Protein AF-0000000078979426 (afdb_homodimer)

Foldseek 3Di:
DAAEEEAEAAAFACLEVCNPQPFQYQVLVLVLLLQFAWEDAEWFFALAQQQRLLCLFQLHHCLQQVQFYQPRAGALPGATLLNLLVVLVAAEEEQEERSHAAPPVNCVVVVHDCPDPSNVCSRVSNHDYLDYANAAFDADPVGTPDPCHCVVLVVVCVVVPQDDPCSSFQAQAFAADPVGDTHGLVDLQRLLHAGNYDQCSHQLNVSLVSVVVVVVPDDDYYYYYSYGHPPDDSLHHHPPLSVPDFLVSDDDAAADPVCQVVPDPLLVLQCPDPQLQQLLDSSSLRRRVSSNSSRVNSNSVSSVVNVVVCVVVVNVLQYKYKYKYSWHFNSCHHSHTRIQDDFCRTTPMIITIRDNDPLQVVCRRYYAHANHYSSQVSCQSSVSSVHHDQCLANPHHHCVCCSSPVDRYDPDFKDKHKHQCLVPVSCVVVVNHNVQRMKMWIDGPAKIWIDGSVDHFIFMAGCVVCVSRHDTCSPPPVCVVVVVVRVVVVVVVSPDPNNSRPDGPVRVVVVPPPVQQVADDPDDPDCVVDDCNSCVVVPPDDDDDCVVVVVD/DAAEEEAEAAAFACLEVCNPQPFQYLVLVLVLLLQFAWENAEWFFALAQQQRLLCLFQLHHCLQQVQFYQPRAGALPGATLLNLLVVLVAAEAEQEERSHAAPPVNCVVVVHDCPDPSNVCSRVSNHDYLDYANADFDADPVGTPDPCHCVVLVVVCVVVPQDDPCSSFQAQAFAADPVRDTHGLVDLQRLLHAGNYDQCSHQLNVSLVSVVVVVVPDDDYYYYYSYGHPPDDSLHHHPPLSVPDFLVSDDDAAADPVCQVVPDPLLVLQCPDPQLQQLLDSSSLRRRVSSNSSRVNSNSVSSVVNVVVCVVVVNVLQYKYKYKYSWHFNSCHHSHTRIQDDFCRTTPMIITIRDNDPLQVVCRRYYAHANHYSSQVSCQVSVVSVHHDQCLANPHHHCVCCSSPVDRYDPDFKDKHKHQCLVPVSCVVVVNHNVQRMKMWIDGPAKIWIDGSVDHFIFMAGCVVCVSRHDTCRPPPVCVVVVVVRVVVVVVVSPDPNNSRPDGPVRVVVVPPPVQQVADDPPDPDCVVDDCNSCVVVPPDDDDDCVVVVVD

Secondary structure (DSSP, 8-state):
-EEEEEEEET--GGGSGGGT-SS---HHHHHHHHHSEEEEEEE-S-SSHHHHHHHHHHTS-HHHH---STTPPBPTT---HHHHHHHTT-EEEEEE-----B-HHHHHHTT--TTSHHHHHHHTTT-EEEEE------EETTEES-TTTTHHHHHHHHHTT--SS-HIIIIITEEE-TT-BEEETTSGGGGGSBPSS-GGGSHHHHHHHHHHHHHHH--S-EEEEEEEEEESSS--B-TTGGGT--GGGSPPP---HHHHHT--HHHHHHHTSHHHHHHTSHHHHHHHHHHHHHHHHHHHHHHHHHHHHHHHTTGGGGEEEEEEES----TTGGG--SS-S-SHHHHEEEEEEE--SGGGGGGTTEEEEEEEEGGGHHHHHHHHTTPPP-TTT--S--SHHHHTTS-SS-S-S-EEEEEE-TTSHHHHHTT--TTT-EEEEEE-SSEEEEEETTEEEEEEEETTT-TT-----TT-GGGHHHHHHHHHHHHHHHTS-TT--SS-HHHHHHHTTTGGGGT---S-SSGGGS-GGGTGGGSS-B---THHHH--/-EEEEEEEET--GGGSGGGT-SS---HHHHHHHHHSEEEEEEE-S-SSHHHHHHHHHHTS-HHHH---STTPPBPTT---HHHHHHHTT-EEEEEE-----B-HHHHHHTT--TTSHHHHHHHTTT-EEEEE------EETTEES-TTTTHHHHHHHHHTT--SS-HIIIIITEEE-TT-BEEETTSGGGGGSBPSS-GGGSHHHHHHHHHHHHHHH--S-EEEEEEEEEESSS--B-TTGGGT--GGGSPPP---HHHHHT--HHHHHHHTSHHHHHHTSHHHHHHHHHHHHHHHHHHHHHHHHHHHHHHHTTGGGGEEEEEEES----TTGGG--SS-S-SHHHHEEEEEEE--SGGGGGGTTEEEEEEEEGGGHHHHHHHHTTPPP-TTT--S--SHHHHTTS-SS-S-S-EEEEEE-TTSHHHHHTT--TTT-EEEEEE-SSEEEEEETTEEEEEEEETTT-TT-----TT-GGGHHHHHHHHHHHHHHHTS-TT--SS-HHHHHHHTTTGGGGT---S-SSGGGS-GGGTGGGSS-B---THHHH--

Radius of gyration: 32.59 Å; Cα contacts (8 Å, |Δi|>4): 2620; chains: 2; bounding box: 63×104×83 Å

Organism: Ruegeria pomeroyi (strain ATCC 700808 / DSM 15171 / DSS-3) (NCBI:txid246200)

Structure (mmCIF, N/CA/C/O backbone):
data_AF-0000000078979426-model_v1
#
loop_
_entity.id
_entity.type
_entity.pdbx_description
1 polymer 'Sulfatase family protein'
#
loop_
_atom_site.group_PDB
_atom_site.id
_atom_site.type_symbol
_atom_site.label_atom_id
_atom_site.label_alt_id
_atom_site.label_comp_id
_atom_site.label_asym_id
_atom_site.label_entity_id
_atom_site.label_seq_id
_atom_site.pdbx_PDB_ins_code
_atom_site.Cartn_x
_atom_site.Cartn_y
_atom_site.Cartn_z
_atom_site.occupancy
_atom_site.B_iso_or_equiv
_atom_site.auth_seq_id
_atom_site.auth_comp_id
_atom_site.auth_asym_id
_atom_site.auth_atom_id
_atom_site.pdbx_PDB_model_num
ATOM 1 N N . MET A 1 1 ? -18.562 25.25 -11.5 1 91.62 1 MET A N 1
ATOM 2 C CA . MET A 1 1 ? -18.312 25.391 -10.07 1 91.62 1 MET A CA 1
ATOM 3 C C . MET A 1 1 ? -16.812 25.359 -9.773 1 91.62 1 MET A C 1
ATOM 5 O O . MET A 1 1 ? -16.062 24.672 -10.461 1 91.62 1 MET A O 1
ATOM 9 N N . ASN A 1 2 ? -16.328 26.203 -8.859 1 98.06 2 ASN A N 1
ATOM 10 C CA . ASN A 1 2 ? -14.953 26.25 -8.375 1 98.06 2 ASN A CA 1
ATOM 11 C C . ASN A 1 2 ? -14.844 25.781 -6.926 1 98.06 2 ASN A C 1
ATOM 13 O O . ASN A 1 2 ? -15.859 25.625 -6.25 1 98.06 2 ASN A O 1
ATOM 17 N N . ILE A 1 3 ? -13.641 25.422 -6.539 1 98.81 3 ILE A N 1
ATOM 18 C CA . ILE A 1 3 ? -13.391 25 -5.164 1 98.81 3 ILE A CA 1
ATOM 19 C C . ILE A 1 3 ? -12.234 25.812 -4.582 1 98.81 3 ILE A C 1
ATOM 21 O O . ILE A 1 3 ? -11.141 25.844 -5.16 1 98.81 3 ILE A O 1
ATOM 25 N N . LEU A 1 4 ? -12.477 26.531 -3.561 1 98.88 4 LEU A N 1
ATOM 26 C CA . LEU A 1 4 ? -11.438 27.156 -2.748 1 98.88 4 LEU A CA 1
ATOM 27 C C . LEU A 1 4 ? -11.195 26.359 -1.473 1 98.88 4 LEU A C 1
ATOM 29 O O . LEU A 1 4 ? -12.008 26.391 -0.546 1 98.88 4 LEU A O 1
ATOM 33 N N . PHE A 1 5 ? -10.125 25.656 -1.458 1 98.94 5 PHE A N 1
ATOM 34 C CA . PHE A 1 5 ? -9.734 24.766 -0.363 1 98.94 5 PHE A CA 1
ATOM 35 C C . PHE A 1 5 ? -8.734 25.453 0.553 1 98.94 5 PHE A C 1
ATOM 37 O O . PHE A 1 5 ? -7.531 25.484 0.263 1 98.94 5 PHE A O 1
ATOM 44 N N . ILE A 1 6 ? -9.141 25.922 1.676 1 98.94 6 ILE A N 1
ATOM 45 C CA . ILE A 1 6 ? -8.328 26.688 2.615 1 98.94 6 ILE A CA 1
ATOM 46 C C . ILE A 1 6 ? -7.863 25.797 3.754 1 98.94 6 ILE A C 1
ATOM 48 O O . ILE A 1 6 ? -8.68 25.156 4.422 1 98.94 6 ILE A O 1
ATOM 52 N N . MET A 1 7 ? -6.598 25.719 3.941 1 98.88 7 MET A N 1
ATOM 53 C CA . MET A 1 7 ? -6.02 24.953 5.035 1 98.88 7 MET A CA 1
ATOM 54 C C . MET A 1 7 ? -5.027 25.781 5.832 1 98.88 7 MET A C 1
ATOM 56 O O . MET A 1 7 ? -4.148 26.438 5.258 1 98.88 7 MET A O 1
ATOM 60 N N . PHE A 1 8 ? -5.203 25.828 7.113 1 98.69 8 PHE A N 1
ATOM 61 C CA . PHE A 1 8 ? -4.25 26.469 8.008 1 98.69 8 PHE A CA 1
ATOM 62 C C . PHE A 1 8 ? -3.305 25.438 8.617 1 98.69 8 PHE A C 1
ATOM 64 O O . PHE A 1 8 ? -3.693 24.297 8.844 1 98.69 8 PHE A O 1
ATOM 71 N N . ASP A 1 9 ? -2.08 25.797 8.852 1 98.12 9 ASP A N 1
ATOM 72 C CA . ASP A 1 9 ? -1.119 24.953 9.539 1 98.12 9 ASP A CA 1
ATOM 73 C C . ASP A 1 9 ? -1.235 25.109 11.055 1 98.12 9 ASP A C 1
ATOM 75 O O . ASP A 1 9 ? -0.948 26.188 11.594 1 98.12 9 ASP A O 1
ATOM 79 N N . GLN A 1 10 ? -1.741 24 11.742 1 98.12 10 GLN A N 1
ATOM 80 C CA . GLN A 1 10 ? -1.716 23.938 13.195 1 98.12 10 GLN A CA 1
ATOM 81 C C . GLN A 1 10 ? -2.781 24.844 13.805 1 98.12 10 GLN A C 1
ATOM 83 O O . GLN A 1 10 ? -2.516 25.562 14.766 1 98.12 10 GLN A O 1
ATOM 88 N N . LEU A 1 11 ? -3.92 24.906 13.156 1 98.62 11 LEU A N 1
ATOM 89 C CA . LEU A 1 11 ? -5.059 25.609 13.734 1 98.62 11 LEU A CA 1
ATOM 90 C C . LEU A 1 11 ? -5.895 24.672 14.602 1 98.62 11 LEU A C 1
ATOM 92 O O . LEU A 1 11 ? -6.539 23.766 14.086 1 98.62 11 LEU A O 1
ATOM 96 N N . ARG A 1 12 ? -5.891 24.922 15.828 1 98.19 12 ARG A N 1
ATOM 97 C CA . ARG A 1 12 ? -6.707 24.125 16.75 1 98.19 12 ARG A CA 1
ATOM 98 C C . ARG A 1 12 ? -8.188 24.453 16.578 1 98.19 12 ARG A C 1
ATOM 100 O O . ARG A 1 12 ? -8.57 25.609 16.438 1 98.19 12 ARG A O 1
ATOM 107 N N . TRP A 1 13 ? -9.047 23.422 16.594 1 98.06 13 TRP A N 1
ATOM 108 C CA . TRP A 1 13 ? -10.469 23.562 16.297 1 98.06 13 TRP A CA 1
ATOM 109 C C . TRP A 1 13 ? -11.156 24.438 17.344 1 98.06 13 TRP A C 1
ATOM 111 O O . TRP A 1 13 ? -11.984 25.281 17 1 98.06 13 TRP A O 1
ATOM 121 N N . ASP A 1 14 ? -10.797 24.375 18.625 1 97.75 14 ASP A N 1
ATOM 122 C CA . ASP A 1 14 ? -11.508 25.031 19.719 1 97.75 14 ASP A CA 1
ATOM 123 C C . ASP A 1 14 ? -10.969 26.453 19.938 1 97.75 14 ASP A C 1
ATOM 125 O O . ASP A 1 14 ? -11.242 27.062 20.969 1 97.75 14 ASP A O 1
ATOM 129 N N . TYR A 1 15 ? -10.195 26.922 19 1 98.31 15 TYR A N 1
ATOM 130 C CA . TYR A 1 15 ? -9.727 28.297 19.062 1 98.31 15 TYR A CA 1
ATOM 131 C C . TYR A 1 15 ? -10.461 29.172 18.062 1 98.31 15 TYR A C 1
ATOM 133 O O . TYR A 1 15 ? -10.109 30.344 17.859 1 98.31 15 TYR A O 1
ATOM 141 N N . LEU A 1 16 ? -11.43 28.656 17.391 1 98.69 16 LEU A N 1
ATOM 142 C CA . LEU A 1 16 ? -12.398 29.422 16.625 1 98.69 16 LEU A CA 1
ATOM 143 C C . LEU A 1 16 ? -13.648 29.703 17.453 1 98.69 16 LEU A C 1
ATOM 145 O O . LEU A 1 16 ? -14.125 28.828 18.172 1 98.69 16 LEU A O 1
ATOM 149 N N . SER A 1 17 ? -14.18 30.922 17.312 1 98.38 17 SER A N 1
ATOM 150 C 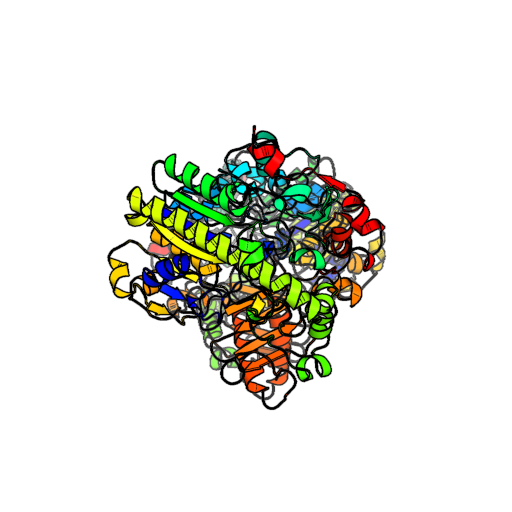CA . SER A 1 17 ? -15.328 31.281 18.141 1 98.38 17 SER A CA 1
ATOM 151 C C . SER A 1 17 ? -16.547 30.453 17.781 1 98.38 17 SER A C 1
ATOM 153 O O . SER A 1 17 ? -17.375 30.141 18.641 1 98.38 17 SER A O 1
ATOM 155 N N . CYS A 1 18 ? -16.719 30.016 16.562 1 98.19 18 CYS A N 1
ATOM 156 C CA . CYS A 1 18 ? -17.844 29.188 16.188 1 98.19 18 CYS A CA 1
ATOM 157 C C . CYS A 1 18 ? -17.734 27.797 16.781 1 98.19 18 CYS A C 1
ATOM 159 O O . CYS A 1 18 ? -18.703 27.031 16.797 1 98.19 18 CYS A O 1
ATOM 161 N N . TYR A 1 19 ? -16.594 27.406 17.328 1 98 19 TYR A N 1
ATOM 162 C CA . TYR A 1 19 ? -16.438 26.141 18.047 1 98 19 TYR A CA 1
ATOM 163 C C . TYR A 1 19 ? -16.391 26.375 19.547 1 98 19 TYR A C 1
ATOM 165 O O . TYR A 1 19 ? -16.234 25.422 20.328 1 98 19 TYR A O 1
ATOM 173 N N . GLY A 1 20 ? -16.391 27.641 19.969 1 96.25 20 GLY A N 1
ATOM 174 C CA . GLY A 1 20 ? -16.672 27.875 21.375 1 96.25 20 GLY A CA 1
ATOM 175 C C . GLY A 1 20 ? -15.523 28.516 22.109 1 96.25 20 GLY A C 1
ATOM 176 O O . GLY A 1 20 ? -15.484 28.5 23.344 1 96.25 20 GLY A O 1
ATOM 177 N N . HIS A 1 21 ? -14.531 29.109 21.422 1 97 21 HIS A N 1
ATOM 178 C CA . HIS A 1 21 ? -13.461 29.766 22.172 1 97 21 HIS A CA 1
ATOM 179 C C . HIS A 1 21 ? -14.023 30.844 23.094 1 97 21 HIS A C 1
ATOM 181 O O . HIS A 1 21 ? -14.938 31.578 22.719 1 97 21 HIS A O 1
ATOM 187 N N . LYS A 1 22 ? -13.523 31.047 24.219 1 95.5 22 LYS A N 1
ATOM 188 C CA . LYS A 1 22 ? -14.125 31.859 25.25 1 95.5 22 LYS A CA 1
ATOM 189 C C . LYS A 1 22 ? -13.914 33.344 24.969 1 95.5 22 LYS A C 1
ATOM 191 O O . LYS A 1 22 ? -14.773 34.188 25.281 1 95.5 22 LYS A O 1
ATOM 196 N N . THR A 1 23 ? -12.727 33.719 24.359 1 97.81 23 THR A N 1
ATOM 197 C CA . THR A 1 23 ? -12.406 35.125 24.281 1 97.81 23 THR A CA 1
ATOM 198 C C . THR A 1 23 ? -12.039 35.531 22.859 1 97.81 23 THR A C 1
ATOM 200 O O . THR A 1 23 ? -12.172 36.688 22.469 1 97.81 23 THR A O 1
ATOM 203 N N . LEU A 1 24 ? -11.508 34.625 22.078 1 98.25 24 LEU A N 1
ATOM 204 C CA . LEU A 1 24 ? -11.094 34.938 20.719 1 98.25 24 LEU A CA 1
ATOM 205 C C . LEU A 1 24 ? -12.297 34.938 19.781 1 98.25 24 LEU A C 1
ATOM 207 O O . LEU A 1 24 ? -12.992 33.906 19.656 1 98.25 24 LEU A O 1
ATOM 211 N N . ASN A 1 25 ? -12.555 36.062 19.188 1 98.19 25 ASN A N 1
ATOM 212 C CA . ASN A 1 25 ? -13.641 36.188 18.234 1 98.19 25 ASN A CA 1
ATOM 213 C C . ASN A 1 25 ? -13.141 36.094 16.797 1 98.19 25 ASN A C 1
ATOM 215 O O . ASN A 1 25 ? -12.258 36.844 16.391 1 98.19 25 ASN A O 1
ATOM 219 N N . THR A 1 26 ? -13.711 35.188 16.062 1 98.75 26 THR A N 1
ATOM 220 C CA . THR A 1 26 ? -13.383 35 14.656 1 98.75 26 THR A CA 1
ATOM 221 C C . THR A 1 26 ? -14.617 35.188 13.773 1 98.75 26 THR A C 1
ATOM 223 O O . THR A 1 26 ? -15.055 34.25 13.109 1 98.75 26 THR A O 1
ATOM 226 N N . PRO A 1 27 ? -15.094 36.406 13.633 1 98.75 27 PRO A N 1
ATOM 227 C CA . PRO A 1 27 ? -16.406 36.656 13.023 1 98.75 27 PRO A CA 1
ATOM 228 C C . PRO A 1 27 ? -16.453 36.281 11.547 1 98.75 27 PRO A C 1
ATOM 230 O O . PRO A 1 27 ? -17.516 35.938 11.023 1 98.75 27 PRO A O 1
ATOM 233 N N . HIS A 1 28 ? -15.414 36.406 10.836 1 98.88 28 HIS A N 1
ATOM 234 C CA . HIS A 1 28 ? -15.43 36.156 9.406 1 98.88 28 HIS A CA 1
ATOM 235 C C . HIS A 1 28 ? -15.516 34.656 9.125 1 98.88 28 HIS A C 1
ATOM 237 O O . HIS A 1 28 ? -16.266 34.219 8.25 1 98.88 28 HIS A O 1
ATOM 243 N N . ILE A 1 29 ? -14.758 33.844 9.875 1 98.88 29 ILE A N 1
ATOM 244 C CA . ILE A 1 29 ? -14.859 32.375 9.766 1 98.88 29 ILE A CA 1
ATOM 245 C C . ILE A 1 29 ? -16.219 31.922 10.273 1 98.88 29 ILE A C 1
ATOM 247 O O . ILE A 1 29 ? -16.828 31.016 9.703 1 98.88 29 ILE A O 1
ATOM 251 N N . ASP A 1 30 ? -16.719 32.625 11.312 1 98.81 30 ASP A N 1
ATOM 252 C CA . ASP A 1 30 ? -18.062 32.344 11.812 1 98.81 30 ASP A CA 1
ATOM 253 C C . ASP A 1 30 ? -19.109 32.594 10.734 1 98.81 30 ASP A C 1
ATOM 255 O O . ASP A 1 30 ? -20.094 31.844 10.641 1 98.81 30 ASP A O 1
ATOM 259 N N . ARG A 1 31 ? -18.938 33.594 10.008 1 98.62 31 ARG A N 1
ATOM 260 C CA . ARG A 1 31 ? -19.859 33.875 8.93 1 98.62 31 ARG A CA 1
ATOM 261 C C . ARG A 1 31 ? -19.859 32.781 7.887 1 98.62 31 ARG A C 1
ATOM 263 O O . ARG A 1 31 ? -20.922 32.406 7.348 1 98.62 31 ARG A O 1
ATOM 270 N N . LEU A 1 32 ? -18.703 32.281 7.559 1 98.69 32 LEU A N 1
ATOM 271 C CA . LEU A 1 32 ? -18.641 31.156 6.648 1 98.69 32 LEU A CA 1
ATOM 272 C C . LEU A 1 32 ? -19.391 29.953 7.219 1 98.69 32 LEU A C 1
ATOM 274 O O . LEU A 1 32 ? -20.109 29.266 6.496 1 98.69 32 LEU A O 1
ATOM 278 N N . ALA A 1 33 ? -19.141 29.688 8.539 1 98.75 33 ALA A N 1
ATOM 279 C CA . ALA A 1 33 ? -19.844 28.594 9.219 1 98.75 33 ALA A CA 1
ATOM 280 C C . ALA A 1 33 ? -21.359 28.781 9.125 1 98.75 33 ALA A C 1
ATOM 282 O O . ALA A 1 33 ? -22.094 27.812 8.953 1 98.75 33 ALA A O 1
ATOM 283 N N . ALA A 1 34 ? -21.797 30 9.203 1 98.31 34 ALA A N 1
ATOM 284 C CA . ALA A 1 34 ? -23.219 30.312 9.156 1 98.31 34 ALA A CA 1
ATOM 285 C C . ALA A 1 34 ? -23.781 30.109 7.746 1 98.31 34 ALA A C 1
ATOM 287 O O . ALA A 1 34 ? -24.984 29.938 7.57 1 98.31 34 ALA A O 1
ATOM 288 N N . LYS A 1 35 ? -22.922 30.109 6.762 1 97.88 35 LYS A N 1
ATOM 289 C CA . LYS A 1 35 ? -23.344 29.953 5.371 1 97.88 35 LYS A CA 1
ATOM 290 C C . LYS A 1 35 ? -23.172 28.5 4.902 1 97.88 35 LYS A C 1
ATOM 292 O O . LYS A 1 35 ? -23.656 28.141 3.83 1 97.88 35 LYS A O 1
ATOM 297 N N . GLY A 1 36 ? -22.531 27.719 5.668 1 98.38 36 GLY A N 1
ATOM 298 C CA . GLY A 1 36 ? -22.234 26.344 5.289 1 98.38 36 GLY A CA 1
ATOM 299 C C . GLY A 1 36 ? -22.547 25.344 6.379 1 98.38 36 GLY A C 1
ATOM 300 O O . GLY A 1 36 ? -23.5 25.531 7.148 1 98.38 36 GLY A O 1
ATOM 301 N N . VAL A 1 37 ? -21.906 24.172 6.32 1 98.81 37 VAL A N 1
ATOM 302 C CA . VAL A 1 37 ? -22 23.141 7.348 1 98.81 37 VAL A CA 1
ATOM 303 C C . VAL A 1 37 ? -20.703 23.125 8.164 1 98.81 37 VAL A C 1
ATOM 305 O O . VAL A 1 37 ? -19.609 23.062 7.602 1 98.81 37 VAL A O 1
ATOM 308 N N . ARG A 1 38 ? -20.812 23.297 9.477 1 98.88 38 ARG A N 1
ATOM 309 C CA . ARG A 1 38 ? -19.688 23.125 10.383 1 98.88 38 ARG A CA 1
ATOM 310 C C . ARG A 1 38 ? -19.656 21.703 10.953 1 98.88 38 ARG A C 1
ATOM 312 O O . ARG A 1 38 ? -20.594 21.281 11.609 1 98.88 38 ARG A O 1
ATOM 319 N N . PHE A 1 39 ? -18.562 20.984 10.734 1 98.81 39 PHE A N 1
ATOM 320 C CA . PHE A 1 39 ? -18.422 19.625 11.25 1 98.81 39 PHE A CA 1
ATOM 321 C C . PHE A 1 39 ? -17.734 19.625 12.609 1 98.81 39 PHE A C 1
ATOM 323 O O . PHE A 1 39 ? -16.703 20.266 12.789 1 98.81 39 PHE A O 1
ATOM 330 N N . ASP A 1 40 ? -18.297 18.906 13.508 1 97.31 40 ASP A N 1
ATOM 331 C CA . ASP A 1 40 ? -17.828 18.953 14.891 1 97.31 40 ASP A CA 1
ATOM 332 C C . ASP A 1 40 ? -16.875 17.797 15.188 1 97.31 40 ASP A C 1
ATOM 334 O O . ASP A 1 40 ? -16.188 17.812 16.219 1 97.31 40 ASP A O 1
ATOM 338 N N . ARG A 1 41 ? -16.812 16.812 14.352 1 97.44 41 ARG A N 1
ATOM 339 C CA . ARG A 1 41 ? -15.961 15.641 14.555 1 97.44 41 ARG A CA 1
ATOM 340 C C . ARG A 1 41 ? -15.164 15.312 13.297 1 97.44 41 ARG A C 1
ATOM 342 O O . ARG A 1 41 ? -15.336 14.242 12.711 1 97.44 41 ARG A O 1
ATOM 349 N N . ALA A 1 42 ? -14.266 16.234 12.938 1 98.75 42 ALA A N 1
ATOM 350 C CA . ALA A 1 42 ? -13.367 16.031 11.805 1 98.75 42 ALA A CA 1
ATOM 351 C C . ALA A 1 42 ? -11.969 15.648 12.281 1 98.75 42 ALA A C 1
ATOM 353 O O . ALA A 1 42 ? -11.391 16.312 13.141 1 98.75 42 ALA A O 1
ATOM 354 N N . TYR A 1 43 ? -11.43 14.508 11.711 1 98.88 43 TYR A N 1
ATOM 355 C CA . TYR A 1 43 ? -10.164 13.969 12.211 1 98.88 43 TYR A CA 1
ATOM 356 C C . TYR A 1 43 ? -9.133 13.867 11.094 1 98.88 43 TYR A C 1
ATOM 358 O O . TYR A 1 43 ? -9.469 13.508 9.961 1 98.88 43 TYR A O 1
ATOM 366 N N . ILE A 1 44 ? -7.902 14.148 11.461 1 98.81 44 ILE A N 1
ATOM 367 C CA . ILE A 1 44 ? -6.773 13.969 10.555 1 98.81 44 ILE A CA 1
ATOM 368 C C . ILE A 1 44 ? -6.293 12.523 10.617 1 98.81 44 ILE A C 1
ATOM 370 O O . ILE A 1 44 ? -6.766 11.734 11.438 1 98.81 44 ILE A O 1
ATOM 374 N N . GLN A 1 45 ? -5.355 12.203 9.742 1 98.81 45 GLN A N 1
ATOM 375 C CA . GLN A 1 45 ? -4.898 10.82 9.648 1 98.81 45 GLN A CA 1
ATOM 376 C C . GLN A 1 45 ? -3.5 10.656 10.234 1 98.81 45 GLN A C 1
ATOM 378 O O . GLN A 1 45 ? -3.018 9.539 10.414 1 98.81 45 GLN A O 1
ATOM 383 N N . SER A 1 46 ? -2.879 11.781 10.508 1 98.62 46 SER A N 1
ATOM 384 C CA . SER A 1 46 ? -1.582 11.773 11.18 1 98.62 46 SER A CA 1
ATOM 385 C C . SER A 1 46 ? -1.3 13.102 11.859 1 98.62 46 SER A C 1
ATOM 387 O O . SER A 1 46 ? -1.538 14.164 11.281 1 98.62 46 SER A O 1
ATOM 389 N N . PRO A 1 47 ? -0.788 13.07 13.086 1 97.81 47 PRO A N 1
ATOM 390 C CA . PRO A 1 47 ? -0.546 14.328 13.797 1 97.81 47 PRO A CA 1
ATOM 391 C C . PRO A 1 47 ? 0.834 14.914 13.516 1 97.81 47 PRO A C 1
ATOM 393 O O . PRO A 1 47 ? 1.537 15.328 14.438 1 97.81 47 PRO A O 1
ATOM 396 N N . ILE A 1 48 ? 1.219 14.93 12.297 1 96.5 48 ILE A N 1
ATOM 397 C CA . ILE A 1 48 ? 2.398 15.617 11.789 1 96.5 48 ILE A CA 1
ATOM 398 C C . ILE A 1 48 ? 2.098 16.203 10.406 1 96.5 48 ILE A C 1
ATOM 400 O O . ILE A 1 48 ? 1.302 15.641 9.648 1 96.5 48 ILE A O 1
ATOM 404 N N . CYS A 1 49 ? 2.715 17.297 10.055 1 96.5 49 CYS A N 1
ATOM 405 C CA . CYS A 1 49 ? 2.324 18.109 8.914 1 96.5 49 CYS A CA 1
ATOM 406 C C . CYS A 1 49 ? 2.34 17.297 7.629 1 96.5 49 CYS A C 1
ATOM 408 O O . CYS A 1 49 ? 1.314 17.172 6.957 1 96.5 49 CYS A O 1
ATOM 410 N N . GLY A 1 50 ? 3.533 16.766 7.285 1 96.31 50 GLY A N 1
ATOM 411 C CA . GLY A 1 50 ? 3.719 16.109 6 1 96.31 50 GLY A CA 1
ATOM 412 C C . GLY A 1 50 ? 2.754 14.969 5.77 1 96.31 50 GLY A C 1
ATOM 413 O O . GLY A 1 50 ? 2.037 14.938 4.77 1 96.31 50 GLY A O 1
ATOM 414 N N . SER A 1 51 ? 2.678 14.062 6.688 1 97.56 51 SER A N 1
ATOM 415 C CA . SER A 1 51 ? 1.842 12.867 6.562 1 97.56 51 SER A CA 1
ATOM 416 C C . SER A 1 51 ? 0.36 13.234 6.551 1 97.56 51 SER A C 1
ATOM 418 O O . SER A 1 51 ? -0.422 12.656 5.797 1 97.56 51 SER A O 1
ATOM 420 N N . SER A 1 52 ? -0.04 14.141 7.422 1 98.56 52 SER A N 1
ATOM 421 C CA . SER A 1 52 ? -1.429 14.586 7.465 1 98.56 52 SER A CA 1
ATOM 422 C C . SER A 1 52 ? -1.859 15.18 6.129 1 98.56 52 SER A C 1
ATOM 424 O O . SER A 1 52 ? -2.92 14.836 5.605 1 98.56 52 SER A O 1
ATOM 426 N N . ARG A 1 53 ? -1.077 16.047 5.594 1 98.69 53 ARG A N 1
ATOM 427 C CA . ARG A 1 53 ? -1.371 16.703 4.316 1 98.69 53 ARG A CA 1
ATOM 428 C C . ARG A 1 53 ? -1.393 15.68 3.182 1 98.69 53 ARG A C 1
ATOM 430 O O . ARG A 1 53 ? -2.252 15.742 2.299 1 98.69 53 ARG A O 1
ATOM 437 N N . MET A 1 54 ? -0.451 14.711 3.211 1 98.75 54 MET A N 1
ATOM 438 C CA . MET A 1 54 ? -0.429 13.703 2.152 1 98.75 54 MET A CA 1
ATOM 439 C C . MET A 1 54 ? -1.711 12.875 2.16 1 98.75 54 MET A C 1
ATOM 441 O O . MET A 1 54 ? -2.223 12.508 1.101 1 98.75 54 MET A O 1
ATOM 445 N N . SER A 1 55 ? -2.189 12.547 3.344 1 98.88 55 SER A N 1
ATOM 446 C CA . SER A 1 55 ? -3.473 11.852 3.414 1 98.88 55 SER A CA 1
ATOM 447 C C . SER A 1 55 ? -4.598 12.711 2.844 1 98.88 55 SER A C 1
ATOM 449 O O . SER A 1 55 ? -5.457 12.211 2.117 1 98.88 55 SER A O 1
ATOM 451 N N . THR A 1 56 ? -4.578 13.969 3.152 1 98.88 56 THR A N 1
ATOM 452 C CA . THR A 1 56 ? -5.594 14.891 2.65 1 98.88 56 THR A CA 1
ATOM 453 C C . THR A 1 56 ? -5.531 14.984 1.128 1 98.88 56 THR A C 1
ATOM 455 O O . THR A 1 56 ? -6.57 14.984 0.459 1 98.88 56 THR A O 1
ATOM 458 N N . TYR A 1 57 ? -4.348 15.031 0.567 1 98.81 57 TYR A N 1
ATOM 459 C CA . TYR A 1 57 ? -4.145 15.258 -0.86 1 98.81 57 TYR A CA 1
ATOM 460 C C . TYR A 1 57 ? -4.41 13.984 -1.657 1 98.81 57 TYR A C 1
ATOM 462 O O . TYR A 1 57 ? -4.82 14.047 -2.818 1 98.81 57 TYR A O 1
ATOM 470 N N . THR A 1 58 ? -4.176 12.836 -1.052 1 98.69 58 THR A N 1
ATOM 471 C CA . THR A 1 58 ? -4.336 11.586 -1.778 1 98.69 58 THR A CA 1
ATOM 472 C C . THR A 1 58 ? -5.715 10.977 -1.52 1 98.69 58 THR A C 1
ATOM 474 O O . THR A 1 58 ? -6.168 10.109 -2.266 1 98.69 58 THR A O 1
ATOM 477 N N . GLY A 1 59 ? -6.375 11.422 -0.44 1 98.81 59 GLY A N 1
ATOM 478 C CA . GLY A 1 59 ? -7.602 10.773 -0.016 1 98.81 59 GLY A CA 1
ATOM 479 C C . GLY A 1 59 ? -7.379 9.375 0.529 1 98.81 59 GLY A C 1
ATOM 480 O O . GLY A 1 59 ? -8.273 8.523 0.463 1 98.81 59 GLY A O 1
ATOM 481 N N . ARG A 1 60 ? -6.156 9.102 0.943 1 98.75 60 ARG A N 1
ATOM 482 C CA . ARG A 1 60 ? -5.777 7.773 1.4 1 98.75 60 ARG A CA 1
ATOM 483 C C . ARG A 1 60 ? -5.125 7.828 2.777 1 98.75 60 ARG A C 1
ATOM 485 O O . ARG A 1 60 ? -4.57 8.859 3.164 1 98.75 60 ARG A O 1
ATOM 492 N N . TYR A 1 61 ? -5.215 6.781 3.58 1 98.81 61 TYR A N 1
ATOM 493 C CA . TYR A 1 61 ? -4.574 6.695 4.887 1 98.81 61 TYR A CA 1
ATOM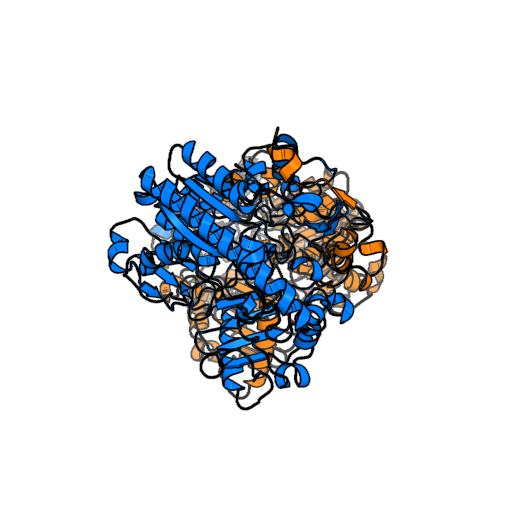 494 C C . TYR A 1 61 ? -3.061 6.617 4.75 1 98.81 61 TYR A C 1
ATOM 496 O O . TYR A 1 61 ? -2.545 6.254 3.689 1 98.81 61 TYR A O 1
ATOM 504 N N . VAL A 1 62 ? -2.348 6.941 5.82 1 98.62 62 VAL A N 1
ATOM 505 C CA . VAL A 1 62 ? -0.891 6.867 5.852 1 98.62 62 VAL A CA 1
ATOM 506 C C . VAL A 1 62 ? -0.439 5.441 5.543 1 98.62 62 VAL A C 1
ATOM 508 O O . VAL A 1 62 ? 0.512 5.234 4.785 1 98.62 62 VAL A O 1
ATOM 511 N N . HIS A 1 63 ? -1.183 4.508 6.062 1 98.31 63 HIS A N 1
ATOM 512 C CA . HIS A 1 63 ? -0.92 3.086 5.883 1 98.31 63 HIS A CA 1
ATOM 513 C C . HIS A 1 63 ? -0.96 2.699 4.41 1 98.31 63 HIS A C 1
ATOM 515 O O . HIS A 1 63 ? -0.349 1.707 4.008 1 98.31 63 HIS A O 1
ATOM 521 N N . SER A 1 64 ? -1.612 3.504 3.594 1 98.31 64 SER A N 1
ATOM 522 C CA . SER A 1 64 ? -1.788 3.225 2.172 1 98.31 64 SER A CA 1
ATOM 523 C C . SER A 1 64 ? -0.751 3.961 1.331 1 98.31 64 SER A C 1
ATOM 525 O O . SER A 1 64 ? -0.101 3.361 0.473 1 98.31 64 SER A O 1
ATOM 527 N N . HIS A 1 65 ? -0.557 5.242 1.587 1 98.19 65 HIS A N 1
ATOM 528 C CA . HIS A 1 65 ? 0.272 6.02 0.673 1 98.19 65 HIS A CA 1
ATOM 529 C C . HIS A 1 65 ? 1.735 5.996 1.103 1 98.19 65 HIS A C 1
ATOM 531 O O . HIS A 1 65 ? 2.627 6.273 0.298 1 98.19 65 HIS A O 1
ATOM 537 N N . GLY A 1 66 ? 2.07 5.844 2.365 1 97.62 66 GLY A N 1
ATOM 538 C CA . GLY A 1 66 ? 3.412 5.5 2.811 1 97.62 66 GLY A CA 1
ATOM 539 C C . GLY A 1 66 ? 4.242 6.711 3.193 1 97.62 66 GLY A C 1
ATOM 540 O O . GLY A 1 66 ? 5.332 6.574 3.746 1 97.62 66 GLY A O 1
ATOM 541 N N . ALA A 1 67 ? 3.787 7.973 2.912 1 98.19 67 ALA A N 1
ATOM 542 C CA . ALA A 1 67 ? 4.48 9.172 3.367 1 98.19 67 ALA A CA 1
ATOM 543 C C . ALA A 1 67 ? 4.18 9.461 4.836 1 98.19 67 ALA A C 1
ATOM 545 O O . ALA A 1 67 ? 3.32 10.281 5.152 1 98.19 67 ALA A O 1
ATOM 546 N N . SER A 1 68 ? 4.945 8.898 5.742 1 96.81 68 SER A N 1
ATOM 547 C CA . SER A 1 68 ? 4.504 8.695 7.117 1 96.81 68 SER A CA 1
ATOM 548 C C . SER A 1 68 ? 5.09 9.75 8.047 1 96.81 68 SER A C 1
ATOM 550 O O . SER A 1 68 ? 4.816 9.742 9.25 1 96.81 68 SER A O 1
ATOM 552 N N . TRP A 1 69 ? 5.926 10.633 7.539 1 95.12 69 TRP A N 1
ATOM 553 C CA . TRP A 1 69 ? 6.555 11.68 8.336 1 95.12 69 TRP A CA 1
ATOM 554 C C . TRP A 1 69 ? 7.008 12.844 7.461 1 95.12 69 TRP A C 1
ATOM 556 O O . TRP A 1 69 ? 6.941 12.766 6.23 1 95.12 69 TRP A O 1
ATOM 566 N N . ASN A 1 70 ? 7.359 13.93 8.117 1 93.38 70 ASN A N 1
ATOM 567 C CA . ASN A 1 70 ? 7.941 15.039 7.379 1 93.38 70 ASN A CA 1
ATOM 568 C C . ASN A 1 70 ? 9.219 14.625 6.656 1 93.38 70 ASN A C 1
ATOM 570 O O . ASN A 1 70 ? 10.109 14.016 7.254 1 93.38 70 ASN A O 1
ATOM 574 N N . GLY A 1 71 ? 9.25 14.914 5.422 1 92.19 71 GLY A N 1
ATOM 575 C CA . GLY A 1 71 ? 10.453 14.602 4.668 1 92.19 71 GLY A CA 1
ATOM 576 C C . GLY A 1 71 ? 10.406 13.234 4.016 1 92.19 71 GLY A C 1
ATOM 577 O O . GLY A 1 71 ? 11.266 12.898 3.199 1 92.19 71 GLY A O 1
ATOM 578 N N . ILE A 1 72 ? 9.477 12.398 4.383 1 96.88 72 ILE A N 1
ATOM 579 C CA . ILE A 1 72 ? 9.305 11.117 3.697 1 96.88 72 ILE A CA 1
ATOM 580 C C . ILE A 1 72 ? 8.562 11.336 2.383 1 96.88 72 ILE A C 1
ATOM 582 O O . ILE A 1 72 ? 7.426 11.82 2.379 1 96.88 72 ILE A O 1
ATOM 586 N N . PRO A 1 73 ? 9.117 10.961 1.287 1 97.94 73 PRO A N 1
ATOM 587 C CA . PRO A 1 73 ? 8.539 11.281 -0.02 1 97.94 73 PRO A CA 1
ATOM 588 C C . PRO A 1 73 ? 7.227 10.539 -0.276 1 97.94 73 PRO A C 1
ATOM 590 O O . PRO A 1 73 ? 7.039 9.422 0.206 1 97.94 73 PRO A O 1
ATOM 593 N N . LEU A 1 74 ? 6.336 11.164 -0.966 1 98.12 74 LEU A N 1
ATOM 594 C CA . LEU A 1 74 ? 5.18 10.477 -1.531 1 98.12 74 LEU A CA 1
ATOM 595 C C . LEU A 1 74 ? 5.578 9.672 -2.762 1 98.12 74 LEU A C 1
ATOM 597 O O . LEU A 1 74 ? 6.188 10.203 -3.689 1 98.12 74 LEU A O 1
ATOM 601 N N . LYS A 1 75 ? 5.238 8.422 -2.799 1 97.12 75 LYS A N 1
ATOM 602 C CA . LYS A 1 75 ? 5.633 7.516 -3.869 1 97.12 75 LYS A CA 1
ATOM 603 C C . LYS A 1 75 ? 5.191 8.047 -5.23 1 97.12 75 LYS A C 1
ATOM 605 O O . LYS A 1 75 ? 4.078 8.555 -5.375 1 97.12 75 LYS A O 1
ATOM 610 N N . VAL A 1 76 ? 6.004 7.914 -6.258 1 96.88 76 VAL A N 1
ATOM 611 C CA . VAL A 1 76 ? 5.82 8.461 -7.598 1 96.88 76 VAL A CA 1
ATOM 612 C C . VAL A 1 76 ? 4.523 7.934 -8.203 1 96.88 76 VAL A C 1
ATOM 614 O O . VAL A 1 76 ? 3.852 8.641 -8.961 1 96.88 76 VAL A O 1
ATOM 617 N N . GLY A 1 77 ? 4.047 6.824 -7.891 1 94.94 77 GLY A N 1
ATOM 618 C CA . GLY A 1 77 ? 2.875 6.223 -8.508 1 94.94 77 GLY A CA 1
ATOM 619 C C . GLY A 1 77 ? 1.583 6.566 -7.789 1 94.94 77 GLY A C 1
ATOM 620 O O . GLY A 1 77 ? 0.494 6.266 -8.281 1 94.94 77 GLY A O 1
ATOM 621 N N . GLU A 1 78 ? 1.629 7.309 -6.699 1 97.31 78 GLU A N 1
ATOM 622 C CA . GLU A 1 78 ? 0.436 7.652 -5.93 1 97.31 78 GLU A CA 1
ATOM 623 C C . GLU A 1 78 ? -0.396 8.711 -6.645 1 97.31 78 GLU A C 1
ATOM 625 O O . GLU A 1 78 ? 0.151 9.656 -7.223 1 97.31 78 GLU A O 1
ATOM 630 N N . MET A 1 79 ? -1.694 8.5 -6.707 1 97.88 79 MET A N 1
ATOM 631 C CA . MET A 1 79 ? -2.604 9.5 -7.262 1 97.88 79 MET A CA 1
ATOM 632 C C . MET A 1 79 ? -3.004 10.516 -6.199 1 97.88 79 MET A C 1
ATOM 634 O O . MET A 1 79 ? -3.062 10.195 -5.012 1 97.88 79 MET A O 1
ATOM 638 N N . THR A 1 80 ? -3.248 11.672 -6.605 1 98.44 80 THR A N 1
ATOM 639 C CA . THR A 1 80 ? -3.609 12.773 -5.715 1 98.44 80 THR A CA 1
ATOM 640 C C . THR A 1 80 ? -4.902 13.438 -6.172 1 98.44 80 THR A C 1
ATOM 642 O O . THR A 1 80 ? -5.438 13.109 -7.234 1 98.44 80 THR A O 1
ATOM 645 N N . MET A 1 81 ? -5.41 14.336 -5.324 1 98.44 81 MET A N 1
ATOM 646 C CA . MET A 1 81 ? -6.629 15.055 -5.684 1 98.44 81 MET A CA 1
ATOM 647 C C . MET A 1 81 ? -6.453 15.805 -7 1 98.44 81 MET A C 1
ATOM 649 O O . MET A 1 81 ? -7.395 15.922 -7.785 1 98.44 81 MET A O 1
ATOM 653 N N . GLY A 1 82 ? -5.188 16.234 -7.312 1 98.38 82 GLY A N 1
ATOM 654 C CA . GLY A 1 82 ? -4.934 16.875 -8.594 1 98.38 82 GLY A CA 1
ATOM 655 C C . GLY A 1 82 ? -5.191 15.961 -9.773 1 98.38 82 GLY A C 1
ATOM 656 O O . GLY A 1 82 ? -5.797 16.375 -10.766 1 98.38 82 GLY A O 1
ATOM 657 N N . ASP A 1 83 ? -4.77 14.719 -9.664 1 98.25 83 ASP A N 1
ATOM 658 C CA . ASP A 1 83 ? -5 13.734 -10.719 1 98.25 83 ASP A CA 1
ATOM 659 C C . ASP A 1 83 ? -6.492 13.477 -10.922 1 98.25 83 ASP A C 1
ATOM 661 O O . ASP A 1 83 ? -6.98 13.469 -12.047 1 98.25 83 ASP A O 1
ATOM 665 N N . HIS A 1 84 ? -7.215 13.281 -9.859 1 98.56 84 HIS A N 1
ATOM 666 C CA . HIS A 1 84 ? -8.633 12.961 -9.914 1 98.56 84 HIS A CA 1
ATOM 667 C C . HIS A 1 84 ? -9.445 14.125 -10.477 1 98.56 84 HIS A C 1
ATOM 669 O O . HIS A 1 84 ? -10.352 13.922 -11.281 1 98.56 84 HIS A O 1
ATOM 675 N N . LEU A 1 85 ? -9.133 15.336 -10.023 1 98.69 85 LEU A N 1
ATOM 676 C CA . LEU A 1 85 ? -9.883 16.516 -10.445 1 98.69 85 LEU A CA 1
ATOM 677 C C . LEU A 1 85 ? -9.625 16.828 -11.914 1 98.69 85 LEU A C 1
ATOM 679 O O . LEU A 1 85 ? -10.547 17.203 -12.641 1 98.69 85 LEU A O 1
ATOM 683 N N . ARG A 1 86 ? -8.383 16.641 -12.344 1 97.5 86 ARG A N 1
ATOM 684 C CA . ARG A 1 86 ? -8.078 16.859 -13.758 1 97.5 86 ARG A CA 1
ATOM 685 C C . ARG A 1 86 ? -8.867 15.898 -14.641 1 97.5 86 ARG A C 1
ATOM 687 O O . ARG A 1 86 ? -9.305 16.266 -15.734 1 97.5 86 ARG A O 1
ATOM 694 N N . ALA A 1 87 ? -9.023 14.68 -14.164 1 96.88 87 ALA A N 1
ATOM 695 C CA . ALA A 1 87 ? -9.828 13.703 -14.898 1 96.88 87 ALA A CA 1
ATOM 696 C C . ALA A 1 87 ? -11.281 14.156 -15 1 96.88 87 ALA A C 1
ATOM 698 O O . ALA A 1 87 ? -11.984 13.789 -15.938 1 96.88 87 ALA A O 1
ATOM 699 N N . ALA A 1 88 ? -11.703 14.992 -14.047 1 97 88 ALA A N 1
ATOM 700 C CA . ALA A 1 88 ? -13.062 15.516 -14.039 1 97 88 ALA A CA 1
ATOM 701 C C . ALA A 1 88 ? -13.133 16.875 -14.734 1 97 88 ALA A C 1
ATOM 703 O O . ALA A 1 88 ? -14.172 17.531 -14.711 1 97 88 ALA A O 1
ATOM 704 N N . GLY A 1 89 ? -12.047 17.359 -15.32 1 96.81 89 GLY A N 1
ATOM 705 C CA . GLY A 1 89 ? -12.047 18.578 -16.109 1 96.81 89 GLY A CA 1
ATOM 706 C C . GLY A 1 89 ? -11.781 19.828 -15.273 1 96.81 89 GLY A C 1
ATOM 707 O O . GLY A 1 89 ? -12.062 20.938 -15.703 1 96.81 89 GLY A O 1
ATOM 708 N N . MET A 1 90 ? -11.266 19.641 -14.07 1 98.12 90 MET A N 1
ATOM 709 C CA . MET A 1 90 ? -10.992 20.781 -13.18 1 98.12 90 MET A CA 1
ATOM 710 C C . MET A 1 90 ? -9.5 20.891 -12.883 1 98.12 90 MET A C 1
ATOM 712 O O . MET A 1 90 ? -8.867 19.906 -12.484 1 98.12 90 MET A O 1
ATOM 716 N N . GLY A 1 91 ? -8.945 22.094 -13.086 1 97.56 91 GLY A N 1
ATOM 717 C CA . GLY A 1 91 ? -7.566 22.328 -12.68 1 97.56 91 GLY A CA 1
ATOM 718 C C . GLY A 1 91 ? -7.383 22.328 -11.172 1 97.56 91 GLY A C 1
ATOM 719 O O . GLY A 1 91 ? -8.289 22.734 -10.438 1 97.56 91 GLY A O 1
ATOM 720 N N . CYS A 1 92 ? -6.293 21.875 -10.68 1 98.44 92 CYS A N 1
ATOM 721 C CA . CYS A 1 92 ? -5.949 21.844 -9.258 1 98.44 92 CYS A CA 1
ATOM 722 C C . CYS A 1 92 ? -4.652 22.609 -9 1 98.44 92 CYS A C 1
ATOM 724 O O . CYS A 1 92 ? -3.588 22.203 -9.469 1 98.44 92 CYS A O 1
ATOM 726 N N . TRP A 1 93 ? -4.77 23.656 -8.266 1 98.5 93 TRP A N 1
ATOM 727 C CA . TRP A 1 93 ? -3.688 24.641 -8.164 1 98.5 93 TRP A CA 1
ATOM 728 C C . TRP A 1 93 ? -3.273 24.844 -6.715 1 98.5 93 TRP A C 1
ATOM 730 O O . TRP A 1 93 ? -4.09 24.703 -5.805 1 98.5 93 TRP A O 1
ATOM 740 N N . LEU A 1 94 ? -1.968 25.188 -6.551 1 98.5 94 LEU A N 1
ATOM 741 C CA . LEU A 1 94 ? -1.429 25.438 -5.215 1 98.5 94 LEU A CA 1
ATOM 742 C C . LEU A 1 94 ? -1.086 26.906 -5.035 1 98.5 94 LEU A C 1
ATOM 744 O O . LEU A 1 94 ? -0.444 27.516 -5.898 1 98.5 94 LEU A O 1
ATOM 748 N N . VAL A 1 95 ? -1.55 27.453 -3.973 1 98.44 95 VAL A N 1
ATOM 749 C CA . VAL A 1 95 ? -1.047 28.703 -3.404 1 98.44 95 VAL A CA 1
ATOM 750 C C . VAL A 1 95 ? -0.676 28.5 -1.938 1 98.44 95 VAL A C 1
ATOM 752 O O . VAL A 1 95 ? -1.549 28.469 -1.067 1 98.44 95 VAL A O 1
ATOM 755 N N . GLY A 1 96 ? 0.648 28.297 -1.722 1 97.88 96 GLY A N 1
ATOM 756 C CA . GLY A 1 96 ? 1.056 28.156 -0.332 1 97.88 96 GLY A CA 1
ATOM 757 C C . GLY A 1 96 ? 1.759 26.844 -0.042 1 97.88 96 GLY A C 1
ATOM 758 O O . GLY A 1 96 ? 2.566 26.375 -0.847 1 97.88 96 GLY A O 1
ATOM 759 N N . LYS A 1 97 ? 1.489 26.234 1.159 1 97.06 97 LYS A N 1
ATOM 760 C CA . LYS A 1 97 ? 2.277 25.172 1.757 1 97.06 97 LYS A CA 1
ATOM 761 C C . LYS A 1 97 ? 1.719 23.797 1.38 1 97.06 97 LYS A C 1
ATOM 763 O O . LYS A 1 97 ? 0.501 23.609 1.35 1 97.06 97 LYS A O 1
ATOM 768 N N . THR A 1 98 ? 2.643 22.844 1.085 1 95.94 98 THR A N 1
ATOM 769 C CA . THR A 1 98 ? 2.195 21.469 0.944 1 95.94 98 THR A CA 1
ATOM 770 C C . THR A 1 98 ? 3.002 20.547 1.851 1 95.94 98 THR A C 1
ATOM 772 O O . THR A 1 98 ? 2.562 19.438 2.17 1 95.94 98 THR A O 1
ATOM 775 N N . HIS A 1 99 ? 4.273 20.906 2.102 1 93.75 99 HIS A N 1
ATOM 776 C CA . HIS A 1 99 ? 5.215 20.078 2.84 1 93.75 99 HIS A CA 1
ATOM 777 C C . HIS A 1 99 ? 5.488 18.766 2.105 1 93.75 99 HIS A C 1
ATOM 779 O O . HIS A 1 99 ? 5.938 17.797 2.713 1 93.75 99 HIS A O 1
ATOM 785 N N . MET A 1 100 ? 5.207 18.703 0.853 1 93.94 100 MET A N 1
ATOM 786 C CA . MET A 1 100 ? 5.406 17.5 0.05 1 93.94 100 MET A CA 1
ATOM 787 C C . MET A 1 100 ? 6.883 17.312 -0.29 1 93.94 100 MET A C 1
ATOM 789 O O . MET A 1 100 ? 7.582 18.281 -0.593 1 93.94 100 MET A O 1
ATOM 793 N N . ARG A 1 101 ? 7.344 16.109 -0.174 1 95 101 ARG A N 1
ATOM 794 C CA . ARG A 1 101 ? 8.641 15.703 -0.703 1 95 101 ARG A CA 1
ATOM 795 C C . ARG A 1 101 ? 8.477 14.727 -1.862 1 95 101 ARG A C 1
ATOM 797 O O . ARG A 1 101 ? 7.766 13.727 -1.742 1 95 101 ARG A O 1
ATOM 804 N N . ALA A 1 102 ? 9.164 15.086 -2.957 1 96.06 102 ALA A N 1
ATOM 805 C CA . ALA A 1 102 ? 9.047 14.266 -4.16 1 96.06 102 ALA A CA 1
ATOM 806 C C . ALA A 1 102 ? 9.867 12.984 -4.031 1 96.06 102 ALA A C 1
ATOM 808 O O . ALA A 1 102 ? 10.945 12.984 -3.434 1 96.06 102 ALA A O 1
ATOM 809 N N . ASP A 1 103 ? 9.352 11.883 -4.582 1 97.5 103 ASP A N 1
ATOM 810 C CA . ASP A 1 103 ? 10.086 10.633 -4.738 1 97.5 103 ASP A CA 1
ATOM 811 C C . ASP A 1 103 ? 11.055 10.711 -5.914 1 97.5 103 ASP A C 1
ATOM 813 O O . ASP A 1 103 ? 10.82 10.102 -6.961 1 97.5 103 ASP A O 1
ATOM 817 N N . GLU A 1 104 ? 12.156 11.391 -5.676 1 97.12 104 GLU A N 1
ATOM 818 C CA . GLU A 1 104 ? 13.109 11.664 -6.746 1 97.12 104 GLU A CA 1
ATOM 819 C C . GLU A 1 104 ? 13.664 10.367 -7.332 1 97.12 104 GLU A C 1
ATOM 821 O O . GLU A 1 104 ? 13.836 10.258 -8.547 1 97.12 104 GLU A O 1
ATOM 826 N N . GLU A 1 105 ? 13.969 9.461 -6.457 1 96.44 105 GLU A N 1
ATOM 827 C CA . GLU A 1 105 ? 14.508 8.18 -6.918 1 96.44 105 GLU A CA 1
ATOM 828 C C . GLU A 1 105 ? 13.492 7.438 -7.785 1 96.44 105 GLU A C 1
ATOM 830 O O . GLU A 1 105 ? 13.852 6.875 -8.82 1 96.44 105 GLU A O 1
ATOM 835 N N . GLY A 1 106 ? 12.227 7.402 -7.309 1 97.06 106 GLY A N 1
ATOM 836 C CA . GLY A 1 106 ? 11.18 6.766 -8.094 1 97.06 106 GLY A CA 1
ATOM 837 C C . GLY A 1 106 ? 10.945 7.438 -9.43 1 97.06 106 GLY A C 1
ATOM 838 O O . GLY A 1 106 ? 10.75 6.762 -10.445 1 97.06 106 GLY A O 1
ATOM 839 N N . MET A 1 107 ? 10.984 8.75 -9.461 1 97.75 107 MET A N 1
ATOM 840 C CA . MET A 1 107 ? 10.82 9.5 -10.711 1 97.75 107 MET A CA 1
ATOM 841 C C . MET A 1 107 ? 11.945 9.188 -11.688 1 97.75 107 MET A C 1
ATOM 843 O O . MET A 1 107 ? 11.703 8.945 -12.867 1 97.75 107 MET A O 1
ATOM 847 N N . ALA A 1 108 ? 13.133 9.148 -11.133 1 96.94 108 ALA A N 1
ATOM 848 C CA . ALA A 1 108 ? 14.281 8.828 -11.977 1 96.94 108 ALA A CA 1
ATOM 849 C C . ALA A 1 108 ? 14.164 7.418 -12.547 1 96.94 108 ALA A C 1
ATOM 851 O O . ALA A 1 108 ? 14.445 7.191 -13.727 1 96.94 108 ALA A O 1
ATOM 852 N N . ARG A 1 109 ? 13.781 6.512 -11.766 1 96.25 109 ARG A N 1
ATOM 853 C CA . ARG A 1 109 ? 13.641 5.117 -12.172 1 96.25 109 ARG A CA 1
ATOM 854 C C . ARG A 1 109 ? 12.641 4.977 -13.312 1 96.25 109 ARG A C 1
ATOM 856 O O . ARG A 1 109 ? 12.836 4.168 -14.219 1 96.25 109 ARG A O 1
ATOM 863 N N . LEU A 1 110 ? 11.586 5.777 -13.258 1 97.19 110 LEU A N 1
ATOM 864 C CA . LEU A 1 110 ? 10.516 5.672 -14.25 1 97.19 110 LEU A CA 1
ATOM 865 C C . LEU A 1 110 ? 10.75 6.652 -15.398 1 97.19 110 LEU A C 1
ATOM 867 O O . LEU A 1 110 ? 9.898 6.789 -16.281 1 97.19 110 LEU A O 1
ATOM 871 N N . GLY A 1 111 ? 11.781 7.414 -15.328 1 96 111 GLY A N 1
ATOM 872 C CA . GLY A 1 111 ? 12.156 8.297 -16.422 1 96 111 GLY A CA 1
ATOM 873 C C . GLY A 1 111 ? 11.367 9.586 -16.453 1 96 111 GLY A C 1
ATOM 874 O O . GLY A 1 111 ? 11.18 10.195 -17.5 1 96 111 GLY A O 1
ATOM 875 N N . LEU A 1 112 ? 10.875 10.016 -15.305 1 96.62 112 LEU A N 1
ATOM 876 C CA . LEU A 1 112 ? 10.117 11.258 -15.219 1 96.62 112 LEU A CA 1
ATOM 877 C C . LEU A 1 112 ? 11.055 12.445 -14.984 1 96.62 112 LEU A C 1
ATOM 879 O O . LEU A 1 112 ? 11.656 12.562 -13.914 1 96.62 112 LEU A O 1
ATOM 883 N N . GLU A 1 113 ? 11.078 13.289 -15.938 1 94.44 113 GLU A N 1
ATOM 884 C CA . GLU A 1 113 ? 11.867 14.5 -15.773 1 94.44 113 GLU A CA 1
ATOM 885 C C . GLU A 1 113 ? 11.125 15.531 -14.93 1 94.44 113 GLU A C 1
ATOM 887 O O . GLU A 1 113 ? 9.992 15.906 -15.242 1 94.44 113 GLU A O 1
ATOM 892 N N . PRO A 1 114 ? 11.781 16.047 -13.945 1 90.88 114 PRO A N 1
ATOM 893 C CA . PRO A 1 114 ? 11.094 16.953 -13.031 1 90.88 114 PRO A CA 1
ATOM 894 C C . PRO A 1 114 ? 10.617 18.234 -13.719 1 90.88 114 PRO A C 1
ATOM 896 O O . PRO A 1 114 ? 9.672 18.875 -13.258 1 90.88 114 PRO A O 1
ATOM 899 N N . ASP A 1 115 ? 11.219 18.578 -14.906 1 92.62 115 ASP A N 1
ATOM 900 C CA . ASP A 1 115 ? 10.867 19.812 -15.594 1 92.62 115 ASP A CA 1
ATOM 901 C C . ASP A 1 115 ? 9.773 19.578 -16.641 1 92.62 115 ASP A C 1
ATOM 903 O O . ASP A 1 115 ? 9.25 20.531 -17.219 1 92.62 115 ASP A O 1
ATOM 907 N N . SER A 1 116 ? 9.43 18.312 -16.859 1 95.44 116 SER A N 1
ATOM 908 C CA . SER A 1 116 ? 8.297 18.016 -17.734 1 95.44 116 SER A CA 1
ATOM 909 C C . SER A 1 116 ? 6.973 18.344 -17.047 1 95.44 116 SER A C 1
ATOM 911 O O . SER A 1 116 ? 6.93 18.516 -15.82 1 95.44 116 SER A O 1
ATOM 913 N N . LEU A 1 117 ? 5.941 18.516 -17.844 1 96.19 117 LEU A N 1
ATOM 914 C CA . LEU A 1 117 ? 4.629 18.812 -17.297 1 96.19 117 LEU A CA 1
ATOM 915 C C . LEU A 1 117 ? 4.211 17.75 -16.281 1 96.19 117 LEU A C 1
ATOM 917 O O . LEU A 1 117 ? 3.775 18.078 -15.172 1 96.19 117 LEU A O 1
ATOM 921 N N . ILE A 1 118 ? 4.34 16.469 -16.656 1 96.44 118 ILE A N 1
ATOM 922 C CA . ILE A 1 118 ? 3.951 15.367 -15.789 1 96.44 118 ILE A CA 1
ATOM 923 C C . ILE A 1 118 ? 4.887 15.305 -14.586 1 96.44 118 ILE A C 1
ATOM 925 O O . ILE A 1 118 ? 4.438 15.18 -13.445 1 96.44 118 ILE A O 1
ATOM 929 N N . GLY A 1 119 ? 6.207 15.391 -14.836 1 97.19 119 GLY A N 1
ATOM 930 C CA . GLY A 1 119 ? 7.184 15.352 -13.758 1 97.19 119 GLY A CA 1
ATOM 931 C C . GLY A 1 119 ? 6.992 16.453 -12.734 1 97.19 119 GLY A C 1
ATOM 932 O O . GLY A 1 119 ? 7.148 16.234 -11.531 1 97.19 119 GLY A O 1
ATOM 933 N N . ALA A 1 120 ? 6.637 17.641 -13.211 1 97.31 120 ALA A N 1
ATOM 934 C CA . ALA A 1 120 ? 6.41 18.781 -12.328 1 97.31 120 ALA A CA 1
ATOM 935 C C . ALA A 1 120 ? 5.215 18.531 -11.406 1 97.31 120 ALA A C 1
ATOM 937 O O . ALA A 1 120 ? 5.277 18.812 -10.211 1 97.31 120 ALA A O 1
ATOM 938 N N . ARG A 1 121 ? 4.195 18 -11.953 1 97.75 121 ARG A N 1
ATOM 939 C CA . ARG A 1 121 ? 2.994 17.719 -11.172 1 97.75 121 ARG A CA 1
ATOM 940 C C . ARG A 1 121 ? 3.244 16.609 -10.156 1 97.75 121 ARG A C 1
ATOM 942 O O . ARG A 1 121 ? 2.803 16.703 -9.008 1 97.75 121 ARG A O 1
ATOM 949 N N . VAL A 1 122 ? 4.016 15.578 -10.609 1 97.38 122 VAL A N 1
ATOM 950 C CA . VAL A 1 122 ? 4.344 14.484 -9.703 1 97.38 122 VAL A CA 1
ATOM 951 C C . VAL A 1 122 ? 5.195 15.008 -8.547 1 97.38 122 VAL A C 1
ATOM 953 O O . VAL A 1 122 ? 4.992 14.617 -7.395 1 97.38 122 VAL A O 1
ATOM 956 N N . ALA A 1 123 ? 6.047 15.93 -8.844 1 96.88 123 ALA A N 1
ATOM 957 C CA . ALA A 1 123 ? 6.973 16.469 -7.852 1 96.88 123 ALA A CA 1
ATOM 958 C C . ALA A 1 123 ? 6.262 17.453 -6.918 1 96.88 123 ALA A C 1
ATOM 960 O O . ALA A 1 123 ? 6.789 17.797 -5.859 1 96.88 123 ALA A O 1
ATOM 961 N N . GLU A 1 124 ? 5.074 17.906 -7.297 1 96.62 124 GLU A N 1
ATOM 962 C CA . GLU A 1 124 ? 4.328 18.891 -6.516 1 96.62 124 GLU A CA 1
ATOM 963 C C . GLU A 1 124 ? 2.992 18.312 -6.047 1 96.62 124 GLU A C 1
ATOM 965 O O . GLU A 1 124 ? 2 19.047 -5.957 1 96.62 124 GLU A O 1
ATOM 970 N N . CYS A 1 125 ? 2.963 17.031 -5.797 1 96.75 125 CYS A N 1
ATOM 971 C CA . CYS A 1 125 ? 1.819 16.344 -5.203 1 96.75 125 CYS A CA 1
ATOM 972 C C . CYS A 1 125 ? 0.58 16.5 -6.078 1 96.75 125 CYS A C 1
ATOM 974 O O . CYS A 1 125 ? -0.533 16.641 -5.566 1 96.75 125 CYS A O 1
ATOM 976 N N . GLY A 1 126 ? 0.765 16.578 -7.379 1 97.56 126 GLY A N 1
ATOM 977 C CA . GLY A 1 126 ? -0.333 16.625 -8.328 1 97.56 126 GLY A CA 1
ATOM 978 C C . GLY A 1 126 ? -0.857 18.031 -8.578 1 97.56 126 GLY A C 1
ATOM 979 O O . GLY A 1 126 ? -1.759 18.219 -9.398 1 97.56 126 GLY A O 1
ATOM 980 N N . PHE A 1 127 ? -0.261 19.047 -7.961 1 98.19 127 PHE A N 1
ATOM 981 C CA . PHE A 1 127 ? -0.723 20.422 -8.117 1 98.19 127 PHE A CA 1
ATOM 982 C C . PHE A 1 127 ? -0.001 21.109 -9.273 1 98.19 127 PHE A C 1
ATOM 984 O O . PHE A 1 127 ? 1.184 20.859 -9.508 1 98.19 127 PHE A O 1
ATOM 991 N N . ASP A 1 128 ? -0.691 21.922 -10.039 1 97.56 128 ASP A N 1
ATOM 992 C CA . ASP A 1 128 ? -0.039 23.031 -10.734 1 97.56 128 ASP A CA 1
ATOM 993 C C . ASP A 1 128 ? 0.288 24.172 -9.773 1 97.56 128 ASP A C 1
ATOM 995 O O . ASP A 1 128 ? -0.521 24.516 -8.914 1 97.56 128 ASP A O 1
ATOM 999 N N . VAL A 1 129 ? 1.438 24.766 -9.891 1 97.12 129 VAL A N 1
ATOM 1000 C CA . VAL A 1 129 ? 1.901 25.672 -8.844 1 97.12 129 VAL A CA 1
ATOM 1001 C C . VAL A 1 129 ? 1.779 27.109 -9.312 1 97.12 129 VAL A C 1
ATOM 1003 O O . VAL A 1 129 ? 2.389 27.5 -10.312 1 97.12 129 VAL A O 1
ATOM 1006 N N . PHE A 1 130 ? 0.947 27.844 -8.648 1 97.5 130 PHE A N 1
ATOM 1007 C CA . PHE A 1 130 ? 0.988 29.281 -8.789 1 97.5 130 PHE A CA 1
ATOM 1008 C C . PHE A 1 130 ? 2.014 29.891 -7.84 1 97.5 130 PHE A C 1
ATOM 1010 O O . PHE A 1 130 ? 2.801 30.75 -8.234 1 97.5 130 PHE A O 1
ATOM 1017 N N . GLU A 1 131 ? 1.997 29.297 -6.621 1 95.94 131 GLU A N 1
ATOM 1018 C CA . GLU A 1 131 ? 2.969 29.688 -5.605 1 95.94 131 GLU A CA 1
ATOM 1019 C C . GLU A 1 131 ? 3.191 28.562 -4.594 1 95.94 131 GLU A C 1
ATOM 1021 O O . GLU A 1 131 ? 2.256 28.141 -3.916 1 95.94 131 GLU A O 1
ATOM 1026 N N . ARG A 1 132 ? 4.387 28.156 -4.574 1 94.75 132 ARG A N 1
ATOM 1027 C CA . ARG A 1 132 ? 4.801 27.203 -3.539 1 94.75 132 ARG A CA 1
ATOM 1028 C C . ARG A 1 132 ? 5.57 27.922 -2.432 1 94.75 132 ARG A C 1
ATOM 1030 O O . ARG A 1 132 ? 6.578 28.578 -2.691 1 94.75 132 ARG A O 1
ATOM 1037 N N . ASP A 1 133 ? 5.094 27.797 -1.188 1 93.75 133 ASP A N 1
ATOM 1038 C CA . ASP A 1 133 ? 5.758 28.406 -0.035 1 93.75 133 ASP A CA 1
ATOM 1039 C C . ASP A 1 133 ? 5.531 27.562 1.225 1 93.75 133 ASP A C 1
ATOM 1041 O O . ASP A 1 133 ? 4.465 27.641 1.842 1 93.75 133 ASP A O 1
ATOM 1045 N N . ASP A 1 134 ? 6.535 26.859 1.63 1 90.62 134 ASP A N 1
ATOM 1046 C CA . ASP A 1 134 ? 6.41 26.094 2.863 1 90.62 134 ASP A CA 1
ATOM 1047 C C . ASP A 1 134 ? 6.895 26.891 4.066 1 90.62 134 ASP A C 1
ATOM 1049 O O . ASP A 1 134 ? 6.988 26.375 5.176 1 90.62 134 ASP A O 1
ATOM 1053 N N . GLY A 1 135 ? 7.164 28.062 3.711 1 86.69 135 GLY A N 1
ATOM 1054 C CA . GLY A 1 135 ? 7.711 28.906 4.77 1 86.69 135 GLY A CA 1
ATOM 1055 C C . GLY A 1 135 ? 9 28.359 5.355 1 86.69 135 GLY A C 1
ATOM 1056 O O . GLY A 1 135 ? 9.711 27.594 4.703 1 86.69 135 GLY A O 1
ATOM 1057 N N . MET A 1 136 ? 9.438 28.812 6.391 1 85.06 136 MET A N 1
ATOM 1058 C CA . MET A 1 136 ? 10.477 28.312 7.277 1 85.06 136 MET A CA 1
ATOM 1059 C C . MET A 1 136 ? 11.836 28.344 6.582 1 85.06 136 MET A C 1
ATOM 1061 O O . MET A 1 136 ? 12.18 27.422 5.84 1 85.06 136 MET A O 1
ATOM 1065 N N . LEU A 1 137 ? 12.633 29.141 6.895 1 92.5 137 LEU A N 1
ATOM 1066 C CA . LEU A 1 137 ? 14.016 29.172 6.445 1 92.5 137 LEU A CA 1
ATOM 1067 C C . LEU A 1 137 ? 14.969 29.188 7.633 1 92.5 137 LEU A C 1
ATOM 1069 O O . LEU A 1 137 ? 15.828 30.078 7.727 1 92.5 137 LEU A O 1
ATOM 1073 N N . PRO A 1 138 ? 14.734 28.188 8.445 1 92.69 138 PRO A N 1
ATOM 1074 C CA . PRO A 1 138 ? 15.695 28.094 9.547 1 92.69 138 PRO A CA 1
ATOM 1075 C C . PRO A 1 138 ? 17.094 27.719 9.07 1 92.69 138 PRO A C 1
ATOM 1077 O O . PRO A 1 138 ? 17.234 27 8.078 1 92.69 138 PRO A O 1
ATOM 1080 N N . GLU A 1 139 ? 18.047 28.219 9.805 1 93.69 139 GLU A N 1
ATOM 1081 C CA . GLU A 1 139 ? 19.438 27.938 9.492 1 93.69 139 GLU A CA 1
ATOM 1082 C C . GLU A 1 139 ? 20.219 27.547 10.742 1 93.69 139 GLU A C 1
ATOM 1084 O O . GLU A 1 139 ? 20.094 28.203 11.781 1 93.69 139 GLU A O 1
ATOM 1089 N N . GLY A 1 140 ? 20.891 26.391 10.68 1 92.5 140 GLY A N 1
ATOM 1090 C CA . GLY A 1 140 ? 21.781 25.953 11.742 1 92.5 140 GLY A CA 1
ATOM 1091 C C . GLY A 1 140 ? 23.203 25.734 11.281 1 92.5 140 GLY A C 1
ATOM 1092 O O . GLY A 1 140 ? 23.594 26.219 10.211 1 92.5 140 GLY A O 1
ATOM 1093 N N . PRO A 1 141 ? 24.016 25.125 12.164 1 91.88 141 PRO A N 1
ATOM 1094 C CA . PRO A 1 141 ? 25.438 24.922 11.82 1 91.88 141 PRO A CA 1
ATOM 1095 C C . PRO A 1 141 ? 25.609 24.062 10.57 1 91.88 141 PRO A C 1
ATOM 1097 O O . PRO A 1 141 ? 26.625 24.188 9.875 1 91.88 141 PRO A O 1
ATOM 1100 N N . ASP A 1 142 ? 24.578 23.25 10.25 1 92.5 142 ASP A N 1
ATOM 1101 C CA . ASP A 1 142 ? 24.672 22.375 9.086 1 92.5 142 ASP A CA 1
ATOM 1102 C C . ASP A 1 142 ? 23.969 22.984 7.879 1 92.5 142 ASP A C 1
ATOM 1104 O O . ASP A 1 142 ? 23.734 22.297 6.883 1 92.5 142 ASP A O 1
ATOM 1108 N N . GLY A 1 143 ? 23.594 24.188 8.016 1 92.38 143 GLY A N 1
ATOM 1109 C CA . GLY A 1 143 ? 22.969 24.875 6.895 1 92.38 143 GLY A CA 1
ATOM 1110 C C . GLY A 1 143 ? 21.469 25 7.047 1 92.38 143 GLY A C 1
ATOM 1111 O O . GLY A 1 143 ? 20.938 24.938 8.164 1 92.38 143 GLY A O 1
ATOM 1112 N N . TYR A 1 144 ? 20.828 25.312 5.906 1 92.69 144 TYR A N 1
ATOM 1113 C CA . TYR A 1 144 ? 19.375 25.547 5.906 1 92.69 144 TYR A CA 1
ATOM 1114 C C . TYR A 1 144 ? 18.625 24.234 5.988 1 92.69 144 TYR A C 1
ATOM 1116 O O . TYR A 1 144 ? 19.031 23.234 5.395 1 92.69 144 TYR A O 1
ATOM 1124 N N . TYR A 1 145 ? 17.562 24.266 6.734 1 89.62 145 TYR A N 1
ATOM 1125 C CA . TYR A 1 145 ? 16.641 23.141 6.746 1 89.62 145 TYR A CA 1
ATOM 1126 C C . TYR A 1 145 ? 16.094 22.859 5.352 1 89.62 145 TYR A C 1
ATOM 1128 O O . TYR A 1 145 ? 16.062 21.719 4.898 1 89.62 145 TYR A O 1
ATOM 1136 N N . ASP A 1 146 ? 15.688 23.828 4.688 1 88.62 146 ASP A N 1
ATOM 1137 C CA . ASP A 1 146 ? 15.258 23.844 3.291 1 88.62 146 ASP A CA 1
ATOM 1138 C C . ASP A 1 146 ? 15.773 25.078 2.564 1 88.62 146 ASP A C 1
ATOM 1140 O O . ASP A 1 146 ? 15.25 26.188 2.758 1 88.62 146 ASP A O 1
ATOM 1144 N N . PRO A 1 147 ? 16.656 24.844 1.707 1 87.31 147 PRO A N 1
ATOM 1145 C CA . PRO A 1 147 ? 17.266 26 1.038 1 87.31 147 PRO A CA 1
ATOM 1146 C C . PRO A 1 147 ? 16.266 26.766 0.185 1 87.31 147 PRO A C 1
ATOM 1148 O O . PRO A 1 147 ? 16.5 27.938 -0.15 1 87.31 147 PRO A O 1
ATOM 1151 N N . ASP A 1 148 ? 15.164 26.094 -0.143 1 86.19 148 ASP A N 1
ATOM 1152 C CA . ASP A 1 148 ? 14.164 26.766 -0.974 1 86.19 148 ASP A CA 1
ATOM 1153 C C . ASP A 1 148 ? 12.992 27.25 -0.132 1 86.19 148 ASP A C 1
ATOM 1155 O O . ASP A 1 148 ? 12 27.75 -0.671 1 86.19 148 ASP A O 1
ATOM 1159 N N . GLY A 1 149 ? 13.234 27.188 1.151 1 89.88 149 GLY A N 1
ATOM 1160 C CA . GLY A 1 149 ? 12.188 27.672 2.037 1 89.88 149 GLY A CA 1
ATOM 1161 C C . GLY A 1 149 ? 11.969 29.172 1.944 1 89.88 149 GLY A C 1
ATOM 1162 O O . GLY A 1 149 ? 12.93 29.938 1.912 1 89.88 149 GLY A O 1
ATOM 1163 N N . ALA A 1 150 ? 10.734 29.672 1.815 1 94.5 150 ALA A N 1
ATOM 1164 C CA . ALA A 1 150 ? 10.297 31.062 1.784 1 94.5 150 ALA A CA 1
ATOM 1165 C C . ALA A 1 150 ? 10.984 31.828 0.655 1 94.5 150 ALA A C 1
ATOM 1167 O O . ALA A 1 150 ? 11.188 33.031 0.751 1 94.5 150 ALA A O 1
ATOM 1168 N N . LYS A 1 151 ? 11.375 31.125 -0.38 1 93.69 151 LYS A N 1
ATOM 1169 C CA . LYS A 1 151 ? 12.156 31.719 -1.46 1 93.69 151 LYS A CA 1
ATOM 1170 C C . LYS A 1 151 ? 11.398 32.875 -2.109 1 93.69 151 LYS A C 1
ATOM 1172 O O . LYS A 1 151 ? 11.906 34 -2.176 1 93.69 151 LYS A O 1
ATOM 1177 N N . GLU A 1 152 ? 10.211 32.625 -2.57 1 95.19 152 GLU A N 1
ATOM 1178 C CA . GLU A 1 152 ? 9.422 33.656 -3.252 1 95.19 152 GLU A CA 1
ATOM 1179 C C . GLU A 1 152 ? 8.984 34.75 -2.283 1 95.19 152 GLU A C 1
ATOM 1181 O O . GLU A 1 152 ? 8.938 35.938 -2.648 1 95.19 152 GLU A O 1
ATOM 1186 N N . TYR A 1 153 ? 8.68 34.438 -1.074 1 97.19 153 TYR A N 1
ATOM 1187 C CA . TYR A 1 153 ? 8.289 35.406 -0.06 1 97.19 153 TYR A CA 1
ATOM 1188 C C . TYR A 1 153 ? 9.445 36.344 0.259 1 97.19 153 TYR A C 1
ATOM 1190 O O . TYR A 1 153 ? 9.242 37.562 0.408 1 97.19 153 TYR A O 1
ATOM 1198 N N . ASN A 1 154 ? 10.641 35.812 0.35 1 96.62 154 ASN A N 1
ATOM 1199 C CA . ASN A 1 154 ? 11.812 36.656 0.614 1 96.62 154 ASN A CA 1
ATOM 1200 C C . ASN A 1 154 ? 12.109 37.594 -0.554 1 96.62 154 ASN A C 1
ATOM 1202 O O . ASN A 1 154 ? 12.578 38.719 -0.352 1 96.62 154 ASN A O 1
ATOM 1206 N N . LYS A 1 155 ? 11.883 37.062 -1.76 1 96.19 155 LYS A N 1
ATOM 1207 C CA . LYS A 1 155 ? 12 37.969 -2.912 1 96.19 155 LYS A CA 1
ATOM 1208 C C . LYS A 1 155 ? 11.031 39.125 -2.799 1 96.19 155 LYS A C 1
ATOM 1210 O O . LYS A 1 155 ? 11.398 40.281 -3.076 1 96.19 155 LYS A O 1
ATOM 1215 N N . PHE A 1 156 ? 9.828 38.906 -2.432 1 96.94 156 PHE A N 1
ATOM 1216 C CA . PHE A 1 156 ? 8.797 39.938 -2.227 1 96.94 156 PHE A CA 1
ATOM 1217 C C . PHE A 1 156 ? 9.234 40.938 -1.162 1 96.94 156 PHE A C 1
ATOM 1219 O O . PHE A 1 156 ? 9.148 42.125 -1.369 1 96.94 156 PHE A O 1
ATOM 1226 N N . LEU A 1 157 ? 9.719 40.438 0.004 1 96.62 157 LEU A N 1
ATOM 1227 C CA . LEU A 1 157 ? 10.141 41.281 1.105 1 96.62 157 LEU A CA 1
ATOM 1228 C C . LEU A 1 157 ? 11.297 42.188 0.686 1 96.62 157 LEU A C 1
ATOM 1230 O O . LEU A 1 157 ? 11.32 43.375 1.01 1 96.62 157 LEU A O 1
ATOM 1234 N N . ARG A 1 158 ? 12.227 41.625 -0.023 1 95.56 158 ARG A N 1
ATOM 1235 C CA . ARG A 1 158 ? 13.375 42.406 -0.484 1 95.56 158 ARG A CA 1
ATOM 1236 C C . ARG A 1 158 ? 12.93 43.5 -1.435 1 95.56 158 ARG A C 1
ATOM 1238 O O . ARG A 1 158 ? 13.477 44.625 -1.4 1 95.56 158 ARG A O 1
ATOM 1245 N N . ALA A 1 159 ? 12 43.156 -2.25 1 95.81 159 ALA A N 1
ATOM 1246 C CA . ALA A 1 159 ? 11.469 44.125 -3.186 1 95.81 159 ALA A CA 1
ATOM 1247 C C . ALA A 1 159 ? 10.797 45.281 -2.445 1 95.81 159 ALA A C 1
ATOM 1249 O O . ALA A 1 159 ? 10.734 46.406 -2.951 1 95.81 159 ALA A O 1
ATOM 1250 N N . LYS A 1 160 ? 10.281 45.062 -1.271 1 94.75 160 LYS A N 1
ATOM 1251 C CA . LYS A 1 160 ? 9.609 46.062 -0.464 1 94.75 160 LYS A CA 1
ATOM 1252 C C . LYS A 1 160 ? 10.602 46.812 0.423 1 94.75 160 LYS A C 1
ATOM 1254 O O . LYS A 1 160 ? 10.219 47.719 1.177 1 94.75 160 LYS A O 1
ATOM 1259 N N . GLY A 1 161 ? 11.914 46.375 0.456 1 93.44 161 GLY A N 1
ATOM 1260 C CA . GLY A 1 161 ? 12.961 47.125 1.142 1 93.44 161 GLY A CA 1
ATOM 1261 C C . GLY A 1 161 ? 13.422 46.469 2.426 1 93.44 161 GLY A C 1
ATOM 1262 O O . GLY A 1 161 ? 14.32 46.969 3.1 1 93.44 161 GLY A O 1
ATOM 1263 N N . TYR A 1 162 ? 12.797 45.312 2.75 1 95.56 162 TYR A N 1
ATOM 1264 C CA . TYR A 1 162 ? 13.25 44.594 3.936 1 95.56 162 TYR A CA 1
ATOM 1265 C C . TYR A 1 162 ? 14.641 44 3.721 1 95.56 162 TYR A C 1
ATOM 1267 O O . TYR A 1 162 ? 14.781 42.906 3.182 1 95.56 162 TYR A O 1
ATOM 1275 N N . GLU A 1 163 ? 15.68 44.656 4.238 1 91.5 163 GLU A N 1
ATOM 1276 C CA . GLU A 1 163 ? 17.062 44.312 3.908 1 91.5 163 GLU A CA 1
ATOM 1277 C C . GLU A 1 163 ? 17.688 43.469 5.008 1 91.5 163 GLU A C 1
ATOM 1279 O O . GLU A 1 163 ? 17.938 43.938 6.113 1 91.5 163 GLU A O 1
ATOM 1284 N N . SER A 1 164 ? 17.984 42.25 4.695 1 93.38 164 SER A N 1
ATOM 1285 C CA . SER A 1 164 ? 18.766 41.312 5.492 1 93.38 164 SER A CA 1
ATOM 1286 C C . SER A 1 164 ? 19.062 40.031 4.715 1 93.38 164 SER A C 1
ATOM 1288 O O . SER A 1 164 ? 18.531 39.812 3.619 1 93.38 164 SER A O 1
ATOM 1290 N N . ASP A 1 165 ? 19.984 39.156 5.18 1 92.94 165 ASP A N 1
ATOM 1291 C CA . ASP A 1 165 ? 20.297 37.906 4.512 1 92.94 165 ASP A CA 1
ATOM 1292 C C . ASP A 1 165 ? 19.188 36.875 4.715 1 92.94 165 ASP A C 1
ATOM 1294 O O . ASP A 1 165 ? 19.125 35.875 4.008 1 92.94 165 ASP A O 1
ATOM 1298 N N . ASN A 1 166 ? 18.266 37.062 5.66 1 95.38 166 ASN A N 1
ATOM 1299 C CA . ASN A 1 166 ? 17.141 36.188 5.953 1 95.38 166 ASN A CA 1
ATOM 1300 C C . ASN A 1 166 ? 15.914 36.969 6.406 1 95.38 166 ASN A C 1
ATOM 1302 O O . ASN A 1 166 ? 15.523 36.906 7.574 1 95.38 166 ASN A O 1
ATOM 1306 N N . PRO A 1 167 ? 15.305 37.656 5.457 1 95.94 167 PRO A N 1
ATOM 1307 C CA . PRO A 1 167 ? 14.18 38.531 5.805 1 95.94 167 PRO A CA 1
ATOM 1308 C C . PRO A 1 167 ? 13.031 37.75 6.457 1 95.94 167 PRO A C 1
ATOM 1310 O O . PRO A 1 167 ? 12.336 38.281 7.32 1 95.94 167 PRO A O 1
ATOM 1313 N N . TRP A 1 168 ? 12.812 36.562 6.035 1 96.44 168 TRP A N 1
ATOM 1314 C CA . TRP A 1 168 ? 11.805 35.719 6.676 1 96.44 168 TRP A CA 1
ATOM 1315 C C . TRP A 1 168 ? 12.031 35.656 8.188 1 96.44 168 TRP A C 1
ATOM 1317 O O . TRP A 1 168 ? 11.086 35.812 8.961 1 96.44 168 TRP A O 1
ATOM 1327 N N . HIS A 1 169 ? 13.258 35.406 8.594 1 96.38 169 HIS A N 1
ATOM 1328 C CA . HIS A 1 169 ? 13.578 35.312 10.016 1 96.38 169 HIS A CA 1
ATOM 1329 C C . HIS A 1 169 ? 13.617 36.688 10.68 1 96.38 169 HIS A C 1
ATOM 1331 O O . HIS A 1 169 ? 12.945 36.906 11.688 1 96.38 169 HIS A O 1
ATOM 1337 N N . ASP A 1 170 ? 14.305 37.625 10.078 1 96.88 170 ASP A N 1
ATOM 1338 C CA . ASP A 1 170 ? 14.672 38.875 10.75 1 96.88 170 ASP A CA 1
ATOM 1339 C C . ASP A 1 170 ? 13.477 39.812 10.852 1 96.88 170 ASP A C 1
ATOM 1341 O O . ASP A 1 170 ? 13.453 40.719 11.695 1 96.88 170 ASP A O 1
ATOM 1345 N N . PHE A 1 171 ? 12.461 39.594 10 1 96.88 171 PHE A N 1
ATOM 1346 C CA . PHE A 1 171 ? 11.359 40.562 9.961 1 96.88 171 PHE A CA 1
ATOM 1347 C C . PHE A 1 171 ? 10.031 39.844 10.219 1 96.88 171 PHE A C 1
ATOM 1349 O O . PHE A 1 171 ? 9.336 40.156 11.188 1 96.88 171 PHE A O 1
ATOM 1356 N N . ALA A 1 172 ? 9.711 38.906 9.461 1 97.19 172 ALA A N 1
ATOM 1357 C CA . ALA A 1 172 ? 8.391 38.281 9.523 1 97.19 172 ALA A CA 1
ATOM 1358 C C . ALA A 1 172 ? 8.25 37.375 10.758 1 97.19 172 ALA A C 1
ATOM 1360 O O . ALA A 1 172 ? 7.145 37.156 11.25 1 97.19 172 ALA A O 1
ATOM 1361 N N . ASN A 1 173 ? 9.414 36.844 11.336 1 97.5 173 ASN A N 1
ATOM 1362 C CA . ASN A 1 173 ? 9.344 35.875 12.406 1 97.5 173 ASN A CA 1
ATOM 1363 C C . ASN A 1 173 ? 10.227 36.25 13.586 1 97.5 173 ASN A C 1
ATOM 1365 O O . ASN A 1 173 ? 10.734 35.406 14.305 1 97.5 173 ASN A O 1
ATOM 1369 N N . SER A 1 174 ? 10.461 37.594 13.703 1 97.94 174 SER A N 1
ATOM 1370 C CA . SER A 1 174 ? 11.219 38.125 14.828 1 97.94 174 SER A CA 1
ATOM 1371 C C . SER A 1 174 ? 10.742 39.531 15.203 1 97.94 174 SER A C 1
ATOM 1373 O O . SER A 1 174 ? 10.156 40.219 14.383 1 97.94 174 SER A O 1
ATOM 1375 N N . GLY A 1 175 ? 10.883 39.844 16.5 1 97.62 175 GLY A N 1
ATOM 1376 C CA . GLY A 1 175 ? 10.758 41.219 16.953 1 97.62 175 GLY A CA 1
ATOM 1377 C C . GLY A 1 175 ? 12.086 41.938 17.016 1 97.62 175 GLY A C 1
ATOM 1378 O O . GLY A 1 175 ? 13.117 41.406 16.609 1 97.62 175 GLY A O 1
ATOM 1379 N N . LEU A 1 176 ? 11.953 43.188 17.453 1 96.62 176 LEU A N 1
ATOM 1380 C CA . LEU A 1 176 ? 13.141 44 17.641 1 96.62 176 LEU A CA 1
ATOM 1381 C C . LEU A 1 176 ? 13.156 44.625 19.031 1 96.62 176 LEU A C 1
ATOM 1383 O O . LEU A 1 176 ? 12.117 45.094 19.516 1 96.62 176 LEU A O 1
ATOM 1387 N N . ASP A 1 177 ? 14.281 44.656 19.625 1 95 177 ASP A N 1
ATOM 1388 C CA . ASP A 1 177 ? 14.383 45.469 20.828 1 95 177 ASP A CA 1
ATOM 1389 C C . ASP A 1 177 ? 14.742 46.906 20.469 1 95 177 ASP A C 1
ATOM 1391 O O . ASP A 1 177 ? 14.836 47.25 19.297 1 95 177 ASP A O 1
ATOM 1395 N N . ASP A 1 178 ? 14.922 47.719 21.484 1 92.38 178 ASP A N 1
ATOM 1396 C CA . ASP A 1 178 ? 15.117 49.156 21.281 1 92.38 178 ASP A CA 1
ATOM 1397 C C . ASP A 1 178 ? 16.453 49.438 20.594 1 92.38 178 ASP A C 1
ATOM 1399 O O . ASP A 1 178 ? 16.625 50.5 19.984 1 92.38 178 ASP A O 1
ATOM 1403 N N . GLU A 1 179 ? 17.406 48.531 20.688 1 94.19 179 GLU A N 1
ATOM 1404 C CA . GLU A 1 179 ? 18.734 48.719 20.125 1 94.19 179 GLU A CA 1
ATOM 1405 C C . GLU A 1 179 ? 18.844 48.125 18.734 1 94.19 179 GLU A C 1
ATOM 1407 O O . GLU A 1 179 ? 19.922 48.125 18.125 1 94.19 179 GLU A O 1
ATOM 1412 N N . GLY A 1 180 ? 17.797 47.562 18.219 1 93.81 180 GLY A N 1
ATOM 1413 C CA . GLY A 1 180 ? 17.812 47 16.891 1 93.81 180 GLY A CA 1
ATOM 1414 C C . GLY A 1 180 ? 18.219 45.562 16.859 1 93.81 180 GLY A C 1
ATOM 1415 O O . GLY A 1 180 ? 18.406 44.969 15.781 1 93.81 180 GLY A O 1
ATOM 1416 N N . ASN A 1 181 ? 18.375 44.969 18.047 1 96.56 181 ASN A N 1
ATOM 1417 C CA . ASN A 1 181 ? 18.688 43.562 18.078 1 96.56 181 ASN A CA 1
ATOM 1418 C C . ASN A 1 181 ? 17.484 42.719 17.703 1 96.56 181 ASN A C 1
ATOM 1420 O O . ASN A 1 181 ? 16.375 42.938 18.203 1 96.56 181 ASN A O 1
ATOM 1424 N N . VAL A 1 182 ? 17.734 41.781 16.797 1 97.44 182 VAL A N 1
ATOM 1425 C CA . VAL A 1 182 ? 16.688 40.875 16.359 1 97.44 182 VAL A CA 1
ATOM 1426 C C . VAL A 1 182 ? 16.328 39.906 17.5 1 97.44 182 VAL A C 1
ATOM 1428 O O . VAL A 1 182 ? 17.203 39.25 18.047 1 97.44 182 VAL A O 1
ATOM 1431 N N . GLN A 1 183 ? 15.117 39.875 17.891 1 97.38 183 GLN A N 1
ATOM 1432 C CA . GLN A 1 183 ? 14.578 38.938 18.875 1 97.38 183 GLN A CA 1
ATOM 1433 C C . GLN A 1 183 ? 13.805 37.812 18.203 1 97.38 183 GLN A C 1
ATOM 1435 O O . GLN A 1 183 ? 12.602 37.906 17.984 1 97.38 183 GLN A O 1
ATOM 1440 N N . SER A 1 184 ? 14.523 36.719 18.016 1 97.06 184 SER A N 1
ATOM 1441 C CA . SER A 1 184 ? 14.039 35.625 17.172 1 97.06 184 SER A CA 1
ATOM 1442 C C . SER A 1 184 ? 12.773 35 17.75 1 97.06 184 SER A C 1
ATOM 1444 O O . SER A 1 184 ? 12.711 34.688 18.938 1 97.06 184 SER A O 1
ATOM 1446 N N . GLY A 1 185 ? 11.805 34.781 16.844 1 96.25 185 GLY A N 1
ATOM 1447 C CA . GLY A 1 185 ? 10.578 34.094 17.234 1 96.25 185 GLY A CA 1
ATOM 1448 C C . GLY A 1 185 ? 10.789 32.625 17.578 1 96.25 185 GLY A C 1
ATOM 1449 O O . GLY A 1 185 ? 9.891 31.969 18.109 1 96.25 185 GLY A O 1
ATOM 1450 N N . TRP A 1 186 ? 12 32.031 17.328 1 95.31 186 TRP A N 1
ATOM 1451 C CA . TRP A 1 186 ? 12.32 30.672 17.703 1 95.31 186 TRP A CA 1
ATOM 1452 C C . TRP A 1 186 ? 12.367 30.516 19.219 1 95.31 186 TRP A C 1
ATOM 1454 O O . TRP A 1 186 ? 12.117 29.422 19.75 1 95.31 186 TRP A O 1
ATOM 1464 N N . PHE A 1 187 ? 12.68 31.547 19.875 1 96.75 187 PHE A N 1
ATOM 1465 C CA . PHE A 1 187 ? 12.719 31.547 21.328 1 96.75 187 PHE A CA 1
ATOM 1466 C C . PHE A 1 187 ? 11.398 32.031 21.906 1 96.75 187 PHE A C 1
ATOM 1468 O O . PHE A 1 187 ? 11.055 33.219 21.75 1 96.75 187 PHE A O 1
ATOM 1475 N N . LEU A 1 188 ? 10.688 31.219 22.656 1 97.75 188 LEU A N 1
ATOM 1476 C CA . LEU A 1 188 ? 9.281 31.359 22.984 1 97.75 188 LEU A CA 1
ATOM 1477 C C . LEU A 1 188 ? 9.039 32.625 23.812 1 97.75 188 LEU A C 1
ATOM 1479 O O . LEU A 1 188 ? 7.957 33.188 23.766 1 97.75 188 LEU A O 1
ATOM 1483 N N . LYS A 1 189 ? 10 33.094 24.547 1 96.88 189 LYS A N 1
ATOM 1484 C CA . LYS A 1 189 ? 9.859 34.312 25.359 1 96.88 189 LYS A CA 1
ATOM 1485 C C . LYS A 1 189 ? 9.57 35.531 24.484 1 96.88 189 LYS A C 1
ATOM 1487 O O . LYS A 1 189 ? 8.953 36.5 24.922 1 96.88 189 LYS A O 1
ATOM 1492 N N . ASN A 1 190 ? 10.023 35.438 23.219 1 97.75 190 ASN A N 1
ATOM 1493 C CA . ASN A 1 190 ? 9.898 36.594 22.312 1 97.75 190 ASN A CA 1
ATOM 1494 C C . ASN A 1 190 ? 8.531 36.625 21.656 1 97.75 190 ASN A C 1
ATOM 1496 O O . ASN A 1 190 ? 8.227 37.531 20.891 1 97.75 190 ASN A O 1
ATOM 1500 N N . ALA A 1 191 ? 7.652 35.656 21.969 1 97.88 191 ALA A N 1
ATOM 1501 C CA . ALA A 1 191 ? 6.297 35.656 21.438 1 97.88 191 ALA A CA 1
ATOM 1502 C C . ALA A 1 191 ? 5.508 36.875 21.875 1 97.88 191 ALA A C 1
ATOM 1504 O O . ALA A 1 191 ? 4.508 37.25 21.25 1 97.88 191 ALA A O 1
ATOM 1505 N N . THR A 1 192 ? 5.938 37.531 22.906 1 96.81 192 THR A N 1
ATOM 1506 C CA . THR A 1 192 ? 5.238 38.656 23.469 1 96.81 192 THR A CA 1
ATOM 1507 C C . THR A 1 192 ? 5.566 39.938 22.688 1 96.81 192 THR A C 1
ATOM 1509 O O . THR A 1 192 ? 4.957 41 22.922 1 96.81 192 THR A O 1
ATOM 1512 N N . ARG A 1 193 ? 6.469 39.875 21.766 1 97 193 ARG A N 1
ATOM 1513 C CA . ARG A 1 193 ? 6.867 41.031 20.969 1 97 193 ARG A CA 1
ATOM 1514 C C . ARG A 1 193 ? 6.148 41.031 19.625 1 97 193 ARG A C 1
ATOM 1516 O O . ARG A 1 193 ? 5.805 39.969 19.094 1 97 193 ARG A O 1
ATOM 1523 N N . PRO A 1 194 ? 5.922 42.281 19.094 1 98.19 194 PRO A N 1
ATOM 1524 C CA . PRO A 1 194 ? 5.406 42.312 17.734 1 98.19 194 PRO A CA 1
ATOM 1525 C C . PRO A 1 194 ? 6.469 41.969 16.688 1 98.19 194 PRO A C 1
ATOM 1527 O O . PRO A 1 194 ? 7.633 42.344 16.844 1 98.19 194 PRO A O 1
ATOM 1530 N N . ALA A 1 195 ? 6.074 41.312 15.688 1 98.56 195 ALA A N 1
ATOM 1531 C CA . ALA A 1 195 ? 6.977 41.094 14.555 1 98.56 195 ALA A CA 1
ATOM 1532 C C . ALA A 1 195 ? 7.426 42.406 13.953 1 98.56 195 ALA A C 1
ATOM 1534 O O . ALA A 1 195 ? 6.637 43.344 13.859 1 98.56 195 ALA A O 1
ATOM 1535 N N . ASN A 1 196 ? 8.672 42.469 13.5 1 98 196 ASN A N 1
ATOM 1536 C CA . ASN A 1 196 ? 9.242 43.656 12.875 1 98 196 ASN A CA 1
ATOM 1537 C C . ASN A 1 196 ? 8.883 43.75 11.398 1 98 196 ASN A C 1
ATOM 1539 O O . ASN A 1 196 ? 9.766 43.812 10.539 1 98 196 ASN A O 1
ATOM 1543 N N . ILE A 1 197 ? 7.637 43.844 11.141 1 97.94 197 ILE A N 1
ATOM 1544 C CA . ILE A 1 197 ? 7.172 43.844 9.758 1 97.94 197 ILE A CA 1
ATOM 1545 C C . ILE A 1 197 ? 5.832 44.594 9.68 1 97.94 197 ILE A C 1
ATOM 1547 O O . ILE A 1 197 ? 5.039 44.531 10.625 1 97.94 197 ILE A O 1
ATOM 1551 N N . ALA A 1 198 ? 5.586 45.281 8.547 1 97.44 198 ALA A N 1
ATOM 1552 C CA . ALA A 1 198 ? 4.254 45.812 8.305 1 97.44 198 ALA A CA 1
ATOM 1553 C C . ALA A 1 198 ? 3.221 44.688 8.188 1 97.44 198 ALA A C 1
ATOM 1555 O O . ALA A 1 198 ? 3.461 43.688 7.523 1 97.44 198 ALA A O 1
ATOM 1556 N N . GLU A 1 199 ? 2.133 44.875 8.867 1 97.5 199 GLU A N 1
ATOM 1557 C CA . GLU A 1 199 ? 1.105 43.844 8.898 1 97.5 199 GLU A CA 1
ATOM 1558 C C . GLU A 1 199 ? 0.761 43.344 7.492 1 97.5 199 GLU A C 1
ATOM 1560 O O . GLU A 1 199 ? 0.692 42.156 7.242 1 97.5 199 GLU A O 1
ATOM 1565 N N . GLU A 1 200 ? 0.585 44.188 6.508 1 96.44 200 GLU A N 1
ATOM 1566 C CA . GLU A 1 200 ? 0.139 43.844 5.156 1 96.44 200 GLU A CA 1
ATOM 1567 C C . GLU A 1 200 ? 1.204 43.062 4.398 1 96.44 200 GLU A C 1
ATOM 1569 O O . GLU A 1 200 ? 0.911 42.438 3.381 1 96.44 200 GLU A O 1
ATOM 1574 N N . ASP A 1 201 ? 2.479 43.125 4.918 1 97.19 201 ASP A N 1
ATOM 1575 C CA . ASP A 1 201 ? 3.58 42.438 4.234 1 97.19 201 ASP A CA 1
ATOM 1576 C C . ASP A 1 201 ? 3.885 41.094 4.875 1 97.19 201 ASP A C 1
ATOM 1578 O O . ASP A 1 201 ? 4.707 40.344 4.367 1 97.19 201 ASP A O 1
ATOM 1582 N N . SER A 1 202 ? 3.17 40.812 5.969 1 97.94 202 SER A N 1
ATOM 1583 C CA . SER A 1 202 ? 3.439 39.531 6.668 1 97.94 202 SER A CA 1
ATOM 1584 C C . SER A 1 202 ? 2.92 38.344 5.879 1 97.94 202 SER A C 1
ATOM 1586 O O . SER A 1 202 ? 2.293 38.5 4.832 1 97.94 202 SER A O 1
ATOM 1588 N N . GLU A 1 203 ? 3.234 37.094 6.301 1 97.75 203 GLU A N 1
ATOM 1589 C CA . GLU A 1 203 ? 3.055 35.875 5.539 1 97.75 203 GLU A CA 1
ATOM 1590 C C . GLU A 1 203 ? 1.586 35.656 5.188 1 97.75 203 GLU A C 1
ATOM 1592 O O . GLU A 1 203 ? 1.261 35.312 4.047 1 97.75 203 GLU A O 1
ATOM 1597 N N . THR A 1 204 ? 0.643 35.844 6.129 1 98.44 204 THR A N 1
ATOM 1598 C CA . THR A 1 204 ? -0.769 35.531 5.934 1 98.44 204 THR A CA 1
ATOM 1599 C C . THR A 1 204 ? -1.39 36.469 4.906 1 98.44 204 THR A C 1
ATOM 1601 O O . THR A 1 204 ? -1.996 36.031 3.93 1 98.44 204 THR A O 1
ATOM 1604 N N . PRO A 1 205 ? -1.238 37.844 5.043 1 98.44 205 PRO A N 1
ATOM 1605 C CA . PRO A 1 205 ? -1.751 38.719 4.012 1 98.44 205 PRO A CA 1
ATOM 1606 C C . PRO A 1 205 ? -1.096 38.5 2.65 1 98.44 205 PRO A C 1
ATOM 1608 O O . PRO A 1 205 ? -1.755 38.625 1.614 1 98.44 205 PRO A O 1
ATOM 1611 N N . TYR A 1 206 ? 0.179 38.188 2.662 1 98 206 TYR A N 1
ATOM 1612 C CA . TYR A 1 206 ? 0.889 37.938 1.418 1 98 206 TYR A CA 1
ATOM 1613 C C . TYR A 1 206 ? 0.219 36.812 0.647 1 98 206 TYR A C 1
ATOM 1615 O O . TYR A 1 206 ? -0.128 36.969 -0.526 1 98 206 TYR A O 1
ATOM 1623 N N . LEU A 1 207 ? -0.069 35.656 1.279 1 98.38 207 LEU A N 1
ATOM 1624 C CA . LEU A 1 207 ? -0.66 34.5 0.615 1 98.38 207 LEU A CA 1
ATOM 1625 C C . LEU A 1 207 ? -2.098 34.812 0.2 1 98.38 207 LEU A C 1
ATOM 1627 O O . LEU A 1 207 ? -2.564 34.312 -0.829 1 98.38 207 LEU A O 1
ATOM 1631 N N . THR A 1 208 ? -2.85 35.531 1.016 1 98.81 208 THR A N 1
ATOM 1632 C CA . THR A 1 208 ? -4.203 35.938 0.642 1 98.81 208 THR A CA 1
ATOM 1633 C C . THR A 1 208 ? -4.195 36.719 -0.661 1 98.81 208 THR A C 1
ATOM 1635 O O . THR A 1 208 ? -5.016 36.469 -1.549 1 98.81 208 THR A O 1
ATOM 1638 N N . SER A 1 209 ? -3.26 37.688 -0.756 1 98.62 209 SER A N 1
ATOM 1639 C CA . SER A 1 209 ? -3.139 38.469 -1.969 1 98.62 209 SER A CA 1
ATOM 1640 C C . SER A 1 209 ? -2.783 37.625 -3.172 1 98.62 209 SER A C 1
ATOM 1642 O O . SER A 1 209 ? -3.314 37.812 -4.266 1 98.62 209 SER A O 1
ATOM 1644 N N . ARG A 1 210 ? -1.901 36.656 -2.953 1 98.25 210 ARG A N 1
ATOM 1645 C CA . ARG A 1 210 ? -1.52 35.781 -4.039 1 98.25 210 ARG A CA 1
ATOM 1646 C C . ARG A 1 210 ? -2.713 34.938 -4.516 1 98.25 210 ARG A C 1
ATOM 1648 O O . ARG A 1 210 ? -2.865 34.719 -5.715 1 98.25 210 ARG A O 1
ATOM 1655 N N . ALA A 1 211 ? -3.529 34.5 -3.598 1 98.56 211 ALA A N 1
ATOM 1656 C CA . ALA A 1 211 ? -4.723 33.75 -3.951 1 98.56 211 ALA A CA 1
ATOM 1657 C C . ALA A 1 211 ? -5.691 34.594 -4.773 1 98.56 211 ALA A C 1
ATOM 1659 O O . ALA A 1 211 ? -6.273 34.094 -5.746 1 98.56 211 ALA A O 1
ATOM 1660 N N . MET A 1 212 ? -5.926 35.812 -4.348 1 98.5 212 MET A N 1
ATOM 1661 C CA . MET A 1 212 ? -6.805 36.719 -5.078 1 98.5 212 MET A CA 1
ATOM 1662 C C . MET A 1 212 ? -6.281 36.969 -6.492 1 98.5 212 MET A C 1
ATOM 1664 O O . MET A 1 212 ? -7.055 36.969 -7.453 1 98.5 212 MET A O 1
ATOM 1668 N N . GLU A 1 213 ? -4.934 37.125 -6.594 1 98.25 213 GLU A N 1
ATOM 1669 C CA . GLU A 1 213 ? -4.309 37.281 -7.902 1 98.25 213 GLU A CA 1
ATOM 1670 C C . GLU A 1 213 ? -4.543 36.031 -8.773 1 98.25 213 GLU A C 1
ATOM 1672 O O . GLU A 1 213 ? -4.859 36.156 -9.961 1 98.25 213 GLU A O 1
ATOM 1677 N N . PHE A 1 214 ? -4.395 34.906 -8.258 1 97.75 214 PHE A N 1
ATOM 1678 C CA . PHE A 1 214 ? -4.641 33.656 -8.977 1 97.75 214 PHE A CA 1
ATOM 1679 C C . PHE A 1 214 ? -6.066 33.625 -9.508 1 97.75 214 PHE A C 1
ATOM 1681 O O . PHE A 1 214 ? -6.281 33.375 -10.703 1 97.75 214 PHE A O 1
ATOM 1688 N N . ILE A 1 215 ? -6.996 33.844 -8.578 1 97.62 215 ILE A N 1
ATOM 1689 C CA . ILE A 1 215 ? -8.406 33.719 -8.914 1 97.62 215 ILE A CA 1
ATOM 1690 C C . ILE A 1 215 ? -8.773 34.719 -10 1 97.62 215 ILE A C 1
ATOM 1692 O O . ILE A 1 215 ? -9.547 34.406 -10.914 1 97.62 215 ILE A O 1
ATOM 1696 N N . GLU A 1 216 ? -8.164 35.875 -9.961 1 96.25 216 GLU A N 1
ATOM 1697 C CA . GLU A 1 216 ? -8.422 36.906 -10.953 1 96.25 216 GLU A CA 1
ATOM 1698 C C . GLU A 1 216 ? -7.977 36.469 -12.344 1 96.25 216 GLU A C 1
ATOM 1700 O O . GLU A 1 216 ? -8.57 36.875 -13.344 1 96.25 216 GLU A O 1
ATOM 1705 N N . GLN A 1 217 ? -7.027 35.656 -12.383 1 94.62 217 GLN A N 1
ATOM 1706 C CA . GLN A 1 217 ? -6.406 35.281 -13.648 1 94.62 217 GLN A CA 1
ATOM 1707 C C . GLN A 1 217 ? -7.047 34.031 -14.227 1 94.62 217 GLN A C 1
ATOM 1709 O O . GLN A 1 217 ? -6.789 33.656 -15.375 1 94.62 217 GLN A O 1
ATOM 1714 N N . GLN A 1 218 ? -7.77 33.375 -13.531 1 88.25 218 GLN A N 1
ATOM 1715 C CA . GLN A 1 218 ? -8.203 32.031 -13.953 1 88.25 218 GLN A CA 1
ATOM 1716 C C . GLN A 1 218 ? -9.477 32.125 -14.797 1 88.25 218 GLN A C 1
ATOM 1718 O O . GLN A 1 218 ? -10.344 32.938 -14.539 1 88.25 218 GLN A O 1
ATOM 1723 N N . THR A 1 219 ? -9.188 31.188 -15.859 1 84.88 219 THR A N 1
ATOM 1724 C CA . THR A 1 219 ? -10.336 30.969 -16.719 1 84.88 219 THR A CA 1
ATOM 1725 C C . THR A 1 219 ? -10.828 29.516 -16.594 1 84.88 219 THR A C 1
ATOM 1727 O O . THR A 1 219 ? -10.031 28.609 -16.359 1 84.88 219 THR A O 1
ATOM 1730 N N . GLY A 1 220 ? -11.953 29.141 -16.312 1 88.06 220 GLY A N 1
ATOM 1731 C CA . GLY A 1 220 ? -12.508 27.797 -16.203 1 88.06 220 GLY A CA 1
ATOM 1732 C C . GLY A 1 220 ? -12.664 27.344 -14.766 1 88.06 220 GLY A C 1
ATOM 1733 O O . GLY A 1 220 ? -12.406 28.094 -13.836 1 88.06 220 GLY A O 1
ATOM 1734 N N . PRO A 1 221 ? -12.93 26 -14.656 1 96.38 221 PRO A N 1
ATOM 1735 C CA . PRO A 1 221 ? -13.109 25.469 -13.305 1 96.38 221 PRO A CA 1
ATOM 1736 C C . PRO A 1 221 ? -11.789 25.188 -12.594 1 96.38 221 PRO A C 1
ATOM 1738 O O . PRO A 1 221 ? -10.844 24.688 -13.203 1 96.38 221 PRO A O 1
ATOM 1741 N N . TRP A 1 222 ? -11.664 25.594 -11.375 1 98.12 222 TRP A N 1
ATOM 1742 C CA . TRP A 1 222 ? -10.414 25.453 -10.625 1 98.12 222 TRP A CA 1
ATOM 1743 C C . TRP A 1 222 ? -10.688 25 -9.195 1 98.12 222 TRP A C 1
ATOM 1745 O O . TRP A 1 222 ? -11.727 25.312 -8.625 1 98.12 222 TRP A O 1
ATOM 1755 N N . CYS A 1 223 ? -9.844 24.172 -8.734 1 98.75 223 CYS A N 1
ATOM 1756 C CA . CYS A 1 223 ? -9.625 23.984 -7.309 1 98.75 223 CYS A CA 1
ATOM 1757 C C . CYS A 1 223 ? -8.336 24.656 -6.855 1 98.75 223 CYS A C 1
ATOM 1759 O O . CYS A 1 223 ? -7.254 24.344 -7.344 1 98.75 223 CYS A O 1
ATOM 1761 N N . CYS A 1 224 ? -8.445 25.641 -6.027 1 98.75 224 CYS A N 1
ATOM 1762 C CA . CYS A 1 224 ? -7.285 26.328 -5.477 1 98.75 224 CYS A CA 1
ATOM 1763 C C . CYS A 1 224 ? -7.035 25.922 -4.031 1 98.75 224 CYS A C 1
ATOM 1765 O O . CYS A 1 224 ? -7.867 26.172 -3.158 1 98.75 224 CYS A O 1
ATOM 1767 N N . HIS A 1 225 ? -5.957 25.266 -3.846 1 98.81 225 HIS A N 1
ATOM 1768 C CA . HIS A 1 225 ? -5.508 24.953 -2.492 1 98.81 225 HIS A CA 1
ATOM 1769 C C . HIS A 1 225 ? -4.754 26.125 -1.88 1 98.81 225 HIS A C 1
ATOM 1771 O O . HIS A 1 225 ? -3.543 26.266 -2.08 1 98.81 225 HIS A O 1
ATOM 1777 N N . LEU A 1 226 ? -5.457 26.953 -1.15 1 98.88 226 LEU A N 1
ATOM 1778 C CA . LEU A 1 226 ? -4.867 28.047 -0.382 1 98.88 226 LEU A CA 1
ATOM 1779 C C . LEU A 1 226 ? -4.422 27.562 0.994 1 98.88 226 LEU A C 1
ATOM 1781 O O . LEU A 1 226 ? -5.246 27.406 1.898 1 98.88 226 LEU A O 1
ATOM 1785 N N . SER A 1 227 ? -3.166 27.344 1.097 1 98.56 227 SER A N 1
ATOM 1786 C CA . SER A 1 227 ? -2.602 26.672 2.262 1 98.56 227 SER A CA 1
ATOM 1787 C C . SER A 1 227 ? -1.695 27.609 3.057 1 98.56 227 SER A C 1
ATOM 1789 O O . SER A 1 227 ? -0.568 27.891 2.645 1 98.56 227 SER A O 1
ATOM 1791 N N . TYR A 1 228 ? -2.18 28.016 4.164 1 98.5 228 TYR A N 1
ATOM 1792 C CA . TYR A 1 228 ? -1.495 29.016 4.977 1 98.5 228 TYR A CA 1
ATOM 1793 C C . TYR A 1 228 ? -0.454 28.359 5.879 1 98.5 228 TYR A C 1
ATOM 1795 O O . TYR A 1 228 ? -0.627 27.219 6.32 1 98.5 228 TYR A O 1
ATOM 1803 N N . ILE A 1 229 ? 0.599 29.109 6.203 1 97.25 229 ILE A N 1
ATOM 1804 C CA . ILE A 1 229 ? 1.651 28.688 7.121 1 97.25 229 ILE A CA 1
ATOM 1805 C C . ILE A 1 229 ? 1.208 28.938 8.562 1 97.25 229 ILE A C 1
ATOM 1807 O O . ILE A 1 229 ? 1.484 28.141 9.453 1 97.25 229 ILE A O 1
ATOM 1811 N N . LYS A 1 230 ? 0.662 30.109 8.812 1 97.69 230 LYS A N 1
ATOM 1812 C CA . LYS A 1 230 ? 0.214 30.484 10.148 1 97.69 230 LYS A CA 1
ATOM 1813 C C . LYS A 1 230 ? -1.161 29.906 10.453 1 97.69 230 LYS A C 1
ATOM 1815 O O . LYS A 1 230 ? -1.949 29.641 9.547 1 97.69 230 LYS A O 1
ATOM 1820 N N . PRO A 1 231 ? -1.443 29.469 11.688 1 97.88 231 PRO A N 1
ATOM 1821 C CA . PRO A 1 231 ? -0.834 30.047 12.883 1 97.88 231 PRO A CA 1
ATOM 1822 C C . PRO A 1 231 ? 0.32 29.203 13.43 1 97.88 231 PRO A C 1
ATOM 1824 O O . PRO A 1 231 ? 0.691 29.344 14.602 1 97.88 231 PRO A O 1
ATOM 1827 N N . HIS A 1 232 ? 0.916 28.344 12.664 1 95.88 232 HIS A N 1
ATOM 1828 C CA . HIS A 1 232 ? 2.064 27.516 13.039 1 95.88 232 HIS A CA 1
ATOM 1829 C C . HIS A 1 232 ? 3.221 28.391 13.531 1 95.88 232 HIS A C 1
ATOM 1831 O O . HIS A 1 232 ? 3.309 29.562 13.18 1 95.88 232 HIS A O 1
ATOM 1837 N N . TRP A 1 233 ? 4.086 27.859 14.43 1 92.56 233 TRP A N 1
ATOM 1838 C CA . TRP A 1 233 ? 5.262 28.578 14.922 1 92.56 233 TRP A CA 1
ATOM 1839 C C . TRP A 1 233 ? 6.199 28.938 13.773 1 92.56 233 TRP A C 1
ATOM 1841 O O . TRP A 1 233 ? 6.145 28.328 12.711 1 92.56 233 TRP A O 1
ATOM 1851 N N . PRO A 1 234 ? 7.125 29.938 14.039 1 94.88 234 PRO A N 1
ATOM 1852 C CA . PRO A 1 234 ? 7.344 30.734 15.25 1 94.88 234 PRO A CA 1
ATOM 1853 C C . PRO A 1 234 ? 6.133 31.578 15.633 1 94.88 234 PRO A C 1
ATOM 1855 O O . PRO A 1 234 ? 5.5 32.188 14.758 1 94.88 234 PRO A O 1
ATOM 1858 N N . TYR A 1 235 ? 5.871 31.531 16.938 1 96.31 235 TYR A N 1
ATOM 1859 C CA . TYR A 1 235 ? 4.699 32.219 17.438 1 96.31 235 TYR A CA 1
ATOM 1860 C C . TYR A 1 235 ? 4.98 33.719 17.594 1 96.31 235 TYR A C 1
ATOM 1862 O O . TYR A 1 235 ? 5.281 34.188 18.688 1 96.31 235 TYR A O 1
ATOM 1870 N N . ILE A 1 236 ? 4.812 34.469 16.547 1 97.19 236 ILE A N 1
ATOM 1871 C CA . ILE A 1 236 ? 4.988 35.938 16.562 1 97.19 236 ILE A CA 1
ATOM 1872 C C . ILE A 1 236 ? 4.113 36.562 15.5 1 97.19 236 ILE A C 1
ATOM 1874 O O . ILE A 1 236 ? 3.98 36.031 14.391 1 97.19 236 ILE A O 1
ATOM 1878 N N . VAL A 1 237 ? 3.457 37.656 15.797 1 98.19 237 VAL A N 1
ATOM 1879 C CA . VAL A 1 237 ? 2.48 38.312 14.922 1 98.19 237 VAL A CA 1
ATOM 1880 C C . VAL A 1 237 ? 2.674 39.812 14.961 1 98.19 237 VAL A C 1
ATOM 1882 O O . VAL A 1 237 ? 3.094 40.375 15.984 1 98.19 237 VAL A O 1
ATOM 1885 N N . PRO A 1 238 ? 2.486 40.469 13.867 1 98.25 238 PRO A N 1
ATOM 1886 C CA . PRO A 1 238 ? 2.654 41.938 13.867 1 98.25 238 PRO A CA 1
ATOM 1887 C C . PRO A 1 238 ? 1.526 42.656 14.594 1 98.25 238 PRO A C 1
ATOM 1889 O O . PRO A 1 238 ? 0.476 42.062 14.859 1 98.25 238 PRO A O 1
ATOM 1892 N N . GLU A 1 239 ? 1.837 43.938 14.938 1 97.69 239 GLU A N 1
ATOM 1893 C CA . GLU A 1 239 ? 0.76 44.812 15.383 1 97.69 239 GLU A CA 1
ATOM 1894 C C . GLU A 1 239 ? -0.29 45 14.289 1 97.69 239 GLU A C 1
ATOM 1896 O O . GLU A 1 239 ? 0.036 45 13.102 1 97.69 239 GLU A O 1
ATOM 1901 N N . PRO A 1 240 ? -1.562 45.156 14.656 1 98.25 240 PRO A N 1
ATOM 1902 C CA . PRO A 1 240 ? -2.027 45.344 16.031 1 98.25 240 PRO A CA 1
ATOM 1903 C C . PRO A 1 240 ? -2.295 44.031 16.75 1 98.25 240 PRO A C 1
ATOM 1905 O O . PRO A 1 240 ? -2.637 44 17.938 1 98.25 240 PRO A O 1
ATOM 1908 N N . TYR A 1 241 ? -2.162 42.938 16.094 1 98.62 241 TYR A N 1
ATOM 1909 C CA . TYR A 1 241 ? -2.588 41.625 16.625 1 98.62 241 TYR A CA 1
ATOM 1910 C C . TYR A 1 241 ? -1.733 41.219 17.812 1 98.62 241 TYR A C 1
ATOM 1912 O O . TYR A 1 241 ? -2.217 40.562 18.734 1 98.62 241 TYR A O 1
ATOM 1920 N N . ALA A 1 242 ? -0.475 41.656 17.828 1 98.25 242 ALA A N 1
ATOM 1921 C CA . ALA A 1 242 ? 0.465 41.312 18.891 1 98.25 242 ALA A CA 1
ATOM 1922 C C . ALA A 1 242 ? -0.011 41.875 20.234 1 98.25 242 ALA A C 1
ATOM 1924 O O . ALA A 1 242 ? 0.295 41.281 21.281 1 98.25 242 ALA A O 1
ATOM 1925 N N . SER A 1 243 ? -0.803 42.906 20.219 1 97.88 243 SER A N 1
ATOM 1926 C CA . SER A 1 243 ? -1.191 43.562 21.469 1 97.88 243 SER A CA 1
ATOM 1927 C C . SER A 1 243 ? -2.646 43.281 21.812 1 97.88 243 SER A C 1
ATOM 1929 O O . SER A 1 243 ? -3.178 43.812 22.781 1 97.88 243 SER A O 1
ATOM 1931 N N . MET A 1 244 ? -3.262 42.469 21.094 1 98.12 244 MET A N 1
ATOM 1932 C CA . MET A 1 244 ? -4.707 42.281 21.234 1 98.12 244 MET A CA 1
ATOM 1933 C C . MET A 1 244 ? -5.035 41.375 22.406 1 98.12 244 MET A C 1
ATOM 1935 O O . MET A 1 244 ? -6.094 41.5 23.031 1 98.12 244 MET A O 1
ATOM 1939 N N . PHE A 1 245 ? -4.195 40.438 22.688 1 98.38 245 PHE A N 1
ATOM 1940 C CA . PHE A 1 245 ? -4.527 39.438 23.672 1 98.38 245 PHE A CA 1
ATOM 1941 C C . PHE A 1 245 ? -3.418 39.281 24.719 1 98.38 245 PHE A C 1
ATOM 1943 O O . PHE A 1 245 ? -2.248 39.531 24.406 1 98.38 245 PHE A O 1
ATOM 1950 N N . GLY A 1 246 ? -3.805 38.938 25.938 1 97.62 246 GLY A N 1
ATOM 1951 C CA . GLY A 1 246 ? -2.898 38.625 27.031 1 97.62 246 GLY A CA 1
ATOM 1952 C C . GLY A 1 246 ? -3.246 37.344 27.734 1 97.62 246 GLY A C 1
ATOM 1953 O O . GLY A 1 246 ? -4.148 36.594 27.312 1 97.62 246 GLY A O 1
ATOM 1954 N N . PRO A 1 247 ? -2.498 37.031 28.812 1 97.25 247 PRO A N 1
ATOM 1955 C CA . PRO A 1 247 ? -2.709 35.75 29.547 1 97.25 247 PRO A CA 1
ATOM 1956 C C . PRO A 1 247 ? -4.148 35.594 30.016 1 97.25 247 PRO A C 1
ATOM 1958 O O . PRO A 1 247 ? -4.645 34.469 30.109 1 97.25 247 PRO A O 1
ATOM 1961 N N . GLU A 1 248 ? -4.852 36.688 30.266 1 96.75 248 GLU A N 1
ATOM 1962 C CA . GLU A 1 248 ? -6.215 36.625 30.797 1 96.75 248 GLU A CA 1
ATOM 1963 C C . GLU A 1 248 ? -7.188 36.125 29.734 1 96.75 248 GLU A C 1
ATOM 1965 O O . GLU A 1 248 ? -8.305 35.719 30.062 1 96.75 248 GLU A O 1
ATOM 1970 N N . HIS A 1 249 ? -6.801 36.156 28.516 1 97.81 249 HIS A N 1
ATOM 1971 C CA . HIS A 1 249 ? -7.676 35.75 27.422 1 97.81 249 HIS A CA 1
ATOM 1972 C C . HIS A 1 249 ? -7.504 34.281 27.094 1 97.81 249 HIS A C 1
ATOM 1974 O O . HIS A 1 249 ? -8.297 33.719 26.344 1 97.81 249 HIS A O 1
ATOM 1980 N N . VAL A 1 250 ? -6.445 33.656 27.641 1 97.06 250 VAL A N 1
ATOM 1981 C CA . VAL A 1 250 ? -6.055 32.281 27.297 1 97.06 250 VAL A CA 1
ATOM 1982 C C . VAL A 1 250 ? -7.004 31.297 27.953 1 97.06 250 VAL A C 1
ATOM 1984 O O . VAL A 1 250 ? -7.359 31.453 29.125 1 97.06 250 VAL A O 1
ATOM 1987 N N . GLN A 1 251 ? -7.453 30.266 27.172 1 95.44 251 GLN A N 1
ATOM 1988 C CA . GLN A 1 251 ? -8.273 29.188 27.719 1 95.44 251 GLN A CA 1
ATOM 1989 C C . GLN A 1 251 ? -7.535 28.438 28.812 1 95.44 251 GLN A C 1
ATOM 1991 O O . GLN A 1 251 ? -6.305 28.391 28.828 1 95.44 251 GLN A O 1
ATOM 1996 N N . ASP A 1 252 ? -8.367 27.891 29.734 1 95.69 252 ASP A N 1
ATOM 1997 C CA . ASP A 1 252 ? -7.77 27.047 30.781 1 95.69 252 ASP A CA 1
ATOM 1998 C C . ASP A 1 252 ? -7.074 25.844 30.172 1 95.69 252 ASP A C 1
ATOM 2000 O O . ASP A 1 252 ? -7.543 25.281 29.172 1 95.69 252 ASP A O 1
ATOM 2004 N N . VAL A 1 253 ? -5.941 25.531 30.75 1 97.31 253 VAL A N 1
ATOM 2005 C CA . VAL A 1 253 ? -5.203 24.359 30.281 1 97.31 253 VAL A CA 1
ATOM 2006 C C . VAL A 1 253 ? -5.977 23.094 30.625 1 97.31 253 VAL A C 1
ATOM 2008 O O . VAL A 1 253 ? -6.59 23 31.688 1 97.31 253 VAL A O 1
ATOM 2011 N N . VAL A 1 254 ? -6.016 22.109 29.766 1 97.94 254 VAL A N 1
ATOM 2012 C CA . VAL A 1 254 ? -6.625 20.797 29.984 1 97.94 254 VAL A CA 1
ATOM 2013 C C . VAL A 1 254 ? -5.543 19.781 30.328 1 97.94 254 VAL A C 1
ATOM 2015 O O . VAL A 1 254 ? -4.906 19.219 29.438 1 97.94 254 VAL A O 1
ATOM 2018 N N . ARG A 1 255 ? -5.348 19.453 31.547 1 97.94 255 ARG A N 1
ATOM 2019 C CA . ARG A 1 255 ? -4.41 18.438 32.031 1 97.94 255 ARG A CA 1
ATOM 2020 C C . ARG A 1 255 ? -4.668 18.109 33.469 1 97.94 255 ARG A C 1
ATOM 2022 O O . ARG A 1 255 ? -5.375 18.828 34.188 1 97.94 255 ARG A O 1
ATOM 2029 N N . SER A 1 256 ? -4.266 17.016 33.938 1 97.56 256 SER A N 1
ATOM 2030 C CA . SER A 1 256 ? -4.367 16.625 35.344 1 97.56 256 SER A CA 1
ATOM 2031 C C . SER A 1 256 ? -3.057 16.031 35.844 1 97.56 256 SER A C 1
ATOM 2033 O O . SER A 1 256 ? -2.273 15.484 35.062 1 97.56 256 SER A O 1
ATOM 2035 N N . ASP A 1 257 ? -2.832 16.172 37.125 1 96.44 257 ASP A N 1
ATOM 2036 C CA . ASP A 1 257 ? -1.645 15.578 37.719 1 96.44 257 ASP A CA 1
ATOM 2037 C C . ASP A 1 257 ? -1.667 14.055 37.594 1 96.44 257 ASP A C 1
ATOM 2039 O O . ASP A 1 257 ? -0.62 13.43 37.406 1 96.44 257 ASP A O 1
ATOM 2043 N N . SER A 1 258 ? -2.756 13.539 37.656 1 95.19 258 SER A N 1
ATOM 2044 C CA . SER A 1 258 ? -2.902 12.086 37.562 1 95.19 258 SER A CA 1
ATOM 2045 C C . SER A 1 258 ? -2.422 11.57 36.188 1 95.19 258 SER A C 1
ATOM 2047 O O . SER A 1 258 ? -1.815 10.5 36.125 1 95.19 258 SER A O 1
ATOM 2049 N N . GLU A 1 259 ? -2.664 12.328 35.156 1 94.75 259 GLU A N 1
ATOM 2050 C CA . GLU A 1 259 ? -2.209 11.977 33.812 1 94.75 259 GLU A CA 1
ATOM 2051 C C . GLU A 1 259 ? -0.691 11.828 33.75 1 94.75 259 GLU A C 1
ATOM 2053 O O . GLU A 1 259 ? -0.168 10.93 33.094 1 94.75 259 GLU A O 1
ATOM 2058 N N . ARG A 1 260 ? -0.096 12.68 34.406 1 94.38 260 ARG A N 1
ATOM 2059 C CA . ARG A 1 260 ? 1.362 12.703 34.375 1 94.38 260 ARG A CA 1
ATOM 2060 C C . ARG A 1 260 ? 1.944 11.648 35.312 1 94.38 260 ARG A C 1
ATOM 2062 O O . ARG A 1 260 ? 2.906 10.961 34.938 1 94.38 260 ARG A O 1
ATOM 2069 N N . GLN A 1 261 ? 1.404 11.445 36.5 1 94.88 261 GLN A N 1
ATOM 2070 C CA . GLN A 1 261 ? 1.907 10.539 37.531 1 94.88 261 GLN A CA 1
ATOM 2071 C C . GLN A 1 261 ? 1.721 9.078 37.125 1 94.88 261 GLN A C 1
ATOM 2073 O O . GLN A 1 261 ? 2.564 8.234 37.406 1 94.88 261 GLN A O 1
ATOM 2078 N N . ASN A 1 262 ? 0.661 8.719 36.406 1 93.5 262 ASN A N 1
ATOM 2079 C CA . ASN A 1 262 ? 0.343 7.359 36 1 93.5 262 ASN A CA 1
ATOM 2080 C C . ASN A 1 262 ? 0.38 7.219 34.469 1 93.5 262 ASN A C 1
ATOM 2082 O O . ASN A 1 262 ? -0.37 6.422 33.906 1 93.5 262 ASN A O 1
ATOM 2086 N N . ALA A 1 263 ? 1.235 7.969 33.875 1 95.69 263 ALA A N 1
ATOM 2087 C CA . ALA A 1 263 ? 1.25 8.039 32.406 1 95.69 263 ALA A CA 1
ATOM 2088 C C . ALA A 1 263 ? 1.754 6.73 31.812 1 95.69 263 ALA A C 1
ATOM 2090 O O . ALA A 1 263 ? 2.68 6.109 32.344 1 95.69 263 ALA A O 1
ATOM 2091 N N . HIS A 1 264 ? 1.056 6.281 30.719 1 96.56 264 HIS A N 1
ATOM 2092 C CA . HIS A 1 264 ? 1.676 5.273 29.875 1 96.56 264 HIS A CA 1
ATOM 2093 C C . HIS A 1 264 ? 3.117 5.641 29.531 1 96.56 264 HIS A C 1
ATOM 2095 O O . HIS A 1 264 ? 3.418 6.805 29.266 1 96.56 264 HIS A O 1
ATOM 2101 N N . PRO A 1 265 ? 4.055 4.676 29.547 1 96.06 265 PRO A N 1
ATOM 2102 C CA . PRO A 1 265 ? 5.477 4.996 29.391 1 96.06 265 PRO A CA 1
ATOM 2103 C C . PRO A 1 265 ? 5.762 5.777 28.109 1 96.06 265 PRO A C 1
ATOM 2105 O O . PRO A 1 265 ? 6.551 6.727 28.125 1 96.06 265 PRO A O 1
ATOM 2108 N N . LEU A 1 266 ? 5.215 5.43 27.031 1 96.62 266 LEU A N 1
ATOM 2109 C CA . LEU A 1 266 ? 5.461 6.133 25.781 1 96.62 266 LEU A CA 1
ATOM 2110 C C . LEU A 1 266 ? 4.812 7.516 25.797 1 96.62 266 LEU A C 1
ATOM 2112 O O . LEU A 1 266 ? 5.348 8.461 25.219 1 96.62 266 LEU A O 1
ATOM 2116 N N . PHE A 1 267 ? 3.613 7.598 26.375 1 97.5 267 PHE A N 1
ATOM 2117 C CA . PHE A 1 267 ? 2.994 8.906 26.531 1 97.5 267 PHE A CA 1
ATOM 2118 C C . PHE A 1 267 ? 3.873 9.828 27.375 1 97.5 267 PHE A C 1
ATOM 2120 O O . PHE A 1 267 ? 4.047 11 27.047 1 97.5 267 PHE A O 1
ATOM 2127 N N . LYS A 1 268 ? 4.457 9.297 28.438 1 97 268 LYS A N 1
ATOM 2128 C CA . LYS A 1 268 ? 5.391 10.047 29.266 1 97 268 LYS A CA 1
ATOM 2129 C C . LYS A 1 268 ? 6.594 10.516 28.453 1 97 268 LYS A C 1
ATOM 2131 O O . LYS A 1 268 ? 7.062 11.648 28.641 1 97 268 LYS A O 1
ATOM 2136 N N . ALA A 1 269 ? 7.082 9.633 27.609 1 96.81 269 ALA A N 1
ATOM 2137 C CA . ALA A 1 269 ? 8.211 10 26.75 1 96.81 269 ALA A CA 1
ATOM 2138 C C . ALA A 1 269 ? 7.867 11.211 25.891 1 96.81 269 ALA A C 1
ATOM 2140 O O . ALA A 1 269 ? 8.719 12.078 25.656 1 96.81 269 ALA A O 1
ATOM 2141 N N . PHE A 1 270 ? 6.656 11.281 25.422 1 96.56 270 PHE A N 1
ATOM 2142 C CA . PHE A 1 270 ? 6.211 12.414 24.609 1 96.56 270 PHE A CA 1
ATOM 2143 C C . PHE A 1 270 ? 6.066 13.664 25.469 1 96.56 270 PHE A C 1
ATOM 2145 O O . PHE A 1 270 ? 6.43 14.766 25.047 1 96.56 270 PHE A O 1
ATOM 2152 N N . MET A 1 271 ? 5.539 13.5 26.734 1 96.88 271 MET A N 1
ATOM 2153 C CA . MET A 1 271 ? 5.438 14.609 27.672 1 96.88 271 MET A CA 1
ATOM 2154 C C . MET A 1 271 ? 6.809 15.203 27.969 1 96.88 271 MET A C 1
ATOM 2156 O O . MET A 1 271 ? 6.945 16.406 28.141 1 96.88 271 MET A O 1
ATOM 2160 N N . ASP A 1 272 ? 7.805 14.344 27.922 1 95.56 272 ASP A N 1
ATOM 2161 C CA . ASP A 1 272 ? 9.125 14.719 28.422 1 95.56 272 ASP A CA 1
ATOM 2162 C C . ASP A 1 272 ? 10 15.258 27.281 1 95.56 272 ASP A C 1
ATOM 2164 O O . ASP A 1 272 ? 11.195 15.492 27.484 1 95.56 272 ASP A O 1
ATOM 2168 N N . THR A 1 273 ? 9.438 15.438 26.141 1 93.88 273 THR A N 1
ATOM 2169 C CA . THR A 1 273 ? 10.164 16.141 25.094 1 93.88 273 THR A CA 1
ATOM 2170 C C . THR A 1 273 ? 10.414 17.594 25.484 1 93.88 273 THR A C 1
ATOM 2172 O O . THR A 1 273 ? 9.766 18.109 26.391 1 93.88 273 THR A O 1
ATOM 2175 N N . LYS A 1 274 ? 11.336 18.234 24.734 1 92.06 274 LYS A N 1
ATOM 2176 C CA . LYS A 1 274 ? 11.656 19.625 25.031 1 92.06 274 LYS A CA 1
ATOM 2177 C C . LYS A 1 274 ? 10.422 20.516 24.891 1 92.06 274 LYS A C 1
ATOM 2179 O O . LYS A 1 274 ? 10.242 21.469 25.656 1 92.06 274 LYS A O 1
ATOM 2184 N N . VAL A 1 275 ? 9.672 20.234 23.922 1 94.75 275 VAL A N 1
ATOM 2185 C CA . VAL A 1 275 ? 8.477 21.031 23.688 1 94.75 275 VAL A CA 1
ATOM 2186 C C . VAL A 1 275 ? 7.449 20.766 24.781 1 94.75 275 VAL A C 1
ATOM 2188 O O . VAL A 1 275 ? 6.793 21.688 25.266 1 94.75 275 VAL A O 1
ATOM 2191 N N . GLY A 1 276 ? 7.305 19.484 25.125 1 95.38 276 GLY A N 1
ATOM 2192 C CA . GLY A 1 276 ? 6.41 19.141 26.219 1 95.38 276 GLY A CA 1
ATOM 2193 C C . GLY A 1 276 ? 6.797 19.812 27.531 1 95.38 276 GLY A C 1
ATOM 2194 O O . GLY A 1 276 ? 5.945 20.359 28.219 1 95.38 276 GLY A O 1
ATOM 2195 N N . GLU A 1 277 ? 8.039 19.781 27.812 1 95.62 277 GLU A N 1
ATOM 2196 C CA . GLU A 1 277 ? 8.539 20.406 29.031 1 95.62 277 GLU A CA 1
ATOM 2197 C C . GLU A 1 277 ? 8.297 21.922 29.016 1 95.62 277 GLU A C 1
ATOM 2199 O O . GLU A 1 277 ? 7.863 22.5 30.016 1 95.62 277 GLU A O 1
ATOM 2204 N N . ALA A 1 278 ? 8.562 22.484 27.875 1 96.75 278 ALA A N 1
ATOM 2205 C CA . ALA A 1 278 ? 8.398 23.938 27.766 1 96.75 278 ALA A CA 1
ATOM 2206 C C . ALA A 1 278 ? 6.941 24.344 27.969 1 96.75 278 ALA A C 1
ATOM 2208 O O . ALA A 1 278 ? 6.645 25.203 28.812 1 96.75 278 ALA A O 1
ATOM 2209 N N . PHE A 1 279 ? 6.023 23.703 27.344 1 97.5 279 PHE A N 1
ATOM 2210 C CA . PHE A 1 279 ? 4.625 24.109 27.359 1 97.5 279 PHE A CA 1
ATOM 2211 C C . PHE A 1 279 ? 3.943 23.656 28.656 1 97.5 279 PHE A C 1
ATOM 2213 O O . PHE A 1 279 ? 2.811 24.062 28.938 1 97.5 279 PHE A O 1
ATOM 2220 N N . SER A 1 280 ? 4.621 22.859 29.406 1 96.38 280 SER A N 1
ATOM 2221 C CA . SER A 1 280 ? 4.125 22.531 30.734 1 96.38 280 SER A CA 1
ATOM 2222 C C . SER A 1 280 ? 4.285 23.703 31.703 1 96.38 280 SER A C 1
ATOM 2224 O O . SER A 1 280 ? 3.664 23.734 32.75 1 96.38 280 SER A O 1
ATOM 2226 N N . ARG A 1 281 ? 5.102 24.656 31.328 1 97.19 281 ARG A N 1
ATOM 2227 C CA . ARG A 1 281 ? 5.344 25.844 32.156 1 97.19 281 ARG A CA 1
ATOM 2228 C C . ARG A 1 281 ? 4.301 26.922 31.859 1 97.19 281 ARG A C 1
ATOM 2230 O O . ARG A 1 281 ? 4.027 27.234 30.703 1 97.19 281 ARG A O 1
ATOM 2237 N N . GLN A 1 282 ? 3.812 27.484 32.938 1 97.06 282 GLN A N 1
ATOM 2238 C CA . GLN A 1 282 ? 2.76 28.484 32.812 1 97.06 282 GLN A CA 1
ATOM 2239 C C . GLN A 1 282 ? 3.285 29.719 32.094 1 97.06 282 GLN A C 1
ATOM 2241 O O . GLN A 1 282 ? 2.564 30.344 31.297 1 97.06 282 GLN A O 1
ATOM 2246 N N . GLU A 1 283 ? 4.488 30.141 32.344 1 96.88 283 GLU A N 1
ATOM 2247 C CA . GLU A 1 283 ? 5.035 31.344 31.734 1 96.88 283 GLU A CA 1
ATOM 2248 C C . GLU A 1 283 ? 5.125 31.188 30.219 1 96.88 283 GLU A C 1
ATOM 2250 O O . GLU A 1 283 ? 5 32.156 29.484 1 96.88 283 GLU A O 1
ATOM 2255 N N . VAL A 1 284 ? 5.43 29.953 29.766 1 97.88 284 VAL A N 1
ATOM 2256 C CA . VAL A 1 284 ? 5.484 29.688 28.328 1 97.88 284 VAL A CA 1
ATOM 2257 C C . VAL A 1 284 ? 4.094 29.844 27.719 1 97.88 284 VAL A C 1
ATOM 2259 O O . VAL A 1 284 ? 3.938 30.5 26.688 1 97.88 284 VAL A O 1
ATOM 2262 N N . ARG A 1 285 ? 3.051 29.266 28.328 1 98.19 285 ARG A N 1
ATOM 2263 C CA . ARG A 1 285 ? 1.681 29.406 27.844 1 98.19 285 ARG A CA 1
ATOM 2264 C C . ARG A 1 285 ? 1.261 30.875 27.828 1 98.19 285 ARG A C 1
ATOM 2266 O O . ARG A 1 285 ? 0.642 31.328 26.859 1 98.19 285 ARG A O 1
ATOM 2273 N N . ASP A 1 286 ? 1.666 31.609 28.875 1 97.81 286 ASP A N 1
ATOM 2274 C CA . ASP A 1 286 ? 1.323 33.031 29.016 1 97.81 286 ASP A CA 1
ATOM 2275 C C . ASP A 1 286 ? 1.964 33.844 27.906 1 97.81 286 ASP A C 1
ATOM 2277 O O . ASP A 1 286 ? 1.416 34.875 27.484 1 97.81 286 ASP A O 1
ATOM 2281 N N . ALA A 1 287 ? 3.1 33.406 27.484 1 97.75 287 ALA A N 1
ATOM 2282 C CA . ALA A 1 287 ? 3.816 34.156 26.453 1 97.75 287 ALA A CA 1
ATOM 2283 C C . ALA A 1 287 ? 3.314 33.781 25.062 1 97.75 287 ALA A C 1
ATOM 2285 O O . ALA A 1 287 ? 3.064 34.625 24.219 1 97.75 287 ALA A O 1
ATOM 2286 N N . VAL A 1 288 ? 3.154 32.5 24.781 1 98.31 288 VAL A N 1
ATOM 2287 C CA . VAL A 1 288 ? 3.004 31.953 23.438 1 98.31 288 VAL A CA 1
ATOM 2288 C C . VAL A 1 288 ? 1.541 32.031 23.016 1 98.31 288 VAL A C 1
ATOM 2290 O O . VAL A 1 288 ? 1.24 32.406 21.875 1 98.31 288 VAL A O 1
ATOM 2293 N N . ILE A 1 289 ? 0.571 31.656 23.844 1 98.62 289 ILE A N 1
ATOM 2294 C CA . ILE A 1 289 ? -0.808 31.422 23.438 1 98.62 289 ILE A CA 1
ATOM 2295 C C . ILE A 1 289 ? -1.453 32.75 23.016 1 98.62 289 ILE A C 1
ATOM 2297 O O . ILE A 1 289 ? -2.207 32.781 22.047 1 98.62 289 ILE A O 1
ATOM 2301 N N . PRO A 1 290 ? -1.197 33.906 23.719 1 98.69 290 PRO A N 1
ATOM 2302 C CA . PRO A 1 290 ? -1.726 35.156 23.219 1 98.69 290 PRO A CA 1
ATOM 2303 C C . PRO A 1 290 ? -1.257 35.5 21.797 1 98.69 290 PRO A C 1
ATOM 2305 O O . PRO A 1 290 ? -2.033 36 20.984 1 98.69 290 PRO A O 1
ATOM 2308 N N . ALA A 1 291 ? 0.025 35.25 21.5 1 98.62 291 ALA A N 1
ATOM 2309 C CA . ALA A 1 291 ? 0.528 35.469 20.141 1 98.62 291 ALA A CA 1
ATOM 2310 C C . ALA A 1 291 ? -0.182 34.531 19.156 1 98.62 291 ALA A C 1
ATOM 2312 O O . ALA A 1 291 ? -0.507 34.938 18.047 1 98.62 291 ALA A O 1
ATOM 2313 N N . TYR A 1 292 ? -0.353 33.25 19.562 1 98.5 292 TYR A N 1
ATOM 2314 C CA . TYR A 1 292 ? -1.102 32.281 18.766 1 98.5 292 TYR A CA 1
ATOM 2315 C C . TYR A 1 292 ? -2.504 32.781 18.469 1 98.5 292 TYR A C 1
ATOM 2317 O O . TYR A 1 292 ? -2.971 32.719 17.328 1 98.5 292 TYR A O 1
ATOM 2325 N N . MET A 1 293 ? -3.191 33.344 19.469 1 98.81 293 MET A N 1
ATOM 2326 C CA . MET A 1 293 ? -4.516 33.938 19.297 1 98.81 293 MET A CA 1
ATOM 2327 C C . MET A 1 293 ? -4.465 35.125 18.344 1 98.81 293 MET A C 1
ATOM 2329 O O . MET A 1 293 ? -5.367 35.281 17.516 1 98.81 293 MET A O 1
ATOM 2333 N N . GLY A 1 294 ? -3.426 35.938 18.453 1 98.81 294 GLY A N 1
ATOM 2334 C CA . GLY A 1 294 ? -3.24 37.031 17.516 1 98.81 294 GLY A CA 1
ATOM 2335 C C . GLY A 1 294 ? -3.092 36.562 16.078 1 98.81 294 GLY A C 1
ATOM 2336 O O . GLY A 1 294 ? -3.662 37.156 15.164 1 98.81 294 GLY A O 1
ATOM 2337 N N . LEU A 1 295 ? -2.311 35.531 15.883 1 98.81 295 LEU A N 1
ATOM 2338 C CA . LEU A 1 295 ? -2.137 34.938 14.555 1 98.81 295 LEU A CA 1
ATOM 2339 C C . LEU A 1 295 ? -3.473 34.469 13.992 1 98.81 295 LEU A C 1
ATOM 2341 O O . LEU A 1 295 ? -3.758 34.656 12.805 1 98.81 295 LEU A O 1
ATOM 2345 N N . ILE A 1 296 ? -4.309 33.812 14.805 1 98.88 296 ILE A N 1
ATOM 2346 C CA . ILE A 1 296 ? -5.613 33.312 14.375 1 98.88 296 ILE A CA 1
ATOM 2347 C C . ILE A 1 296 ? -6.527 34.469 14.039 1 98.88 296 ILE A C 1
ATOM 2349 O O . ILE A 1 296 ? -7.266 34.438 13.055 1 98.88 296 ILE A O 1
ATOM 2353 N N . LYS A 1 297 ? -6.473 35.531 14.836 1 98.88 297 LYS A N 1
ATOM 2354 C CA . LYS A 1 297 ? -7.281 36.719 14.562 1 98.88 297 LYS A CA 1
ATOM 2355 C C . LYS A 1 297 ? -6.887 37.344 13.234 1 98.88 297 LYS A C 1
ATOM 2357 O O . LYS A 1 297 ? -7.75 37.75 12.461 1 98.88 297 LYS A O 1
ATOM 2362 N N . GLN A 1 298 ? -5.598 37.469 12.977 1 98.81 298 GLN A N 1
ATOM 2363 C CA . GLN A 1 298 ? -5.152 37.969 11.68 1 98.81 298 GLN A CA 1
ATOM 2364 C C . GLN A 1 298 ? -5.672 37.094 10.539 1 98.81 298 GLN A C 1
ATOM 2366 O O . GLN A 1 298 ? -6.129 37.594 9.516 1 98.81 298 GLN A O 1
ATOM 2371 N N . ALA A 1 299 ? -5.539 35.812 10.719 1 98.81 299 ALA A N 1
ATOM 2372 C CA . ALA A 1 299 ? -6.066 34.875 9.719 1 98.81 299 ALA A CA 1
ATOM 2373 C C . ALA A 1 299 ? -7.551 35.125 9.469 1 98.81 299 ALA A C 1
ATOM 2375 O O . ALA A 1 299 ? -7.996 35.156 8.32 1 98.81 299 ALA A O 1
ATOM 2376 N N . ASP A 1 300 ? -8.312 35.25 10.539 1 98.88 300 ASP A N 1
ATOM 2377 C CA . ASP A 1 300 ? -9.742 35.531 10.414 1 98.88 300 ASP A CA 1
ATOM 2378 C C . ASP A 1 300 ? -10 36.812 9.633 1 98.88 300 ASP A C 1
ATOM 2380 O O . ASP A 1 300 ? -10.883 36.844 8.773 1 98.88 300 ASP A O 1
ATOM 2384 N N . ASP A 1 301 ? -9.289 37.875 9.977 1 98.88 301 ASP A N 1
ATOM 2385 C CA . ASP A 1 301 ? -9.469 39.156 9.273 1 98.88 301 ASP A CA 1
ATOM 2386 C C . ASP A 1 301 ? -9.125 39 7.793 1 98.88 301 ASP A C 1
ATOM 2388 O O . ASP A 1 301 ? -9.773 39.625 6.941 1 98.88 301 ASP A O 1
ATOM 2392 N N . GLN A 1 302 ? -8.117 38.25 7.477 1 98.81 302 GLN A N 1
ATOM 2393 C CA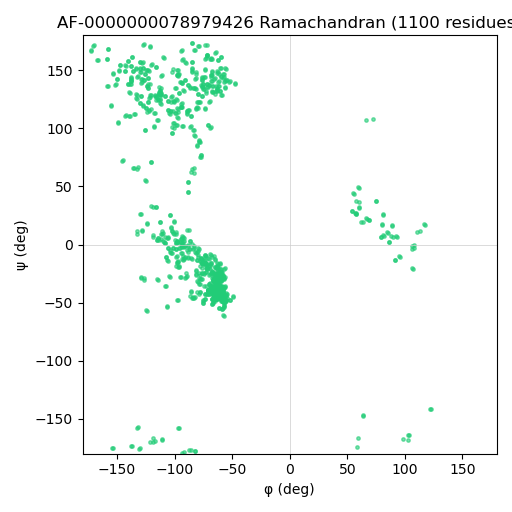 . GLN A 1 302 ? -7.77 38 6.082 1 98.81 302 GLN A CA 1
ATOM 2394 C C . GLN A 1 302 ? -8.844 37.188 5.383 1 98.81 302 GLN A C 1
ATOM 2396 O O . GLN A 1 302 ? -9.094 37.375 4.191 1 98.81 302 GLN A O 1
ATOM 2401 N N . MET A 1 303 ? -9.469 36.219 6.074 1 98.81 303 MET A N 1
ATOM 2402 C CA . MET A 1 303 ? -10.641 35.531 5.516 1 98.81 303 MET A CA 1
ATOM 2403 C C . MET A 1 303 ? -11.742 36.562 5.199 1 98.81 303 MET A C 1
ATOM 2405 O O . MET A 1 303 ? -12.414 36.438 4.172 1 98.81 303 MET A O 1
ATOM 2409 N N . GLY A 1 304 ? -11.906 37.531 6.113 1 98.81 304 GLY A N 1
ATOM 2410 C CA . GLY A 1 304 ? -12.859 38.594 5.844 1 98.81 304 GLY A CA 1
ATOM 2411 C C . GLY A 1 304 ? -12.57 39.344 4.555 1 98.81 304 GLY A C 1
ATOM 2412 O O . GLY A 1 304 ? -13.477 39.562 3.756 1 98.81 304 GLY A O 1
ATOM 2413 N N . ARG A 1 305 ? -11.297 39.688 4.391 1 98.75 305 ARG A N 1
ATOM 2414 C CA . ARG A 1 305 ? -10.859 40.375 3.172 1 98.75 305 ARG A CA 1
ATOM 2415 C C . ARG A 1 305 ? -11.148 39.5 1.943 1 98.75 305 ARG A C 1
ATOM 2417 O O . ARG A 1 305 ? -11.719 40 0.964 1 98.75 305 ARG A O 1
ATOM 2424 N N . LEU A 1 306 ? -10.812 38.281 2 1 98.81 306 LEU A N 1
ATOM 2425 C CA . LEU A 1 306 ? -10.953 37.375 0.879 1 98.81 306 LEU A CA 1
ATOM 2426 C C . LEU A 1 306 ? -12.43 37.125 0.554 1 98.81 306 LEU A C 1
ATOM 2428 O O . LEU A 1 306 ? -12.828 37.219 -0.609 1 98.81 306 LEU A O 1
ATOM 2432 N N . PHE A 1 307 ? -13.273 36.844 1.561 1 98.75 307 PHE A N 1
ATOM 2433 C CA . PHE A 1 307 ? -14.68 36.531 1.352 1 98.75 307 PHE A CA 1
ATOM 2434 C C . PHE A 1 307 ? -15.43 37.75 0.823 1 98.75 307 PHE A C 1
ATOM 2436 O O . PHE A 1 307 ? -16.266 37.656 -0.074 1 98.75 307 PHE A O 1
ATOM 2443 N N . LYS A 1 308 ? -15.125 38.906 1.378 1 98.56 308 LYS A N 1
ATOM 2444 C CA . LYS A 1 308 ? -15.742 40.125 0.87 1 98.56 308 LYS A CA 1
ATOM 2445 C C . LYS A 1 308 ? -15.398 40.344 -0.6 1 98.56 308 LYS A C 1
ATOM 2447 O O . LYS A 1 308 ? -16.266 40.719 -1.401 1 98.56 308 LYS A O 1
ATOM 2452 N N . TRP A 1 309 ? -14.156 40.156 -0.899 1 98.44 309 TRP A N 1
ATOM 2453 C CA . TRP A 1 309 ? -13.711 40.312 -2.281 1 98.44 309 TRP A CA 1
ATOM 2454 C C . TRP A 1 309 ? -14.422 39.312 -3.191 1 98.44 309 TRP A C 1
ATOM 2456 O O . TRP A 1 309 ? -14.836 39.656 -4.301 1 98.44 309 TRP A O 1
ATOM 2466 N N . LEU A 1 310 ? -14.586 38.062 -2.828 1 98.31 310 LEU A N 1
ATOM 2467 C CA . LEU A 1 310 ? -15.305 37.062 -3.594 1 98.31 310 LEU A CA 1
ATOM 2468 C C . LEU A 1 310 ? -16.766 37.469 -3.797 1 98.31 310 LEU A C 1
ATOM 2470 O O . LEU A 1 310 ? -17.328 37.25 -4.875 1 98.31 310 LEU A O 1
ATOM 2474 N N . GLU A 1 311 ? -17.359 38.031 -2.717 1 98 311 GLU A N 1
ATOM 2475 C CA . GLU A 1 311 ? -18.734 38.5 -2.816 1 98 311 GLU A CA 1
ATOM 2476 C C . GLU A 1 311 ? -18.828 39.688 -3.783 1 98 311 GLU A C 1
ATOM 2478 O O . GLU A 1 311 ? -19.703 39.688 -4.66 1 98 311 GLU A O 1
ATOM 2483 N N . ASP A 1 312 ? -17.938 40.594 -3.633 1 98 312 ASP A N 1
ATOM 2484 C CA . ASP A 1 312 ? -17.969 41.812 -4.438 1 98 312 ASP A CA 1
ATOM 2485 C C . ASP A 1 312 ? -17.75 41.5 -5.914 1 98 312 ASP A C 1
ATOM 2487 O O . ASP A 1 312 ? -18.281 42.188 -6.789 1 98 312 ASP A O 1
ATOM 2491 N N . THR A 1 313 ? -17.047 40.5 -6.211 1 96.12 313 THR A N 1
ATOM 2492 C CA . THR A 1 313 ? -16.734 40.156 -7.59 1 96.12 313 THR A CA 1
ATOM 2493 C C . THR A 1 313 ? -17.703 39.125 -8.125 1 96.12 313 THR A C 1
ATOM 2495 O O . THR A 1 313 ? -17.594 38.688 -9.273 1 96.12 313 THR A O 1
ATOM 2498 N N . GLY A 1 314 ? -18.609 38.656 -7.301 1 95.12 314 GLY A N 1
ATOM 2499 C CA . GLY A 1 314 ? -19.625 37.688 -7.703 1 95.12 314 GLY A CA 1
ATOM 2500 C C . GLY A 1 314 ? -19.094 36.281 -7.758 1 95.12 314 GLY A C 1
ATOM 2501 O O . GLY A 1 314 ? -19.828 35.344 -8.102 1 95.12 314 GLY A O 1
ATOM 2502 N N . ARG A 1 315 ? -17.906 36.094 -7.332 1 95.31 315 ARG A N 1
ATOM 2503 C CA . ARG A 1 315 ? -17.25 34.781 -7.465 1 95.31 315 ARG A CA 1
ATOM 2504 C C . ARG A 1 315 ? -17.688 33.844 -6.352 1 95.31 315 ARG A C 1
ATOM 2506 O O . ARG A 1 315 ? -17.578 32.625 -6.492 1 95.31 315 ARG A O 1
ATOM 2513 N N . MET A 1 316 ? -18.141 34.312 -5.27 1 96.38 316 MET A N 1
ATOM 2514 C CA . MET A 1 316 ? -18.531 33.469 -4.145 1 96.38 316 MET A CA 1
ATOM 2515 C C . MET A 1 316 ? -19.703 32.594 -4.52 1 96.38 316 MET A C 1
ATOM 2517 O O . MET A 1 316 ? -19.828 31.469 -4.004 1 96.38 316 MET A O 1
ATOM 2521 N N . GLN A 1 317 ? -20.547 33 -5.508 1 95.31 317 GLN A N 1
ATOM 2522 C CA . GLN A 1 317 ? -21.781 32.281 -5.867 1 95.31 317 GLN A CA 1
ATOM 2523 C C . GLN A 1 317 ? -21.484 31 -6.621 1 95.31 317 GLN A C 1
ATOM 2525 O O . GLN A 1 317 ? -22.359 30.125 -6.738 1 95.31 317 GLN A O 1
ATOM 2530 N N . ASP A 1 318 ? -20.312 30.922 -7.09 1 95.25 318 ASP A N 1
ATOM 2531 C CA . ASP A 1 318 ? -19.984 29.719 -7.852 1 95.25 318 ASP A CA 1
ATOM 2532 C C . ASP A 1 318 ? -18.766 29.016 -7.27 1 95.25 318 ASP A C 1
ATOM 2534 O O . ASP A 1 318 ? -18.062 28.312 -7.98 1 95.25 318 ASP A O 1
ATOM 2538 N N . THR A 1 319 ? -18.375 29.312 -6.02 1 98.06 319 THR A N 1
ATOM 2539 C CA . THR A 1 319 ? -17.188 28.734 -5.422 1 98.06 319 THR A CA 1
ATOM 2540 C C . THR A 1 319 ? -17.531 28 -4.133 1 98.06 319 THR A C 1
ATOM 2542 O O . THR A 1 319 ? -18.031 28.594 -3.182 1 98.06 319 THR A O 1
ATOM 2545 N N . MET A 1 320 ? -17.328 26.641 -4.145 1 98.69 320 MET A N 1
ATOM 2546 C CA . MET A 1 320 ? -17.312 25.922 -2.881 1 98.69 320 MET A CA 1
ATOM 2547 C C . MET A 1 320 ? -16.109 26.328 -2.041 1 98.69 320 MET A C 1
ATOM 2549 O O . MET A 1 320 ? -14.984 26.391 -2.551 1 98.69 320 MET A O 1
ATOM 2553 N N . ILE A 1 321 ? -16.328 26.656 -0.765 1 98.94 321 ILE A N 1
ATOM 2554 C CA . ILE A 1 321 ? -15.234 27.031 0.124 1 98.94 321 ILE A CA 1
ATOM 2555 C C . ILE A 1 321 ? -15.109 26.016 1.25 1 98.94 321 ILE A C 1
ATOM 2557 O O . ILE A 1 321 ? -16.094 25.703 1.926 1 98.94 321 ILE A O 1
ATOM 2561 N N . VAL A 1 322 ? -13.961 25.469 1.377 1 98.94 322 VAL A N 1
ATOM 2562 C CA . VAL A 1 322 ? -13.625 24.516 2.438 1 98.94 322 VAL A CA 1
ATOM 2563 C C . VAL A 1 322 ? -12.547 25.125 3.334 1 98.94 322 VAL A C 1
ATOM 2565 O O . VAL A 1 322 ? -11.516 25.594 2.846 1 98.94 322 VAL A O 1
ATOM 2568 N N . LEU A 1 323 ? -12.781 25.141 4.605 1 98.94 323 LEU A N 1
ATOM 2569 C CA . LEU A 1 323 ? -11.82 25.656 5.574 1 98.94 323 LEU A CA 1
ATOM 2570 C C . LEU A 1 323 ? -11.484 24.594 6.613 1 98.94 323 LEU A C 1
ATOM 2572 O O . LEU A 1 323 ? -12.375 24.031 7.262 1 98.94 323 LEU A O 1
ATOM 2576 N N . THR A 1 324 ? -10.211 24.266 6.746 1 98.88 324 THR A N 1
ATOM 2577 C CA . THR A 1 324 ? -9.781 23.25 7.695 1 98.88 324 THR A CA 1
ATOM 2578 C C . THR A 1 324 ? -8.336 23.484 8.125 1 98.88 324 THR A C 1
ATOM 2580 O O . THR A 1 324 ? -7.785 24.562 7.91 1 98.88 324 THR A O 1
ATOM 2583 N N . SER A 1 325 ? -7.793 22.578 8.914 1 98.81 325 SER A N 1
ATOM 2584 C CA . SER A 1 325 ? -6.406 22.562 9.375 1 98.81 325 SER A CA 1
ATOM 2585 C C . SER A 1 325 ? -5.75 21.203 9.094 1 98.81 325 SER A C 1
ATOM 2587 O O . SER A 1 325 ? -6.438 20.219 8.844 1 98.81 325 SER A O 1
ATOM 2589 N N . ASP A 1 326 ? -4.445 21.219 9.008 1 98.44 326 ASP A N 1
ATOM 2590 C CA . ASP A 1 326 ? -3.752 19.953 8.812 1 98.44 326 ASP A CA 1
ATOM 2591 C C . ASP A 1 326 ? -3.58 19.203 10.133 1 98.44 326 ASP A C 1
ATOM 2593 O O . ASP A 1 326 ? -3.396 17.984 10.141 1 98.44 326 ASP A O 1
ATOM 2597 N N . HIS A 1 327 ? -3.549 19.844 11.25 1 98.38 327 HIS A N 1
ATOM 2598 C CA . HIS A 1 327 ? -3.52 19.281 12.594 1 98.38 327 HIS A CA 1
ATOM 2599 C C . HIS A 1 327 ? -3.723 20.359 13.656 1 98.38 327 HIS A C 1
ATOM 2601 O O . HIS A 1 327 ? -3.822 21.547 13.336 1 98.38 327 HIS A O 1
ATOM 2607 N N . GLY A 1 328 ? -3.891 19.922 14.906 1 98.19 328 GLY A N 1
ATOM 2608 C CA . GLY A 1 328 ? -4.02 20.844 16.031 1 98.19 328 GLY A CA 1
ATOM 2609 C C . GLY A 1 328 ? -2.717 21.078 16.766 1 98.19 328 GLY A C 1
ATOM 2610 O O . GLY A 1 328 ? -1.642 21.047 16.172 1 98.19 328 GLY A O 1
ATOM 2611 N N . ASP A 1 329 ? -2.826 21.5 18 1 97.81 329 ASP A N 1
ATOM 2612 C CA . ASP A 1 329 ? -1.712 21.797 18.891 1 97.81 329 ASP A CA 1
ATOM 2613 C C . ASP A 1 329 ? -2.098 21.547 20.344 1 97.81 329 ASP A C 1
ATOM 2615 O O . ASP A 1 329 ? -3.229 21.812 20.75 1 97.81 329 ASP A O 1
ATOM 2619 N N . PHE A 1 330 ? -1.182 21.047 21.109 1 98.19 330 PHE A N 1
ATOM 2620 C CA . PHE A 1 330 ? -1.467 20.766 22.516 1 98.19 330 PHE A CA 1
ATOM 2621 C C . PHE A 1 330 ? -1.434 22.047 23.328 1 98.19 330 PHE A C 1
ATOM 2623 O O . PHE A 1 330 ? -2.209 22.219 24.281 1 98.19 330 PHE A O 1
ATOM 2630 N N . LEU A 1 331 ? -0.466 22.984 23.078 1 97.69 331 LEU A N 1
ATOM 2631 C CA . LEU A 1 331 ? -0.36 24.281 23.75 1 97.69 331 LEU A CA 1
ATOM 2632 C C . LEU A 1 331 ? -0.326 24.094 25.266 1 97.69 331 LEU A C 1
ATOM 2634 O O . LEU A 1 331 ? -0.867 24.922 26 1 97.69 331 LEU A O 1
ATOM 2638 N N . GLY A 1 332 ? 0.166 23.016 25.703 1 97.94 332 GLY A N 1
ATOM 2639 C CA . GLY A 1 332 ? 0.289 22.734 27.125 1 97.94 332 GLY A CA 1
ATOM 2640 C C . GLY A 1 332 ? -0.722 21.719 27.625 1 97.94 332 GLY A C 1
ATOM 2641 O O . GLY A 1 332 ? -0.562 21.172 28.703 1 97.94 332 GLY A O 1
ATOM 2642 N N . ASP A 1 333 ? -1.846 21.5 26.875 1 98.25 333 ASP A N 1
ATOM 2643 C CA . ASP A 1 333 ? -2.799 20.469 27.25 1 98.25 333 ASP A CA 1
ATOM 2644 C C . ASP A 1 333 ? -2.107 19.109 27.375 1 98.25 333 ASP A C 1
ATOM 2646 O O . ASP A 1 333 ? -1.164 18.812 26.641 1 98.25 333 ASP A O 1
ATOM 2650 N N . HIS A 1 334 ? -2.549 18.297 28.406 1 98.31 334 HIS A N 1
ATOM 2651 C CA . HIS A 1 334 ? -2.039 16.953 28.641 1 98.31 334 HIS A CA 1
ATOM 2652 C C . HIS A 1 334 ? -0.526 16.953 28.828 1 98.31 334 HIS A C 1
ATOM 2654 O O . HIS A 1 334 ? 0.163 16.016 28.422 1 98.31 334 HIS A O 1
ATOM 2660 N N . TRP A 1 335 ? 0.036 18.109 29.312 1 97.88 335 TRP A N 1
ATOM 2661 C CA . TRP A 1 335 ? 1.443 18.281 29.656 1 97.88 335 TRP A CA 1
ATOM 2662 C C . TRP A 1 335 ? 2.316 18.219 28.406 1 97.88 335 TRP A C 1
ATOM 2664 O O . TRP A 1 335 ? 3.484 17.828 28.484 1 97.88 335 TRP A O 1
ATOM 2674 N N . MET A 1 336 ? 1.717 18.484 27.281 1 97.38 336 MET A N 1
ATOM 2675 C CA . MET A 1 336 ? 2.43 18.375 26 1 97.38 336 MET A CA 1
ATOM 2676 C C . MET A 1 336 ? 2.42 19.703 25.266 1 97.38 336 MET A C 1
ATOM 2678 O O . MET A 1 336 ? 1.811 20.672 25.719 1 97.38 336 MET A O 1
ATOM 2682 N N . GLY A 1 337 ? 3.191 19.766 24.219 1 95.69 337 GLY A N 1
ATOM 2683 C CA . GLY A 1 337 ? 3.207 20.844 23.25 1 95.69 337 GLY A CA 1
ATOM 2684 C C . GLY A 1 337 ? 3.277 20.359 21.812 1 95.69 337 GLY A C 1
ATOM 2685 O O . GLY A 1 337 ? 3.557 19.188 21.562 1 95.69 337 GLY A O 1
ATOM 2686 N N . GLU A 1 338 ? 2.928 21.234 21 1 92.69 338 GLU A N 1
ATOM 2687 C CA . GLU A 1 338 ? 2.945 20.891 19.578 1 92.69 338 GLU A CA 1
ATOM 2688 C C . GLU A 1 338 ? 1.951 19.781 19.266 1 92.69 338 GLU A C 1
ATOM 2690 O O . GLU A 1 338 ? 0.852 19.75 19.828 1 92.69 338 GLU A O 1
ATOM 2695 N N . LYS A 1 339 ? 2.305 19 18.344 1 93.25 339 LYS A N 1
ATOM 2696 C CA . LYS A 1 339 ? 1.47 17.906 17.875 1 93.25 339 LYS A CA 1
ATOM 2697 C C . LYS A 1 339 ? 2.154 16.547 18.094 1 93.25 339 LYS A C 1
ATOM 2699 O O . LYS A 1 339 ? 2.918 16.391 19.047 1 93.25 339 LYS A O 1
ATOM 2704 N N . THR A 1 340 ? 1.88 15.477 17.656 1 93.19 340 THR A N 1
ATOM 2705 C CA . THR A 1 340 ? 2.584 14.203 17.578 1 93.19 340 THR A CA 1
ATOM 2706 C C . THR A 1 340 ? 1.931 13.172 18.5 1 93.19 340 THR A C 1
ATOM 2708 O O . THR A 1 340 ? 2.574 12.211 18.922 1 93.19 340 THR A O 1
ATOM 2711 N N . PHE A 1 341 ? 0.808 13.43 19.031 1 97.69 341 PHE A N 1
ATOM 2712 C CA . PHE A 1 341 ? 0.04 12.43 19.766 1 97.69 341 PHE A CA 1
ATOM 2713 C C . PHE A 1 341 ? -1.438 12.508 19.406 1 97.69 341 PHE A C 1
ATOM 2715 O O . PHE A 1 341 ? -1.813 13.211 18.453 1 97.69 341 PHE A O 1
ATOM 2722 N N . PHE A 1 342 ? -2.34 11.742 20.094 1 98.62 342 PHE A N 1
ATOM 2723 C CA . PHE A 1 342 ? -3.607 11.438 19.453 1 98.62 342 PHE A CA 1
ATOM 2724 C C . PHE A 1 342 ? -4.77 12.078 20.188 1 98.62 342 PHE A C 1
ATOM 2726 O O . PHE A 1 342 ? -5.934 11.82 19.891 1 98.62 342 PHE A O 1
ATOM 2733 N N . HIS A 1 343 ? -4.547 12.922 21.25 1 98.56 343 HIS A N 1
ATOM 2734 C CA . HIS A 1 343 ? -5.656 13.641 21.875 1 98.56 343 HIS A CA 1
ATOM 2735 C C . HIS A 1 343 ? -6.32 14.586 20.875 1 98.56 343 HIS A C 1
ATOM 2737 O O . HIS A 1 343 ? -5.703 15 19.891 1 98.56 343 HIS A O 1
ATOM 2743 N N . ASP A 1 344 ? -7.531 14.961 21.141 1 98 344 ASP A N 1
ATOM 2744 C CA . ASP A 1 344 ? -8.32 15.797 20.234 1 98 344 ASP A CA 1
ATOM 2745 C C . ASP A 1 344 ? -7.633 17.141 19.984 1 98 344 ASP A C 1
ATOM 2747 O O . ASP A 1 344 ? -7.809 17.75 18.922 1 98 344 ASP A O 1
ATOM 2751 N N . ALA A 1 345 ? -6.812 17.562 20.938 1 97.75 345 ALA A N 1
ATOM 2752 C CA . ALA A 1 345 ? -6.07 18.812 20.766 1 97.75 345 ALA A CA 1
ATOM 2753 C C . ALA A 1 345 ? -5.195 18.766 19.516 1 97.75 345 ALA A C 1
ATOM 2755 O O . ALA A 1 345 ? -4.926 19.797 18.906 1 97.75 345 ALA A O 1
ATOM 2756 N N . SER A 1 346 ? -4.824 17.578 19.172 1 98 346 SER A N 1
ATOM 2757 C CA . SER A 1 346 ? -3.887 17.391 18.078 1 98 346 SER A CA 1
ATOM 2758 C C . SER A 1 346 ? -4.586 16.812 16.844 1 98 346 SER A C 1
ATOM 2760 O O . SER A 1 346 ? -4.289 17.203 15.719 1 98 346 SER A O 1
ATOM 2762 N N . THR A 1 347 ? -5.566 15.945 17 1 98.5 347 THR A N 1
ATOM 2763 C CA . THR A 1 347 ? -6.039 15.125 15.891 1 98.5 347 THR A CA 1
ATOM 2764 C C . THR A 1 347 ? -7.375 15.648 15.359 1 98.5 347 THR A C 1
ATOM 2766 O O . THR A 1 347 ? -7.75 15.359 14.227 1 98.5 347 THR A O 1
ATOM 2769 N N . ARG A 1 348 ? -8.203 16.312 16.188 1 98.5 348 ARG A N 1
ATOM 2770 C CA . ARG A 1 348 ? -9.445 16.938 15.742 1 98.5 348 ARG A CA 1
ATOM 2771 C C . ARG A 1 348 ? -9.18 18.328 15.148 1 98.5 348 ARG A C 1
ATOM 2773 O O . ARG A 1 348 ? -8.367 19.078 15.68 1 98.5 348 ARG A O 1
ATOM 2780 N N . VAL A 1 349 ? -9.812 18.594 13.984 1 98.81 349 VAL A N 1
ATOM 2781 C CA . VAL A 1 349 ? -9.555 19.875 13.312 1 98.81 349 VAL A CA 1
ATOM 2782 C C . VAL A 1 349 ? -10.875 20.547 12.953 1 98.81 349 VAL A C 1
ATOM 2784 O O . VAL A 1 349 ? -11.922 19.891 12.914 1 98.81 349 VAL A O 1
ATOM 2787 N N . PRO A 1 350 ? -10.875 21.891 12.781 1 98.88 350 PRO A N 1
ATOM 2788 C CA . PRO A 1 350 ? -12.07 22.531 12.219 1 98.88 350 PRO A CA 1
ATOM 2789 C C . PRO A 1 350 ? -12.344 22.094 10.781 1 98.88 350 PRO A C 1
ATOM 2791 O O . PRO A 1 350 ? -11.406 21.859 10.016 1 98.88 350 PRO A O 1
ATOM 2794 N N . LEU A 1 351 ? -13.523 21.953 10.461 1 98.94 351 LEU A N 1
ATOM 2795 C CA . LEU A 1 351 ? -13.961 21.719 9.086 1 98.94 351 LEU A CA 1
ATOM 2796 C C . LEU A 1 351 ? -15.281 22.438 8.812 1 98.94 351 LEU A C 1
ATOM 2798 O O . LEU A 1 351 ? -16.297 22.109 9.43 1 98.94 351 LEU A O 1
ATOM 2802 N N . ILE A 1 352 ? -15.234 23.438 8.008 1 98.94 352 ILE A N 1
ATOM 2803 C CA . ILE A 1 352 ? -16.391 24.188 7.551 1 98.94 352 ILE A CA 1
ATOM 2804 C C . ILE A 1 352 ? -16.484 24.141 6.027 1 98.94 352 ILE A C 1
ATOM 2806 O O . ILE A 1 352 ? -15.5 24.438 5.34 1 98.94 352 ILE A O 1
ATOM 2810 N N . ILE A 1 353 ? -17.641 23.734 5.473 1 98.94 353 ILE A N 1
ATOM 2811 C CA . ILE A 1 353 ? -17.797 23.656 4.023 1 98.94 353 ILE A CA 1
ATOM 2812 C C . ILE A 1 353 ? -19 24.484 3.59 1 98.94 353 ILE A C 1
ATOM 2814 O O . ILE A 1 353 ? -20.125 24.219 4.023 1 98.94 353 ILE A O 1
ATOM 2818 N N . TYR A 1 354 ? -18.734 25.5 2.799 1 98.81 354 TYR A N 1
ATOM 2819 C CA . TYR A 1 354 ? -19.766 26.281 2.117 1 98.81 354 TYR A CA 1
ATOM 2820 C C . TYR A 1 354 ? -19.953 25.797 0.685 1 98.81 354 TYR A C 1
ATOM 2822 O O . TYR A 1 354 ? -19.047 25.875 -0.134 1 98.81 354 TYR A O 1
ATOM 2830 N N . ASP A 1 355 ? -21.047 25.156 0.391 1 98.56 355 ASP A N 1
ATOM 2831 C CA . ASP A 1 355 ? -21.469 24.766 -0.953 1 98.56 355 ASP A CA 1
ATOM 2832 C C . ASP A 1 355 ? -22.453 25.766 -1.532 1 98.56 355 ASP A C 1
ATOM 2834 O O . ASP A 1 355 ? -23.578 25.891 -1.042 1 98.56 355 ASP A O 1
ATOM 2838 N N . PRO A 1 356 ? -22.016 26.469 -2.605 1 97.75 356 PRO A N 1
ATOM 2839 C CA . PRO A 1 356 ? -22.875 27.547 -3.119 1 97.75 356 PRO A CA 1
ATOM 2840 C C . PRO A 1 356 ? -24.094 27.031 -3.857 1 97.75 356 PRO A C 1
ATOM 2842 O O . PRO A 1 356 ? -25.016 27.797 -4.156 1 97.75 356 PRO A O 1
ATOM 2845 N N . ARG A 1 357 ? -24.25 25.844 -4.148 1 97.5 357 ARG A N 1
ATOM 2846 C CA . ARG A 1 357 ? -25.328 25.281 -4.953 1 97.5 357 ARG A CA 1
ATOM 2847 C C . ARG A 1 357 ? -26.641 25.25 -4.172 1 97.5 357 ARG A C 1
ATOM 2849 O O . ARG A 1 357 ? -26.641 25.031 -2.959 1 97.5 357 ARG A O 1
ATOM 2856 N N . PRO A 1 358 ? -27.703 25.359 -4.879 1 97.56 358 PRO A N 1
ATOM 2857 C CA . PRO A 1 358 ? -29 25.406 -4.203 1 97.56 358 PRO A CA 1
ATOM 2858 C C . PRO A 1 358 ? -29.328 24.109 -3.455 1 97.56 358 PRO A C 1
ATOM 2860 O O . PRO A 1 358 ? -30.047 24.141 -2.455 1 97.56 358 PRO A O 1
ATOM 2863 N N . GLU A 1 359 ? -28.812 23.031 -3.867 1 97.62 359 GLU A N 1
ATOM 2864 C CA . GLU A 1 359 ? -29.047 21.734 -3.227 1 97.62 359 GLU A CA 1
ATOM 2865 C C . GLU A 1 359 ? -28.562 21.734 -1.781 1 97.62 359 GLU A C 1
ATOM 2867 O O . GLU A 1 359 ? -28.969 20.906 -0.976 1 97.62 359 GLU A O 1
ATOM 2872 N N . ALA A 1 360 ? -27.703 22.75 -1.433 1 98.06 360 ALA A N 1
ATOM 2873 C CA . ALA A 1 360 ? -27.125 22.828 -0.091 1 98.06 360 ALA A CA 1
ATOM 2874 C C . ALA A 1 360 ? -27.906 23.812 0.785 1 98.06 360 ALA A C 1
ATOM 2876 O O . ALA A 1 360 ? -27.562 24.016 1.949 1 98.06 360 ALA A O 1
ATOM 2877 N N . ASP A 1 361 ? -28.969 24.391 0.302 1 97.75 361 ASP A N 1
ATOM 2878 C CA . ASP A 1 361 ? -29.719 25.422 1.025 1 97.75 361 ASP A CA 1
ATOM 2879 C C . ASP A 1 361 ? -30.266 24.875 2.344 1 97.75 361 ASP A C 1
ATOM 2881 O O . ASP A 1 361 ? -30.25 25.578 3.359 1 97.75 361 ASP A O 1
ATOM 2885 N N . ALA A 1 362 ? -30.625 23.688 2.309 1 96.81 362 ALA A N 1
ATOM 2886 C CA . ALA A 1 362 ? -31.312 23.109 3.461 1 96.81 362 ALA A CA 1
ATOM 2887 C C . ALA A 1 362 ? -30.344 22.906 4.629 1 96.81 362 ALA A C 1
ATOM 2889 O O . ALA A 1 362 ? -30.781 22.797 5.781 1 96.81 362 ALA A O 1
ATOM 2890 N N . THR A 1 363 ? -29.062 22.859 4.336 1 97.81 363 THR A N 1
ATOM 2891 C CA . THR A 1 363 ? -28.094 22.516 5.387 1 97.81 363 THR A CA 1
ATOM 2892 C C . THR A 1 363 ? -27.281 23.75 5.789 1 97.81 363 THR A C 1
ATOM 2894 O O . THR A 1 363 ? -26.469 23.688 6.711 1 97.81 363 THR A O 1
ATOM 2897 N N . ARG A 1 364 ? -27.531 24.891 5.219 1 96.75 364 ARG A N 1
ATOM 2898 C CA . ARG A 1 364 ? -26.766 26.094 5.523 1 96.75 364 ARG A CA 1
ATOM 2899 C C . ARG A 1 364 ? -26.938 26.5 6.984 1 96.75 364 ARG A C 1
ATOM 2901 O O . ARG A 1 364 ? -28.047 26.453 7.516 1 96.75 364 ARG A O 1
ATOM 2908 N N . GLY A 1 365 ? -25.797 26.781 7.605 1 98.06 365 GLY A N 1
ATOM 2909 C CA . GLY A 1 365 ? -25.797 27.25 8.984 1 98.06 365 GLY A CA 1
ATOM 2910 C C . GLY A 1 365 ? -25.922 26.125 9.992 1 98.06 365 GLY A C 1
ATOM 2911 O O . GLY A 1 365 ? -26.062 26.375 11.195 1 98.06 365 GLY A O 1
ATOM 2912 N N . SER A 1 366 ? -25.859 24.891 9.539 1 98.25 366 SER A N 1
ATOM 2913 C CA . SER A 1 366 ? -26.062 23.75 10.445 1 98.25 366 SER A CA 1
ATOM 2914 C C . SER A 1 366 ? -24.734 23.25 10.992 1 98.25 366 SER A C 1
ATOM 2916 O O . SER A 1 366 ? -23.656 23.609 10.484 1 98.25 366 SER A O 1
ATOM 2918 N N . VAL A 1 367 ? -24.797 22.531 12.125 1 98.25 367 VAL A N 1
ATOM 2919 C CA . VAL A 1 367 ? -23.688 21.797 12.727 1 98.25 367 VAL A CA 1
ATOM 2920 C C . VAL A 1 367 ? -23.906 20.297 12.555 1 98.25 367 VAL A C 1
ATOM 2922 O O . VAL A 1 367 ? -25 19.797 12.797 1 98.25 367 VAL A O 1
ATOM 2925 N N . CYS A 1 368 ? -22.922 19.625 12.023 1 98.44 368 CYS A N 1
ATOM 2926 C CA . CYS A 1 368 ? -23 18.188 11.805 1 98.44 368 CYS A CA 1
ATOM 2927 C C . CYS A 1 368 ? -22.016 17.438 12.695 1 98.44 368 CYS A C 1
ATOM 2929 O O . CYS A 1 368 ? -20.828 17.781 12.742 1 98.44 368 CYS A O 1
ATOM 2931 N N . ASP A 1 369 ? -22.391 16.391 13.414 1 97.38 369 ASP A N 1
ATOM 2932 C CA . ASP A 1 369 ? -21.531 15.648 14.328 1 97.38 369 ASP A CA 1
ATOM 2933 C C . ASP A 1 369 ? -21.078 14.32 13.719 1 97.38 369 ASP A C 1
ATOM 2935 O O . ASP A 1 369 ? -20.656 13.414 14.43 1 97.38 369 ASP A O 1
ATOM 2939 N N . ALA A 1 370 ? -21.266 14.172 12.391 1 98.25 370 ALA A N 1
ATOM 2940 C CA . ALA A 1 370 ? -20.797 12.977 11.703 1 98.25 370 ALA A CA 1
ATOM 2941 C C . ALA A 1 370 ? -19.297 12.781 11.891 1 98.25 370 ALA A C 1
ATOM 2943 O O . ALA A 1 370 ? -18.547 13.758 12.031 1 98.25 370 ALA A O 1
ATOM 2944 N N . LEU A 1 371 ? -18.812 11.461 11.961 1 98.5 371 LEU A N 1
ATOM 2945 C CA . LEU A 1 371 ? -17.391 11.164 11.945 1 98.5 371 LEU A CA 1
ATOM 2946 C C . LEU A 1 371 ? -16.797 11.422 10.562 1 98.5 371 LEU A C 1
ATOM 2948 O O . LEU A 1 371 ? -16.969 10.609 9.648 1 98.5 371 LEU A O 1
ATOM 2952 N N . VAL A 1 372 ? -16.109 12.547 10.461 1 98.69 372 VAL A N 1
ATOM 2953 C CA . VAL A 1 372 ? -15.508 12.938 9.195 1 98.69 372 VAL A CA 1
ATOM 2954 C C . VAL A 1 372 ? -13.984 12.859 9.305 1 98.69 372 VAL A C 1
ATOM 2956 O O . VAL A 1 372 ? -13.422 12.977 10.398 1 98.69 372 VAL A O 1
ATOM 2959 N N . GLU A 1 373 ? -13.352 12.477 8.242 1 98.88 373 GLU A N 1
ATOM 2960 C CA . GLU A 1 373 ? -11.898 12.43 8.148 1 98.88 373 GLU A CA 1
ATOM 2961 C C . GLU A 1 373 ? -11.383 13.352 7.043 1 98.88 373 GLU A C 1
ATOM 2963 O O . GLU A 1 373 ? -12.102 13.633 6.082 1 98.88 373 GLU A O 1
ATOM 2968 N N . SER A 1 374 ? -10.141 13.789 7.18 1 98.88 374 SER A N 1
ATOM 2969 C CA . SER A 1 374 ? -9.539 14.641 6.156 1 98.88 374 SER A CA 1
ATOM 2970 C C . SER A 1 374 ? -9.531 13.953 4.797 1 98.88 374 SER A C 1
ATOM 2972 O O . SER A 1 374 ? -9.625 14.617 3.76 1 98.88 374 SER A O 1
ATOM 2974 N N . ILE A 1 375 ? -9.516 12.648 4.719 1 98.88 375 ILE A N 1
ATOM 2975 C CA . ILE A 1 375 ? -9.453 11.891 3.473 1 98.88 375 ILE A CA 1
ATOM 2976 C C . ILE A 1 375 ? -10.805 11.961 2.758 1 98.88 375 ILE A C 1
ATOM 2978 O O . ILE A 1 375 ? -10.922 11.562 1.599 1 98.88 375 ILE A O 1
ATOM 2982 N N . ASP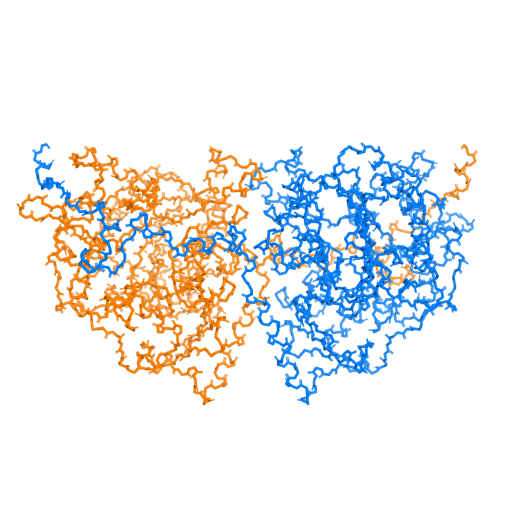 A 1 376 ? -11.867 12.484 3.357 1 98.94 376 ASP A N 1
ATOM 2983 C CA . ASP A 1 376 ? -13.18 12.625 2.738 1 98.94 376 ASP A CA 1
ATOM 2984 C C . ASP A 1 376 ? -13.195 13.797 1.751 1 98.94 376 ASP A C 1
ATOM 2986 O O . ASP A 1 376 ? -14.094 13.898 0.917 1 98.94 376 ASP A O 1
ATOM 2990 N N . LEU A 1 377 ? -12.219 14.68 1.825 1 98.94 377 LEU A N 1
ATOM 2991 C CA . LEU A 1 377 ? -12.234 15.898 1.025 1 98.94 377 LEU A CA 1
ATOM 2992 C C . LEU A 1 377 ? -11.992 15.594 -0.448 1 98.94 377 LEU A C 1
ATOM 2994 O O . LEU A 1 377 ? -12.672 16.141 -1.321 1 98.94 377 LEU A O 1
ATOM 2998 N N . ALA A 1 378 ? -11.102 14.664 -0.755 1 98.88 378 ALA A N 1
ATOM 2999 C CA . ALA A 1 378 ? -10.789 14.352 -2.146 1 98.88 378 ALA A CA 1
ATOM 3000 C C . ALA A 1 378 ? -12.016 13.836 -2.885 1 98.88 378 ALA A C 1
ATOM 3002 O O . ALA A 1 378 ? -12.398 14.375 -3.922 1 98.88 378 ALA A O 1
ATOM 3003 N N . PRO A 1 379 ? -12.68 12.773 -2.354 1 98.81 379 PRO A N 1
ATOM 3004 C CA . PRO A 1 379 ? -13.883 12.328 -3.062 1 98.81 379 PRO A CA 1
ATOM 3005 C C . PRO A 1 379 ? -14.977 13.391 -3.092 1 98.81 379 PRO A C 1
ATOM 3007 O O . PRO A 1 379 ? -15.75 13.461 -4.051 1 98.81 379 PRO A O 1
ATOM 3010 N N . THR A 1 380 ? -15.086 14.234 -2.072 1 98.88 380 THR A N 1
ATOM 3011 C CA . THR A 1 380 ? -16.047 15.336 -2.059 1 98.88 380 THR A CA 1
ATOM 3012 C C . THR A 1 380 ? -15.766 16.312 -3.201 1 98.88 380 THR A C 1
ATOM 3014 O O . THR A 1 380 ? -16.688 16.719 -3.91 1 98.88 380 THR A O 1
ATOM 3017 N N . PHE A 1 381 ? -14.508 16.688 -3.402 1 98.94 381 PHE A N 1
ATOM 3018 C CA . PHE A 1 381 ? -14.102 17.609 -4.445 1 98.94 381 PHE A CA 1
ATOM 3019 C C . PHE A 1 381 ? -14.375 17.031 -5.828 1 98.94 381 PHE A C 1
ATOM 3021 O O . PHE A 1 381 ? -14.844 17.734 -6.727 1 98.94 381 PHE A O 1
ATOM 3028 N N . VAL A 1 382 ? -14.062 15.742 -6.004 1 98.75 382 VAL A N 1
ATOM 3029 C CA . VAL A 1 382 ? -14.297 15.094 -7.289 1 98.75 382 VAL A CA 1
ATOM 3030 C C . VAL A 1 382 ? -15.781 15.148 -7.633 1 98.75 382 VAL A C 1
ATOM 3032 O O . VAL A 1 382 ? -16.156 15.508 -8.75 1 98.75 382 VAL A O 1
ATOM 3035 N N . GLU A 1 383 ? -16.594 14.797 -6.641 1 98.62 383 GLU A N 1
ATOM 3036 C CA . GLU A 1 383 ? -18.031 14.828 -6.871 1 98.62 383 GLU A CA 1
ATOM 3037 C C . GLU A 1 383 ? -18.516 16.25 -7.129 1 98.62 383 GLU A C 1
ATOM 3039 O O . GLU A 1 383 ? -19.359 16.484 -8 1 98.62 383 GLU A O 1
ATOM 3044 N N . ALA A 1 384 ? -18.016 17.203 -6.434 1 98.25 384 ALA A N 1
ATOM 3045 C CA . ALA A 1 384 ? -18.375 18.609 -6.621 1 98.25 384 ALA A CA 1
ATOM 3046 C C . ALA A 1 384 ? -18 19.078 -8.023 1 98.25 384 ALA A C 1
ATOM 3048 O O . ALA A 1 384 ? -18.672 19.938 -8.602 1 98.25 384 ALA A O 1
ATOM 3049 N N . ALA A 1 385 ? -16.938 18.547 -8.562 1 98 385 ALA A N 1
ATOM 3050 C CA . ALA A 1 385 ? -16.453 18.906 -9.891 1 98 385 ALA A CA 1
ATOM 3051 C C . ALA A 1 385 ? -17.266 18.203 -10.977 1 98 385 ALA A C 1
ATOM 3053 O O . ALA A 1 385 ? -17.031 18.422 -12.172 1 98 385 ALA A O 1
ATOM 3054 N N . GLY A 1 386 ? -18.156 17.375 -10.594 1 97.5 386 GLY A N 1
ATOM 3055 C CA . GLY A 1 386 ? -19 16.672 -11.555 1 97.5 386 GLY A CA 1
ATOM 3056 C C . GLY A 1 386 ? -18.453 15.32 -11.945 1 97.5 386 GLY A C 1
ATOM 3057 O O . GLY A 1 386 ? -18.984 14.664 -12.836 1 97.5 386 GLY A O 1
ATOM 3058 N N . GLY A 1 387 ? -17.391 14.953 -11.25 1 97.81 387 GLY A N 1
ATOM 3059 C CA . GLY A 1 387 ? -16.812 13.648 -11.539 1 97.81 387 GLY A CA 1
ATOM 3060 C C . GLY A 1 387 ? -17.344 12.547 -10.648 1 97.81 387 GLY A C 1
ATOM 3061 O O . GLY A 1 387 ? -18.062 12.812 -9.688 1 97.81 387 GLY A O 1
ATOM 3062 N N . LYS A 1 388 ? -17.078 11.312 -11.008 1 97.25 388 LYS A N 1
ATOM 3063 C CA . LYS A 1 388 ? -17.344 10.148 -10.172 1 97.25 388 LYS A CA 1
ATOM 3064 C C . LYS A 1 388 ? -16.094 9.758 -9.367 1 97.25 388 LYS A C 1
ATOM 3066 O O . LYS A 1 388 ? -15.062 9.414 -9.945 1 97.25 388 LYS A O 1
ATOM 3071 N N . PRO A 1 389 ? -16.234 9.82 -8.047 1 98.06 389 PRO A N 1
ATOM 3072 C CA . PRO A 1 389 ? -15.062 9.43 -7.254 1 98.06 389 PRO A CA 1
ATOM 3073 C C . PRO A 1 389 ? -14.633 7.988 -7.5 1 98.06 389 PRO A C 1
ATOM 3075 O O . PRO A 1 389 ? -15.477 7.086 -7.535 1 98.06 389 PRO A O 1
ATOM 3078 N N . ALA A 1 390 ? -13.336 7.746 -7.723 1 97.75 390 ALA A N 1
ATOM 3079 C CA . ALA A 1 390 ? -12.781 6.406 -7.879 1 97.75 390 ALA A CA 1
ATOM 3080 C C . ALA A 1 390 ? -12.594 5.727 -6.523 1 97.75 390 ALA A C 1
ATOM 3082 O O . ALA A 1 390 ? -11.492 5.715 -5.973 1 97.75 390 ALA A O 1
ATOM 3083 N N . MET A 1 391 ? -13.555 5.047 -6.059 1 96.88 391 MET A N 1
ATOM 3084 C CA . MET A 1 391 ? -13.617 4.586 -4.676 1 96.88 391 MET A CA 1
ATOM 3085 C C . MET A 1 391 ? -12.703 3.387 -4.461 1 96.88 391 MET A C 1
ATOM 3087 O O . MET A 1 391 ? -12.438 3 -3.32 1 96.88 391 MET A O 1
ATOM 3091 N N . HIS A 1 392 ? -12.156 2.734 -5.547 1 96.75 392 HIS A N 1
ATOM 3092 C CA . HIS A 1 392 ? -11.156 1.683 -5.395 1 96.75 392 HIS A CA 1
ATOM 3093 C C . HIS A 1 392 ? -9.789 2.27 -5.074 1 96.75 392 HIS A C 1
ATOM 3095 O O . HIS A 1 392 ? -8.883 1.547 -4.648 1 96.75 392 HIS A O 1
ATOM 3101 N N . ILE A 1 393 ? -9.664 3.564 -5.312 1 98.25 393 ILE A N 1
ATOM 3102 C CA . ILE A 1 393 ? -8.422 4.254 -4.988 1 98.25 393 ILE A CA 1
ATOM 3103 C C . ILE A 1 393 ? -8.625 5.133 -3.758 1 98.25 393 ILE A C 1
ATOM 3105 O O . ILE A 1 393 ? -7.863 5.039 -2.789 1 98.25 393 ILE A O 1
ATOM 3109 N N . LEU A 1 394 ? -9.641 6.004 -3.775 1 98.69 394 LEU A N 1
ATOM 3110 C CA . LEU A 1 394 ? -9.953 6.91 -2.676 1 98.69 394 LEU A CA 1
ATOM 3111 C C . LEU A 1 394 ? -10.531 6.148 -1.491 1 98.69 394 LEU A C 1
ATOM 3113 O O . LEU A 1 394 ? -11.398 5.285 -1.668 1 98.69 394 LEU A O 1
ATOM 3117 N N . GLU A 1 395 ? -10.086 6.441 -0.305 1 98.56 395 GLU A N 1
ATOM 3118 C CA . GLU A 1 395 ? -10.469 5.656 0.863 1 98.56 395 GLU A CA 1
ATOM 3119 C C . GLU A 1 395 ? -11.461 6.418 1.737 1 98.56 395 GLU A C 1
ATOM 3121 O O . GLU A 1 395 ? -12.094 5.836 2.623 1 98.56 395 GLU A O 1
ATOM 3126 N N . GLY A 1 396 ? -11.641 7.777 1.498 1 98.44 396 GLY A N 1
ATOM 3127 C CA . GLY A 1 396 ? -12.68 8.539 2.168 1 98.44 396 GLY A CA 1
ATOM 3128 C C . GLY A 1 396 ? -14.039 8.406 1.499 1 98.44 396 GLY A C 1
ATOM 3129 O O . GLY A 1 396 ? -14.227 7.562 0.622 1 98.44 396 GLY A O 1
ATOM 3130 N N . GLU A 1 397 ? -15.031 9.07 1.978 1 98.12 397 GLU A N 1
ATOM 3131 C CA . GLU A 1 397 ? -16.344 9.156 1.339 1 98.12 397 GLU A CA 1
ATOM 3132 C C . GLU A 1 397 ? -16.734 10.602 1.055 1 98.12 397 GLU A C 1
ATOM 3134 O O . GLU A 1 397 ? -16.297 11.516 1.754 1 98.12 397 GLU A O 1
ATOM 3139 N N . SER A 1 398 ? -17.516 10.812 -0.014 1 98.75 398 SER A N 1
ATOM 3140 C CA . SER A 1 398 ? -17.984 12.156 -0.348 1 98.75 398 SER A CA 1
ATOM 3141 C C . SER A 1 398 ? -18.938 12.688 0.712 1 98.75 398 SER A C 1
ATOM 3143 O O . SER A 1 398 ? -19.828 11.969 1.168 1 98.75 398 SER A O 1
ATOM 3145 N N . LEU A 1 399 ? -18.766 13.93 1.08 1 98.81 399 LEU A N 1
ATOM 3146 C CA . LEU A 1 399 ? -19.609 14.578 2.078 1 98.81 399 LEU A CA 1
ATOM 3147 C C . LEU A 1 399 ? -20.781 15.289 1.413 1 98.81 399 LEU A C 1
ATOM 3149 O O . LEU A 1 399 ? -21.625 15.891 2.096 1 98.81 399 LEU A O 1
ATOM 3153 N N . ILE A 1 400 ? -20.938 15.203 0.075 1 98.69 400 ILE A N 1
ATOM 3154 C CA . ILE A 1 400 ? -21.969 15.898 -0.67 1 98.69 400 ILE A CA 1
ATOM 3155 C C . ILE A 1 400 ? -23.344 15.469 -0.155 1 98.69 400 ILE A C 1
ATOM 3157 O O . ILE A 1 400 ? -24.219 16.312 0.07 1 98.69 400 ILE A O 1
ATOM 3161 N N . PRO A 1 401 ? -23.547 14.148 0.107 1 98.56 401 PRO A N 1
ATOM 3162 C CA . PRO A 1 401 ? -24.859 13.758 0.624 1 98.56 401 PRO A CA 1
ATOM 3163 C C . PRO A 1 401 ? -25.203 14.461 1.938 1 98.56 401 PRO A C 1
ATOM 3165 O O . PRO A 1 401 ? -26.375 14.789 2.18 1 98.56 401 PRO A O 1
ATOM 3168 N N . ILE A 1 402 ? -24.203 14.664 2.777 1 98.69 402 ILE A N 1
ATOM 3169 C CA . ILE A 1 402 ? -24.438 15.367 4.035 1 98.69 402 ILE A CA 1
ATOM 3170 C C . ILE A 1 402 ? -24.672 16.859 3.76 1 98.69 402 ILE A C 1
ATOM 3172 O O . ILE A 1 402 ? -25.594 17.453 4.305 1 98.69 402 ILE A O 1
ATOM 3176 N N . LEU A 1 403 ? -23.875 17.453 2.852 1 98.69 403 LEU A N 1
ATOM 3177 C CA . LEU A 1 403 ? -23.969 18.875 2.521 1 98.69 403 LEU A CA 1
ATOM 3178 C C . LEU A 1 403 ? -25.328 19.188 1.886 1 98.69 403 LEU A C 1
ATOM 3180 O O . LEU A 1 403 ? -25.844 20.297 2.043 1 98.69 403 LEU A O 1
ATOM 3184 N N . HIS A 1 404 ? -25.906 18.25 1.191 1 98.44 404 HIS A N 1
ATOM 3185 C CA . HIS A 1 404 ? -27.156 18.453 0.484 1 98.44 404 HIS A CA 1
ATOM 3186 C C . HIS A 1 404 ? -28.344 17.938 1.301 1 98.44 404 HIS A C 1
ATOM 3188 O O . HIS A 1 404 ? -29.469 17.875 0.799 1 98.44 404 HIS A O 1
ATOM 3194 N N . GLY A 1 405 ? -28.109 17.469 2.445 1 98.06 405 GLY A N 1
ATOM 3195 C CA . GLY A 1 405 ? -29.188 17.125 3.373 1 98.06 405 GLY A CA 1
ATOM 3196 C C . GLY A 1 405 ? -29.75 15.734 3.139 1 98.06 405 GLY A C 1
ATOM 3197 O O . GLY A 1 405 ? -30.781 15.383 3.705 1 98.06 405 GLY A O 1
ATOM 3198 N N . ALA A 1 406 ? -29.109 14.922 2.332 1 97.44 406 ALA A N 1
ATOM 3199 C CA . ALA A 1 406 ? -29.578 13.57 2.051 1 97.44 406 ALA A CA 1
ATOM 3200 C C . ALA A 1 406 ? -29.266 12.625 3.209 1 97.44 406 ALA A C 1
ATOM 3202 O O . ALA A 1 406 ? -29.938 11.617 3.402 1 97.44 406 ALA A O 1
ATOM 3203 N N . ARG A 1 407 ? -28.188 12.891 3.955 1 96.31 407 ARG A N 1
ATOM 3204 C CA . ARG A 1 407 ? -27.75 12.148 5.133 1 96.31 407 ARG A CA 1
ATOM 3205 C C . ARG A 1 407 ? -27.234 13.094 6.211 1 96.31 407 ARG A C 1
ATOM 3207 O O . ARG A 1 407 ? -26.828 14.219 5.914 1 96.31 407 ARG A O 1
ATOM 3214 N N . ASP A 1 408 ? -27.25 12.609 7.445 1 96.5 408 ASP A N 1
ATOM 3215 C CA . ASP A 1 408 ? -26.703 13.391 8.539 1 96.5 408 ASP A CA 1
ATOM 3216 C C . ASP A 1 408 ? -25.531 12.664 9.203 1 96.5 408 ASP A C 1
ATOM 3218 O O . ASP A 1 408 ? -25.109 13.039 10.297 1 96.5 408 ASP A O 1
ATOM 3222 N N . HIS A 1 409 ? -25.078 11.531 8.641 1 97.31 409 HIS A N 1
ATOM 3223 C CA . HIS A 1 409 ? -23.969 10.727 9.141 1 97.31 409 HIS A CA 1
ATOM 3224 C C . HIS A 1 409 ? -23.125 10.164 8 1 97.31 409 HIS A C 1
ATOM 3226 O O . HIS A 1 409 ? -23.594 10.102 6.855 1 97.31 409 HIS A O 1
ATOM 3232 N N . THR A 1 410 ? -21.875 9.906 8.273 1 97.69 410 THR A N 1
ATOM 3233 C CA . THR A 1 410 ? -21.062 9.133 7.336 1 97.69 410 THR A CA 1
ATOM 3234 C C . THR A 1 410 ? -21.375 7.641 7.461 1 97.69 410 THR A C 1
ATOM 3236 O O . THR A 1 410 ? -22.078 7.223 8.375 1 97.69 410 THR A O 1
ATOM 3239 N N . LEU A 1 411 ? -20.859 6.871 6.551 1 95.88 411 LEU A N 1
ATOM 3240 C CA . LEU A 1 411 ? -21.094 5.434 6.547 1 95.88 411 LEU A CA 1
ATOM 3241 C C . LEU A 1 411 ? -20.109 4.711 7.465 1 95.88 411 LEU A C 1
ATOM 3243 O O . LEU A 1 411 ? -20.328 3.553 7.824 1 95.88 411 LEU A O 1
ATOM 3247 N N . ARG A 1 412 ? -19.062 5.363 7.918 1 97.62 412 ARG A N 1
ATOM 3248 C CA . ARG A 1 412 ? -18.062 4.742 8.773 1 97.62 412 ARG A CA 1
ATOM 3249 C C . ARG A 1 412 ? -18.484 4.785 10.234 1 97.62 412 ARG A C 1
ATOM 3251 O O . ARG A 1 412 ? -19.266 5.648 10.641 1 97.62 412 ARG A O 1
ATOM 3258 N N . ASP A 1 413 ? -17.938 3.869 11.039 1 97.38 413 ASP A N 1
ATOM 3259 C CA . ASP A 1 413 ? -18.266 3.812 12.461 1 97.38 413 ASP A CA 1
ATOM 3260 C C . ASP A 1 413 ? -17.047 4.129 13.328 1 97.38 413 ASP A C 1
ATOM 3262 O O . ASP A 1 413 ? -17.109 4.027 14.555 1 97.38 413 ASP A O 1
ATOM 3266 N N . HIS A 1 414 ? -16 4.449 12.734 1 98.62 414 HIS A N 1
ATOM 3267 C CA . HIS A 1 414 ? -14.797 4.828 13.461 1 98.62 414 HIS A CA 1
ATOM 3268 C C . HIS A 1 414 ? -13.867 5.648 12.578 1 98.62 414 HIS A C 1
ATOM 3270 O O . HIS A 1 414 ? -14.047 5.707 11.359 1 98.62 414 HIS A O 1
ATOM 3276 N N . VAL A 1 415 ? -12.977 6.383 13.125 1 98.81 415 VAL A N 1
ATOM 3277 C CA . VAL A 1 415 ? -11.922 7.125 12.438 1 98.81 415 VAL A CA 1
ATOM 3278 C C . VAL A 1 415 ? -10.555 6.582 12.852 1 98.81 415 VAL A C 1
ATOM 3280 O O . VAL A 1 415 ? -10.414 5.984 13.922 1 98.81 415 VAL A O 1
ATOM 3283 N N . ILE A 1 416 ? -9.57 6.715 11.969 1 98.88 416 ILE A N 1
ATOM 3284 C CA . ILE A 1 416 ? -8.227 6.176 12.18 1 98.88 416 ILE A CA 1
ATOM 3285 C C . ILE A 1 416 ? -7.199 7.293 12.055 1 98.88 416 ILE A C 1
ATOM 3287 O O . ILE A 1 416 ? -7.297 8.141 11.164 1 98.88 416 ILE A O 1
ATOM 3291 N N . CYS A 1 417 ? -6.258 7.352 12.898 1 98.81 417 CYS A N 1
ATOM 3292 C CA . CYS A 1 417 ? -5.062 8.18 12.828 1 98.81 417 CYS A CA 1
ATOM 3293 C C . CYS A 1 417 ? -3.811 7.363 13.125 1 98.81 417 CYS A C 1
ATOM 3295 O O . CYS A 1 417 ? -3.865 6.395 13.883 1 98.81 417 CYS A O 1
ATOM 3297 N N . GLU A 1 418 ? -2.721 7.656 12.5 1 98.69 418 GLU A N 1
ATOM 3298 C CA . GLU A 1 418 ? -1.459 6.93 12.609 1 98.69 418 GLU A CA 1
ATOM 3299 C C . GLU A 1 418 ? -0.301 7.879 12.898 1 98.69 418 GLU A C 1
ATOM 3301 O O . GLU A 1 418 ? -0.254 8.992 12.375 1 98.69 418 GLU A O 1
ATOM 3306 N N . TYR A 1 419 ? 0.604 7.457 13.688 1 98.19 419 TYR A N 1
ATOM 3307 C CA . TYR A 1 419 ? 1.811 8.25 13.906 1 98.19 419 TYR A CA 1
ATOM 3308 C C . TYR A 1 419 ? 3.055 7.367 13.859 1 98.19 419 TYR A C 1
ATOM 3310 O O . TYR A 1 419 ? 3.215 6.461 14.672 1 98.19 419 TYR A O 1
ATOM 3318 N N . ASP A 1 420 ? 3.848 7.559 12.852 1 98 420 ASP A N 1
ATOM 3319 C CA . ASP A 1 420 ? 5.156 6.938 12.68 1 98 420 ASP A CA 1
ATOM 3320 C C . ASP A 1 420 ? 6.266 7.824 13.234 1 98 420 ASP A C 1
ATOM 3322 O O . ASP A 1 420 ? 6.676 8.797 12.602 1 98 420 ASP A O 1
ATOM 3326 N N . PHE A 1 421 ? 6.766 7.5 14.414 1 97.12 421 PHE A N 1
ATOM 3327 C CA . PHE A 1 421 ? 7.773 8.352 15.039 1 97.12 421 PHE A CA 1
ATOM 3328 C C . PHE A 1 421 ? 9.156 7.73 14.914 1 97.12 421 PHE A C 1
ATOM 3330 O O . PHE A 1 421 ? 10.031 7.977 15.75 1 97.12 421 PHE A O 1
ATOM 3337 N N . SER A 1 422 ? 9.352 6.891 13.906 1 96.56 422 SER A N 1
ATOM 3338 C CA . SER A 1 422 ? 10.586 6.145 13.68 1 96.56 422 SER A CA 1
ATOM 3339 C C . SER A 1 422 ? 11.766 7.082 13.453 1 96.56 422 SER A C 1
ATOM 3341 O O . SER A 1 422 ? 12.914 6.734 13.75 1 96.56 422 SER A O 1
ATOM 3343 N N . ALA A 1 423 ? 11.461 8.258 12.938 1 94.69 423 ALA A N 1
ATOM 3344 C CA . ALA A 1 423 ? 12.531 9.203 12.625 1 94.69 423 ALA A CA 1
ATOM 3345 C C . ALA A 1 423 ? 12.711 10.227 13.742 1 94.69 423 ALA A C 1
ATOM 3347 O O . ALA A 1 423 ? 13.531 11.133 13.633 1 94.69 423 ALA A O 1
ATOM 3348 N N . SER A 1 424 ? 11.977 10.102 14.773 1 93.56 424 SER A N 1
ATOM 3349 C CA . SER A 1 424 ? 11.977 11.094 15.836 1 93.56 424 SER A CA 1
ATOM 3350 C C . SER A 1 424 ? 13.016 10.766 16.906 1 93.56 424 SER A C 1
ATOM 3352 O O . SER A 1 424 ? 13.367 9.594 17.094 1 93.56 424 SER A O 1
ATOM 3354 N N . PRO A 1 425 ? 13.469 11.773 17.656 1 92.06 425 PRO A N 1
ATOM 3355 C CA . PRO A 1 425 ? 14.383 11.539 18.781 1 92.06 425 PRO A CA 1
ATOM 3356 C C . PRO A 1 425 ? 13.781 10.648 19.859 1 92.06 425 PRO A C 1
ATOM 3358 O O . PRO A 1 425 ? 14.516 9.977 20.594 1 92.06 425 PRO A O 1
ATOM 3361 N N . ILE A 1 426 ? 12.469 10.586 19.938 1 94.44 426 ILE A N 1
ATOM 3362 C CA . ILE A 1 426 ? 11.812 9.766 20.938 1 94.44 426 ILE A CA 1
ATOM 3363 C C . ILE A 1 426 ? 12.188 8.297 20.734 1 94.44 426 ILE A C 1
ATOM 3365 O O . ILE A 1 426 ? 12.469 7.582 21.703 1 94.44 426 ILE A O 1
ATOM 3369 N N . ALA A 1 427 ? 12.148 7.871 19.453 1 96.06 427 ALA A N 1
ATOM 3370 C CA . ALA A 1 427 ? 12.516 6.492 19.156 1 96.06 427 ALA A CA 1
ATOM 3371 C C . ALA A 1 427 ? 13.969 6.219 19.547 1 96.06 427 ALA A C 1
ATOM 3373 O O . ALA A 1 427 ? 14.281 5.145 20.078 1 96.06 427 ALA A O 1
ATOM 3374 N N . HIS A 1 428 ? 14.805 7.215 19.312 1 93.25 428 HIS A N 1
ATOM 3375 C CA . HIS A 1 428 ? 16.219 7.098 19.641 1 93.25 428 HIS A CA 1
ATOM 3376 C C . HIS A 1 428 ? 16.422 7.02 21.156 1 93.25 428 HIS A C 1
ATOM 3378 O O . HIS A 1 428 ? 17.094 6.109 21.656 1 93.25 428 HIS A O 1
ATOM 3384 N N . LEU A 1 429 ? 15.836 7.91 21.891 1 93.38 429 LEU A N 1
ATOM 3385 C CA . LEU A 1 429 ? 16.031 8.062 23.328 1 93.38 429 LEU A CA 1
ATOM 3386 C C . LEU A 1 429 ? 15.461 6.879 24.078 1 93.38 429 LEU A C 1
ATOM 3388 O O . LEU A 1 429 ? 15.875 6.598 25.203 1 93.38 429 LEU A O 1
ATOM 3392 N N . ASN A 1 430 ? 14.531 6.207 23.516 1 95.62 430 ASN A N 1
ATOM 3393 C CA . ASN A 1 430 ? 13.883 5.098 24.219 1 95.62 430 ASN A CA 1
ATOM 3394 C C . ASN A 1 430 ? 14.25 3.756 23.578 1 95.62 430 ASN A C 1
ATOM 3396 O O . ASN A 1 430 ? 13.617 2.736 23.875 1 95.62 430 ASN A O 1
ATOM 3400 N N . ASP A 1 431 ? 15.211 3.748 22.703 1 95.69 431 ASP A N 1
ATOM 3401 C CA . ASP A 1 431 ? 15.758 2.547 22.078 1 95.69 431 ASP A CA 1
ATOM 3402 C C . ASP A 1 431 ? 14.656 1.727 21.406 1 95.69 431 ASP A C 1
ATOM 3404 O O . ASP A 1 431 ? 14.539 0.523 21.656 1 95.69 431 ASP A O 1
ATOM 3408 N N . ILE A 1 432 ? 13.812 2.398 20.719 1 97.31 432 ILE A N 1
ATOM 3409 C CA . ILE A 1 432 ? 12.727 1.742 20 1 97.31 432 ILE A CA 1
ATOM 3410 C C . ILE A 1 432 ? 13.133 1.53 18.547 1 97.31 432 ILE A C 1
ATOM 3412 O O . ILE A 1 432 ? 13.586 2.461 17.875 1 97.31 432 ILE A O 1
ATOM 3416 N N . SER A 1 433 ? 12.969 0.319 18 1 97.12 433 SER A N 1
ATOM 3417 C CA . SER A 1 433 ? 13.32 0.011 16.625 1 97.12 433 SER A CA 1
ATOM 3418 C C . SER A 1 433 ? 12.383 0.72 15.648 1 97.12 433 SER A C 1
ATOM 3420 O O . SER A 1 433 ? 11.297 1.165 16.031 1 97.12 433 SER A O 1
ATOM 3422 N N . VAL A 1 434 ? 12.812 0.878 14.398 1 97.19 434 VAL A N 1
ATOM 3423 C CA . VAL A 1 434 ? 12.07 1.563 13.344 1 97.19 434 VAL A CA 1
ATOM 3424 C C . VAL A 1 434 ? 10.688 0.935 13.203 1 97.19 434 VAL A C 1
ATOM 3426 O O . VAL A 1 434 ? 9.68 1.644 13.148 1 97.19 434 VAL A O 1
ATOM 3429 N N . ARG A 1 435 ? 10.562 -0.341 13.234 1 95.31 435 ARG A N 1
ATOM 3430 C CA . ARG A 1 435 ? 9.305 -1.046 12.992 1 95.31 435 ARG A CA 1
ATOM 3431 C C . ARG A 1 435 ? 8.383 -0.951 14.195 1 95.31 435 ARG A C 1
ATOM 3433 O O . ARG A 1 435 ? 7.156 -1.031 14.055 1 95.31 435 ARG A O 1
ATOM 3440 N N . GLN A 1 436 ? 8.969 -0.75 15.344 1 96.94 436 GLN A N 1
ATOM 3441 C CA . GLN A 1 436 ? 8.188 -0.666 16.578 1 96.94 436 GLN A CA 1
ATOM 3442 C C . GLN A 1 436 ? 7.793 0.777 16.875 1 96.94 436 GLN A C 1
ATOM 3444 O O . GLN A 1 436 ? 6.93 1.026 17.719 1 96.94 436 GLN A O 1
ATOM 3449 N N . ALA A 1 437 ? 8.352 1.736 16.156 1 98 437 ALA A N 1
ATOM 3450 C CA . ALA A 1 437 ? 8.102 3.152 16.406 1 98 437 ALA A CA 1
ATOM 3451 C C . ALA A 1 437 ? 6.879 3.645 15.633 1 98 437 ALA A C 1
ATOM 3453 O O . ALA A 1 437 ? 6.949 4.652 14.93 1 98 437 ALA A O 1
ATOM 3454 N N . VAL A 1 438 ? 5.773 2.912 15.844 1 97.94 438 VAL A N 1
ATOM 3455 C CA . VAL A 1 438 ? 4.516 3.229 15.172 1 97.94 438 VAL A CA 1
ATOM 3456 C C . VAL A 1 438 ? 3.359 3.105 16.156 1 97.94 438 VAL A C 1
ATOM 3458 O O . VAL A 1 438 ? 3.359 2.221 17.016 1 97.94 438 VAL A O 1
ATOM 3461 N N . MET A 1 439 ? 2.434 4.02 16.047 1 98.38 439 MET A N 1
ATOM 3462 C CA . MET A 1 439 ? 1.225 4.023 16.875 1 98.38 439 MET A CA 1
ATOM 3463 C C . MET A 1 439 ? -0.019 4.184 16 1 98.38 439 MET A C 1
ATOM 3465 O O . MET A 1 439 ? 0.043 4.777 14.93 1 98.38 439 MET A O 1
ATOM 3469 N N . PHE A 1 440 ? -1.148 3.648 16.469 1 98.75 440 PHE A N 1
ATOM 3470 C CA . PHE A 1 440 ? -2.447 3.785 15.82 1 98.75 440 PHE A CA 1
ATOM 3471 C C . PHE A 1 440 ? -3.49 4.312 16.797 1 98.75 440 PHE A C 1
ATOM 3473 O O . PHE A 1 440 ? -3.49 3.938 17.969 1 98.75 440 PHE A O 1
ATOM 3480 N N . MET A 1 441 ? -4.332 5.156 16.312 1 98.88 441 MET A N 1
ATOM 3481 C CA . MET A 1 441 ? -5.535 5.582 17.031 1 98.88 441 MET A CA 1
ATOM 3482 C C . MET A 1 441 ? -6.789 5.098 16.312 1 98.88 441 MET A C 1
ATOM 3484 O O . MET A 1 441 ? -6.902 5.23 15.094 1 98.88 441 MET A O 1
ATOM 3488 N N . VAL A 1 442 ? -7.691 4.484 16.969 1 98.88 442 VAL A N 1
ATOM 3489 C CA . VAL A 1 442 ? -9.047 4.203 16.5 1 98.88 442 VAL A CA 1
ATOM 3490 C C . VAL A 1 442 ? -10.062 4.828 17.453 1 98.88 442 VAL A C 1
ATOM 3492 O O . VAL A 1 442 ? -9.953 4.684 18.672 1 98.88 442 VAL A O 1
ATOM 3495 N N . ALA A 1 443 ? -11.008 5.605 16.891 1 98.81 443 ALA A N 1
ATOM 3496 C CA . ALA A 1 443 ? -12.008 6.27 17.734 1 98.81 443 ALA A CA 1
ATOM 3497 C C . ALA A 1 443 ? -13.391 6.191 17.109 1 98.81 443 ALA A C 1
ATOM 3499 O O . ALA A 1 443 ? -13.531 6.258 15.875 1 98.81 443 ALA A O 1
ATOM 3500 N N . ASP A 1 444 ? -14.359 5.938 17.875 1 98.31 444 ASP A N 1
ATOM 3501 C CA . ASP A 1 444 ? -15.75 6.195 17.516 1 98.31 444 ASP A CA 1
ATOM 3502 C C . ASP A 1 444 ? -16.344 7.328 18.359 1 98.31 444 ASP A C 1
ATOM 3504 O O . ASP A 1 444 ? -15.602 8.172 18.875 1 98.31 444 ASP A O 1
ATOM 3508 N N . LYS A 1 445 ? -17.625 7.543 18.359 1 97.19 445 LYS A N 1
ATOM 3509 C CA . LYS A 1 445 ? -18.219 8.695 19.047 1 97.19 445 LYS A CA 1
ATOM 3510 C C . LYS A 1 445 ? -18.094 8.562 20.562 1 97.19 445 LYS A C 1
ATOM 3512 O O . LYS A 1 445 ? -18.156 9.555 21.281 1 97.19 445 LYS A O 1
ATOM 3517 N N . ASN A 1 446 ? -17.781 7.305 21.078 1 98.12 446 ASN A N 1
ATOM 3518 C CA . ASN A 1 446 ? -17.844 7.07 22.516 1 98.12 446 ASN A CA 1
ATOM 3519 C C . ASN A 1 446 ? -16.453 6.758 23.078 1 98.12 446 ASN A C 1
ATOM 3521 O O . ASN A 1 446 ? -16.203 6.996 24.266 1 98.12 446 ASN A O 1
ATOM 3525 N N . TRP A 1 447 ? -15.609 6.156 22.234 1 98.81 447 TRP A N 1
ATOM 3526 C CA . TRP A 1 447 ? -14.352 5.629 22.75 1 98.81 447 TRP A CA 1
ATOM 3527 C C . TRP A 1 447 ? -13.195 5.98 21.812 1 98.81 447 TRP A C 1
ATOM 3529 O O . TRP A 1 447 ? -13.391 6.117 20.594 1 98.81 447 TRP A O 1
ATOM 3539 N N . LYS A 1 448 ? -12.031 6.141 22.359 1 98.88 448 LYS A N 1
ATOM 3540 C CA . LYS A 1 448 ? -10.773 6.285 21.625 1 98.88 448 LYS A CA 1
ATOM 3541 C C . LYS A 1 448 ? -9.711 5.34 22.172 1 98.88 448 LYS A C 1
ATOM 3543 O O . LYS A 1 448 ? -9.422 5.336 23.359 1 98.88 448 LYS A O 1
ATOM 3548 N N . LEU A 1 449 ? -9.18 4.488 21.344 1 98.88 449 LEU A N 1
ATOM 3549 C CA . LEU A 1 449 ? -8.102 3.568 21.703 1 98.88 449 LEU A CA 1
ATOM 3550 C C . LEU A 1 449 ? -6.82 3.922 20.953 1 98.88 449 LEU A C 1
ATOM 3552 O O . LEU A 1 449 ? -6.855 4.219 19.75 1 98.88 449 LEU A O 1
ATOM 3556 N N . ILE A 1 450 ? -5.691 3.93 21.656 1 98.81 450 ILE A N 1
ATOM 3557 C CA . ILE A 1 450 ? -4.363 4.121 21.078 1 98.81 450 ILE A CA 1
ATOM 3558 C C . ILE A 1 450 ? -3.551 2.834 21.219 1 98.81 450 ILE A C 1
ATOM 3560 O O . ILE A 1 450 ? -3.381 2.318 22.328 1 98.81 450 ILE A O 1
ATOM 3564 N N . HIS A 1 451 ? -3.119 2.326 20.109 1 98.75 451 HIS A N 1
ATOM 3565 C CA . HIS A 1 451 ? -2.256 1.151 20.062 1 98.75 451 HIS A CA 1
ATOM 3566 C C . HIS A 1 451 ? -0.795 1.549 19.875 1 98.75 451 HIS A C 1
ATOM 3568 O O . HIS A 1 451 ? -0.484 2.408 19.047 1 98.75 451 HIS A O 1
ATOM 3574 N N . PHE A 1 452 ? 0.073 0.928 20.656 1 98.5 452 PHE A N 1
ATOM 3575 C CA . PHE A 1 452 ? 1.515 1.105 20.516 1 98.5 452 PHE A CA 1
ATOM 3576 C C . PHE A 1 452 ? 2.176 -0.182 20.047 1 98.5 452 PHE A C 1
ATOM 3578 O O . PHE A 1 452 ? 2.049 -1.227 20.688 1 98.5 452 PHE A O 1
ATOM 3585 N N . GLU A 1 453 ? 2.936 -0.155 18.938 1 97.94 453 GLU A N 1
ATOM 3586 C CA . GLU A 1 453 ? 3.648 -1.351 18.5 1 97.94 453 GLU A CA 1
ATOM 3587 C C . GLU A 1 453 ? 4.723 -1.757 19.5 1 97.94 453 GLU A C 1
ATOM 3589 O O . GLU A 1 453 ? 4.988 -2.947 19.688 1 97.94 453 GLU A O 1
ATOM 3594 N N . ALA A 1 454 ? 5.285 -0.769 20.156 1 96.25 454 ALA A N 1
ATOM 3595 C CA . ALA A 1 454 ? 6.422 -1 21.047 1 96.25 454 ALA A CA 1
ATOM 3596 C C . ALA A 1 454 ? 5.953 -1.515 22.406 1 96.25 454 ALA A C 1
ATOM 3598 O O . ALA A 1 454 ? 6.766 -1.969 23.219 1 96.25 454 ALA A O 1
ATOM 3599 N N . ASP A 1 455 ? 4.621 -1.42 22.688 1 89.31 455 ASP A N 1
ATOM 3600 C CA . ASP A 1 455 ? 4.066 -1.799 23.984 1 89.31 455 ASP A CA 1
ATOM 3601 C C . ASP A 1 455 ? 2.727 -2.512 23.828 1 89.31 455 ASP A C 1
ATOM 3603 O O . ASP A 1 455 ? 1.858 -2.053 23.078 1 89.31 455 ASP A O 1
ATOM 3607 N N . PRO A 1 456 ? 2.516 -3.531 24.562 1 87.56 456 PRO A N 1
ATOM 3608 C CA . PRO A 1 456 ? 1.264 -4.277 24.406 1 87.56 456 PRO A CA 1
ATOM 3609 C C . PRO A 1 456 ? 0.082 -3.588 25.094 1 87.56 456 PRO A C 1
ATOM 3611 O O . PRO A 1 456 ? -1.072 -3.846 24.734 1 87.56 456 PRO A O 1
ATOM 3614 N N . ARG A 1 457 ? 0.312 -2.771 26.094 1 95.38 457 ARG A N 1
ATOM 3615 C CA . ARG A 1 457 ? -0.792 -2.092 26.766 1 95.38 457 ARG A CA 1
ATOM 3616 C C . ARG A 1 457 ? -1.254 -0.877 25.969 1 95.38 457 ARG A C 1
ATOM 3618 O O . ARG A 1 457 ? -0.474 0.047 25.734 1 95.38 457 ARG A O 1
ATOM 3625 N N . PRO A 1 458 ? -2.549 -0.857 25.609 1 98.31 458 PRO A N 1
ATOM 3626 C CA . PRO A 1 458 ? -3.074 0.326 24.922 1 98.31 458 PRO A CA 1
ATOM 3627 C C . PRO A 1 458 ? -3.459 1.444 25.891 1 98.31 458 PRO A C 1
ATOM 3629 O O . PRO A 1 458 ? -3.391 1.264 27.109 1 98.31 458 PRO A O 1
ATOM 3632 N N . MET A 1 459 ? -3.695 2.602 25.375 1 98.69 459 MET A N 1
ATOM 3633 C CA . MET A 1 459 ? -4.461 3.629 26.078 1 98.69 459 MET A CA 1
ATOM 3634 C C . MET A 1 459 ? -5.914 3.637 25.609 1 98.69 459 MET A C 1
ATOM 3636 O O . MET A 1 459 ? -6.207 3.281 24.469 1 98.69 459 MET A O 1
ATOM 3640 N N . LEU A 1 460 ? -6.863 3.938 26.5 1 98.81 460 LEU A N 1
ATOM 3641 C CA . LEU A 1 460 ? -8.289 3.979 26.219 1 98.81 460 LEU A CA 1
ATOM 3642 C C . LEU A 1 460 ? -8.953 5.168 26.906 1 98.81 460 LEU A C 1
ATOM 3644 O O . LEU A 1 460 ? -8.766 5.379 28.109 1 98.81 460 LEU A O 1
ATOM 3648 N N . PHE A 1 461 ? -9.734 5.941 26.172 1 98.81 461 PHE A N 1
ATOM 3649 C CA . PHE A 1 461 ? -10.453 7.082 26.734 1 98.81 461 PHE A CA 1
ATOM 3650 C C . PHE A 1 461 ? -11.945 6.945 26.484 1 98.81 461 PHE A C 1
ATOM 3652 O O . PHE A 1 461 ? -12.375 6.566 25.391 1 98.81 461 PHE A O 1
ATOM 3659 N N . ASP A 1 462 ? -12.75 7.207 27.516 1 98.75 462 ASP A N 1
ATOM 3660 C CA . ASP A 1 462 ? -14.203 7.324 27.438 1 98.75 462 ASP A CA 1
ATOM 3661 C C . ASP A 1 462 ? -14.625 8.727 27.016 1 98.75 462 ASP A C 1
ATOM 3663 O O . ASP A 1 462 ? -14.766 9.617 27.859 1 98.75 462 ASP A O 1
ATOM 3667 N N . LEU A 1 463 ? -14.906 8.883 25.766 1 98.19 463 LEU A N 1
ATOM 3668 C CA . LEU A 1 463 ? -15.117 10.219 25.219 1 98.19 463 LEU A CA 1
ATOM 3669 C C . LEU A 1 463 ? -16.453 10.797 25.688 1 98.19 463 LEU A C 1
ATOM 3671 O O . LEU A 1 463 ? -16.641 12.016 25.656 1 98.19 463 LEU A O 1
ATOM 3675 N N . LYS A 1 464 ? -17.344 9.984 26.031 1 97.44 464 LYS A N 1
ATOM 3676 C CA . LYS A 1 464 ? -18.641 10.438 26.516 1 97.44 464 LYS A CA 1
ATOM 3677 C C . LYS A 1 464 ? -18.531 11 27.938 1 97.44 464 LYS A C 1
ATOM 3679 O O . LYS A 1 464 ? -19.016 12.094 28.219 1 97.44 464 LYS A O 1
ATOM 3684 N N . ASN A 1 465 ? -17.859 10.289 28.781 1 97.75 465 ASN A N 1
ATOM 3685 C CA . ASN A 1 465 ? -17.812 10.656 30.188 1 97.75 465 ASN A CA 1
ATOM 3686 C C . ASN A 1 465 ? -16.531 11.422 30.516 1 97.75 465 ASN A C 1
ATOM 3688 O O . ASN A 1 465 ? -16.422 12.055 31.562 1 97.75 465 ASN A O 1
ATOM 3692 N N . ASP A 1 466 ? -15.586 11.383 29.703 1 97.75 466 ASP A N 1
ATOM 3693 C CA . ASP A 1 466 ? -14.312 12.086 29.812 1 97.75 466 ASP A CA 1
ATOM 3694 C C . ASP A 1 466 ? -13.922 12.742 28.484 1 97.75 466 ASP A C 1
ATOM 3696 O O . ASP A 1 466 ? -12.891 12.406 27.906 1 97.75 466 ASP A O 1
ATOM 3700 N N . PRO A 1 467 ? -14.727 13.727 28.078 1 96.94 467 PRO A N 1
ATOM 3701 C CA . PRO A 1 467 ? -14.5 14.328 26.75 1 96.94 467 PRO A CA 1
ATOM 3702 C C . PRO A 1 467 ? -13.148 15.023 26.656 1 96.94 467 PRO A C 1
ATOM 3704 O O . PRO A 1 467 ? -12.672 15.305 25.547 1 96.94 467 PRO A O 1
ATOM 3707 N N . GLN A 1 468 ? -12.484 15.297 27.797 1 97.56 468 GLN A N 1
ATOM 3708 C CA . GLN A 1 468 ? -11.188 15.969 27.781 1 97.56 468 GLN A CA 1
ATOM 3709 C C . GLN A 1 468 ? -10.047 14.953 27.75 1 97.56 468 GLN A C 1
ATOM 3711 O O . GLN A 1 468 ? -8.875 15.336 27.719 1 97.56 468 GLN A O 1
ATOM 3716 N N . GLU A 1 469 ? -10.328 13.656 27.766 1 98.38 469 GLU A N 1
ATOM 3717 C CA . GLU A 1 469 ? -9.367 12.562 27.609 1 98.38 469 GLU A CA 1
ATOM 3718 C C . GLU A 1 469 ? -8.312 12.602 28.719 1 98.38 469 GLU A C 1
ATOM 3720 O O . GLU A 1 469 ? -7.113 12.508 28.438 1 98.38 469 GLU A O 1
ATOM 3725 N N . LEU A 1 470 ? -8.766 12.727 29.984 1 98.19 470 LEU A N 1
ATOM 3726 C CA . LEU A 1 470 ? -7.852 12.914 31.094 1 98.19 470 LEU A CA 1
ATOM 3727 C C . LEU A 1 470 ? -7.566 11.594 31.797 1 98.19 470 LEU A C 1
ATOM 3729 O O . LEU A 1 470 ? -6.586 11.469 32.531 1 98.19 470 LEU A O 1
ATOM 3733 N N . VAL A 1 471 ? -8.43 10.586 31.594 1 97.94 471 VAL A N 1
ATOM 3734 C CA . VAL A 1 471 ? -8.32 9.328 32.312 1 97.94 471 VAL A CA 1
ATOM 3735 C C . VAL A 1 471 ? -8.055 8.188 31.359 1 97.94 471 VAL A C 1
ATOM 3737 O O . VAL A 1 471 ? -8.93 7.816 30.562 1 97.94 471 VAL A O 1
ATOM 3740 N N . ASP A 1 472 ? -6.875 7.613 31.453 1 98.31 472 ASP A N 1
ATOM 3741 C CA . ASP A 1 472 ? -6.535 6.438 30.656 1 98.31 472 ASP A CA 1
ATOM 3742 C C . ASP A 1 472 ? -7.086 5.164 31.281 1 98.31 472 ASP A C 1
ATOM 3744 O O . ASP A 1 472 ? -6.637 4.75 32.344 1 98.31 472 ASP A O 1
ATOM 3748 N N . LEU A 1 473 ? -7.953 4.527 30.578 1 98.31 473 LEU A N 1
ATOM 3749 C CA . LEU A 1 473 ? -8.602 3.322 31.078 1 98.31 473 LEU A CA 1
ATOM 3750 C C . LEU A 1 473 ? -7.965 2.07 30.484 1 98.31 473 LEU A C 1
ATOM 3752 O O . LEU A 1 473 ? -8.469 0.962 30.672 1 98.31 473 LEU A O 1
ATOM 3756 N N . GLY A 1 474 ? -6.828 2.152 29.766 1 97.69 474 GLY A N 1
ATOM 3757 C CA . GLY A 1 474 ? -6.219 1.067 29.016 1 97.69 474 GLY A CA 1
ATOM 3758 C C . GLY A 1 474 ? -5.707 -0.055 29.906 1 97.69 474 GLY A C 1
ATOM 3759 O O . GLY A 1 474 ? -5.598 -1.2 29.453 1 97.69 474 GLY A O 1
ATOM 3760 N N . GLY A 1 475 ? -5.41 0.235 31.156 1 95.69 475 GLY A N 1
ATOM 3761 C CA . GLY A 1 475 ? -4.895 -0.77 32.062 1 95.69 475 GLY A CA 1
ATOM 3762 C C . GLY A 1 475 ? -5.965 -1.36 32.969 1 95.69 475 GLY A C 1
ATOM 3763 O O . GLY A 1 475 ? -5.676 -2.229 33.781 1 95.69 475 GLY A O 1
ATOM 3764 N N . ASP A 1 476 ? -7.184 -0.953 32.844 1 96.06 476 ASP A N 1
ATOM 3765 C CA . ASP A 1 476 ? -8.273 -1.396 33.688 1 96.06 476 ASP A CA 1
ATOM 3766 C C . ASP A 1 476 ? -8.945 -2.65 33.125 1 96.06 476 ASP A C 1
ATOM 3768 O O . ASP A 1 476 ? -9.609 -2.598 32.094 1 96.06 476 ASP A O 1
ATOM 3772 N N . PRO A 1 477 ? -8.852 -3.754 33.812 1 96.81 477 PRO A N 1
ATOM 3773 C CA . PRO A 1 477 ? -9.445 -5 33.312 1 96.81 477 PRO A CA 1
ATOM 3774 C C . PRO A 1 477 ? -10.953 -4.898 33.094 1 96.81 477 PRO A C 1
ATOM 3776 O O . PRO A 1 477 ? -11.523 -5.648 32.312 1 96.81 477 PRO A O 1
ATOM 3779 N N . ALA A 1 478 ? -11.57 -3.945 33.812 1 97.88 478 ALA A N 1
ATOM 3780 C CA . ALA A 1 478 ? -13.016 -3.768 33.688 1 97.88 478 ALA A CA 1
ATOM 3781 C C . ALA A 1 478 ? -13.391 -3.311 32.281 1 97.88 478 ALA A C 1
ATOM 3783 O O . ALA A 1 478 ? -14.555 -3.396 31.891 1 97.88 478 ALA A O 1
ATOM 3784 N N . HIS A 1 479 ? -12.398 -2.891 31.5 1 98.19 479 HIS A N 1
ATOM 3785 C CA . HIS A 1 479 ? -12.68 -2.365 30.172 1 98.19 479 HIS A CA 1
ATOM 3786 C C . HIS A 1 479 ? -12.141 -3.289 29.094 1 98.19 479 HIS A C 1
ATOM 3788 O O . HIS A 1 479 ? -12 -2.883 27.938 1 98.19 479 HIS A O 1
ATOM 3794 N N . ALA A 1 480 ? -11.891 -4.535 29.438 1 97.5 480 ALA A N 1
ATOM 3795 C CA . ALA A 1 480 ? -11.312 -5.496 28.5 1 97.5 480 ALA A CA 1
ATOM 3796 C C . ALA A 1 480 ? -12.211 -5.699 27.281 1 97.5 480 ALA A C 1
ATOM 3798 O O . ALA A 1 480 ? -11.727 -5.824 26.156 1 97.5 480 ALA A O 1
ATOM 3799 N N . ASP A 1 481 ? -13.523 -5.738 27.469 1 97.94 481 ASP A N 1
ATOM 3800 C CA . ASP A 1 481 ? -14.461 -5.941 26.375 1 97.94 481 ASP A CA 1
ATOM 3801 C C . ASP A 1 481 ? -14.453 -4.746 25.422 1 97.94 481 ASP A C 1
ATOM 3803 O O . ASP A 1 481 ? -14.539 -4.918 24.203 1 97.94 481 ASP A O 1
ATOM 3807 N N . VAL A 1 482 ? -14.43 -3.518 25.969 1 98.5 482 VAL A N 1
ATOM 3808 C CA . VAL A 1 482 ? -14.375 -2.311 25.156 1 98.5 482 VAL A CA 1
ATOM 3809 C C . VAL A 1 482 ? -13.086 -2.299 24.344 1 98.5 482 VAL A C 1
ATOM 3811 O O . VAL A 1 482 ? -13.102 -2 23.141 1 98.5 482 VAL A O 1
ATOM 3814 N N . ILE A 1 483 ? -11.992 -2.676 25 1 98.56 483 ILE A N 1
ATOM 3815 C CA . ILE A 1 483 ? -10.688 -2.721 24.344 1 98.56 483 ILE A CA 1
ATOM 3816 C C . ILE A 1 483 ? -10.719 -3.715 23.188 1 98.56 483 ILE A C 1
ATOM 3818 O O . ILE A 1 483 ? -10.281 -3.398 22.078 1 98.56 483 ILE A O 1
ATOM 3822 N N . ALA A 1 484 ? -11.273 -4.883 23.438 1 97.69 484 ALA A N 1
ATOM 3823 C CA . ALA A 1 484 ? -11.383 -5.898 22.391 1 97.69 484 ALA A CA 1
ATOM 3824 C C . ALA A 1 484 ? -12.227 -5.391 21.219 1 97.69 484 ALA A C 1
ATOM 3826 O O . ALA A 1 484 ? -11.883 -5.625 20.062 1 97.69 484 ALA A O 1
ATOM 3827 N N . GLY A 1 485 ? -13.336 -4.727 21.547 1 98.19 485 GLY A N 1
ATOM 3828 C CA . GLY A 1 485 ? -14.188 -4.168 20.5 1 98.19 485 GLY A CA 1
ATOM 3829 C C . GLY A 1 485 ? -13.484 -3.121 19.656 1 98.19 485 GLY A C 1
ATOM 3830 O O . GLY A 1 485 ? -13.648 -3.09 18.438 1 98.19 485 GLY A O 1
ATOM 3831 N N . MET A 1 486 ? -12.68 -2.291 20.25 1 98.75 486 MET A N 1
ATOM 3832 C CA . MET A 1 486 ? -11.945 -1.258 19.531 1 98.75 486 MET A CA 1
ATOM 3833 C C . MET A 1 486 ? -10.844 -1.873 18.688 1 98.75 486 MET A C 1
ATOM 3835 O O . MET A 1 486 ? -10.602 -1.433 17.562 1 98.75 486 MET A O 1
ATOM 3839 N N . TYR A 1 487 ? -10.172 -2.898 19.219 1 98.38 487 TYR A N 1
ATOM 3840 C CA . TYR A 1 487 ? -9.164 -3.602 18.438 1 98.38 487 TYR A CA 1
ATOM 3841 C C . TYR A 1 487 ? -9.797 -4.309 17.234 1 98.38 487 TYR A C 1
ATOM 3843 O O . TYR A 1 487 ? -9.18 -4.414 16.172 1 98.38 487 TYR A O 1
ATOM 3851 N N . ASP A 1 488 ? -11.008 -4.805 17.406 1 97.81 488 ASP A N 1
ATOM 3852 C CA . ASP A 1 488 ? -11.711 -5.402 16.281 1 97.81 488 ASP A CA 1
ATOM 3853 C C . ASP A 1 488 ? -11.883 -4.395 15.141 1 97.81 488 ASP A C 1
ATOM 3855 O O . ASP A 1 488 ? -11.719 -4.738 13.969 1 97.81 488 ASP A O 1
ATOM 3859 N N . LYS A 1 489 ? -12.227 -3.15 15.492 1 98.38 489 LYS A N 1
ATOM 3860 C CA . LYS A 1 489 ? -12.336 -2.092 14.492 1 98.38 489 LYS A CA 1
ATOM 3861 C C . LYS A 1 489 ? -10.992 -1.844 13.805 1 98.38 489 LYS A C 1
ATOM 3863 O O . LYS A 1 489 ? -10.93 -1.743 12.578 1 98.38 489 LYS A O 1
ATOM 3868 N N . LEU A 1 490 ? -9.953 -1.799 14.602 1 98.69 490 LEU A N 1
ATOM 3869 C CA . LEU A 1 490 ? -8.617 -1.57 14.047 1 98.69 490 LEU A CA 1
ATOM 3870 C C . LEU A 1 490 ? -8.195 -2.734 13.164 1 98.69 490 LEU A C 1
ATOM 3872 O O . LEU A 1 490 ? -7.625 -2.527 12.086 1 98.69 490 LEU A O 1
ATOM 3876 N N . PHE A 1 491 ? -8.445 -3.951 13.625 1 98.06 491 PHE A N 1
ATOM 3877 C CA . PHE A 1 491 ? -8.062 -5.145 12.875 1 98.06 491 PHE A CA 1
ATOM 3878 C C . PHE A 1 491 ? -8.805 -5.211 11.547 1 98.06 491 PHE A C 1
ATOM 3880 O O . PHE A 1 491 ? -8.203 -5.492 10.508 1 98.06 491 PHE A O 1
ATOM 3887 N N . ARG A 1 492 ? -10.078 -4.902 11.547 1 97.44 492 ARG A N 1
ATOM 3888 C CA . ARG A 1 492 ? -10.852 -4.84 10.312 1 97.44 492 ARG A CA 1
ATOM 3889 C C . ARG A 1 492 ? -10.273 -3.799 9.359 1 97.44 492 ARG A C 1
ATOM 3891 O O . ARG A 1 492 ? -10.148 -4.055 8.156 1 97.44 492 ARG A O 1
ATOM 3898 N N . TRP A 1 493 ? -9.938 -2.684 9.906 1 98.38 493 TRP A N 1
ATOM 3899 C CA . TRP A 1 493 ? -9.375 -1.607 9.102 1 98.38 493 TRP A CA 1
ATOM 3900 C C . TRP A 1 493 ? -8.047 -2.027 8.484 1 98.38 493 TRP A C 1
ATOM 3902 O O . TRP A 1 493 ? -7.789 -1.765 7.305 1 98.38 493 TRP A O 1
ATOM 3912 N N . THR A 1 494 ? -7.18 -2.709 9.234 1 98.19 494 THR A N 1
ATOM 3913 C CA . THR A 1 494 ? -5.84 -3.043 8.758 1 98.19 494 THR A CA 1
ATOM 3914 C C . THR A 1 494 ? -5.895 -4.164 7.73 1 98.19 494 THR A C 1
ATOM 3916 O O . THR A 1 494 ? -4.922 -4.402 7.012 1 98.19 494 THR A O 1
ATOM 3919 N N . ARG A 1 495 ? -7.008 -4.887 7.559 1 97.56 495 ARG A N 1
ATOM 3920 C CA . ARG A 1 495 ? -7.145 -5.977 6.598 1 97.56 495 ARG A CA 1
ATOM 3921 C C . ARG A 1 495 ? -7.734 -5.473 5.281 1 97.56 495 ARG A C 1
ATOM 3923 O O . ARG A 1 495 ? -7.863 -6.238 4.324 1 97.56 495 ARG A O 1
ATOM 3930 N N . ARG A 1 496 ? -8.055 -4.211 5.203 1 96.5 496 ARG A N 1
ATOM 3931 C CA . ARG A 1 496 ? -8.703 -3.699 3.998 1 96.5 496 ARG A CA 1
ATOM 3932 C C . ARG A 1 496 ? -7.785 -3.84 2.785 1 96.5 496 ARG A C 1
ATOM 3934 O O . ARG A 1 496 ? -6.562 -3.738 2.908 1 96.5 496 ARG A O 1
ATOM 3941 N N . GLN A 1 497 ? -8.375 -4.035 1.605 1 95.81 497 GLN A N 1
ATOM 3942 C CA . GLN A 1 497 ? -7.629 -4.18 0.36 1 95.81 497 GLN A CA 1
ATOM 3943 C C . GLN A 1 497 ? -7.293 -2.822 -0.246 1 95.81 497 GLN A C 1
ATOM 3945 O O . GLN A 1 497 ? -7.613 -2.557 -1.406 1 95.81 497 GLN A O 1
ATOM 3950 N N . SER A 1 498 ? -6.492 -2.09 0.458 1 96.88 498 SER A N 1
ATOM 3951 C CA . SER A 1 498 ? -6.258 -0.693 0.107 1 96.88 498 SER A CA 1
ATOM 3952 C C . SER A 1 498 ? -5.309 -0.576 -1.083 1 96.88 498 SER A C 1
ATOM 3954 O O . SER A 1 498 ? -5.195 0.492 -1.688 1 96.88 498 SER A O 1
ATOM 3956 N N . GLN A 1 499 ? -4.68 -1.682 -1.438 1 97.06 499 GLN A N 1
ATOM 3957 C CA . GLN A 1 499 ? -3.67 -1.577 -2.486 1 97.06 499 GLN A CA 1
ATOM 3958 C C . GLN A 1 499 ? -4.184 -2.152 -3.803 1 97.06 499 GLN A C 1
ATOM 3960 O O . GLN A 1 499 ? -3.473 -2.143 -4.809 1 97.06 499 GLN A O 1
ATOM 3965 N N . ARG A 1 500 ? -5.387 -2.697 -3.82 1 95.88 500 ARG A N 1
ATOM 3966 C CA . ARG A 1 500 ? -6.027 -3.105 -5.062 1 95.88 500 ARG A CA 1
ATOM 3967 C C . ARG A 1 500 ? -6.59 -1.902 -5.812 1 95.88 500 ARG A C 1
ATOM 3969 O O . ARG A 1 500 ? -7.809 -1.725 -5.887 1 95.88 500 ARG A O 1
ATOM 3976 N N . THR A 1 501 ? -5.73 -1.121 -6.441 1 97.25 501 THR A N 1
ATOM 3977 C CA . THR A 1 501 ? -6.121 0.205 -6.91 1 97.25 501 THR A CA 1
ATOM 3978 C C . THR A 1 501 ? -6.223 0.235 -8.43 1 97.25 501 THR A C 1
ATOM 3980 O O . THR A 1 501 ? -6.539 1.271 -9.016 1 97.25 501 THR A O 1
ATOM 3983 N N . THR A 1 502 ? -6.004 -0.906 -9.133 1 97.81 502 THR A N 1
ATOM 3984 C CA . THR A 1 502 ? -5.898 -0.847 -10.586 1 97.81 502 THR A CA 1
ATOM 3985 C C . THR A 1 502 ? -7.191 -1.33 -11.242 1 97.81 502 THR A C 1
ATOM 3987 O O . THR A 1 502 ? -7.332 -1.274 -12.469 1 97.81 502 THR A O 1
ATOM 3990 N N . ARG A 1 503 ? -8.133 -1.866 -10.445 1 97 503 ARG A N 1
ATOM 3991 C CA . ARG A 1 503 ? -9.445 -2.277 -10.938 1 97 503 ARG A CA 1
ATOM 3992 C C . ARG A 1 503 ? -10.555 -1.768 -10.031 1 97 503 ARG A C 1
ATOM 3994 O O . ARG A 1 503 ? -10.516 -1.978 -8.812 1 97 503 ARG A O 1
ATOM 4001 N N . SER A 1 504 ? -11.508 -1.141 -10.617 1 96.88 504 SER A N 1
ATOM 4002 C CA . SER A 1 504 ? -12.656 -0.662 -9.844 1 96.88 504 SER A CA 1
ATOM 4003 C C . SER A 1 504 ? -13.547 -1.818 -9.398 1 96.88 504 SER A C 1
ATOM 4005 O O . SER A 1 504 ? -13.422 -2.936 -9.906 1 96.88 504 SER A O 1
ATOM 4007 N N . GLU A 1 505 ? -14.383 -1.594 -8.453 1 96.25 505 GLU A N 1
ATOM 4008 C CA . GLU A 1 505 ? -15.32 -2.607 -7.988 1 96.25 505 GLU A CA 1
ATOM 4009 C C . GLU A 1 505 ? -16.266 -3.037 -9.109 1 96.25 505 GLU A C 1
ATOM 4011 O O . GLU A 1 505 ? -16.594 -4.219 -9.242 1 96.25 505 GLU A O 1
ATOM 4016 N N . GLU A 1 506 ? -16.656 -2.045 -9.938 1 96.44 506 GLU A N 1
ATOM 4017 C CA . GLU A 1 506 ? -17.516 -2.352 -11.07 1 96.44 506 GLU A CA 1
ATOM 4018 C C . GLU A 1 506 ? -16.828 -3.289 -12.055 1 96.44 506 GLU A C 1
ATOM 4020 O O . GLU A 1 506 ? -17.453 -4.219 -12.578 1 96.44 506 GLU A O 1
ATOM 4025 N N . GLN A 1 507 ? -15.578 -3.016 -12.289 1 96 507 GLN A N 1
ATOM 4026 C CA . GLN A 1 507 ? -14.82 -3.869 -13.195 1 96 507 GLN A CA 1
ATOM 4027 C C . GLN A 1 507 ? -14.672 -5.277 -12.625 1 96 507 GLN A C 1
ATOM 4029 O O . GLN A 1 507 ? -14.766 -6.262 -13.367 1 96 507 GLN A O 1
ATOM 4034 N N . LEU A 1 508 ? -14.43 -5.391 -11.328 1 96.94 508 LEU A N 1
ATOM 4035 C CA . LEU A 1 508 ? -14.297 -6.691 -10.68 1 96.94 508 LEU A CA 1
ATOM 4036 C C . LEU A 1 508 ? -15.602 -7.477 -10.773 1 96.94 508 LEU A C 1
ATOM 4038 O O . LEU A 1 508 ? -15.594 -8.672 -11.062 1 96.94 508 LEU A O 1
ATOM 4042 N N . ILE A 1 509 ? -16.703 -6.816 -10.5 1 96.5 509 ILE A N 1
ATOM 4043 C CA . ILE A 1 509 ? -18.016 -7.453 -10.602 1 96.5 509 ILE A CA 1
ATOM 4044 C C . ILE A 1 509 ? -18.234 -7.941 -12.031 1 96.5 509 ILE A C 1
ATOM 4046 O O . ILE A 1 509 ? -18.719 -9.055 -12.242 1 96.5 509 ILE A O 1
ATOM 4050 N N . ALA A 1 510 ? -17.812 -7.137 -13.023 1 93.94 510 ALA A N 1
ATOM 4051 C CA . ALA A 1 510 ? -17.969 -7.5 -14.43 1 93.94 510 ALA A CA 1
ATOM 4052 C C . ALA A 1 510 ? -17.125 -8.727 -14.773 1 93.94 510 ALA A C 1
ATOM 4054 O O . ALA A 1 510 ? -17.5 -9.523 -15.633 1 93.94 510 ALA A O 1
ATOM 4055 N N . MET A 1 511 ? -16.031 -8.914 -14.133 1 92.62 511 MET A N 1
ATOM 4056 C CA . MET A 1 511 ? -15.102 -10 -14.406 1 92.62 511 MET A CA 1
ATOM 4057 C C . MET A 1 511 ? -15.672 -11.336 -13.93 1 92.62 511 MET A C 1
ATOM 4059 O O . MET A 1 511 ? -15.203 -12.398 -14.344 1 92.62 511 MET A O 1
ATOM 4063 N N . ARG A 1 512 ? -16.672 -11.336 -13.062 1 91.75 512 ARG A N 1
ATOM 4064 C CA . ARG A 1 512 ? -17.172 -12.531 -12.406 1 91.75 512 ARG A CA 1
ATOM 4065 C C . ARG A 1 512 ? -17.75 -13.516 -13.422 1 91.75 512 ARG A C 1
ATOM 4067 O O . ARG A 1 512 ? -17.766 -14.727 -13.188 1 91.75 512 ARG A O 1
ATOM 4074 N N . THR A 1 513 ? -18.094 -13.07 -14.672 1 82.75 513 THR A N 1
ATOM 4075 C CA . THR A 1 513 ? -18.812 -13.938 -15.594 1 82.75 513 THR A CA 1
ATOM 4076 C C . THR A 1 513 ? -18.172 -13.914 -16.984 1 82.75 513 THR A C 1
ATOM 4078 O O . THR A 1 513 ? -18.672 -14.562 -17.906 1 82.75 513 THR A O 1
ATOM 4081 N N . LYS A 1 514 ? -17 -13.359 -17.172 1 80.25 514 LYS A N 1
ATOM 4082 C CA . LYS A 1 514 ? -16.484 -13.062 -18.5 1 80.25 514 LYS A CA 1
ATOM 4083 C C . LYS A 1 514 ? -15.57 -14.188 -19 1 80.25 514 LYS A C 1
ATOM 4085 O O . LYS A 1 514 ? -15.477 -14.43 -20.203 1 80.25 514 LYS A O 1
ATOM 4090 N N . SER A 1 515 ? -14.938 -14.898 -18.25 1 77 515 SER A N 1
ATOM 4091 C CA . SER A 1 515 ? -13.883 -15.828 -18.656 1 77 515 SER A CA 1
ATOM 4092 C C . SER A 1 515 ? -14.453 -16.984 -19.469 1 77 515 SER A C 1
ATOM 4094 O O . SER A 1 515 ? -13.867 -17.406 -20.469 1 77 515 SER A O 1
ATOM 4096 N N . ARG A 1 516 ? -15.539 -17.453 -19.219 1 82.81 516 ARG A N 1
ATOM 4097 C CA . ARG A 1 516 ? -16.109 -18.609 -19.906 1 82.81 516 ARG A CA 1
ATOM 4098 C C . ARG A 1 516 ? -16.469 -18.281 -21.344 1 82.81 516 ARG A C 1
ATOM 4100 O O . ARG A 1 516 ? -16.297 -19.109 -22.25 1 82.81 516 ARG A O 1
ATOM 4107 N N . LYS A 1 517 ? -16.703 -17.109 -21.547 1 89.94 517 LYS A N 1
ATOM 4108 C CA . LYS A 1 517 ? -17.109 -16.719 -22.891 1 89.94 517 LYS A CA 1
ATOM 4109 C C . LYS A 1 517 ? -15.891 -16.406 -23.766 1 89.94 517 LYS A C 1
ATOM 4111 O O . LYS A 1 517 ? -16 -16.266 -24.984 1 89.94 517 LYS A O 1
ATOM 4116 N N . ARG A 1 518 ? -14.773 -16.531 -23.109 1 91.25 518 ARG A N 1
ATOM 4117 C CA . ARG A 1 518 ? -13.539 -16.297 -23.859 1 91.25 518 ARG A CA 1
ATOM 4118 C C . ARG A 1 518 ? -12.758 -17.594 -24.031 1 91.25 518 ARG A C 1
ATOM 4120 O O . ARG A 1 518 ? -11.602 -17.578 -24.453 1 91.25 518 ARG A O 1
ATOM 4127 N N . GLY A 1 519 ? -13.438 -18.641 -23.656 1 90.62 519 GLY A N 1
ATOM 4128 C CA . GLY A 1 519 ? -12.914 -19.938 -24.078 1 90.62 519 GLY A CA 1
ATOM 4129 C C . GLY A 1 519 ? -12.273 -20.719 -22.953 1 90.62 519 GLY A C 1
ATOM 4130 O O . GLY A 1 519 ? -11.82 -21.844 -23.172 1 90.62 519 GLY A O 1
ATOM 4131 N N . ILE A 1 520 ? -12.164 -20.203 -21.766 1 89.81 520 ILE A N 1
ATOM 4132 C CA . ILE A 1 520 ? -11.609 -20.969 -20.656 1 89.81 520 ILE A CA 1
ATOM 4133 C C . ILE A 1 520 ? -12.633 -22.016 -20.188 1 89.81 520 ILE A C 1
ATOM 4135 O O . ILE A 1 520 ? -13.742 -21.656 -19.766 1 89.81 520 ILE A O 1
ATOM 4139 N N . VAL A 1 521 ? -12.312 -23.25 -20.297 1 90.56 521 VAL A N 1
ATOM 4140 C CA . VAL A 1 521 ? -13.188 -24.359 -19.938 1 90.56 521 VAL A CA 1
ATOM 4141 C C . VAL A 1 521 ? -12.562 -25.172 -18.812 1 90.56 521 VAL A C 1
ATOM 4143 O O . VAL A 1 521 ? -11.672 -26 -19.047 1 90.56 521 VAL A O 1
ATOM 4146 N N . LEU A 1 522 ? -13.023 -24.969 -17.625 1 89.88 522 LEU A N 1
ATOM 4147 C CA . LEU A 1 522 ? -12.414 -25.641 -16.469 1 89.88 522 LEU A CA 1
ATOM 4148 C C . LEU A 1 522 ? -13.375 -26.656 -15.859 1 89.88 522 LEU A C 1
ATOM 4150 O O . LEU A 1 522 ? -14.562 -26.359 -15.695 1 89.88 522 LEU A O 1
ATOM 4154 N N . GLY A 1 523 ? -12.867 -27.75 -15.641 1 91.25 523 GLY A N 1
ATOM 4155 C CA . GLY A 1 523 ? -13.609 -28.719 -14.852 1 91.25 523 GLY A CA 1
ATOM 4156 C C . GLY A 1 523 ? -14.672 -29.453 -15.648 1 91.25 523 GLY A C 1
ATOM 4157 O O . GLY A 1 523 ? -15.602 -30.031 -15.078 1 91.25 523 GLY A O 1
ATOM 4158 N N . ILE A 1 524 ? -14.594 -29.422 -16.953 1 94.56 524 ILE A N 1
ATOM 4159 C CA . ILE A 1 524 ? -15.57 -30.109 -17.797 1 94.56 524 ILE A CA 1
ATOM 4160 C C . ILE A 1 524 ? -15.023 -31.453 -18.234 1 94.56 524 ILE A C 1
ATOM 4162 O O . ILE A 1 524 ? -13.977 -31.531 -18.891 1 94.56 524 ILE A O 1
ATOM 4166 N N . TYR A 1 525 ? -15.695 -32.5 -17.828 1 96.06 525 TYR A N 1
ATOM 4167 C CA . TYR A 1 525 ? -15.242 -33.844 -18.188 1 96.06 525 TYR A CA 1
ATOM 4168 C C . TYR A 1 525 ? -15.57 -34.156 -19.641 1 96.06 525 TYR A C 1
ATOM 4170 O O . TYR A 1 525 ? -14.695 -34.562 -20.406 1 96.06 525 TYR A O 1
ATOM 4178 N N . ASP A 1 526 ? -16.797 -33.906 -19.938 1 95.12 526 ASP A N 1
ATOM 4179 C CA . ASP A 1 526 ? -17.312 -34.094 -21.297 1 95.12 526 ASP A CA 1
ATOM 4180 C C . ASP A 1 526 ? -17.906 -32.812 -21.828 1 95.12 526 ASP A C 1
ATOM 4182 O O . ASP A 1 526 ? -18.578 -32.062 -21.109 1 95.12 526 ASP A O 1
ATOM 4186 N N . GLU A 1 527 ? -17.625 -32.5 -23.141 1 93.19 527 GLU A N 1
ATOM 4187 C CA . GLU A 1 527 ? -18.078 -31.234 -23.734 1 93.19 527 GLU A CA 1
ATOM 4188 C C . GLU A 1 527 ? -19.594 -31.078 -23.625 1 93.19 527 GLU A C 1
ATOM 4190 O O . GLU A 1 527 ? -20.094 -29.969 -23.625 1 93.19 527 GLU A O 1
ATOM 4195 N N . ASN A 1 528 ? -20.297 -32.156 -23.453 1 92.62 528 ASN A N 1
ATOM 4196 C CA . ASN A 1 528 ? -21.75 -32.094 -23.391 1 92.62 528 ASN A CA 1
ATOM 4197 C C . ASN A 1 528 ? -22.234 -31.719 -21.984 1 92.62 528 ASN A C 1
ATOM 4199 O O . ASN A 1 528 ? -23.438 -31.484 -21.781 1 92.62 528 ASN A O 1
ATOM 4203 N N . GLU A 1 529 ? -21.359 -31.562 -20.984 1 92.81 529 GLU A N 1
ATOM 4204 C CA . GLU A 1 529 ? -21.703 -31.203 -19.625 1 92.81 529 GLU A CA 1
ATOM 4205 C C . GLU A 1 529 ? -21.781 -29.688 -19.469 1 92.81 529 GLU A C 1
ATOM 4207 O O . GLU A 1 529 ? -21.938 -29.172 -18.344 1 92.81 529 GLU A O 1
ATOM 4212 N N . THR A 1 530 ? -21.609 -28.922 -20.531 1 91.62 530 THR A N 1
ATOM 4213 C CA . THR A 1 530 ? -21.688 -27.469 -20.516 1 91.62 530 THR A CA 1
ATOM 4214 C C . THR A 1 530 ? -22.438 -26.953 -21.734 1 91.62 530 THR A C 1
ATOM 4216 O O . THR A 1 530 ? -22.594 -27.672 -22.719 1 91.62 530 THR A O 1
ATOM 4219 N N . PRO A 1 531 ? -23.047 -25.766 -21.594 1 91.19 531 PRO A N 1
ATOM 4220 C CA . PRO A 1 531 ? -23.766 -25.234 -22.75 1 91.19 531 PRO A CA 1
ATOM 4221 C C . PRO A 1 531 ? -22.922 -25.188 -24.016 1 91.19 531 PRO A C 1
ATOM 4223 O O . PRO A 1 531 ? -21.734 -24.844 -23.969 1 91.19 531 PRO A O 1
ATOM 4226 N N . LEU A 1 532 ? -23.547 -25.531 -25.078 1 92.31 532 LEU A N 1
ATOM 4227 C CA . LEU A 1 532 ? -22.891 -25.672 -26.375 1 92.31 532 LEU A CA 1
ATOM 4228 C C . LEU A 1 532 ? -22.172 -24.375 -26.766 1 92.31 532 LEU A C 1
ATOM 4230 O O . LEU A 1 532 ? -21.078 -24.406 -27.328 1 92.31 532 LEU A O 1
ATOM 4234 N N . GLU A 1 533 ? -22.781 -23.297 -26.422 1 92.31 533 GLU A N 1
ATOM 4235 C CA . GLU A 1 533 ? -22.25 -22 -26.828 1 92.31 533 GLU A CA 1
ATOM 4236 C C . GLU A 1 533 ? -20.859 -21.75 -26.219 1 92.31 533 GLU A C 1
ATOM 4238 O O . GLU A 1 533 ? -20.031 -21.062 -26.828 1 92.31 533 GLU A O 1
ATOM 4243 N N . LEU A 1 534 ? -20.547 -22.406 -25.141 1 92 534 LEU A N 1
ATOM 4244 C CA . LEU A 1 534 ? -19.312 -22.141 -24.422 1 92 534 LEU A CA 1
ATOM 4245 C C . LEU A 1 534 ? -18.172 -23 -24.969 1 92 534 LEU A C 1
ATOM 4247 O O . LEU A 1 534 ? -17 -22.75 -24.688 1 92 534 LEU A O 1
ATOM 4251 N N . THR A 1 535 ? -18.5 -24.016 -25.828 1 93.31 535 THR A N 1
ATOM 4252 C CA . THR A 1 535 ? -17.469 -24.938 -26.281 1 93.31 535 THR A CA 1
ATOM 4253 C C . THR A 1 535 ? -17.484 -25.047 -27.812 1 93.31 535 THR A C 1
ATOM 4255 O O . THR A 1 535 ? -16.844 -25.938 -28.375 1 93.31 535 THR A O 1
ATOM 4258 N N . VAL A 1 536 ? -18.203 -24.141 -28.484 1 93.12 536 VAL A N 1
ATOM 4259 C CA . VAL A 1 536 ? -18.438 -24.234 -29.922 1 93.12 536 VAL A CA 1
ATOM 4260 C C . VAL A 1 536 ? -17.109 -24.172 -30.672 1 93.12 536 VAL A C 1
ATOM 4262 O O . VAL A 1 536 ? -16.953 -24.844 -31.703 1 93.12 536 VAL A O 1
ATOM 4265 N N . LYS A 1 537 ? -16.172 -23.484 -30.125 1 94.06 537 LYS A N 1
ATOM 4266 C CA . LYS A 1 537 ? -14.906 -23.281 -30.828 1 94.06 537 LYS A CA 1
ATOM 4267 C C . LYS A 1 537 ? -14 -24.5 -30.688 1 94.06 537 LYS A C 1
ATOM 4269 O O . LYS A 1 537 ? -12.992 -24.609 -31.375 1 94.06 537 LYS A O 1
ATOM 4274 N N . TYR A 1 538 ? -14.398 -25.5 -29.859 1 94.06 538 TYR A N 1
ATOM 4275 C CA . TYR A 1 538 ? -13.594 -26.688 -29.641 1 94.06 538 TYR A CA 1
ATOM 4276 C C . TYR A 1 538 ? -14.258 -27.922 -30.234 1 94.06 538 TYR A C 1
ATOM 4278 O O . TYR A 1 538 ? -13.758 -29.047 -30.078 1 94.06 538 TYR A O 1
ATOM 4286 N N . ARG A 1 539 ? -15.359 -27.672 -30.906 1 92 539 ARG A N 1
ATOM 4287 C CA . ARG A 1 539 ? -16.109 -28.75 -31.516 1 92 539 ARG A CA 1
ATOM 4288 C C . ARG A 1 539 ? -15.852 -28.828 -33.031 1 92 539 ARG A C 1
ATOM 4290 O O . ARG A 1 539 ? -15.578 -27.812 -33.656 1 92 539 ARG A O 1
ATOM 4297 N N . ASP A 1 540 ? -15.914 -30.031 -33.562 1 91.94 540 ASP A N 1
ATOM 4298 C CA . ASP A 1 540 ? -15.883 -30.312 -35 1 91.94 540 ASP A CA 1
ATOM 4299 C C . ASP A 1 540 ? -14.594 -29.797 -35.625 1 91.94 540 ASP A C 1
ATOM 4301 O O . ASP A 1 540 ? -14.625 -29.203 -36.719 1 91.94 540 ASP A O 1
ATOM 4305 N N . ARG A 1 541 ? -13.531 -29.891 -34.938 1 95.12 541 ARG A N 1
ATOM 4306 C CA . ARG A 1 541 ? -12.219 -29.547 -35.469 1 95.12 541 ARG A CA 1
ATOM 4307 C C . ARG A 1 541 ? -11.484 -30.797 -35.969 1 95.12 541 ARG A C 1
ATOM 4309 O O . ARG A 1 541 ? -11.602 -31.859 -35.375 1 95.12 541 ARG A O 1
ATOM 4316 N N . LYS A 1 542 ? -10.68 -30.625 -37.031 1 95.31 542 LYS A N 1
ATOM 4317 C CA . LYS A 1 542 ? -9.867 -31.688 -37.594 1 95.31 542 LYS A CA 1
ATOM 4318 C C . LYS A 1 542 ? -8.406 -31.281 -37.688 1 95.31 542 LYS A C 1
ATOM 4320 O O . LYS A 1 542 ? -8.102 -30.094 -37.875 1 95.31 542 LYS A O 1
ATOM 4325 N N . ALA A 1 543 ? -7.543 -32.188 -37.531 1 95.25 543 ALA A N 1
ATOM 4326 C CA . ALA A 1 543 ? -6.105 -31.984 -37.719 1 95.25 543 ALA A CA 1
ATOM 4327 C C . ALA A 1 543 ? -5.445 -33.25 -38.25 1 95.25 543 ALA A C 1
ATOM 4329 O O . ALA A 1 543 ? -5.977 -34.344 -38.094 1 95.25 543 ALA A O 1
ATOM 4330 N N . ARG A 1 544 ? -4.34 -33.062 -38.938 1 93.19 544 ARG A N 1
ATOM 4331 C CA . ARG A 1 544 ? -3.568 -34.219 -39.406 1 93.19 544 ARG A CA 1
ATOM 4332 C C . ARG A 1 544 ? -2.688 -34.781 -38.312 1 93.19 544 ARG A C 1
ATOM 4334 O O . ARG A 1 544 ? -2.211 -34.031 -37.438 1 93.19 544 ARG A O 1
ATOM 4341 N N . PRO A 1 545 ? -2.479 -36.188 -38.375 1 94.31 545 PRO A N 1
ATOM 4342 C CA . PRO A 1 545 ? -1.499 -36.75 -37.438 1 94.31 545 PRO A CA 1
ATOM 4343 C C . PRO A 1 545 ? -0.126 -36.094 -37.562 1 94.31 545 PRO A C 1
ATOM 4345 O O . PRO A 1 545 ? 0.352 -35.844 -38.656 1 94.31 545 PRO A O 1
ATOM 4348 N N . TYR A 1 546 ? 0.474 -35.781 -36.438 1 92.12 546 TYR A N 1
ATOM 4349 C CA . TYR A 1 546 ? 1.722 -35.031 -36.438 1 92.12 546 TYR A CA 1
ATOM 4350 C C . TYR A 1 546 ? 2.812 -35.781 -37.188 1 92.12 546 TYR A C 1
ATOM 4352 O O . TYR A 1 546 ? 3.709 -35.156 -37.781 1 92.12 546 TYR A O 1
ATOM 4360 N N . LYS A 1 547 ? 2.865 -37.094 -37.25 1 91.25 547 LYS A N 1
ATOM 4361 C CA . L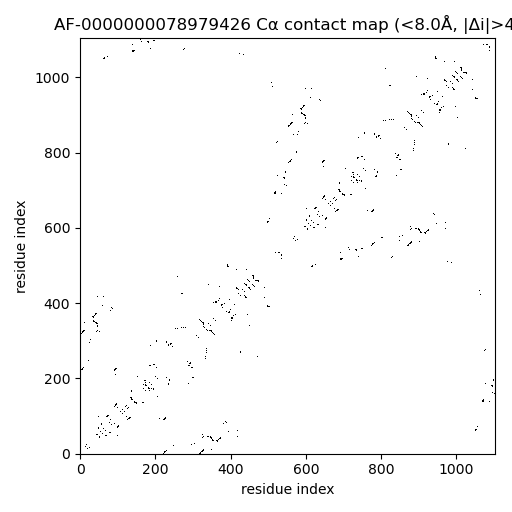YS A 1 547 ? 3.877 -37.906 -37.906 1 91.25 547 LYS A CA 1
ATOM 4362 C C . LYS A 1 547 ? 3.961 -37.594 -39.375 1 91.25 547 LYS A C 1
ATOM 4364 O O . LYS A 1 547 ? 5.004 -37.781 -40 1 91.25 547 LYS A O 1
ATOM 4369 N N . ASP A 1 548 ? 2.84 -37.125 -39.875 1 87.19 548 ASP A N 1
ATOM 4370 C CA . ASP A 1 548 ? 2.807 -36.781 -41.312 1 87.19 548 ASP A CA 1
ATOM 4371 C C . ASP A 1 548 ? 3.658 -35.531 -41.562 1 87.19 548 ASP A C 1
ATOM 4373 O O . ASP A 1 548 ? 4.043 -35.281 -42.719 1 87.19 548 ASP A O 1
ATOM 4377 N N . TYR A 1 549 ? 3.926 -34.75 -40.594 1 80.75 549 TYR A N 1
ATOM 4378 C CA . TYR A 1 549 ? 4.699 -33.531 -40.719 1 80.75 549 TYR A CA 1
ATOM 4379 C C . TYR A 1 549 ? 6.188 -33.781 -40.531 1 80.75 549 TYR A C 1
ATOM 4381 O O . TYR A 1 549 ? 7.027 -32.969 -40.906 1 80.75 549 TYR A O 1
ATOM 4389 N N . LEU A 1 550 ? 6.617 -34.812 -39.781 1 75.69 550 LEU A N 1
ATOM 4390 C CA . LEU A 1 550 ? 8.008 -35.156 -39.5 1 75.69 550 LEU A CA 1
ATOM 4391 C C . LEU A 1 550 ? 8.688 -35.75 -40.75 1 75.69 550 LEU A C 1
ATOM 4393 O O . LEU A 1 550 ? 9.914 -35.719 -40.844 1 75.69 550 LEU A O 1
ATOM 4397 N N . LYS A 1 551 ? 8.055 -36.562 -41.656 1 63.47 551 LYS A N 1
ATOM 4398 C CA . LYS A 1 551 ? 8.609 -37.25 -42.812 1 63.47 551 LYS A CA 1
ATOM 4399 C C . LYS A 1 551 ? 9.047 -36.25 -43.875 1 63.47 551 LYS A C 1
ATOM 4401 O O . LYS A 1 551 ? 9.766 -36.625 -44.812 1 63.47 551 LYS A O 1
ATOM 4406 N N . GLY A 1 552 ? 8.727 -34.938 -43.812 1 47.53 552 GLY A N 1
ATOM 4407 C CA . GLY A 1 552 ? 9.25 -34.125 -44.906 1 47.53 552 GLY A CA 1
ATOM 4408 C C . GLY A 1 552 ? 10.516 -33.375 -44.531 1 47.53 552 GLY A C 1
ATOM 4409 O O . GLY A 1 552 ? 10.781 -33.156 -43.344 1 47.53 552 GLY A O 1
ATOM 4410 N N . MET B 1 1 ? 28.562 -14.523 -10.836 1 91.69 1 MET B N 1
ATOM 4411 C CA . MET B 1 1 ? 27.562 -15.547 -10.562 1 91.69 1 MET B CA 1
ATOM 4412 C C . MET B 1 1 ? 26.266 -15.266 -11.328 1 91.69 1 MET B C 1
ATOM 4414 O O . MET B 1 1 ? 25.906 -14.109 -11.539 1 91.69 1 MET B O 1
ATOM 4418 N N . ASN B 1 2 ? 25.625 -16.281 -11.883 1 98 2 ASN B N 1
ATOM 4419 C CA . ASN B 1 2 ? 24.328 -16.234 -12.57 1 98 2 ASN B CA 1
ATOM 4420 C C . ASN B 1 2 ? 23.234 -16.906 -11.75 1 98 2 ASN B C 1
ATOM 4422 O O . ASN B 1 2 ? 23.516 -17.594 -10.766 1 98 2 ASN B O 1
ATOM 4426 N N . ILE B 1 3 ? 22 -16.562 -12.094 1 98.81 3 ILE B N 1
ATOM 4427 C CA . ILE B 1 3 ? 20.844 -17.188 -11.43 1 98.81 3 ILE B CA 1
ATOM 4428 C C . ILE B 1 3 ? 19.891 -17.75 -12.484 1 98.81 3 ILE B C 1
ATOM 4430 O O . ILE B 1 3 ? 19.453 -17.031 -13.383 1 98.81 3 ILE B O 1
ATOM 4434 N N . LEU B 1 4 ? 19.672 -19 -12.445 1 98.88 4 LEU B N 1
ATOM 4435 C CA . LEU B 1 4 ? 18.609 -19.656 -13.203 1 98.88 4 LEU B CA 1
ATOM 4436 C C . LEU B 1 4 ? 17.406 -19.953 -12.32 1 98.88 4 LEU B C 1
ATOM 4438 O O . LEU B 1 4 ? 17.453 -20.875 -11.5 1 98.88 4 LEU B O 1
ATOM 4442 N N . PHE B 1 5 ? 16.406 -19.188 -12.477 1 98.94 5 PHE B N 1
ATOM 4443 C CA . PHE B 1 5 ? 15.18 -19.266 -11.68 1 98.94 5 PHE B CA 1
ATOM 4444 C C . PHE B 1 5 ? 14.094 -20.031 -12.422 1 98.94 5 PHE B C 1
ATOM 4446 O O . PHE B 1 5 ? 13.398 -19.469 -13.273 1 98.94 5 PHE B O 1
ATOM 4453 N N . ILE B 1 6 ? 13.867 -21.234 -12.07 1 98.94 6 ILE B N 1
ATOM 4454 C CA . ILE B 1 6 ? 12.938 -22.141 -12.742 1 98.94 6 ILE B CA 1
ATOM 4455 C C . ILE B 1 6 ? 11.625 -22.203 -11.969 1 98.94 6 ILE B C 1
ATOM 4457 O O . ILE B 1 6 ? 11.625 -22.531 -10.773 1 98.94 6 ILE B O 1
ATOM 4461 N N . MET B 1 7 ? 10.57 -21.906 -12.625 1 98.88 7 MET B N 1
ATOM 4462 C CA . MET B 1 7 ? 9.242 -21.984 -12.016 1 98.88 7 MET B CA 1
ATOM 4463 C C . MET B 1 7 ? 8.289 -22.781 -12.906 1 98.88 7 MET B C 1
ATOM 4465 O O . MET B 1 7 ? 8.188 -22.516 -14.109 1 98.88 7 MET B O 1
ATOM 4469 N N . PHE B 1 8 ? 7.648 -23.75 -12.336 1 98.69 8 PHE B N 1
ATOM 4470 C CA . PHE B 1 8 ? 6.602 -24.5 -13.031 1 98.69 8 PHE B CA 1
ATOM 4471 C C . PHE B 1 8 ? 5.223 -23.969 -12.656 1 98.69 8 PHE B C 1
ATOM 4473 O O . PHE B 1 8 ? 5.012 -23.516 -11.531 1 98.69 8 PHE B O 1
ATOM 4480 N N . ASP B 1 9 ? 4.305 -23.984 -13.57 1 98.12 9 ASP B N 1
ATOM 4481 C CA . ASP B 1 9 ? 2.916 -23.609 -13.297 1 98.12 9 ASP B CA 1
ATOM 4482 C C . ASP B 1 9 ? 2.127 -24.812 -12.773 1 98.12 9 ASP B C 1
ATOM 4484 O O . ASP B 1 9 ? 1.918 -25.797 -13.492 1 98.12 9 ASP B O 1
ATOM 4488 N N . GLN B 1 10 ? 1.745 -24.734 -11.43 1 98.12 10 GLN B N 1
ATOM 4489 C CA . GLN B 1 10 ? 0.819 -25.703 -10.852 1 98.12 10 GLN B CA 1
ATOM 4490 C C . GLN B 1 10 ? 1.506 -27.031 -10.609 1 98.12 10 GLN B C 1
ATOM 4492 O O . GLN B 1 10 ? 0.942 -28.094 -10.906 1 98.12 10 GLN B O 1
ATOM 4497 N N . LEU B 1 11 ? 2.748 -26.984 -10.203 1 98.69 11 LEU B N 1
ATOM 4498 C CA . LEU B 1 11 ? 3.449 -28.188 -9.789 1 98.69 11 LEU B CA 1
ATOM 4499 C C . LEU B 1 11 ? 3.244 -28.453 -8.297 1 98.69 11 LEU B C 1
ATOM 4501 O O . LEU B 1 11 ? 3.738 -27.688 -7.457 1 98.69 11 LEU B O 1
ATOM 4505 N N . ARG B 1 12 ? 2.564 -29.469 -7.996 1 98.25 12 ARG B N 1
ATOM 4506 C CA . ARG B 1 12 ? 2.365 -29.844 -6.605 1 98.25 12 ARG B CA 1
ATOM 4507 C C . ARG B 1 12 ? 3.652 -30.391 -5.992 1 98.25 12 ARG B C 1
ATOM 4509 O O . ARG B 1 12 ? 4.375 -31.156 -6.633 1 98.25 12 ARG B O 1
ATOM 4516 N N . TRP B 1 13 ? 3.947 -30 -4.746 1 98.06 13 TRP B N 1
ATOM 4517 C CA . TRP B 1 13 ? 5.211 -30.328 -4.094 1 98.06 13 TRP B CA 1
ATOM 4518 C C . TRP B 1 13 ? 5.344 -31.844 -3.9 1 98.06 13 TRP B C 1
ATOM 4520 O O . TRP B 1 13 ? 6.418 -32.406 -4.113 1 98.06 13 TRP B O 1
ATOM 4530 N N . ASP B 1 14 ? 4.285 -32.562 -3.582 1 97.81 14 ASP B N 1
ATOM 4531 C CA . ASP B 1 14 ? 4.34 -33.969 -3.209 1 97.81 14 ASP B CA 1
ATOM 4532 C C . ASP B 1 14 ? 4.258 -34.875 -4.441 1 97.81 14 ASP B C 1
ATOM 4534 O O . ASP B 1 14 ? 4.016 -36.094 -4.324 1 97.81 14 ASP B O 1
ATOM 4538 N N . TYR B 1 15 ? 4.41 -34.281 -5.602 1 98.31 15 TYR B N 1
ATOM 4539 C CA . TYR B 1 15 ? 4.445 -35.094 -6.828 1 98.31 15 TYR B CA 1
ATOM 4540 C C . TYR B 1 15 ? 5.867 -35.188 -7.371 1 98.31 15 TYR B C 1
ATOM 4542 O O . TYR B 1 15 ? 6.086 -35.688 -8.477 1 98.31 15 TYR B O 1
ATOM 4550 N N . LEU B 1 16 ? 6.816 -34.688 -6.668 1 98.69 16 LEU B N 1
ATOM 4551 C CA . LEU B 1 16 ? 8.227 -34.938 -6.91 1 98.69 16 LEU B CA 1
ATOM 4552 C C . LEU B 1 16 ? 8.727 -36.094 -6.023 1 98.69 16 LEU B C 1
ATOM 4554 O O . LEU B 1 16 ? 8.359 -36.156 -4.852 1 98.69 16 LEU B O 1
ATOM 4558 N N . SER B 1 17 ? 9.57 -36.938 -6.605 1 98.38 17 SER B N 1
ATOM 4559 C CA . SER B 1 17 ? 10.016 -38.125 -5.848 1 98.38 17 SER B CA 1
ATOM 4560 C C . SER B 1 17 ? 10.867 -37.688 -4.652 1 98.38 17 SER B C 1
ATOM 4562 O O . SER B 1 17 ? 10.852 -38.375 -3.613 1 98.38 17 SER B O 1
ATOM 4564 N N . CYS B 1 18 ? 11.602 -36.625 -4.707 1 98.19 18 CYS B N 1
ATOM 4565 C CA . CYS B 1 18 ? 12.414 -36.188 -3.582 1 98.19 18 CYS B CA 1
ATOM 4566 C C . CYS B 1 18 ? 11.539 -35.656 -2.447 1 98.19 18 CYS B C 1
ATOM 4568 O O . CYS B 1 18 ? 12.008 -35.469 -1.325 1 98.19 18 CYS B O 1
ATOM 4570 N N . TYR B 1 19 ? 10.25 -35.438 -2.674 1 98 19 TYR B N 1
ATOM 4571 C CA . TYR B 1 19 ? 9.305 -35.062 -1.626 1 98 19 TYR B CA 1
ATOM 4572 C C . TYR B 1 19 ? 8.43 -36.25 -1.238 1 98 19 TYR B C 1
ATOM 4574 O O . TYR B 1 19 ? 7.547 -36.125 -0.382 1 98 19 TYR B O 1
ATOM 4582 N N . GLY B 1 20 ? 8.57 -37.344 -1.972 1 96.31 20 GLY B N 1
ATOM 4583 C CA . GLY B 1 20 ? 7.996 -38.594 -1.43 1 96.31 20 GLY B CA 1
ATOM 4584 C C . GLY B 1 20 ? 6.895 -39.156 -2.299 1 96.31 20 GLY B C 1
ATOM 4585 O O . GLY B 1 20 ? 6.109 -40 -1.842 1 96.31 20 GLY B O 1
ATOM 4586 N N . HIS B 1 21 ? 6.77 -38.75 -3.576 1 97.06 21 HIS B N 1
ATOM 4587 C CA . HIS B 1 21 ? 5.734 -39.375 -4.398 1 97.06 21 HIS B CA 1
ATOM 4588 C C . HIS B 1 21 ? 5.906 -40.875 -4.461 1 97.06 21 HIS B C 1
ATOM 4590 O O . HIS B 1 21 ? 7.031 -41.375 -4.566 1 97.06 21 HIS B O 1
ATOM 4596 N N . LYS B 1 22 ? 4.922 -41.625 -4.484 1 95.62 22 LYS B N 1
ATOM 4597 C CA . LYS B 1 22 ? 4.984 -43.094 -4.297 1 95.62 22 LYS B CA 1
ATOM 4598 C C . LYS B 1 22 ? 5.449 -43.781 -5.57 1 95.62 22 LYS B C 1
ATOM 4600 O O . LYS B 1 22 ? 6.137 -44.812 -5.512 1 95.62 22 LYS B O 1
ATOM 4605 N N . THR B 1 23 ? 5.062 -43.219 -6.777 1 97.88 23 THR B N 1
ATOM 4606 C CA . THR B 1 23 ? 5.316 -43.969 -7.996 1 97.88 23 THR B CA 1
ATOM 4607 C C . THR B 1 23 ? 6.031 -43.125 -9.031 1 97.88 23 THR B C 1
ATOM 4609 O O . THR B 1 23 ? 6.711 -43.625 -9.914 1 97.88 23 THR B O 1
ATOM 4612 N N . LEU B 1 24 ? 5.848 -41.844 -9.023 1 98.25 24 LEU B N 1
ATOM 4613 C CA . LEU B 1 24 ? 6.473 -40.938 -10 1 98.25 24 LEU B CA 1
ATOM 4614 C C . LEU B 1 24 ? 7.922 -40.656 -9.625 1 98.25 24 LEU B C 1
ATOM 4616 O O . LEU B 1 24 ? 8.203 -40.156 -8.539 1 98.25 24 LEU B O 1
ATOM 4620 N N . ASN B 1 25 ? 8.812 -41.062 -10.484 1 98.19 25 ASN B N 1
ATOM 4621 C CA . ASN B 1 25 ? 10.242 -40.812 -10.281 1 98.19 25 ASN B CA 1
ATOM 4622 C C . ASN B 1 25 ? 10.727 -39.594 -11.062 1 98.19 25 ASN B C 1
ATOM 4624 O O . ASN B 1 25 ? 10.555 -39.531 -12.281 1 98.19 25 ASN B O 1
ATOM 4628 N N . THR B 1 26 ? 11.305 -38.688 -10.359 1 98.75 26 THR B N 1
ATOM 4629 C CA . THR B 1 26 ? 11.859 -37.469 -10.953 1 98.75 26 THR B CA 1
ATOM 4630 C C . THR B 1 26 ? 13.352 -37.375 -10.664 1 98.75 26 THR B C 1
ATOM 4632 O O . THR B 1 26 ? 13.797 -36.438 -9.992 1 98.75 26 THR B O 1
ATOM 4635 N N . PRO B 1 27 ? 14.164 -38.219 -11.281 1 98.75 27 PRO B N 1
ATOM 4636 C CA . PRO B 1 27 ? 15.57 -38.344 -10.891 1 98.75 27 PRO B CA 1
ATOM 4637 C C . PRO B 1 27 ? 16.391 -37.094 -11.164 1 98.75 27 PRO B C 1
ATOM 4639 O O . PRO B 1 27 ? 17.375 -36.812 -10.461 1 98.75 27 PRO B O 1
ATOM 4642 N N . HIS B 1 28 ? 16.109 -36.344 -12.148 1 98.88 28 HIS B N 1
ATOM 4643 C CA . HIS B 1 28 ? 16.906 -35.188 -12.484 1 98.88 28 HIS B CA 1
ATOM 4644 C C . HIS B 1 28 ? 16.672 -34.062 -11.492 1 98.88 28 HIS B C 1
ATOM 4646 O O . HIS B 1 28 ? 17.625 -33.406 -11.062 1 98.88 28 HIS B O 1
ATOM 4652 N N . ILE B 1 29 ? 15.422 -33.812 -11.109 1 98.88 29 ILE B N 1
ATOM 4653 C CA . ILE B 1 29 ? 15.109 -32.844 -10.078 1 98.88 29 ILE B CA 1
ATOM 4654 C C . ILE B 1 29 ? 15.664 -33.312 -8.734 1 98.88 29 ILE B C 1
ATOM 4656 O O . ILE B 1 29 ? 16.172 -32.5 -7.949 1 98.88 29 ILE B O 1
ATOM 4660 N N . ASP B 1 30 ? 15.602 -34.625 -8.531 1 98.81 30 ASP B N 1
ATOM 4661 C CA . ASP B 1 30 ? 16.188 -35.219 -7.324 1 98.81 30 ASP B CA 1
ATOM 4662 C C . ASP B 1 30 ? 17.688 -34.938 -7.258 1 98.81 30 ASP B C 1
ATOM 4664 O O . ASP B 1 30 ? 18.234 -34.719 -6.18 1 98.81 30 ASP B O 1
ATOM 4668 N N . ARG B 1 31 ? 18.312 -35.031 -8.344 1 98.62 31 ARG B N 1
ATOM 4669 C CA . ARG B 1 31 ? 19.75 -34.75 -8.391 1 98.62 31 ARG B CA 1
ATOM 4670 C C . ARG B 1 31 ? 20.047 -33.312 -8.008 1 98.62 31 ARG B C 1
ATOM 4672 O O . ARG B 1 31 ? 21.031 -33.031 -7.328 1 98.62 31 ARG B O 1
ATOM 4679 N N . LEU B 1 32 ? 19.234 -32.406 -8.5 1 98.69 32 LEU B N 1
ATOM 4680 C CA . LEU B 1 32 ? 19.391 -31.031 -8.086 1 98.69 32 LEU B CA 1
ATOM 4681 C C . LEU B 1 32 ? 19.234 -30.891 -6.574 1 98.69 32 LEU B C 1
ATOM 4683 O O . LEU B 1 32 ? 19.984 -30.156 -5.926 1 98.69 32 LEU B O 1
ATOM 4687 N N . ALA B 1 33 ? 18.156 -31.562 -6.039 1 98.75 33 ALA B N 1
ATOM 4688 C CA . ALA B 1 33 ? 17.938 -31.547 -4.598 1 98.75 33 ALA B CA 1
ATOM 4689 C C . ALA B 1 33 ? 19.141 -32.062 -3.838 1 98.75 33 ALA B C 1
ATOM 4691 O O . ALA B 1 33 ? 19.5 -31.547 -2.779 1 98.75 33 ALA B O 1
ATOM 4692 N N . ALA B 1 34 ? 19.797 -33.031 -4.398 1 98.31 34 ALA B N 1
ATOM 4693 C CA . ALA B 1 34 ? 20.969 -33.656 -3.771 1 98.31 34 ALA B CA 1
ATOM 4694 C C . ALA B 1 34 ? 22.172 -32.719 -3.816 1 98.31 34 ALA B C 1
ATOM 4696 O O . ALA B 1 34 ? 23.109 -32.844 -3.031 1 98.31 34 ALA B O 1
ATOM 4697 N N . LYS B 1 35 ? 22.141 -31.75 -4.715 1 97.88 35 LYS B N 1
ATOM 4698 C CA . LYS B 1 35 ? 23.25 -30.812 -4.875 1 97.88 35 LYS B CA 1
ATOM 4699 C C . LYS B 1 35 ? 22.969 -29.5 -4.141 1 97.88 35 LYS B C 1
ATOM 4701 O O . LYS B 1 35 ? 23.859 -28.672 -3.99 1 97.88 35 LYS B O 1
ATOM 4706 N N . GLY B 1 36 ? 21.781 -29.312 -3.688 1 98.38 36 GLY B N 1
ATOM 4707 C CA . GLY B 1 36 ? 21.375 -28.078 -3.049 1 98.38 36 GLY B CA 1
ATOM 4708 C C . GLY B 1 36 ? 20.641 -28.297 -1.739 1 98.38 36 GLY B C 1
ATOM 4709 O O . GLY B 1 36 ? 20.922 -29.25 -1.013 1 98.38 36 GLY B O 1
ATOM 4710 N N . VAL B 1 37 ? 19.844 -27.312 -1.337 1 98.81 37 VAL B N 1
ATOM 4711 C CA . VAL B 1 37 ? 18.969 -27.391 -0.176 1 98.81 37 VAL B CA 1
ATOM 4712 C C . VAL B 1 37 ? 17.516 -27.547 -0.633 1 98.81 37 VAL B C 1
ATOM 4714 O O . VAL B 1 37 ? 17.047 -26.781 -1.478 1 98.81 37 VAL B O 1
ATOM 4717 N N . ARG B 1 38 ? 16.844 -28.594 -0.199 1 98.88 38 ARG B N 1
ATOM 4718 C CA . ARG B 1 38 ? 15.414 -28.766 -0.419 1 98.88 38 ARG B CA 1
ATOM 4719 C C . ARG B 1 38 ? 14.609 -28.25 0.767 1 98.88 38 ARG B C 1
ATOM 4721 O O . ARG B 1 38 ? 14.781 -28.719 1.894 1 98.88 38 ARG B O 1
ATOM 4728 N N . PHE B 1 39 ? 13.734 -27.297 0.531 1 98.81 39 PHE B N 1
ATOM 4729 C CA . PHE B 1 39 ? 12.898 -26.719 1.583 1 98.81 39 PHE B CA 1
ATOM 4730 C C . PHE B 1 39 ? 11.57 -27.469 1.679 1 98.81 39 PHE B C 1
ATOM 4732 O O . PHE B 1 39 ? 10.891 -27.656 0.671 1 98.81 39 PHE B O 1
ATOM 4739 N N . ASP B 1 40 ? 11.195 -27.812 2.859 1 97.31 40 ASP B N 1
ATOM 4740 C CA . ASP B 1 40 ? 10.031 -28.656 3.066 1 97.31 40 ASP B CA 1
ATOM 4741 C C . ASP B 1 40 ? 8.797 -27.812 3.398 1 97.31 40 ASP B C 1
ATOM 4743 O O . ASP B 1 40 ? 7.672 -28.328 3.365 1 97.31 40 ASP B O 1
ATOM 4747 N N . ARG B 1 41 ? 8.961 -26.562 3.748 1 97.5 41 ARG B N 1
ATOM 4748 C CA . ARG B 1 41 ? 7.848 -25.703 4.121 1 97.5 41 ARG B CA 1
ATOM 4749 C C . ARG B 1 41 ? 7.934 -24.359 3.391 1 97.5 41 ARG B C 1
ATOM 4751 O O . ARG B 1 41 ? 8.086 -23.312 4.02 1 97.5 41 ARG B O 1
ATOM 4758 N N . ALA B 1 42 ? 7.766 -24.422 2.068 1 98.75 42 ALA B N 1
ATOM 4759 C CA . ALA B 1 42 ? 7.738 -23.234 1.229 1 98.75 42 ALA B CA 1
ATOM 4760 C C . ALA B 1 42 ? 6.309 -22.875 0.825 1 98.75 42 ALA B C 1
ATOM 4762 O O . ALA B 1 42 ? 5.57 -23.734 0.327 1 98.75 42 ALA B O 1
ATOM 4763 N N . TYR B 1 43 ? 5.918 -21.578 1.082 1 98.88 43 TYR B N 1
ATOM 4764 C CA . TYR B 1 43 ? 4.527 -21.188 0.878 1 98.88 43 TYR B CA 1
ATOM 4765 C C . TYR B 1 43 ? 4.418 -20.031 -0.095 1 98.88 43 TYR B C 1
ATOM 4767 O O . TYR B 1 43 ? 5.242 -19.109 -0.066 1 98.88 43 TYR B O 1
ATOM 4775 N N . ILE B 1 44 ? 3.381 -20.078 -0.907 1 98.81 44 ILE B N 1
ATOM 4776 C CA . ILE B 1 44 ? 3.049 -18.984 -1.808 1 98.81 44 ILE B CA 1
ATOM 4777 C C . ILE B 1 44 ? 2.211 -17.953 -1.067 1 98.81 44 ILE B C 1
ATOM 4779 O O . ILE B 1 44 ? 1.811 -18.156 0.078 1 98.81 44 ILE B O 1
ATOM 4783 N N . GLN B 1 45 ? 1.968 -16.844 -1.737 1 98.81 45 GLN B N 1
ATOM 4784 C CA . GLN B 1 45 ? 1.271 -15.734 -1.082 1 98.81 45 GLN B CA 1
ATOM 4785 C C . GLN B 1 45 ? -0.158 -15.602 -1.601 1 98.81 45 GLN B C 1
ATOM 4787 O O . GLN B 1 45 ? -0.957 -14.844 -1.048 1 98.81 45 GLN B O 1
ATOM 4792 N N . SER B 1 46 ? -0.438 -16.328 -2.658 1 98.62 46 SER B N 1
ATOM 4793 C CA . SER B 1 46 ? -1.799 -16.375 -3.184 1 98.62 46 SER B CA 1
ATOM 4794 C C . SER B 1 46 ? -2.014 -17.625 -4.031 1 98.62 46 SER B C 1
ATOM 4796 O O . SER B 1 46 ? -1.165 -17.984 -4.852 1 98.62 46 SER B O 1
ATOM 4798 N N . PRO B 1 47 ? -3.145 -18.297 -3.852 1 97.75 47 PRO B N 1
ATOM 4799 C CA . PRO B 1 47 ? -3.375 -19.547 -4.602 1 97.75 47 PRO B CA 1
ATOM 4800 C C . PRO B 1 47 ? -4.035 -19.297 -5.957 1 97.75 47 PRO B C 1
ATOM 4802 O O . PRO B 1 47 ? -4.988 -19.984 -6.32 1 97.75 47 PRO B O 1
ATOM 4805 N N . ILE B 1 48 ? -3.561 -18.344 -6.668 1 96.56 48 ILE B N 1
ATOM 4806 C CA . ILE B 1 48 ? -3.9 -18.062 -8.062 1 96.56 48 ILE B CA 1
ATOM 4807 C C . ILE B 1 48 ? -2.662 -17.578 -8.805 1 96.56 48 ILE B C 1
ATOM 4809 O O . ILE B 1 48 ? -1.791 -16.938 -8.219 1 96.56 48 ILE B O 1
ATOM 4813 N N . CYS B 1 49 ? -2.574 -17.859 -10.078 1 96.56 49 CYS B N 1
ATOM 4814 C CA . CYS B 1 49 ? -1.341 -17.703 -10.844 1 96.56 49 CYS B CA 1
ATOM 4815 C C . CYS B 1 49 ? -0.814 -16.281 -10.773 1 96.56 49 CYS B C 1
ATOM 4817 O O . CYS B 1 49 ? 0.299 -16.047 -10.297 1 96.56 49 CYS B O 1
ATOM 4819 N N . GLY B 1 50 ? -1.631 -15.336 -11.266 1 96.38 50 GLY B N 1
ATOM 4820 C CA . GLY B 1 50 ? -1.18 -13.961 -11.406 1 96.38 50 GLY B CA 1
ATOM 4821 C C . GLY B 1 50 ? -0.691 -13.359 -10.102 1 96.38 50 GLY B C 1
ATOM 4822 O O . GLY B 1 50 ? 0.437 -12.867 -10.023 1 96.38 50 GLY B O 1
ATOM 4823 N N . SER B 1 51 ? -1.477 -13.43 -9.094 1 97.62 51 SER B N 1
ATOM 4824 C CA . SER B 1 51 ? -1.161 -12.836 -7.797 1 97.62 51 SER B CA 1
ATOM 4825 C C . SER B 1 51 ? 0.037 -13.516 -7.148 1 97.62 51 SER B C 1
ATOM 4827 O O . SER B 1 51 ? 0.887 -12.859 -6.547 1 97.62 51 SER B O 1
ATOM 4829 N N . SER B 1 52 ? 0.076 -14.836 -7.207 1 98.56 52 SER B N 1
ATOM 4830 C CA . SER B 1 52 ? 1.203 -15.578 -6.656 1 98.56 52 SER B CA 1
ATOM 4831 C C . SER B 1 52 ? 2.516 -15.156 -7.312 1 98.56 52 SER B C 1
ATOM 4833 O O . SER B 1 52 ? 3.502 -14.891 -6.621 1 98.56 52 SER B O 1
ATOM 4835 N N . ARG B 1 53 ? 2.539 -15.102 -8.586 1 98.75 53 ARG B N 1
ATOM 4836 C CA . ARG B 1 53 ? 3.729 -14.727 -9.336 1 98.75 53 ARG B CA 1
ATOM 4837 C C . ARG B 1 53 ? 4.121 -13.281 -9.047 1 98.75 53 ARG B C 1
ATOM 4839 O O . ARG B 1 53 ? 5.309 -12.969 -8.898 1 98.75 53 ARG B O 1
ATOM 4846 N N . MET B 1 54 ? 3.117 -12.383 -8.93 1 98.75 54 MET B N 1
ATOM 4847 C CA . MET B 1 54 ? 3.436 -10.984 -8.641 1 98.75 54 MET B CA 1
ATOM 4848 C C . MET B 1 54 ? 4.113 -10.852 -7.277 1 98.75 54 MET B C 1
ATOM 4850 O O . MET B 1 54 ? 5.02 -10.039 -7.109 1 98.75 54 MET B O 1
ATOM 4854 N N . SER B 1 55 ? 3.645 -11.617 -6.309 1 98.88 55 SER B N 1
ATOM 4855 C CA . SER B 1 55 ? 4.324 -11.617 -5.02 1 98.88 55 SER B CA 1
ATOM 4856 C C . SER B 1 55 ? 5.758 -12.125 -5.148 1 98.88 55 SER B C 1
ATOM 4858 O O . SER B 1 55 ? 6.676 -11.555 -4.551 1 98.88 55 SER B O 1
ATOM 4860 N N . THR B 1 56 ? 5.945 -13.133 -5.922 1 98.88 56 THR B N 1
ATOM 4861 C CA . THR B 1 56 ? 7.273 -13.695 -6.137 1 98.88 56 THR B CA 1
ATOM 4862 C C . THR B 1 56 ? 8.188 -12.672 -6.812 1 98.88 56 THR B C 1
ATOM 4864 O O . THR B 1 56 ? 9.352 -12.523 -6.434 1 98.88 56 THR B O 1
ATOM 4867 N N . TYR B 1 57 ? 7.676 -11.953 -7.777 1 98.81 57 TYR B N 1
ATOM 4868 C CA . TYR B 1 57 ? 8.469 -11.047 -8.602 1 98.81 57 TYR B CA 1
ATOM 4869 C C . TYR B 1 57 ? 8.75 -9.742 -7.859 1 98.81 57 TYR B C 1
ATOM 4871 O O . TYR B 1 57 ? 9.773 -9.094 -8.102 1 98.81 57 TYR B O 1
ATOM 4879 N N . THR B 1 58 ? 7.859 -9.352 -6.965 1 98.69 58 THR B N 1
ATOM 4880 C CA . THR B 1 58 ? 8.031 -8.086 -6.266 1 98.69 58 THR B CA 1
ATOM 4881 C C . THR B 1 58 ? 8.703 -8.297 -4.91 1 98.69 58 THR B C 1
ATOM 4883 O O . THR B 1 58 ? 9.227 -7.355 -4.312 1 98.69 58 THR B O 1
ATOM 4886 N N . GLY B 1 59 ? 8.664 -9.531 -4.41 1 98.81 59 GLY B N 1
ATOM 4887 C CA . GLY B 1 59 ? 9.109 -9.789 -3.047 1 98.81 59 GLY B CA 1
ATOM 4888 C C . GLY B 1 59 ? 8.188 -9.195 -2 1 98.81 59 GLY B C 1
ATOM 4889 O O . GLY B 1 59 ? 8.617 -8.875 -0.891 1 98.81 59 GLY B O 1
ATOM 4890 N N . ARG B 1 60 ? 6.953 -8.93 -2.402 1 98.81 60 ARG B N 1
ATOM 4891 C CA . ARG B 1 60 ? 5.988 -8.266 -1.529 1 98.81 60 ARG B CA 1
ATOM 4892 C C . ARG B 1 60 ? 4.691 -9.062 -1.443 1 98.81 60 ARG B C 1
ATOM 4894 O O . ARG B 1 60 ? 4.367 -9.828 -2.355 1 98.81 60 ARG B O 1
ATOM 4901 N N . TYR B 1 61 ? 3.949 -8.977 -0.353 1 98.81 61 TYR B N 1
ATOM 4902 C CA . TYR B 1 61 ? 2.66 -9.641 -0.186 1 98.81 61 TYR B CA 1
ATOM 4903 C C . TYR B 1 61 ? 1.608 -9.023 -1.101 1 98.81 61 TYR B C 1
ATOM 4905 O O . TYR B 1 61 ? 1.764 -7.887 -1.558 1 98.81 61 TYR B O 1
ATOM 4913 N N . VAL B 1 62 ? 0.533 -9.766 -1.355 1 98.62 62 VAL B N 1
ATOM 4914 C CA . VAL B 1 62 ? -0.579 -9.281 -2.172 1 98.62 62 VAL B CA 1
ATOM 4915 C C . VAL B 1 62 ? -1.157 -8.008 -1.562 1 98.62 62 VAL B C 1
ATOM 4917 O O . VAL B 1 62 ? -1.456 -7.051 -2.279 1 98.62 62 VAL B O 1
ATOM 4920 N N . HIS B 1 63 ? -1.21 -8.008 -0.258 1 98.38 63 HIS B N 1
ATOM 4921 C CA . HIS B 1 63 ? -1.722 -6.883 0.516 1 98.38 63 HIS B CA 1
ATOM 4922 C C . HIS B 1 63 ? -0.913 -5.617 0.248 1 98.38 63 HIS B C 1
ATOM 4924 O O . HIS B 1 63 ? -1.421 -4.504 0.41 1 98.38 63 HIS B O 1
ATOM 4930 N N . SER B 1 64 ? 0.297 -5.77 -0.23 1 98.38 64 SER B N 1
ATOM 4931 C CA . SER B 1 64 ? 1.204 -4.652 -0.469 1 98.38 64 SER B CA 1
ATOM 4932 C C . SER B 1 64 ? 1.178 -4.219 -1.932 1 98.38 64 SER B C 1
ATOM 4934 O O . SER B 1 64 ? 1.038 -3.033 -2.232 1 98.38 64 SER B O 1
ATOM 4936 N N . HIS B 1 65 ? 1.274 -5.168 -2.85 1 98.25 65 HIS B N 1
ATOM 4937 C CA . HIS B 1 65 ? 1.458 -4.773 -4.242 1 98.25 65 HIS B CA 1
ATOM 4938 C C . HIS B 1 65 ? 0.117 -4.609 -4.949 1 98.25 65 HIS B C 1
ATOM 4940 O O . HIS B 1 65 ? 0.035 -3.945 -5.988 1 98.25 65 HIS B O 1
ATOM 4946 N N . GLY B 1 66 ? -0.937 -5.293 -4.582 1 97.69 66 GLY B N 1
ATOM 4947 C CA . GLY B 1 66 ? -2.295 -4.969 -4.988 1 97.69 66 GLY B CA 1
ATOM 4948 C C . GLY B 1 66 ? -2.76 -5.762 -6.195 1 97.69 66 GLY B C 1
ATOM 4949 O O . GLY B 1 66 ? -3.938 -5.719 -6.559 1 97.69 66 GLY B O 1
ATOM 4950 N N . ALA B 1 67 ? -1.865 -6.512 -6.914 1 98.19 67 ALA B N 1
ATOM 4951 C CA . ALA B 1 67 ? -2.281 -7.395 -8 1 98.19 67 ALA B CA 1
ATOM 4952 C C . ALA B 1 67 ? -2.871 -8.695 -7.461 1 98.19 67 ALA B C 1
ATOM 4954 O O . ALA B 1 67 ? -2.184 -9.719 -7.402 1 98.19 67 ALA B O 1
ATOM 4955 N N . SER B 1 68 ? -4.148 -8.734 -7.195 1 96.81 68 SER B N 1
ATOM 4956 C CA . SER B 1 68 ? -4.727 -9.695 -6.266 1 96.81 68 SER B CA 1
ATOM 4957 C C . SER B 1 68 ? -5.398 -10.852 -7.004 1 96.81 68 SER B C 1
ATOM 4959 O O . SER B 1 68 ? -5.938 -11.766 -6.383 1 96.81 68 SER B O 1
ATOM 4961 N N . TRP B 1 69 ? -5.43 -10.805 -8.32 1 95.12 69 TRP B N 1
ATOM 4962 C CA . TRP B 1 69 ? -6.059 -11.844 -9.133 1 95.12 69 TRP B CA 1
ATOM 4963 C C . TRP B 1 69 ? -5.5 -11.844 -10.547 1 95.12 69 TRP B C 1
ATOM 4965 O O . TRP B 1 69 ? -4.723 -10.961 -10.914 1 95.12 69 TRP B O 1
ATOM 4975 N N . ASN B 1 70 ? -5.824 -12.891 -11.273 1 93.44 70 ASN B N 1
ATOM 4976 C CA . ASN B 1 70 ? -5.461 -12.922 -12.688 1 93.44 70 ASN B CA 1
ATOM 4977 C C . ASN B 1 70 ? -6.082 -11.75 -13.445 1 93.44 70 ASN B C 1
ATOM 4979 O O . ASN B 1 70 ? -7.281 -11.5 -13.328 1 93.44 70 ASN B O 1
ATOM 4983 N N . GLY B 1 71 ? -5.262 -11.078 -14.141 1 92.12 71 GLY B N 1
ATOM 4984 C CA . GLY B 1 71 ? -5.777 -9.977 -14.945 1 92.12 71 GLY B CA 1
ATOM 4985 C C . GLY B 1 71 ? -5.758 -8.648 -14.211 1 92.12 71 GLY B C 1
ATOM 4986 O O . GLY B 1 71 ? -5.992 -7.598 -14.812 1 92.12 71 GLY B O 1
ATOM 4987 N N . ILE B 1 72 ? -5.566 -8.648 -12.914 1 96.88 72 ILE B N 1
ATOM 4988 C CA . ILE B 1 72 ? -5.406 -7.398 -12.188 1 96.88 72 ILE B CA 1
ATOM 4989 C C . ILE B 1 72 ? -3.996 -6.855 -12.391 1 96.88 72 ILE B C 1
ATOM 4991 O O . ILE B 1 72 ? -3.012 -7.516 -12.055 1 96.88 72 ILE B O 1
ATOM 4995 N N . PRO B 1 73 ? -3.859 -5.676 -12.891 1 97.94 73 PRO B N 1
ATOM 4996 C CA . PRO B 1 73 ? -2.545 -5.145 -13.258 1 97.94 73 PRO B CA 1
ATOM 4997 C C . PRO B 1 73 ? -1.65 -4.895 -12.039 1 97.94 73 PRO B C 1
ATOM 4999 O O . PRO B 1 73 ? -2.146 -4.57 -10.961 1 97.94 73 PRO B O 1
ATOM 5002 N N . LEU B 1 74 ? -0.393 -5.094 -12.195 1 98.19 74 LEU B N 1
ATOM 5003 C CA . LEU B 1 74 ? 0.587 -4.617 -11.227 1 98.19 74 LEU B CA 1
ATOM 5004 C C . LEU B 1 74 ? 0.798 -3.111 -11.367 1 98.19 74 LEU B C 1
ATOM 5006 O O . LEU B 1 74 ? 1.09 -2.617 -12.453 1 98.19 74 LEU B O 1
ATOM 5010 N N . LYS B 1 75 ? 0.687 -2.389 -10.297 1 97.12 75 LYS B N 1
ATOM 5011 C CA . LYS B 1 75 ? 0.764 -0.93 -10.305 1 97.12 75 LYS B CA 1
ATOM 5012 C C . LYS B 1 75 ? 2.076 -0.451 -10.914 1 97.12 75 LYS B C 1
ATOM 5014 O O . LYS B 1 75 ? 3.137 -1.022 -10.648 1 97.12 75 LYS B O 1
ATOM 5019 N N . VAL B 1 76 ? 2.078 0.596 -11.711 1 96.75 76 VAL B N 1
ATOM 5020 C CA . VAL B 1 76 ? 3.197 1.13 -12.484 1 96.75 76 VAL B CA 1
ATOM 5021 C C . VAL B 1 76 ? 4.348 1.49 -11.547 1 96.75 76 VAL B C 1
ATOM 5023 O O . VAL B 1 76 ? 5.516 1.358 -11.914 1 96.75 76 VAL B O 1
ATOM 5026 N N . GLY B 1 77 ? 4.168 1.853 -10.367 1 94.62 77 GLY B N 1
ATOM 5027 C CA . GLY B 1 77 ? 5.215 2.311 -9.469 1 94.62 77 GLY B CA 1
ATOM 5028 C C . GLY B 1 77 ? 5.828 1.19 -8.648 1 94.62 77 GLY B C 1
ATOM 5029 O O . GLY B 1 77 ? 6.828 1.396 -7.953 1 94.62 77 GLY B O 1
ATOM 5030 N N . GLU B 1 78 ? 5.359 -0.038 -8.797 1 97.25 78 GLU B N 1
ATOM 5031 C CA . GLU B 1 78 ? 5.867 -1.163 -8.016 1 97.25 78 GLU B CA 1
ATOM 5032 C C . GLU B 1 78 ? 7.234 -1.612 -8.523 1 97.25 78 GLU B C 1
ATOM 5034 O O . GLU B 1 78 ? 7.477 -1.652 -9.727 1 97.25 78 GLU B O 1
ATOM 5039 N N . MET B 1 79 ? 8.164 -1.829 -7.602 1 97.88 79 MET B N 1
ATOM 5040 C CA . MET B 1 79 ? 9.469 -2.373 -7.957 1 97.88 79 MET B CA 1
ATOM 5041 C C . MET B 1 79 ? 9.43 -3.895 -8.016 1 97.88 79 MET B C 1
ATOM 5043 O O . MET B 1 79 ? 8.656 -4.527 -7.289 1 97.88 79 MET B O 1
ATOM 5047 N N . THR B 1 80 ? 10.203 -4.441 -8.844 1 98.44 80 THR B N 1
ATOM 5048 C CA . THR B 1 80 ? 10.258 -5.883 -9.047 1 98.44 80 THR B CA 1
ATOM 5049 C C . THR B 1 80 ? 11.688 -6.395 -8.898 1 98.44 80 THR B C 1
ATOM 5051 O O . THR B 1 80 ? 12.625 -5.605 -8.75 1 98.44 80 THR B O 1
ATOM 5054 N N . MET B 1 81 ? 11.812 -7.723 -8.906 1 98.44 81 MET B N 1
ATOM 5055 C CA . MET B 1 81 ? 13.148 -8.312 -8.797 1 98.44 81 MET B CA 1
ATOM 5056 C C . MET B 1 81 ? 14.047 -7.824 -9.93 1 98.44 81 MET B C 1
ATOM 5058 O O . MET B 1 81 ? 15.25 -7.645 -9.734 1 98.44 81 MET B O 1
ATOM 5062 N N . GLY B 1 82 ? 13.445 -7.492 -11.117 1 98.38 82 GLY B N 1
ATOM 5063 C CA . GLY B 1 82 ? 14.242 -6.926 -12.203 1 98.38 82 GLY B CA 1
ATOM 5064 C C . GLY B 1 82 ? 14.867 -5.59 -11.852 1 98.38 82 GLY B C 1
ATOM 5065 O O . GLY B 1 82 ? 16.047 -5.355 -12.141 1 98.38 82 GLY B O 1
ATOM 5066 N N . ASP B 1 83 ? 14.117 -4.742 -11.188 1 98.25 83 ASP B N 1
ATOM 5067 C CA . ASP B 1 83 ? 14.625 -3.439 -10.758 1 98.25 83 ASP B CA 1
ATOM 5068 C C . ASP B 1 83 ? 15.758 -3.6 -9.75 1 98.25 83 ASP B C 1
ATOM 5070 O O . ASP B 1 83 ? 16.797 -2.955 -9.867 1 98.25 83 ASP B O 1
ATOM 5074 N N . HIS B 1 84 ? 15.562 -4.434 -8.773 1 98.5 84 HIS B N 1
ATOM 5075 C CA . HIS B 1 84 ? 16.531 -4.625 -7.703 1 98.5 84 HIS B CA 1
ATOM 5076 C C . HIS B 1 84 ? 17.828 -5.23 -8.234 1 98.5 84 HIS B C 1
ATOM 5078 O O . HIS B 1 84 ? 18.922 -4.812 -7.848 1 98.5 84 HIS B O 1
ATOM 5084 N N . LEU B 1 85 ? 17.703 -6.238 -9.102 1 98.69 85 LEU B N 1
ATOM 5085 C CA . LEU B 1 85 ? 18.875 -6.938 -9.625 1 98.69 85 LEU B CA 1
ATOM 5086 C C . LEU B 1 85 ? 19.672 -6.031 -10.555 1 98.69 85 LEU B C 1
ATOM 5088 O O . LEU B 1 85 ? 20.906 -6.059 -10.539 1 98.69 85 LEU B O 1
ATOM 5092 N N . ARG B 1 86 ? 18.984 -5.238 -11.344 1 97.5 86 ARG B N 1
ATOM 5093 C CA . ARG B 1 86 ? 19.688 -4.301 -12.211 1 97.5 86 ARG B CA 1
ATOM 5094 C C . ARG B 1 86 ? 20.5 -3.303 -11.398 1 97.5 86 ARG B C 1
ATOM 5096 O O . ARG B 1 86 ? 21.594 -2.92 -11.797 1 97.5 86 ARG B O 1
ATOM 5103 N N . ALA B 1 87 ? 19.953 -2.891 -10.281 1 96.81 87 ALA B N 1
ATOM 5104 C CA . ALA B 1 87 ? 20.688 -1.998 -9.383 1 96.81 87 ALA B CA 1
ATOM 5105 C C . ALA B 1 87 ? 21.953 -2.668 -8.852 1 96.81 87 ALA B C 1
ATOM 5107 O O . ALA B 1 87 ? 22.922 -1.992 -8.523 1 96.81 87 ALA B O 1
ATOM 5108 N N . ALA B 1 88 ? 21.938 -3.994 -8.82 1 97 88 ALA B N 1
ATOM 5109 C CA . ALA B 1 88 ? 23.094 -4.762 -8.352 1 97 88 ALA B CA 1
ATOM 5110 C C . ALA B 1 88 ? 23.984 -5.176 -9.523 1 97 88 ALA B C 1
ATOM 5112 O O . ALA B 1 88 ? 24.922 -5.941 -9.344 1 97 88 ALA B O 1
ATOM 5113 N N . GLY B 1 89 ? 23.688 -4.738 -10.734 1 96.81 89 GLY B N 1
ATOM 5114 C CA . GLY B 1 89 ? 24.547 -4.984 -11.891 1 96.81 89 GLY B CA 1
ATOM 5115 C C . GLY B 1 89 ? 24.219 -6.281 -12.602 1 96.81 89 GLY B C 1
ATOM 5116 O O . GLY B 1 89 ? 25.031 -6.789 -13.383 1 96.81 89 GLY B O 1
ATOM 5117 N N . MET B 1 90 ? 23.062 -6.855 -12.336 1 98.06 90 MET B N 1
ATOM 5118 C CA . MET B 1 90 ? 22.672 -8.125 -12.953 1 98.06 90 MET B CA 1
ATOM 5119 C C . MET B 1 90 ? 21.422 -7.938 -13.828 1 98.06 90 MET B C 1
ATOM 5121 O O . MET B 1 90 ? 20.422 -7.387 -13.375 1 98.06 90 MET B O 1
ATOM 5125 N N . GLY B 1 91 ? 21.531 -8.398 -15.086 1 97.56 91 GLY B N 1
ATOM 5126 C CA . GLY B 1 91 ? 20.344 -8.406 -15.93 1 97.56 91 GLY B CA 1
ATOM 5127 C C . GLY B 1 91 ? 19.297 -9.406 -15.492 1 97.56 91 GLY B C 1
ATOM 5128 O O . GLY B 1 91 ? 19.625 -10.461 -14.945 1 97.56 91 GLY B O 1
ATOM 5129 N N . CYS B 1 92 ? 18.047 -9.102 -15.625 1 98.38 92 CYS B N 1
ATOM 5130 C CA . CYS B 1 92 ? 16.938 -9.977 -15.289 1 98.38 92 CYS B CA 1
ATOM 5131 C C . CYS B 1 92 ? 16.062 -10.25 -16.516 1 98.38 92 CYS B C 1
ATOM 5133 O O . CYS B 1 92 ? 15.445 -9.328 -17.047 1 98.38 92 CYS B O 1
ATOM 5135 N N . TRP B 1 93 ? 16.016 -11.484 -16.891 1 98.5 93 TRP B N 1
ATOM 5136 C CA . TRP B 1 93 ? 15.461 -11.852 -18.203 1 98.5 93 TRP B CA 1
ATOM 5137 C C . TRP B 1 93 ? 14.344 -12.867 -18.047 1 98.5 93 TRP B C 1
ATOM 5139 O O . TRP B 1 93 ? 14.344 -13.664 -17.109 1 98.5 93 TRP B O 1
ATOM 5149 N N . LEU B 1 94 ? 13.391 -12.805 -19.016 1 98.56 94 LEU B N 1
ATOM 5150 C CA . LEU B 1 94 ? 12.266 -13.734 -19.016 1 98.56 94 LEU B CA 1
ATOM 5151 C C . LEU B 1 94 ? 12.359 -14.703 -20.188 1 98.56 94 LEU B C 1
ATOM 5153 O O . LEU B 1 94 ? 12.602 -14.289 -21.312 1 98.56 94 LEU B O 1
ATOM 5157 N N . VAL B 1 95 ? 12.227 -15.945 -19.875 1 98.44 95 VAL B N 1
ATOM 5158 C CA . VAL B 1 95 ? 11.891 -16.984 -20.844 1 98.44 95 VAL B CA 1
ATOM 5159 C C . VAL B 1 95 ? 10.664 -17.766 -20.375 1 98.44 95 VAL B C 1
ATOM 5161 O O . VAL B 1 95 ? 10.758 -18.609 -19.484 1 98.44 95 VAL B O 1
ATOM 5164 N N . GLY B 1 96 ? 9.5 -17.359 -20.953 1 97.94 96 GLY B N 1
ATOM 5165 C CA . GLY B 1 96 ? 8.32 -18.125 -20.594 1 97.94 96 GLY B CA 1
ATOM 5166 C C . GLY B 1 96 ? 7.223 -17.266 -19.984 1 97.94 96 GLY B C 1
ATOM 5167 O O . GLY B 1 96 ? 6.969 -16.156 -20.453 1 97.94 96 GLY B O 1
ATOM 5168 N N . LYS B 1 97 ? 6.504 -17.797 -18.938 1 97.19 97 LYS B N 1
ATOM 5169 C CA . LYS B 1 97 ? 5.234 -17.281 -18.438 1 97.19 97 LYS B CA 1
ATOM 5170 C C . LYS B 1 97 ? 5.449 -16.312 -17.281 1 97.19 97 LYS B C 1
ATOM 5172 O O . LYS B 1 97 ? 6.301 -16.531 -16.422 1 97.19 97 LYS B O 1
ATOM 5177 N N . THR B 1 98 ? 4.66 -15.203 -17.297 1 96.19 98 THR B N 1
ATOM 5178 C CA . THR B 1 98 ? 4.648 -14.352 -16.109 1 96.19 98 THR B CA 1
ATOM 5179 C C . THR B 1 98 ? 3.221 -14.125 -15.617 1 96.19 98 THR B C 1
ATOM 5181 O O . THR B 1 98 ? 3.01 -13.758 -14.461 1 96.19 98 THR B O 1
ATOM 5184 N N . HIS B 1 99 ? 2.254 -14.164 -16.531 1 94.06 99 HIS B N 1
ATOM 5185 C CA . HIS B 1 99 ? 0.859 -13.852 -16.25 1 94.06 99 HIS B CA 1
ATOM 5186 C C . HIS B 1 99 ? 0.703 -12.406 -15.781 1 94.06 99 HIS B C 1
ATOM 5188 O O . HIS B 1 99 ? -0.293 -12.062 -15.141 1 94.06 99 HIS B O 1
ATOM 5194 N N . MET B 1 100 ? 1.646 -11.578 -16.047 1 94.06 100 MET B N 1
ATOM 5195 C CA . MET B 1 100 ? 1.615 -10.18 -15.633 1 94.06 100 MET B CA 1
ATOM 5196 C C . MET B 1 100 ? 0.687 -9.367 -16.531 1 94.06 100 MET B C 1
ATOM 5198 O O . MET B 1 100 ? 0.653 -9.578 -17.75 1 94.06 100 MET B O 1
ATOM 5202 N N . ARG B 1 101 ? -0.087 -8.516 -15.945 1 95.19 101 ARG B N 1
ATOM 5203 C CA . ARG B 1 101 ? -0.837 -7.484 -16.656 1 95.19 101 ARG B CA 1
ATOM 5204 C C . ARG B 1 101 ? -0.315 -6.094 -16.312 1 95.19 101 ARG B C 1
ATOM 5206 O O . ARG B 1 101 ? -0.182 -5.746 -15.133 1 95.19 101 ARG B O 1
ATOM 5213 N N . ALA B 1 102 ? -0.037 -5.359 -17.391 1 96.12 102 ALA B N 1
ATOM 5214 C CA . ALA B 1 102 ? 0.525 -4.023 -17.203 1 96.12 102 ALA B CA 1
ATOM 5215 C C . ALA B 1 102 ? -0.548 -3.035 -16.766 1 96.12 102 ALA B C 1
ATOM 5217 O O . ALA B 1 102 ? -1.697 -3.117 -17.203 1 96.12 102 ALA B O 1
ATOM 5218 N N . ASP B 1 103 ? -0.182 -2.105 -15.883 1 97.5 103 ASP B N 1
ATOM 5219 C CA . ASP B 1 103 ? -1.011 -0.961 -15.523 1 97.5 103 ASP B CA 1
ATOM 5220 C C . ASP B 1 103 ? -0.972 0.112 -16.609 1 97.5 103 ASP B C 1
ATOM 5222 O O . ASP B 1 103 ? -0.341 1.156 -16.438 1 97.5 103 ASP B O 1
ATOM 5226 N N . GLU B 1 104 ? -1.71 -0.153 -17.656 1 97.06 104 GLU B N 1
ATOM 5227 C CA . GLU B 1 104 ? -1.665 0.715 -18.828 1 97.06 104 GLU B CA 1
ATOM 5228 C C . GLU B 1 104 ? -2.117 2.131 -18.484 1 97.06 104 GLU B C 1
ATOM 5230 O O . GLU B 1 104 ? -1.537 3.107 -18.969 1 97.06 104 GLU B O 1
ATOM 5235 N N . GLU B 1 105 ? -3.152 2.207 -17.703 1 96.44 105 GLU B N 1
ATOM 5236 C CA . GLU B 1 105 ? -3.658 3.52 -17.312 1 96.44 105 GLU B CA 1
ATOM 5237 C C . GLU B 1 105 ? -2.621 4.289 -16.5 1 96.44 105 GLU B C 1
ATOM 5239 O O . GLU B 1 105 ? -2.422 5.488 -16.719 1 96.44 105 GLU B O 1
ATOM 5244 N N . GLY B 1 106 ? -1.995 3.592 -15.523 1 97.06 106 GLY B N 1
ATOM 5245 C CA . GLY B 1 106 ? -0.949 4.227 -14.742 1 97.06 106 GLY B CA 1
ATOM 5246 C C . GLY B 1 106 ? 0.245 4.656 -15.57 1 97.06 106 GLY B C 1
ATOM 5247 O O . GLY B 1 106 ? 0.796 5.738 -15.359 1 97.06 106 GLY B O 1
ATOM 5248 N N . MET B 1 107 ? 0.631 3.85 -16.531 1 97.81 107 MET B N 1
ATOM 5249 C CA . MET B 1 107 ? 1.739 4.184 -17.422 1 97.81 107 MET B CA 1
ATOM 5250 C C . MET B 1 107 ? 1.414 5.422 -18.25 1 97.81 107 MET B C 1
ATOM 5252 O O . MET B 1 107 ? 2.244 6.32 -18.375 1 97.81 107 MET B O 1
ATOM 5256 N N . ALA B 1 108 ? 0.204 5.422 -18.734 1 97 108 ALA B N 1
ATOM 5257 C CA . ALA B 1 108 ? -0.22 6.574 -19.531 1 97 108 ALA B CA 1
ATOM 5258 C C . ALA B 1 108 ? -0.225 7.844 -18.688 1 97 108 ALA B C 1
ATOM 5260 O O . ALA B 1 108 ? 0.22 8.898 -19.141 1 97 108 ALA B O 1
ATOM 5261 N N . ARG B 1 109 ? -0.701 7.754 -17.516 1 96.25 109 ARG B N 1
ATOM 5262 C CA . ARG B 1 109 ? -0.78 8.891 -16.609 1 96.25 109 ARG B CA 1
ATOM 5263 C C . ARG B 1 109 ? 0.604 9.469 -16.344 1 96.25 109 ARG B C 1
ATOM 5265 O O . ARG B 1 109 ? 0.766 10.688 -16.234 1 96.25 109 ARG B O 1
ATOM 5272 N N . LEU B 1 110 ? 1.591 8.594 -16.234 1 97.25 110 LEU B N 1
ATOM 5273 C CA . LEU B 1 110 ? 2.941 9.023 -15.891 1 97.25 110 LEU B CA 1
ATOM 5274 C C . LEU B 1 110 ? 3.771 9.266 -17.141 1 97.25 110 LEU B C 1
ATOM 5276 O O . LEU B 1 110 ? 4.973 9.523 -17.062 1 97.25 110 LEU B O 1
ATOM 5280 N N . GLY B 1 111 ? 3.213 9.055 -18.281 1 96.12 111 GLY B N 1
ATOM 5281 C CA . GLY B 1 111 ? 3.873 9.367 -19.531 1 96.12 111 GLY B CA 1
ATOM 5282 C C . GLY B 1 111 ? 4.863 8.297 -19.969 1 96.12 111 GLY B C 1
ATOM 5283 O O . GLY B 1 111 ? 5.824 8.594 -20.672 1 96.12 111 GLY B O 1
ATOM 5284 N N . LEU B 1 112 ? 4.664 7.074 -19.531 1 96.69 112 LEU B N 1
ATOM 5285 C CA . LEU B 1 112 ? 5.547 5.977 -19.922 1 96.69 112 LEU B CA 1
ATOM 5286 C C . LEU B 1 112 ? 5.086 5.34 -21.234 1 96.69 112 LEU B C 1
ATOM 5288 O O . LEU B 1 112 ? 4.027 4.715 -21.281 1 96.69 112 LEU B O 1
ATOM 5292 N N . GLU B 1 113 ? 5.914 5.473 -22.172 1 94.44 113 GLU B N 1
ATOM 5293 C CA . GLU B 1 113 ? 5.613 4.82 -23.453 1 94.44 113 GLU B CA 1
ATOM 5294 C C . GLU B 1 113 ? 5.949 3.334 -23.406 1 94.44 113 GLU B C 1
ATOM 5296 O O . GLU B 1 113 ? 7.078 2.957 -23.078 1 94.44 113 GLU B O 1
ATOM 5301 N N . PRO B 1 114 ? 5.02 2.521 -23.797 1 90.94 114 PRO B N 1
ATOM 5302 C CA . PRO B 1 114 ? 5.242 1.079 -23.672 1 90.94 114 PRO B CA 1
ATOM 5303 C C . PRO B 1 114 ? 6.402 0.583 -24.531 1 90.94 114 PRO B C 1
ATOM 5305 O O . PRO B 1 114 ? 7 -0.452 -24.219 1 90.94 114 PRO B O 1
ATOM 5308 N N . ASP B 1 115 ? 6.797 1.377 -25.578 1 92.56 115 ASP B N 1
ATOM 5309 C CA . ASP B 1 115 ? 7.852 0.935 -26.484 1 92.56 115 ASP B CA 1
ATOM 5310 C C . ASP B 1 115 ? 9.211 1.482 -26.047 1 92.56 115 ASP B C 1
ATOM 5312 O O . ASP B 1 115 ? 10.242 1.118 -26.625 1 92.56 115 ASP B O 1
ATOM 5316 N N . SER B 1 116 ? 9.219 2.355 -25.047 1 95.44 116 SER B N 1
ATOM 5317 C CA . SER B 1 116 ? 10.492 2.797 -24.484 1 95.44 116 SER B CA 1
ATOM 5318 C C . SER B 1 116 ? 11.141 1.696 -23.656 1 95.44 116 SER B C 1
ATOM 5320 O O . SER B 1 116 ? 10.484 0.719 -23.281 1 95.44 116 SER B O 1
ATOM 5322 N N . LEU B 1 117 ? 12.43 1.834 -23.438 1 96.19 117 LEU B N 1
ATOM 5323 C CA . LEU B 1 117 ? 13.141 0.845 -22.641 1 96.19 117 LEU B CA 1
ATOM 5324 C C . LEU B 1 117 ? 12.508 0.699 -21.266 1 96.19 117 LEU B C 1
ATOM 5326 O O . LEU B 1 117 ? 12.242 -0.418 -20.812 1 96.19 117 LEU B O 1
ATOM 5330 N N . ILE B 1 118 ? 12.25 1.821 -20.594 1 96.44 118 ILE B N 1
ATOM 5331 C CA . ILE B 1 118 ? 11.664 1.813 -19.266 1 96.44 118 ILE B CA 1
ATOM 5332 C C . ILE B 1 118 ? 10.227 1.305 -19.328 1 96.44 118 ILE B C 1
ATOM 5334 O O . ILE B 1 118 ? 9.828 0.451 -18.531 1 96.44 118 ILE B O 1
ATOM 5338 N N . GLY B 1 119 ? 9.445 1.834 -20.281 1 97.19 119 GLY B N 1
ATOM 5339 C CA . GLY B 1 119 ? 8.062 1.412 -20.438 1 97.19 119 GLY B CA 1
ATOM 5340 C C . GLY B 1 119 ? 7.918 -0.073 -20.719 1 97.19 119 GLY B C 1
ATOM 5341 O O . GLY B 1 119 ? 7.004 -0.719 -20.203 1 97.19 119 GLY B O 1
ATOM 5342 N N . ALA B 1 120 ? 8.828 -0.608 -21.5 1 97.31 120 ALA B N 1
ATOM 5343 C CA . ALA B 1 120 ? 8.805 -2.031 -21.828 1 97.31 120 ALA B CA 1
ATOM 5344 C C . ALA B 1 120 ? 9.039 -2.883 -20.578 1 97.31 120 ALA B C 1
ATOM 5346 O O . ALA B 1 120 ? 8.352 -3.881 -20.359 1 97.31 120 ALA B O 1
ATOM 5347 N N . ARG B 1 121 ? 9.953 -2.479 -19.797 1 97.75 121 ARG B N 1
ATOM 5348 C CA . ARG B 1 121 ? 10.273 -3.221 -18.578 1 97.75 121 ARG B CA 1
ATOM 5349 C C . ARG B 1 121 ? 9.133 -3.133 -17.562 1 97.75 121 ARG B C 1
ATOM 5351 O O . ARG B 1 121 ? 8.781 -4.129 -16.938 1 97.75 121 ARG B O 1
ATOM 5358 N N . VAL B 1 122 ? 8.523 -1.91 -17.484 1 97.38 122 VAL B N 1
ATOM 5359 C CA . VAL B 1 122 ? 7.398 -1.729 -16.578 1 97.38 122 VAL B CA 1
ATOM 5360 C C . VAL B 1 122 ? 6.23 -2.607 -17.031 1 97.38 122 VAL B C 1
ATOM 5362 O O . VAL B 1 122 ? 5.551 -3.217 -16.203 1 97.38 122 VAL B O 1
ATOM 5365 N N . ALA B 1 123 ? 6.082 -2.742 -18.297 1 96.88 123 ALA B N 1
ATOM 5366 C CA . ALA B 1 123 ? 4.969 -3.498 -18.859 1 96.88 123 ALA B CA 1
ATOM 5367 C C . ALA B 1 123 ? 5.215 -5 -18.766 1 96.88 123 ALA B C 1
ATOM 5369 O O . ALA B 1 123 ? 4.289 -5.801 -18.938 1 96.88 123 ALA B O 1
ATOM 5370 N N . GLU B 1 124 ? 6.449 -5.391 -18.484 1 96.69 124 GLU B N 1
ATOM 5371 C CA . GLU B 1 124 ? 6.82 -6.801 -18.438 1 96.69 124 GLU B CA 1
ATOM 5372 C C . GLU B 1 124 ? 7.348 -7.176 -17.047 1 96.69 124 GLU B C 1
ATOM 5374 O O . GLU B 1 124 ? 8.25 -8.008 -16.922 1 96.69 124 GLU B O 1
ATOM 5379 N N . CYS B 1 125 ? 6.82 -6.539 -16.031 1 96.81 125 CYS B N 1
ATOM 5380 C CA . CYS B 1 125 ? 7.086 -6.875 -14.633 1 96.81 125 CYS B CA 1
ATOM 5381 C C . CYS B 1 125 ? 8.57 -6.738 -14.312 1 96.81 125 CYS B C 1
ATOM 5383 O O . CYS B 1 125 ? 9.117 -7.523 -13.539 1 96.81 125 CYS B O 1
ATOM 5385 N N . GLY B 1 126 ? 9.242 -5.82 -14.977 1 97.56 126 GLY B N 1
ATOM 5386 C CA . GLY B 1 126 ? 10.641 -5.516 -14.703 1 97.56 126 GLY B CA 1
ATOM 5387 C C . GLY B 1 126 ? 11.609 -6.41 -15.453 1 97.56 126 GLY B C 1
ATOM 5388 O O . GLY B 1 126 ? 12.82 -6.242 -15.352 1 97.56 126 GLY B O 1
ATOM 5389 N N . PHE B 1 127 ? 11.117 -7.324 -16.297 1 98.19 127 PHE B N 1
ATOM 5390 C CA . PHE B 1 127 ? 11.977 -8.242 -17.047 1 98.19 127 PHE B CA 1
ATOM 5391 C C . PHE B 1 127 ? 12.359 -7.66 -18.391 1 98.19 127 PHE B C 1
ATOM 5393 O O . PHE B 1 127 ? 11.555 -6.969 -19.031 1 98.19 127 PHE B O 1
ATOM 5400 N N . ASP B 1 128 ? 13.57 -7.863 -18.828 1 97.5 128 ASP B N 1
ATOM 5401 C CA . ASP B 1 128 ? 13.867 -7.887 -20.25 1 97.5 128 ASP B CA 1
ATOM 5402 C C . ASP B 1 128 ? 13.398 -9.195 -20.891 1 97.5 128 ASP B C 1
ATOM 5404 O O . ASP B 1 128 ? 13.562 -10.266 -20.312 1 97.5 128 ASP B O 1
ATOM 5408 N N . VAL B 1 129 ? 12.812 -9.141 -22.062 1 97.12 129 VAL B N 1
ATOM 5409 C CA . VAL B 1 129 ? 12.109 -10.305 -22.578 1 97.12 129 VAL B CA 1
ATOM 5410 C C . VAL B 1 129 ? 12.93 -10.953 -23.688 1 97.12 129 VAL B C 1
ATOM 5412 O O . VAL B 1 129 ? 13.211 -10.32 -24.703 1 97.12 129 VAL B O 1
ATOM 5415 N N . PHE B 1 130 ? 13.352 -12.156 -23.438 1 97.5 130 PHE B N 1
ATOM 5416 C CA . PHE B 1 130 ? 13.852 -12.984 -24.531 1 97.5 130 PHE B CA 1
ATOM 5417 C C . PHE B 1 130 ? 12.711 -13.727 -25.219 1 97.5 130 PHE B C 1
ATOM 5419 O O . PHE B 1 130 ? 12.641 -13.773 -26.438 1 97.5 130 PHE B O 1
ATOM 5426 N N . GLU B 1 131 ? 11.805 -14.172 -24.312 1 96 131 GLU B N 1
ATOM 5427 C CA . GLU B 1 131 ? 10.594 -14.828 -24.781 1 96 131 GLU B CA 1
ATOM 5428 C C . GLU B 1 131 ? 9.469 -14.727 -23.766 1 96 131 GLU B C 1
ATOM 5430 O O . GLU B 1 131 ? 9.617 -15.188 -22.625 1 96 131 GLU B O 1
ATOM 5435 N N . ARG B 1 132 ? 8.438 -14.125 -24.203 1 94.81 132 ARG B N 1
ATOM 5436 C CA . ARG B 1 132 ? 7.215 -14.102 -23.406 1 94.81 132 ARG B CA 1
ATOM 5437 C C . ARG B 1 132 ? 6.191 -15.102 -23.953 1 94.81 132 ARG B C 1
ATOM 5439 O O . ARG B 1 132 ? 5.809 -15.023 -25.125 1 94.81 132 ARG B O 1
ATOM 5446 N N . ASP B 1 133 ? 5.75 -16.031 -23.109 1 93.69 133 ASP B N 1
ATOM 5447 C CA . ASP B 1 133 ? 4.75 -17.031 -23.484 1 93.69 133 ASP B CA 1
ATOM 5448 C C . ASP B 1 133 ? 3.902 -17.438 -22.297 1 93.69 133 ASP B C 1
ATOM 5450 O O . ASP B 1 133 ? 4.332 -18.25 -21.469 1 93.69 133 ASP B O 1
ATOM 5454 N N . ASP B 1 134 ? 2.699 -16.969 -22.25 1 90.56 134 ASP B N 1
ATOM 5455 C CA . ASP B 1 134 ? 1.812 -17.375 -21.172 1 90.56 134 ASP B CA 1
ATOM 5456 C C . ASP B 1 134 ? 0.98 -18.594 -21.562 1 90.56 134 ASP B C 1
ATOM 5458 O O . ASP B 1 134 ? 0.082 -19 -20.828 1 90.56 134 ASP B O 1
ATOM 5462 N N . GLY B 1 135 ? 1.344 -19.016 -22.656 1 86.12 135 GLY B N 1
ATOM 5463 C CA . GLY B 1 135 ? 0.575 -20.141 -23.172 1 86.12 135 GLY B CA 1
ATOM 5464 C C . GLY B 1 135 ? -0.9 -19.828 -23.328 1 86.12 135 GLY B C 1
ATOM 5465 O O . GLY B 1 135 ? -1.298 -18.656 -23.328 1 86.12 135 GLY B O 1
ATOM 5466 N N . MET B 1 136 ? -1.668 -20.703 -23.641 1 85.12 136 MET B N 1
ATOM 5467 C CA . MET B 1 136 ? -3.129 -20.688 -23.594 1 85.12 136 MET B CA 1
ATOM 5468 C C . MET B 1 136 ? -3.695 -19.781 -24.688 1 85.12 136 MET B C 1
ATOM 5470 O O . MET B 1 136 ? -3.75 -18.562 -24.516 1 85.12 136 MET B O 1
ATOM 5474 N N . LEU B 1 137 ? -4.223 -20.25 -25.594 1 92.69 137 LEU B N 1
ATOM 5475 C CA . LEU B 1 137 ? -4.953 -19.5 -26.609 1 92.69 137 LEU B CA 1
ATOM 5476 C C . LEU B 1 137 ? -6.371 -20.047 -26.766 1 92.69 137 LEU B C 1
ATOM 5478 O O . LEU B 1 137 ? -6.793 -20.391 -27.875 1 92.69 137 LEU B O 1
ATOM 5482 N N . PRO B 1 138 ? -7 -20.047 -25.609 1 92.94 138 PRO B N 1
ATOM 5483 C CA . PRO B 1 138 ? -8.406 -20.453 -25.719 1 92.94 138 PRO B CA 1
ATOM 5484 C C . PRO B 1 138 ? -9.258 -19.438 -26.484 1 92.94 138 PRO B C 1
ATOM 5486 O O . PRO B 1 138 ? -8.969 -18.25 -26.438 1 92.94 138 PRO B O 1
ATOM 5489 N N . GLU B 1 139 ? -10.227 -19.984 -27.141 1 93.88 139 GLU B N 1
ATOM 5490 C CA . GLU B 1 139 ? -11.148 -19.156 -27.891 1 93.88 139 GLU B CA 1
ATOM 5491 C C . GLU B 1 139 ? -12.602 -19.531 -27.625 1 93.88 139 GLU B C 1
ATOM 5493 O O . GLU B 1 139 ? -12.953 -20.719 -27.625 1 93.88 139 GLU B O 1
ATOM 5498 N N . GLY B 1 140 ? -13.414 -18.531 -27.219 1 92.75 140 GLY B N 1
ATOM 5499 C CA . GLY B 1 140 ? -14.844 -18.703 -27.047 1 92.75 140 GLY B CA 1
ATOM 5500 C C . GLY B 1 140 ? -15.672 -17.812 -27.953 1 92.75 140 GLY B C 1
ATOM 5501 O O . GLY B 1 140 ? -15.156 -17.25 -28.922 1 92.75 140 GLY B O 1
ATOM 5502 N N . PRO B 1 141 ? -17 -17.781 -27.688 1 92.06 141 PRO B N 1
ATOM 5503 C CA . PRO B 1 141 ? -17.891 -16.969 -28.516 1 92.06 141 PRO B CA 1
ATOM 5504 C C . PRO B 1 141 ? -17.516 -15.492 -28.516 1 92.06 141 PRO B C 1
ATOM 5506 O O . PRO B 1 141 ? -17.797 -14.781 -29.484 1 92.06 141 PRO B O 1
ATOM 5509 N N . ASP B 1 142 ? -16.812 -15.062 -27.438 1 92.62 142 ASP B N 1
ATOM 5510 C CA . ASP B 1 142 ? -16.453 -13.648 -27.328 1 92.62 142 ASP B CA 1
ATOM 5511 C C . ASP B 1 142 ? -15.008 -13.414 -27.781 1 92.62 142 ASP B C 1
ATOM 5513 O O . ASP B 1 142 ? -14.438 -12.352 -27.516 1 92.62 142 ASP B O 1
ATOM 5517 N N . GLY B 1 143 ? -14.453 -14.398 -28.359 1 92.56 143 GLY B N 1
ATOM 5518 C CA . GLY B 1 143 ? -13.102 -14.258 -28.875 1 92.56 143 GLY B CA 1
ATOM 5519 C C . GLY B 1 143 ? -12.055 -14.914 -27.984 1 92.56 143 GLY B C 1
ATOM 5520 O O . GLY B 1 143 ? -12.367 -15.812 -27.203 1 92.56 143 GLY B O 1
ATOM 5521 N N . TYR B 1 144 ? -10.789 -14.516 -28.25 1 92.81 144 TYR B N 1
ATOM 5522 C CA . TYR B 1 144 ? -9.656 -15.109 -27.531 1 92.81 144 TYR B CA 1
ATOM 5523 C C . TYR B 1 144 ? -9.555 -14.555 -26.109 1 92.81 144 TYR B C 1
ATOM 5525 O O . TYR B 1 144 ? -9.805 -13.375 -25.891 1 92.81 144 TYR B O 1
ATOM 5533 N N . TYR B 1 145 ? -9.211 -15.438 -25.219 1 89.75 145 TYR B N 1
ATOM 5534 C CA . TYR B 1 145 ? -8.883 -15.008 -23.859 1 89.75 145 TYR B CA 1
ATOM 5535 C C . TYR B 1 145 ? -7.723 -14.023 -23.859 1 89.75 145 TYR B C 1
ATOM 5537 O O . TYR B 1 145 ? -7.781 -12.984 -23.203 1 89.75 145 TYR B O 1
ATOM 5545 N N . ASP B 1 146 ? -6.73 -14.297 -24.547 1 88.75 146 ASP B N 1
ATOM 5546 C CA . ASP B 1 146 ? -5.562 -13.469 -24.812 1 88.75 146 ASP B CA 1
ATOM 5547 C C . ASP B 1 146 ? -5.113 -13.602 -26.266 1 88.75 146 ASP B C 1
ATOM 5549 O O . ASP B 1 146 ? -4.527 -14.617 -26.656 1 88.75 146 ASP B O 1
ATOM 5553 N N . PRO B 1 147 ? -5.305 -12.555 -26.953 1 87.44 147 PRO B N 1
ATOM 5554 C CA . PRO B 1 147 ? -4.98 -12.648 -28.391 1 87.44 147 PRO B CA 1
ATOM 5555 C C . PRO B 1 147 ? -3.494 -12.875 -28.641 1 87.44 147 PRO B C 1
ATOM 5557 O O . PRO B 1 147 ? -3.109 -13.32 -29.719 1 87.44 147 PRO B O 1
ATOM 5560 N N . ASP B 1 148 ? -2.703 -12.562 -27.625 1 86.31 148 ASP B N 1
ATOM 5561 C CA . ASP B 1 148 ? -1.265 -12.734 -27.797 1 86.31 148 ASP B CA 1
ATOM 5562 C C . ASP B 1 148 ? -0.78 -14.008 -27.109 1 86.31 148 ASP B C 1
ATOM 5564 O O . ASP B 1 148 ? 0.424 -14.266 -27.047 1 86.31 148 ASP B O 1
ATOM 5568 N N . GLY B 1 149 ? -1.771 -14.789 -26.734 1 90 149 GLY B N 1
ATOM 5569 C CA . GLY B 1 149 ? -1.408 -16.047 -26.109 1 90 149 GLY B CA 1
ATOM 5570 C C . GLY B 1 149 ? -0.737 -17.016 -27.062 1 90 149 GLY B C 1
ATOM 5571 O O . GLY B 1 149 ? -1.188 -17.203 -28.188 1 90 149 GLY B O 1
ATOM 5572 N N . ALA B 1 150 ? 0.397 -17.641 -26.719 1 94.56 150 ALA B N 1
ATOM 5573 C CA . ALA B 1 150 ? 1.16 -18.656 -27.438 1 94.56 150 ALA B CA 1
ATOM 5574 C C . ALA B 1 150 ? 1.58 -18.141 -28.812 1 94.56 150 ALA B C 1
ATOM 5576 O O . ALA B 1 150 ? 1.746 -18.922 -29.75 1 94.56 150 ALA B O 1
ATOM 5577 N N . LYS B 1 151 ? 1.704 -16.844 -28.953 1 93.75 151 LYS B N 1
ATOM 5578 C CA . LYS B 1 151 ? 1.974 -16.219 -30.25 1 93.75 151 LYS B CA 1
ATOM 5579 C C . LYS B 1 151 ? 3.277 -16.75 -30.844 1 93.75 151 LYS B C 1
ATOM 5581 O O . LYS B 1 151 ? 3.293 -17.266 -31.953 1 93.75 151 LYS B O 1
ATOM 5586 N N . GLU B 1 152 ? 4.367 -16.641 -30.109 1 95.25 152 GLU B N 1
ATOM 5587 C CA . GLU B 1 152 ? 5.668 -17.062 -30.609 1 95.25 152 GLU B CA 1
ATOM 5588 C C . GLU B 1 152 ? 5.734 -18.578 -30.75 1 95.25 152 GLU B C 1
ATOM 5590 O O . GLU B 1 152 ? 6.348 -19.094 -31.688 1 95.25 152 GLU B O 1
ATOM 5595 N N . TYR B 1 153 ? 5.117 -19.312 -29.891 1 97.25 153 TYR B N 1
ATOM 5596 C CA . TYR B 1 153 ? 5.086 -20.781 -29.953 1 97.25 153 TYR B CA 1
ATOM 5597 C C . TYR B 1 153 ? 4.34 -21.25 -31.203 1 97.25 153 TYR B C 1
ATOM 5599 O O . TYR B 1 153 ? 4.77 -22.188 -31.875 1 97.25 153 TYR B O 1
ATOM 5607 N N . ASN B 1 154 ? 3.238 -20.594 -31.5 1 96.69 154 ASN B N 1
ATOM 5608 C CA . ASN B 1 154 ? 2.48 -20.953 -32.688 1 96.69 154 ASN B CA 1
ATOM 5609 C C . ASN B 1 154 ? 3.264 -20.641 -33.969 1 96.69 154 ASN B C 1
ATOM 5611 O O . ASN B 1 154 ? 3.143 -21.359 -34.969 1 96.69 154 ASN B O 1
ATOM 5615 N N . LYS B 1 155 ? 4.004 -19.547 -33.938 1 96.25 155 LYS B N 1
ATOM 5616 C CA . LYS B 1 155 ? 4.898 -19.281 -35.062 1 96.25 155 LYS B CA 1
ATOM 5617 C C . LYS B 1 155 ? 5.895 -20.422 -35.25 1 96.25 155 LYS B C 1
ATOM 5619 O O . LYS B 1 155 ? 6.141 -20.859 -36.375 1 96.25 155 LYS B O 1
ATOM 5624 N N . PHE B 1 156 ? 6.492 -20.891 -34.219 1 97 156 PHE B N 1
ATOM 5625 C CA . PHE B 1 156 ? 7.426 -22.016 -34.219 1 97 156 PHE B CA 1
ATOM 5626 C C . PHE B 1 156 ? 6.766 -23.266 -34.812 1 97 156 PHE B C 1
ATOM 5628 O O . PHE B 1 156 ? 7.328 -23.922 -35.688 1 97 156 PHE B O 1
ATOM 5635 N N . LEU B 1 157 ? 5.543 -23.609 -34.312 1 96.75 157 LEU B N 1
ATOM 5636 C CA . LEU B 1 157 ? 4.832 -24.812 -34.75 1 96.75 157 LEU B CA 1
ATOM 5637 C C . LEU B 1 157 ? 4.512 -24.734 -36.25 1 96.75 157 LEU B C 1
ATOM 5639 O O . LEU B 1 157 ? 4.668 -25.719 -36.969 1 96.75 157 LEU B O 1
ATOM 5643 N N . ARG B 1 158 ? 4.09 -23.578 -36.688 1 95.69 158 ARG B N 1
ATOM 5644 C CA . ARG B 1 158 ? 3.775 -23.406 -38.094 1 95.69 158 ARG B CA 1
ATOM 5645 C C . ARG B 1 158 ? 5.016 -23.594 -38.969 1 95.69 158 ARG B C 1
ATOM 5647 O O . ARG B 1 158 ? 4.941 -24.156 -40.062 1 95.69 158 ARG B O 1
ATOM 5654 N N . ALA B 1 159 ? 6.078 -23.078 -38.438 1 95.81 159 ALA B N 1
ATOM 5655 C CA . ALA B 1 159 ? 7.344 -23.219 -39.156 1 95.81 159 ALA B CA 1
ATOM 5656 C C . ALA B 1 159 ? 7.738 -24.688 -39.281 1 95.81 159 ALA B C 1
ATOM 5658 O O . ALA B 1 159 ? 8.438 -25.078 -40.219 1 95.81 159 ALA B O 1
ATOM 5659 N N . LYS B 1 160 ? 7.332 -25.531 -38.375 1 94.81 160 LYS B N 1
ATOM 5660 C CA . LYS B 1 160 ? 7.645 -26.953 -38.375 1 94.81 160 LYS B CA 1
ATOM 5661 C C . LYS B 1 160 ? 6.605 -27.75 -39.156 1 94.81 160 LYS B C 1
ATOM 5663 O O . LYS B 1 160 ? 6.703 -28.984 -39.281 1 94.81 160 LYS B O 1
ATOM 5668 N N . GLY B 1 161 ? 5.496 -27.078 -39.656 1 93.5 161 GLY B N 1
ATOM 5669 C CA . GLY B 1 161 ? 4.547 -27.719 -40.531 1 93.5 161 GLY B CA 1
ATOM 5670 C C . GLY B 1 161 ? 3.223 -28.047 -39.875 1 93.5 161 GLY B C 1
ATOM 5671 O O . GLY B 1 161 ? 2.309 -28.562 -40.5 1 93.5 161 GLY B O 1
ATOM 5672 N N . TYR B 1 162 ? 3.117 -27.719 -38.562 1 95.62 162 TYR B N 1
ATOM 5673 C CA . TYR B 1 162 ? 1.844 -27.938 -37.875 1 95.62 162 TYR B CA 1
ATOM 5674 C C . TYR B 1 162 ? 0.781 -26.969 -38.406 1 95.62 162 TYR B C 1
ATOM 5676 O O . TYR B 1 162 ? 0.671 -25.844 -37.906 1 95.62 162 TYR B O 1
ATOM 5684 N N . GLU B 1 163 ? -0.1 -27.422 -39.281 1 91.5 163 GLU B N 1
ATOM 5685 C CA . GLU B 1 163 ? -1.01 -26.531 -40 1 91.5 163 GLU B CA 1
ATOM 5686 C C . GLU B 1 163 ? -2.406 -26.562 -39.375 1 91.5 163 GLU B C 1
ATOM 5688 O O . GLU B 1 163 ? -3.104 -27.562 -39.469 1 91.5 163 GLU B O 1
ATOM 5693 N N . SER B 1 164 ? -2.803 -25.469 -38.844 1 93.62 164 SER B N 1
ATOM 5694 C CA . SER B 1 164 ? -4.152 -25.188 -38.344 1 93.62 164 SER B CA 1
ATOM 5695 C C . SER B 1 164 ? -4.289 -23.719 -37.938 1 93.62 164 SER B C 1
ATOM 5697 O O . SER B 1 164 ? -3.297 -22.984 -37.875 1 93.62 164 SER B O 1
ATOM 5699 N N . ASP B 1 165 ? -5.5 -23.203 -37.719 1 93 165 ASP B N 1
ATOM 5700 C CA . ASP B 1 165 ? -5.719 -21.828 -37.281 1 93 165 ASP B CA 1
ATOM 5701 C C . ASP B 1 165 ? -5.34 -21.656 -35.812 1 93 165 ASP B C 1
ATOM 5703 O O . ASP B 1 165 ? -5.172 -20.531 -35.344 1 93 165 ASP B O 1
ATOM 5707 N N . ASN B 1 166 ? -5.184 -22.719 -35 1 95.5 166 ASN B N 1
ATOM 5708 C CA . ASN B 1 166 ? -4.797 -22.719 -33.594 1 95.5 166 ASN B CA 1
ATOM 5709 C C . ASN B 1 166 ? -3.939 -23.922 -33.25 1 95.5 166 ASN B C 1
ATOM 5711 O O . ASN B 1 166 ? -4.383 -24.812 -32.531 1 95.5 166 ASN B O 1
ATOM 5715 N N . PRO B 1 167 ? -2.713 -23.875 -33.719 1 96 167 PRO B N 1
ATOM 5716 C CA . PRO B 1 167 ? -1.835 -25.031 -33.5 1 96 167 PRO B CA 1
ATOM 5717 C C . PRO B 1 167 ? -1.626 -25.359 -32.031 1 96 167 PRO B C 1
ATOM 5719 O O . PRO B 1 167 ? -1.481 -26.531 -31.656 1 96 167 PRO B O 1
ATOM 5722 N N . TRP B 1 168 ? -1.565 -24.359 -31.219 1 96.56 168 TRP B N 1
ATOM 5723 C CA . TRP B 1 168 ? -1.476 -24.594 -29.781 1 96.56 168 TRP B CA 1
ATOM 5724 C C . TRP B 1 168 ? -2.576 -25.531 -29.312 1 96.56 168 TRP B C 1
ATOM 5726 O O . TRP B 1 168 ? -2.314 -26.469 -28.562 1 96.56 168 TRP B O 1
ATOM 5736 N N . HIS B 1 169 ? -3.807 -25.281 -29.719 1 96.38 169 HIS B N 1
ATOM 5737 C CA . HIS B 1 169 ? -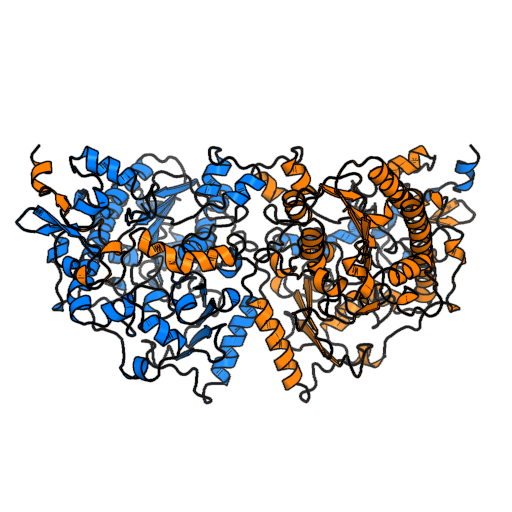4.941 -26.094 -29.297 1 96.38 169 HIS B CA 1
ATOM 5738 C C . HIS B 1 169 ? -4.957 -27.422 -30.031 1 96.38 169 HIS B C 1
ATOM 5740 O O . HIS B 1 169 ? -5.023 -28.484 -29.406 1 96.38 169 HIS B O 1
ATOM 5746 N N . ASP B 1 170 ? -4.793 -27.422 -31.344 1 96.88 170 ASP B N 1
ATOM 5747 C CA . ASP B 1 170 ? -5.094 -28.578 -32.188 1 96.88 170 ASP B CA 1
ATOM 5748 C C . ASP B 1 170 ? -3.992 -29.625 -32.094 1 96.88 170 ASP B C 1
ATOM 5750 O O . ASP B 1 170 ? -4.219 -30.797 -32.375 1 96.88 170 ASP B O 1
ATOM 5754 N N . PHE B 1 171 ? -2.814 -29.203 -31.625 1 96.94 171 PHE B N 1
ATOM 5755 C CA . PHE B 1 171 ? -1.692 -30.141 -31.641 1 96.94 171 PHE B CA 1
ATOM 5756 C C . PHE B 1 171 ? -1.087 -30.281 -30.25 1 96.94 171 PHE B C 1
ATOM 5758 O O . PHE B 1 171 ? -1.082 -31.359 -29.688 1 96.94 171 PHE B O 1
ATOM 5765 N N . ALA B 1 172 ? -0.683 -29.234 -29.672 1 97.25 172 ALA B N 1
ATOM 5766 C CA . ALA B 1 172 ? 0.059 -29.281 -28.406 1 97.25 172 ALA B CA 1
ATOM 5767 C C . ALA B 1 172 ? -0.863 -29.609 -27.234 1 97.25 172 ALA B C 1
ATOM 5769 O O . ALA B 1 172 ? -0.418 -30.141 -26.219 1 97.25 172 ALA B O 1
ATOM 5770 N N . ASN B 1 173 ? -2.229 -29.297 -27.344 1 97.5 173 ASN B N 1
ATOM 5771 C CA . ASN B 1 173 ? -3.131 -29.438 -26.219 1 97.5 173 ASN B CA 1
ATOM 5772 C C . ASN B 1 173 ? -4.379 -30.234 -26.578 1 97.5 173 ASN B C 1
ATOM 5774 O O . ASN B 1 173 ? -5.453 -30 -26.016 1 97.5 173 ASN B O 1
ATOM 5778 N N . SER B 1 174 ? -4.211 -31.109 -27.609 1 97.94 174 SER B N 1
ATOM 5779 C CA . SER B 1 174 ? -5.293 -32 -28.016 1 97.94 174 SER B CA 1
ATOM 5780 C C . SER B 1 174 ? -4.746 -33.312 -28.562 1 97.94 174 SER B C 1
ATOM 5782 O O . SER B 1 174 ? -3.6 -33.375 -29 1 97.94 174 SER B O 1
ATOM 5784 N N . GLY B 1 175 ? -5.535 -34.375 -28.359 1 97.69 175 GLY B N 1
ATOM 5785 C CA . GLY B 1 175 ? -5.293 -35.625 -29.078 1 97.69 175 GLY B CA 1
ATOM 5786 C C . GLY B 1 175 ? -6.086 -35.719 -30.375 1 97.69 175 GLY B C 1
ATOM 5787 O O . GLY B 1 175 ? -6.746 -34.781 -30.781 1 97.69 175 GLY B O 1
ATOM 5788 N N . LEU B 1 176 ? -5.879 -36.875 -31 1 96.62 176 LEU B N 1
ATOM 5789 C CA . LEU B 1 176 ? -6.613 -37.156 -32.219 1 96.62 176 LEU B CA 1
ATOM 5790 C C . LEU B 1 176 ? -7.281 -38.531 -32.156 1 96.62 176 LEU B C 1
ATOM 5792 O O . LEU B 1 176 ? -6.691 -39.5 -31.641 1 96.62 176 LEU B O 1
ATOM 5796 N N . ASP B 1 177 ? -8.469 -38.594 -32.625 1 94.94 177 ASP B N 1
ATOM 5797 C CA . ASP B 1 177 ? -9.023 -39.938 -32.812 1 94.94 177 ASP B CA 1
ATOM 5798 C C . ASP B 1 177 ? -8.625 -40.5 -34.156 1 94.94 177 ASP B C 1
ATOM 5800 O O . ASP B 1 177 ? -7.863 -39.875 -34.906 1 94.94 177 ASP B O 1
ATOM 5804 N N . ASP B 1 178 ? -9.125 -41.688 -34.469 1 92.25 178 ASP B N 1
ATOM 5805 C CA . ASP B 1 178 ? -8.711 -42.406 -35.656 1 92.25 178 ASP B CA 1
ATOM 5806 C C . ASP B 1 178 ? -9.172 -41.688 -36.938 1 92.25 178 ASP B C 1
ATOM 5808 O O . ASP B 1 178 ? -8.602 -41.906 -38 1 92.25 178 ASP B O 1
ATOM 5812 N N . GLU B 1 179 ? -10.203 -40.875 -36.844 1 94.06 179 GLU B N 1
ATOM 5813 C CA . GLU B 1 179 ? -10.773 -40.188 -38 1 94.06 179 GLU B CA 1
ATOM 5814 C C . GLU B 1 179 ? -10.18 -38.781 -38.156 1 94.06 179 GLU B C 1
ATOM 5816 O O . GLU B 1 179 ? -10.57 -38.031 -39.062 1 94.06 179 GLU B O 1
ATOM 5821 N N . GLY B 1 180 ? -9.273 -38.406 -37.344 1 93.81 180 GLY B N 1
ATOM 5822 C CA . GLY B 1 180 ? -8.633 -37.125 -37.438 1 93.81 180 GLY B CA 1
ATOM 5823 C C . GLY B 1 180 ? -9.359 -36.031 -36.688 1 93.81 180 GLY B C 1
ATOM 5824 O O . GLY B 1 180 ? -9.016 -34.844 -36.812 1 93.81 180 GLY B O 1
ATOM 5825 N N . ASN B 1 181 ? -10.367 -36.438 -35.938 1 96.5 181 ASN B N 1
ATOM 5826 C CA . ASN B 1 181 ? -11.062 -35.469 -35.125 1 96.5 181 ASN B CA 1
ATOM 5827 C C . ASN B 1 181 ? -10.211 -35.031 -33.938 1 96.5 181 ASN B C 1
ATOM 5829 O O . ASN B 1 181 ? -9.641 -35.844 -33.219 1 96.5 181 ASN B O 1
ATOM 5833 N N . VAL B 1 182 ? -10.133 -33.719 -33.781 1 97.44 182 VAL B N 1
ATOM 5834 C CA . VAL B 1 182 ? -9.383 -33.156 -32.656 1 97.44 182 VAL B CA 1
ATOM 5835 C C . VAL B 1 182 ? -10.109 -33.438 -31.344 1 97.44 182 VAL B C 1
ATOM 5837 O O . VAL B 1 182 ? -11.297 -33.094 -31.203 1 97.44 182 VAL B O 1
ATOM 5840 N N . GLN B 1 183 ? -9.484 -34.062 -30.422 1 97.38 183 GLN B N 1
ATOM 5841 C CA . GLN B 1 183 ? -9.977 -34.312 -29.078 1 97.38 183 GLN B CA 1
ATOM 5842 C C . GLN B 1 183 ? -9.344 -33.344 -28.078 1 97.38 183 GLN B C 1
ATOM 5844 O O . GLN B 1 183 ? -8.297 -33.656 -27.5 1 97.38 183 GLN B O 1
ATOM 5849 N N . SER B 1 184 ? -10.078 -32.281 -27.812 1 97.06 184 SER B N 1
ATOM 5850 C CA . SER B 1 184 ? -9.539 -31.156 -27.078 1 97.06 184 SER B CA 1
ATOM 5851 C C . SER B 1 184 ? -9.156 -31.547 -25.656 1 97.06 184 SER B C 1
ATOM 5853 O O . SER B 1 184 ? -9.938 -32.188 -24.953 1 97.06 184 SER B O 1
ATOM 5855 N N . GLY B 1 185 ? -7.969 -31.062 -25.25 1 96.25 185 GLY B N 1
ATOM 5856 C CA . GLY B 1 185 ? -7.512 -31.281 -23.875 1 96.25 185 GLY B CA 1
ATOM 5857 C C . GLY B 1 185 ? -8.32 -30.5 -22.859 1 96.25 185 GLY B C 1
ATOM 5858 O O . GLY B 1 185 ? -8.188 -30.734 -21.656 1 96.25 185 GLY B O 1
ATOM 5859 N N . TRP B 1 186 ? -9.227 -29.594 -23.281 1 95.38 186 TRP B N 1
ATOM 5860 C CA . TRP B 1 186 ? -10.117 -28.859 -22.375 1 95.38 186 TRP B CA 1
ATOM 5861 C C . TRP B 1 186 ? -11.125 -29.797 -21.719 1 95.38 186 TRP B C 1
ATOM 5863 O O . TRP B 1 186 ? -11.602 -29.531 -20.609 1 95.38 186 TRP B O 1
ATOM 5873 N N . PHE B 1 187 ? -11.43 -30.812 -22.391 1 96.81 187 PHE B N 1
ATOM 5874 C CA . PHE B 1 187 ? -12.352 -31.812 -21.859 1 96.81 187 PHE B CA 1
ATOM 5875 C C . PHE B 1 187 ? -11.594 -32.938 -21.188 1 96.81 187 PHE B C 1
ATOM 5877 O O . PHE B 1 187 ? -10.891 -33.719 -21.859 1 96.81 187 PHE B O 1
ATOM 5884 N N . LEU B 1 188 ? -11.789 -33.156 -19.891 1 97.81 188 LEU B N 1
ATOM 5885 C CA . LEU B 1 188 ? -10.914 -33.906 -19.016 1 97.81 188 LEU B CA 1
ATOM 5886 C C . LEU B 1 188 ? -10.867 -35.375 -19.438 1 97.81 188 LEU B C 1
ATOM 5888 O O . LEU B 1 188 ? -9.859 -36.062 -19.203 1 97.81 188 LEU B O 1
ATOM 5892 N N . LYS B 1 189 ? -11.852 -35.906 -20.078 1 96.81 189 LYS B N 1
ATOM 5893 C CA . LYS B 1 189 ? -11.875 -37.281 -20.531 1 96.81 189 LYS B CA 1
ATOM 5894 C C . LYS B 1 189 ? -10.758 -37.562 -21.547 1 96.81 189 LYS B C 1
ATOM 5896 O O . LYS B 1 189 ? -10.273 -38.688 -21.672 1 96.81 189 LYS B O 1
ATOM 5901 N N . ASN B 1 190 ? -10.352 -36.5 -22.234 1 97.75 190 ASN B N 1
ATOM 5902 C CA . ASN B 1 190 ? -9.359 -36.625 -23.297 1 97.75 190 ASN B CA 1
ATOM 5903 C C . ASN B 1 190 ? -7.934 -36.625 -22.734 1 97.75 190 ASN B C 1
ATOM 5905 O O . ASN B 1 190 ? -6.969 -36.781 -23.484 1 97.75 190 ASN B O 1
ATOM 5909 N N . ALA B 1 191 ? -7.781 -36.5 -21.438 1 97.88 191 ALA B N 1
ATOM 5910 C CA . ALA B 1 191 ? -6.469 -36.531 -20.797 1 97.88 191 ALA B CA 1
ATOM 5911 C C . ALA B 1 191 ? -5.789 -37.875 -21 1 97.88 191 ALA B C 1
ATOM 5913 O O . ALA B 1 191 ? -4.566 -38 -20.891 1 97.88 191 ALA B O 1
ATOM 5914 N N . THR B 1 192 ? -6.535 -38.875 -21.328 1 96.94 192 THR B N 1
ATOM 5915 C CA . THR B 1 192 ? -6.023 -40.25 -21.484 1 96.94 192 THR B CA 1
ATOM 5916 C C . THR B 1 192 ? -5.395 -40.406 -22.859 1 96.94 192 THR B C 1
ATOM 5918 O O . THR B 1 192 ? -4.773 -41.438 -23.141 1 96.94 192 THR B O 1
ATOM 5921 N N . ARG B 1 193 ? -5.512 -39.438 -23.719 1 97 193 ARG B N 1
ATOM 5922 C CA . ARG B 1 193 ? -4.961 -39.5 -25.078 1 97 193 ARG B CA 1
ATOM 5923 C C . ARG B 1 193 ? -3.611 -38.812 -25.141 1 97 193 ARG B C 1
ATOM 5925 O O . ARG B 1 193 ? -3.359 -37.844 -24.406 1 97 193 ARG B O 1
ATOM 5932 N N . PRO B 1 194 ? -2.748 -39.312 -26.062 1 98.19 194 PRO B N 1
ATOM 5933 C CA . PRO B 1 194 ? -1.522 -38.531 -26.297 1 98.19 194 PRO B CA 1
ATOM 5934 C C . PRO B 1 194 ? -1.77 -37.25 -27.094 1 98.19 194 PRO B C 1
ATOM 5936 O O . PRO B 1 194 ? -2.604 -37.25 -28 1 98.19 194 PRO B O 1
ATOM 5939 N N . ALA B 1 195 ? -1.076 -36.25 -26.781 1 98.56 195 ALA B N 1
ATOM 5940 C CA . ALA B 1 195 ? -1.112 -35.031 -27.594 1 98.56 195 ALA B CA 1
ATOM 5941 C C . ALA B 1 195 ? -0.664 -35.344 -29.031 1 98.56 195 ALA B C 1
ATOM 5943 O O . ALA B 1 195 ? 0.262 -36.125 -29.234 1 98.56 195 ALA B O 1
ATOM 5944 N N . ASN B 1 196 ? -1.28 -34.656 -29.984 1 98 196 ASN B N 1
ATOM 5945 C CA . ASN B 1 196 ? -0.953 -34.844 -31.406 1 98 196 ASN B CA 1
ATOM 5946 C C . ASN B 1 196 ? 0.238 -33.969 -31.797 1 98 196 ASN B C 1
ATOM 5948 O O . ASN B 1 196 ? 0.135 -33.156 -32.719 1 98 196 ASN B O 1
ATOM 5952 N N . ILE B 1 197 ? 1.325 -34.219 -31.203 1 97.94 197 ILE B N 1
ATOM 5953 C CA . ILE B 1 197 ? 2.516 -33.438 -31.453 1 97.94 197 ILE B CA 1
ATOM 5954 C C . ILE B 1 197 ? 3.768 -34.25 -31.188 1 97.94 197 ILE B C 1
ATOM 5956 O O . ILE B 1 197 ? 3.768 -35.125 -30.328 1 97.94 197 ILE B O 1
ATOM 5960 N N . ALA B 1 198 ? 4.848 -33.969 -31.953 1 97.44 198 ALA B N 1
ATOM 5961 C CA . ALA B 1 198 ? 6.137 -34.562 -31.625 1 97.44 198 ALA B CA 1
ATOM 5962 C C . ALA B 1 198 ? 6.625 -34.094 -30.266 1 97.44 198 ALA B C 1
ATOM 5964 O O . ALA B 1 198 ? 6.547 -32.906 -29.953 1 97.44 198 ALA B O 1
ATOM 5965 N N . GLU B 1 199 ? 7.066 -35.031 -29.469 1 97.5 199 GLU B N 1
ATOM 5966 C CA . GLU B 1 199 ? 7.484 -34.688 -28.109 1 97.5 199 GLU B CA 1
ATOM 5967 C C . GLU B 1 199 ? 8.445 -33.5 -28.094 1 97.5 199 GLU B C 1
ATOM 5969 O O . GLU B 1 199 ? 8.281 -32.594 -27.312 1 97.5 199 GLU B O 1
ATOM 5974 N N . GLU B 1 200 ? 9.422 -33.406 -28.922 1 96.38 200 GLU B N 1
ATOM 5975 C CA . GLU B 1 200 ? 10.469 -32.375 -28.938 1 96.38 200 GLU B CA 1
ATOM 5976 C C . GLU B 1 200 ? 9.906 -31.016 -29.328 1 96.38 200 GLU B C 1
ATOM 5978 O O . GLU B 1 200 ? 10.547 -30 -29.094 1 96.38 200 GLU B O 1
ATOM 5983 N N . ASP B 1 201 ? 8.68 -31.031 -29.938 1 97.25 201 ASP B N 1
ATOM 5984 C CA . ASP B 1 201 ? 8.078 -29.781 -30.406 1 97.25 201 ASP B CA 1
ATOM 5985 C C . ASP B 1 201 ? 7.051 -29.25 -2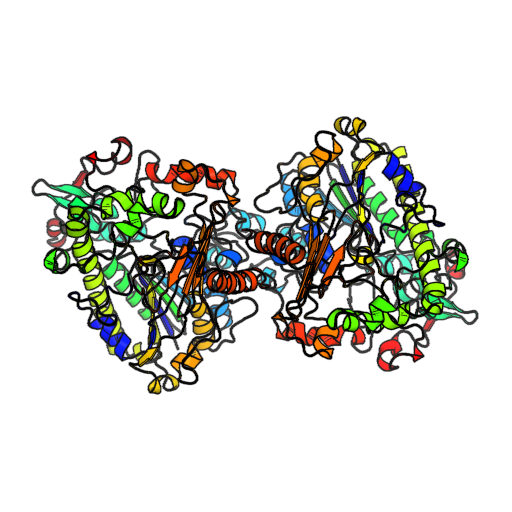9.391 1 97.25 201 ASP B C 1
ATOM 5987 O O . ASP B 1 201 ? 6.52 -28.156 -29.562 1 97.25 201 ASP B O 1
ATOM 5991 N N . SER B 1 202 ? 6.824 -30.047 -28.328 1 97.94 202 SER B N 1
ATOM 5992 C CA . SER B 1 202 ? 5.812 -29.641 -27.359 1 97.94 202 SER B CA 1
ATOM 5993 C C . SER B 1 202 ? 6.305 -28.484 -26.5 1 97.94 202 SER B C 1
ATOM 5995 O O . SER B 1 202 ? 7.449 -28.031 -26.641 1 97.94 202 SER B O 1
ATOM 5997 N N . GLU B 1 203 ? 5.43 -27.875 -25.672 1 97.75 203 GLU B N 1
ATOM 5998 C CA . GLU B 1 203 ? 5.645 -26.594 -24.984 1 97.75 203 GLU B CA 1
ATOM 5999 C C . GLU B 1 203 ? 6.867 -26.672 -24.078 1 97.75 203 GLU B C 1
ATOM 6001 O O . GLU B 1 203 ? 7.691 -25.75 -24.062 1 97.75 203 GLU B O 1
ATOM 6006 N N . THR B 1 204 ? 7.047 -27.734 -23.281 1 98.44 204 THR B N 1
ATOM 6007 C CA . THR B 1 204 ? 8.102 -27.844 -22.281 1 98.44 204 THR B CA 1
ATOM 6008 C C . THR B 1 204 ? 9.477 -27.922 -22.938 1 98.44 204 THR B C 1
ATOM 6010 O O . THR B 1 204 ? 10.367 -27.141 -22.641 1 98.44 204 THR B O 1
ATOM 6013 N N . PRO B 1 205 ? 9.695 -28.844 -23.938 1 98.44 205 PRO B N 1
ATOM 6014 C CA . PRO B 1 205 ? 10.977 -28.859 -24.641 1 98.44 205 PRO B CA 1
ATOM 6015 C C . PRO B 1 205 ? 11.258 -27.562 -25.391 1 98.44 205 PRO B C 1
ATOM 6017 O O . PRO B 1 205 ? 12.406 -27.125 -25.469 1 98.44 205 PRO B O 1
ATOM 6020 N N . TYR B 1 206 ? 10.227 -27 -25.953 1 98 206 TYR B N 1
ATOM 6021 C CA . TYR B 1 206 ? 10.383 -25.734 -26.656 1 98 206 TYR B CA 1
ATOM 6022 C C . TYR B 1 206 ? 10.984 -24.672 -25.75 1 98 206 TYR B C 1
ATOM 6024 O O . TYR B 1 206 ? 12.008 -24.062 -26.094 1 98 206 TYR B O 1
ATOM 6032 N N . LEU B 1 207 ? 10.461 -24.469 -24.547 1 98.38 207 LEU B N 1
ATOM 6033 C CA . LEU B 1 207 ? 10.938 -23.438 -23.641 1 98.38 207 LEU B CA 1
ATOM 6034 C C . LEU B 1 207 ? 12.336 -23.781 -23.125 1 98.38 207 LEU B C 1
ATOM 6036 O O . LEU B 1 207 ? 13.148 -22.891 -22.875 1 98.38 207 LEU B O 1
ATOM 6040 N N . THR B 1 208 ? 12.617 -25.047 -22.859 1 98.81 208 THR B N 1
ATOM 6041 C CA . THR B 1 208 ? 13.953 -25.469 -22.453 1 98.81 208 THR B CA 1
ATOM 6042 C C . THR B 1 208 ? 14.984 -25.062 -23.516 1 98.81 208 THR B C 1
ATOM 6044 O O . THR B 1 208 ? 16.047 -24.531 -23.188 1 98.81 208 THR B O 1
ATOM 6047 N N . SER B 1 209 ? 14.656 -25.328 -24.781 1 98.62 209 SER B N 1
ATOM 6048 C CA . SER B 1 209 ? 15.555 -24.953 -25.875 1 98.62 209 SER B CA 1
ATOM 6049 C C . SER B 1 209 ? 15.758 -23.438 -25.938 1 98.62 209 SER B C 1
ATOM 6051 O O . SER B 1 209 ? 16.875 -22.969 -26.172 1 98.62 209 SER B O 1
ATOM 6053 N N . ARG B 1 210 ? 14.68 -22.719 -25.719 1 98.31 210 ARG B N 1
ATOM 6054 C CA . ARG B 1 210 ? 14.789 -21.266 -25.734 1 98.31 210 ARG B CA 1
ATOM 6055 C C . ARG B 1 210 ? 15.703 -20.766 -24.625 1 98.31 210 ARG B C 1
ATOM 6057 O O . ARG B 1 210 ? 16.469 -19.828 -24.812 1 98.31 210 ARG B O 1
ATOM 6064 N N . ALA B 1 211 ? 15.602 -21.375 -23.469 1 98.56 211 ALA B N 1
ATOM 6065 C CA . ALA B 1 211 ? 16.453 -21 -22.344 1 98.56 211 ALA B CA 1
ATOM 6066 C C . ALA B 1 211 ? 17.922 -21.281 -22.656 1 98.56 211 ALA B C 1
ATOM 6068 O O . ALA B 1 211 ? 18.797 -20.469 -22.344 1 98.56 211 ALA B O 1
ATOM 6069 N N . MET B 1 212 ? 18.219 -22.422 -23.219 1 98.5 212 MET B N 1
ATOM 6070 C CA . MET B 1 212 ? 19.578 -22.781 -23.609 1 98.5 212 MET B CA 1
ATOM 6071 C C . MET B 1 212 ? 20.125 -21.781 -24.625 1 98.5 212 MET B C 1
ATOM 6073 O O . MET B 1 212 ? 21.281 -21.344 -24.516 1 98.5 212 MET B O 1
ATOM 6077 N N . GLU B 1 213 ? 19.25 -21.406 -25.594 1 98.25 213 GLU B N 1
ATOM 6078 C CA . GLU B 1 213 ? 19.641 -20.391 -26.578 1 98.25 213 GLU B CA 1
ATOM 6079 C C . GLU B 1 213 ? 19.969 -19.062 -25.906 1 98.25 213 GLU B C 1
ATOM 6081 O O . GLU B 1 213 ? 20.969 -18.422 -26.25 1 98.25 213 GLU B O 1
ATOM 6086 N N . PHE B 1 214 ? 19.203 -18.656 -24.984 1 97.88 214 PHE B N 1
ATOM 6087 C CA . PHE B 1 214 ? 19.438 -17.438 -24.234 1 97.88 214 PHE B CA 1
ATOM 6088 C C . PHE B 1 214 ? 20.797 -17.469 -23.547 1 97.88 214 PHE B C 1
ATOM 6090 O O . PHE B 1 214 ? 21.609 -16.562 -23.703 1 97.88 214 PHE B O 1
ATOM 6097 N N . ILE B 1 215 ? 20.969 -18.547 -22.781 1 97.5 215 ILE B N 1
ATOM 6098 C CA . ILE B 1 215 ? 22.156 -18.656 -21.969 1 97.5 215 ILE B CA 1
ATOM 6099 C C . ILE B 1 215 ? 23.406 -18.672 -22.859 1 97.5 215 ILE B C 1
ATOM 6101 O O . ILE B 1 215 ? 24.422 -18.078 -22.516 1 97.5 215 ILE B O 1
ATOM 6105 N N . GLU B 1 216 ? 23.266 -19.234 -24.016 1 96.19 216 GLU B N 1
ATOM 6106 C CA . GLU B 1 216 ? 24.375 -19.297 -24.969 1 96.19 216 GLU B CA 1
ATOM 6107 C C . GLU B 1 216 ? 24.766 -17.906 -25.453 1 96.19 216 GLU B C 1
ATOM 6109 O O . GLU B 1 216 ? 25.938 -17.656 -25.75 1 96.19 216 GLU B O 1
ATOM 6114 N N . GLN B 1 217 ? 23.859 -17.062 -25.469 1 94.56 217 GLN B N 1
ATOM 6115 C CA . GLN B 1 217 ? 24.062 -15.742 -26.062 1 94.56 217 GLN B CA 1
ATOM 6116 C C . GLN B 1 217 ? 24.5 -14.727 -25 1 94.56 217 GLN B C 1
ATOM 6118 O O . GLN B 1 217 ? 24.891 -13.602 -25.344 1 94.56 217 GLN B O 1
ATOM 6123 N N . GLN B 1 218 ? 24.406 -15.023 -23.844 1 88 218 GLN B N 1
ATOM 6124 C CA . GLN B 1 218 ? 24.578 -14.008 -22.812 1 88 218 GLN B CA 1
ATOM 6125 C C . GLN B 1 218 ? 26.031 -13.883 -22.406 1 88 218 GLN B C 1
ATOM 6127 O O . GLN B 1 218 ? 26.766 -14.875 -22.359 1 88 218 GLN B O 1
ATOM 6132 N N . THR B 1 219 ? 26.188 -12.469 -22.328 1 85.12 219 THR B N 1
ATOM 6133 C CA . THR B 1 219 ? 27.484 -12.086 -21.766 1 85.12 219 THR B CA 1
ATOM 6134 C C . THR B 1 219 ? 27.297 -11.398 -20.422 1 85.12 219 THR B C 1
ATOM 6136 O O . THR B 1 219 ? 26.281 -10.758 -20.172 1 85.12 219 THR B O 1
ATOM 6139 N N . GLY B 1 220 ? 27.891 -11.641 -19.375 1 87.5 220 GLY B N 1
ATOM 6140 C CA . GLY B 1 220 ? 27.797 -11.016 -18.062 1 87.5 220 GLY B CA 1
ATOM 6141 C C . GLY B 1 220 ? 26.906 -11.773 -17.109 1 87.5 220 GLY B C 1
ATOM 6142 O O . GLY B 1 220 ? 26.391 -12.836 -17.438 1 87.5 220 GLY B O 1
ATOM 6143 N N . PRO B 1 221 ? 26.578 -11.062 -15.961 1 96.31 221 PRO B N 1
ATOM 6144 C CA . PRO B 1 221 ? 25.719 -11.727 -14.977 1 96.31 221 PRO B CA 1
ATOM 6145 C C . PRO B 1 221 ? 24.25 -11.633 -15.328 1 96.31 221 PRO B C 1
ATOM 6147 O O . PRO B 1 221 ? 23.781 -10.578 -15.781 1 96.31 221 PRO B O 1
ATOM 6150 N N . TRP B 1 222 ? 23.531 -12.703 -15.227 1 98.12 222 TRP B N 1
ATOM 6151 C CA . TRP B 1 222 ? 22.125 -12.742 -15.602 1 98.12 222 TRP B CA 1
ATOM 6152 C C . TRP B 1 222 ? 21.312 -13.531 -14.586 1 98.12 222 TRP B C 1
ATOM 6154 O O . TRP B 1 222 ? 21.828 -14.469 -13.961 1 98.12 222 TRP B O 1
ATOM 6164 N N . CYS B 1 223 ? 20.172 -13.062 -14.352 1 98.75 223 CYS B N 1
ATOM 6165 C CA . CYS B 1 223 ? 19.078 -13.867 -13.805 1 98.75 223 CYS B CA 1
ATOM 6166 C C . CYS B 1 223 ? 18.078 -14.227 -14.891 1 98.75 223 CYS B C 1
ATOM 6168 O O . CYS B 1 223 ? 17.484 -13.344 -15.516 1 98.75 223 CYS B O 1
ATOM 6170 N N . CYS B 1 224 ? 17.953 -15.469 -15.195 1 98.69 224 CYS B N 1
ATOM 6171 C CA . CYS B 1 224 ? 16.984 -15.945 -16.172 1 98.69 224 CYS B CA 1
ATOM 6172 C C . CYS B 1 224 ? 15.789 -16.609 -15.5 1 98.69 224 CYS B C 1
ATOM 6174 O O . CYS B 1 224 ? 15.938 -17.641 -14.836 1 98.69 224 CYS B O 1
ATOM 6176 N N . HIS B 1 225 ? 14.68 -15.969 -15.617 1 98.81 225 HIS B N 1
ATOM 6177 C CA . HIS B 1 225 ? 13.43 -16.578 -15.164 1 98.81 225 HIS B CA 1
ATOM 6178 C C . HIS B 1 225 ? 12.867 -17.531 -16.219 1 98.81 225 HIS B C 1
ATOM 6180 O O . HIS B 1 225 ? 12.141 -17.109 -17.109 1 98.81 225 HIS B O 1
ATOM 6186 N N . LEU B 1 226 ? 13.211 -18.797 -16.094 1 98.88 226 LEU B N 1
ATOM 6187 C CA . LEU B 1 226 ? 12.648 -19.844 -16.922 1 98.88 226 LEU B CA 1
ATOM 6188 C C . LEU B 1 226 ? 11.336 -20.359 -16.328 1 98.88 226 LEU B C 1
ATOM 6190 O O . LEU B 1 226 ? 11.344 -21.141 -15.383 1 98.88 226 LEU B O 1
ATOM 6194 N N . SER B 1 227 ? 10.281 -19.906 -16.906 1 98.56 227 SER B N 1
ATOM 6195 C CA . SER B 1 227 ? 8.953 -20.109 -16.344 1 98.56 227 SER B CA 1
ATOM 6196 C C . SER B 1 227 ? 8.094 -20.984 -17.25 1 98.56 227 SER B C 1
ATOM 6198 O O . SER B 1 227 ? 7.598 -20.531 -18.281 1 98.56 227 SER B O 1
ATOM 6200 N N . TYR B 1 228 ? 7.898 -22.172 -16.812 1 98.56 228 TYR B N 1
ATOM 6201 C CA . TYR B 1 228 ? 7.215 -23.172 -17.625 1 98.56 228 TYR B CA 1
ATOM 6202 C C . TYR B 1 228 ? 5.703 -23.062 -17.469 1 98.56 228 TYR B C 1
ATOM 6204 O O . TYR B 1 228 ? 5.211 -22.688 -16.391 1 98.56 228 TYR B O 1
ATOM 6212 N N . ILE B 1 229 ? 4.965 -23.453 -18.516 1 97.38 229 ILE B N 1
ATOM 6213 C CA . ILE B 1 229 ? 3.508 -23.5 -18.516 1 97.38 229 ILE B CA 1
ATOM 6214 C C . ILE B 1 229 ? 3.035 -24.797 -17.875 1 97.38 229 ILE B C 1
ATOM 6216 O O . ILE B 1 229 ? 2.045 -24.812 -17.141 1 97.38 229 ILE B O 1
ATOM 6220 N N . LYS B 1 230 ? 3.645 -25.891 -18.25 1 97.75 230 LYS B N 1
ATOM 6221 C CA . LYS B 1 230 ? 3.281 -27.203 -17.75 1 97.75 230 LYS B CA 1
ATOM 6222 C C . LYS B 1 230 ? 3.918 -27.469 -16.391 1 97.75 230 LYS B C 1
ATOM 6224 O O . LYS B 1 230 ? 4.965 -26.906 -16.062 1 97.75 230 LYS B O 1
ATOM 6229 N N . PRO B 1 231 ? 3.244 -28.125 -15.453 1 97.94 231 PRO B N 1
ATOM 6230 C CA . PRO B 1 231 ? 2.248 -29.156 -15.773 1 97.94 231 PRO B CA 1
ATOM 6231 C C . PRO B 1 231 ? 0.815 -28.641 -15.688 1 97.94 231 PRO B C 1
ATOM 6233 O O . PRO B 1 231 ? -0.126 -29.422 -15.562 1 97.94 231 PRO B O 1
ATOM 6236 N N . HIS B 1 232 ? 0.576 -27.359 -15.734 1 96 232 HIS B N 1
ATOM 6237 C CA . HIS B 1 232 ? -0.744 -26.75 -15.719 1 96 232 HIS B CA 1
ATOM 6238 C C . HIS B 1 232 ? -1.623 -27.281 -16.828 1 96 232 HIS B C 1
ATOM 6240 O O . HIS B 1 232 ? -1.115 -27.781 -17.844 1 96 232 HIS B O 1
ATOM 6246 N N . TRP B 1 233 ? -2.961 -27.312 -16.641 1 92.75 233 TRP B N 1
ATOM 6247 C CA . TRP B 1 233 ? -3.9 -27.75 -17.672 1 92.75 233 TRP B CA 1
ATOM 6248 C C . TRP B 1 233 ? -3.785 -26.891 -18.922 1 92.75 233 TRP B C 1
ATOM 6250 O O . TRP B 1 233 ? -3.285 -25.75 -18.875 1 92.75 233 TRP B O 1
ATOM 6260 N N . PRO B 1 234 ? -4.316 -27.438 -20.094 1 94.94 234 PRO B N 1
ATOM 6261 C CA . PRO B 1 234 ? -4.973 -28.719 -20.328 1 94.94 234 PRO B CA 1
ATOM 6262 C C . PRO B 1 234 ? -4.055 -29.906 -20.047 1 94.94 234 PRO B C 1
ATOM 6264 O O . PRO B 1 234 ? -2.877 -29.891 -20.406 1 94.94 234 PRO B O 1
ATOM 6267 N N . TYR B 1 235 ? -4.691 -30.875 -19.359 1 96.38 235 TYR B N 1
ATOM 6268 C CA . TYR B 1 235 ? -3.928 -32.031 -18.953 1 96.38 235 TYR B CA 1
ATOM 6269 C C . TYR B 1 235 ? -3.766 -33.031 -20.094 1 96.38 235 TYR B C 1
ATOM 6271 O O . TYR B 1 235 ? -4.508 -34 -20.203 1 96.38 235 TYR B O 1
ATOM 6279 N N . ILE B 1 236 ? -2.768 -32.812 -20.938 1 97.19 236 ILE B N 1
ATOM 6280 C CA . ILE B 1 236 ? -2.469 -33.719 -22.031 1 97.19 236 ILE B CA 1
ATOM 6281 C C . ILE B 1 236 ? -0.978 -33.656 -22.359 1 97.19 236 ILE B C 1
ATOM 6283 O O . ILE B 1 236 ? -0.372 -32.594 -22.328 1 97.19 236 ILE B O 1
ATOM 6287 N N . VAL B 1 237 ? -0.34 -34.781 -22.609 1 98.19 237 VAL B N 1
ATOM 6288 C CA . VAL B 1 237 ? 1.104 -34.906 -22.797 1 98.19 237 VAL B CA 1
ATOM 6289 C C . VAL B 1 237 ? 1.406 -35.844 -23.953 1 98.19 237 VAL B C 1
ATOM 6291 O O . VAL B 1 237 ? 0.649 -36.781 -24.203 1 98.19 237 VAL B O 1
ATOM 6294 N N . PRO B 1 238 ? 2.412 -35.562 -24.719 1 98.25 238 PRO B N 1
ATOM 6295 C CA . PRO B 1 238 ? 2.736 -36.438 -25.828 1 98.25 238 PRO B CA 1
ATOM 6296 C C . PRO B 1 238 ? 3.338 -37.781 -25.375 1 98.25 238 PRO B C 1
ATOM 6298 O O . PRO B 1 238 ? 3.768 -37.906 -24.219 1 98.25 238 PRO B O 1
ATOM 6301 N N . GLU B 1 239 ? 3.297 -38.719 -26.328 1 97.69 239 GLU B N 1
ATOM 6302 C CA . GLU B 1 239 ? 4.082 -39.938 -26.109 1 97.69 239 GLU B CA 1
ATOM 6303 C C . GLU B 1 239 ? 5.57 -39.625 -26.016 1 97.69 239 GLU B C 1
ATOM 6305 O O . GLU B 1 239 ? 6.059 -38.688 -26.656 1 97.69 239 GLU B O 1
ATOM 6310 N N . PRO B 1 240 ? 6.332 -40.406 -25.219 1 98.25 240 PRO B N 1
ATOM 6311 C CA . PRO B 1 240 ? 5.887 -41.625 -24.547 1 98.25 240 PRO B CA 1
ATOM 6312 C C . PRO B 1 240 ? 5.242 -41.344 -23.188 1 98.25 240 PRO B C 1
ATOM 6314 O O . PRO B 1 240 ? 4.77 -42.281 -22.516 1 98.25 240 PRO B O 1
ATOM 6317 N N . TYR B 1 241 ? 5.215 -40.125 -22.75 1 98.62 241 TYR B N 1
ATOM 6318 C CA . TYR B 1 241 ? 4.809 -39.781 -21.391 1 98.62 241 TYR B CA 1
ATOM 6319 C C . TYR B 1 241 ? 3.33 -40.094 -21.172 1 98.62 241 TYR B C 1
ATOM 6321 O O . TYR B 1 241 ? 2.922 -40.438 -20.062 1 98.62 241 TYR B O 1
ATOM 6329 N N . ALA B 1 242 ? 2.539 -40 -22.234 1 98.25 242 ALA B N 1
ATOM 6330 C CA . ALA B 1 242 ? 1.098 -40.25 -22.156 1 98.25 242 ALA B CA 1
ATOM 6331 C C . ALA B 1 242 ? 0.79 -41.688 -21.734 1 98.25 242 ALA B C 1
ATOM 6333 O O . ALA B 1 242 ? -0.249 -41.938 -21.125 1 98.25 242 ALA B O 1
ATOM 6334 N N . SER B 1 243 ? 1.705 -42.594 -22 1 97.94 243 SER B N 1
ATOM 6335 C CA . SER B 1 243 ? 1.435 -44 -21.766 1 97.94 243 SER B CA 1
ATOM 6336 C C . SER B 1 243 ? 2.199 -44.5 -20.547 1 97.94 243 SER B C 1
ATOM 6338 O O . SER B 1 243 ? 2.164 -45.688 -20.234 1 97.94 243 SER B O 1
ATOM 6340 N N . MET B 1 244 ? 2.838 -43.656 -19.875 1 98.12 244 MET B N 1
ATOM 6341 C CA . MET B 1 244 ? 3.756 -44.094 -18.828 1 98.12 244 MET B CA 1
ATOM 6342 C C . MET B 1 244 ? 3 -44.438 -17.547 1 98.12 244 MET B C 1
ATOM 6344 O O . MET B 1 244 ? 3.436 -45.281 -16.766 1 98.12 244 MET B O 1
ATOM 6348 N N . PHE B 1 245 ? 1.925 -43.781 -17.297 1 98.38 245 PHE B N 1
ATOM 6349 C CA . PHE B 1 245 ? 1.254 -43.906 -16 1 98.38 245 PHE B CA 1
ATOM 6350 C C . PHE B 1 245 ? -0.229 -44.188 -16.188 1 98.38 245 PHE B C 1
ATOM 6352 O O . PHE B 1 245 ? -0.827 -43.781 -17.188 1 98.38 245 PHE B O 1
ATOM 6359 N N . GLY B 1 246 ? -0.803 -44.938 -15.25 1 97.62 246 GLY B N 1
ATOM 6360 C CA . GLY B 1 246 ? -2.227 -45.219 -15.172 1 97.62 246 GLY B CA 1
ATOM 6361 C C . GLY B 1 246 ? -2.805 -44.969 -13.789 1 97.62 246 GLY B C 1
ATOM 6362 O O . GLY B 1 246 ? -2.111 -44.5 -12.891 1 97.62 246 GLY B O 1
ATOM 6363 N N . PRO B 1 247 ? -4.109 -45.312 -13.617 1 97.31 247 PRO B N 1
ATOM 6364 C CA . PRO B 1 247 ? -4.781 -45.062 -12.344 1 97.31 247 PRO B CA 1
ATOM 6365 C C . PRO B 1 247 ? -4.074 -45.719 -11.164 1 97.31 247 PRO B C 1
ATOM 6367 O O . PRO B 1 247 ? -4.113 -45.219 -10.047 1 97.31 247 PRO B O 1
ATOM 6370 N N . GLU B 1 248 ? -3.377 -46.844 -11.406 1 96.81 248 GLU B N 1
ATOM 6371 C CA . GLU B 1 248 ? -2.711 -47.594 -10.344 1 96.81 248 GLU B CA 1
ATOM 6372 C C . GLU B 1 248 ? -1.508 -46.812 -9.797 1 96.81 248 GLU B C 1
ATOM 6374 O O . GLU B 1 248 ? -1.014 -47.125 -8.711 1 96.81 248 GLU B O 1
ATOM 6379 N N . HIS B 1 249 ? -1.048 -45.875 -10.516 1 97.88 249 HIS B N 1
ATOM 6380 C CA . HIS B 1 249 ? 0.138 -45.125 -10.117 1 97.88 249 HIS B CA 1
ATOM 6381 C C . HIS B 1 249 ? -0.237 -43.875 -9.312 1 97.88 249 HIS B C 1
ATOM 6383 O O . HIS B 1 249 ? 0.631 -43.25 -8.727 1 97.88 249 HIS B O 1
ATOM 6389 N N . VAL B 1 250 ? -1.535 -43.531 -9.312 1 97.12 250 VAL B N 1
ATOM 6390 C CA . VAL B 1 250 ? -2.021 -42.281 -8.734 1 97.12 250 VAL B CA 1
ATOM 6391 C C . VAL B 1 250 ? -2.037 -42.406 -7.211 1 97.12 250 VAL B C 1
ATOM 6393 O O . VAL B 1 250 ? -2.445 -43.438 -6.66 1 97.12 250 VAL B O 1
ATOM 6396 N N . GLN B 1 251 ? -1.539 -41.312 -6.508 1 95.5 251 GLN B N 1
ATOM 6397 C CA . GLN B 1 251 ? -1.602 -41.25 -5.055 1 95.5 251 GLN B CA 1
ATOM 6398 C C . GLN B 1 251 ? -3.043 -41.312 -4.559 1 95.5 251 GLN B C 1
ATOM 6400 O O . GLN B 1 251 ? -3.967 -40.906 -5.27 1 95.5 251 GLN B O 1
ATOM 6405 N N . ASP B 1 252 ? -3.158 -41.844 -3.32 1 95.69 252 ASP B N 1
ATOM 6406 C CA . ASP B 1 252 ? -4.484 -41.844 -2.711 1 95.69 252 ASP B CA 1
ATOM 6407 C C . ASP B 1 252 ? -5.008 -40.438 -2.514 1 95.69 252 ASP B C 1
ATOM 6409 O O . ASP B 1 252 ? -4.234 -39.531 -2.213 1 95.69 252 ASP B O 1
ATOM 6413 N N . VAL B 1 253 ? -6.285 -40.312 -2.777 1 97.31 253 VAL B N 1
ATOM 6414 C CA . VAL B 1 253 ? -6.906 -39 -2.586 1 97.31 253 VAL B CA 1
ATOM 6415 C C . VAL B 1 253 ? -6.934 -38.656 -1.098 1 97.31 253 VAL B C 1
ATOM 6417 O O . VAL B 1 253 ? -7.16 -39.531 -0.256 1 97.31 253 VAL B O 1
ATOM 6420 N N . VAL B 1 254 ? -6.691 -37.406 -0.706 1 97.94 254 VAL B N 1
ATOM 6421 C CA . VAL B 1 254 ? -6.781 -36.938 0.663 1 97.94 254 VAL B CA 1
ATOM 6422 C C . VAL B 1 254 ? -8.094 -36.156 0.849 1 97.94 254 VAL B C 1
ATOM 6424 O O . VAL B 1 254 ? -8.188 -34.969 0.518 1 97.94 254 VAL B O 1
ATOM 6427 N N . ARG B 1 255 ? -9.078 -36.75 1.417 1 97.94 255 ARG B N 1
ATOM 6428 C CA . ARG B 1 255 ? -10.359 -36.125 1.734 1 97.94 255 ARG B CA 1
ATOM 6429 C C . ARG B 1 255 ? -11.164 -37 2.684 1 97.94 255 ARG B C 1
ATOM 6431 O O . ARG B 1 255 ? -10.852 -38.188 2.865 1 97.94 255 ARG B O 1
ATOM 6438 N N . SER B 1 256 ? -12.07 -36.5 3.375 1 97.56 256 SER B N 1
ATOM 6439 C CA . SER B 1 256 ? -12.969 -37.25 4.246 1 97.56 256 SER B CA 1
ATOM 6440 C C . SER B 1 256 ? -14.422 -36.812 4.047 1 97.56 256 SER B C 1
ATOM 6442 O O . SER B 1 256 ? -14.68 -35.688 3.648 1 97.56 256 SER B O 1
ATOM 6444 N N . ASP B 1 257 ? -15.32 -37.719 4.285 1 96.5 257 ASP B N 1
ATOM 6445 C CA . ASP B 1 257 ? -16.734 -37.375 4.203 1 96.5 257 ASP B CA 1
ATOM 6446 C C . ASP B 1 257 ? -17.109 -36.312 5.219 1 96.5 257 ASP B C 1
ATOM 6448 O O . ASP B 1 257 ? -17.969 -35.469 4.949 1 96.5 257 ASP B O 1
ATOM 6452 N N . SER B 1 258 ? -16.516 -36.344 6.277 1 95.31 258 SER B N 1
ATOM 6453 C CA . SER B 1 258 ? -16.797 -35.406 7.336 1 95.31 258 SER B CA 1
ATOM 6454 C C . SER B 1 258 ? -16.484 -33.969 6.887 1 95.31 258 SER B C 1
ATOM 6456 O O . SER B 1 258 ? -17.203 -33.031 7.234 1 95.31 258 SER B O 1
ATOM 6458 N N . GLU B 1 259 ? -15.438 -33.812 6.113 1 94.81 259 GLU B N 1
ATOM 6459 C CA . GLU B 1 259 ? -15.07 -32.5 5.57 1 94.81 259 GLU B CA 1
ATOM 6460 C C . GLU B 1 259 ? -16.203 -31.906 4.734 1 94.81 259 GLU B C 1
ATOM 6462 O O . GLU B 1 259 ? -16.469 -30.703 4.805 1 94.81 259 GLU B O 1
ATOM 6467 N N . ARG B 1 260 ? -16.766 -32.719 4.02 1 94.44 260 ARG B N 1
ATOM 6468 C CA . ARG B 1 260 ? -17.812 -32.281 3.104 1 94.44 260 ARG B CA 1
ATOM 6469 C C . ARG B 1 260 ? -19.125 -32.062 3.842 1 94.44 260 ARG B C 1
ATOM 6471 O O . ARG B 1 260 ? -19.828 -31.078 3.604 1 94.44 260 ARG B O 1
ATOM 6478 N N . GLN B 1 261 ? -19.516 -32.938 4.766 1 95 261 GLN B N 1
ATOM 6479 C CA . GLN B 1 261 ? -20.781 -32.906 5.484 1 95 261 GLN B CA 1
ATOM 6480 C C . GLN B 1 261 ? -20.828 -31.75 6.457 1 95 261 GLN B C 1
ATOM 6482 O O . GLN B 1 261 ? -21.891 -31.141 6.652 1 95 261 GLN B O 1
ATOM 6487 N N . ASN B 1 262 ? -19.75 -31.344 7.082 1 93.62 262 ASN B N 1
ATOM 6488 C CA . ASN B 1 262 ? -19.672 -30.266 8.07 1 93.62 262 ASN B CA 1
ATOM 6489 C C . ASN B 1 262 ? -18.812 -29.109 7.582 1 93.62 262 ASN B C 1
ATOM 6491 O O . ASN B 1 262 ? -18.156 -28.438 8.375 1 93.62 262 ASN B O 1
ATOM 6495 N N . ALA B 1 263 ? -18.844 -28.906 6.312 1 95.69 263 ALA B N 1
ATOM 6496 C CA . ALA B 1 263 ? -17.953 -27.938 5.707 1 95.69 263 ALA B CA 1
ATOM 6497 C C . ALA B 1 263 ? -18.359 -26.516 6.09 1 95.69 263 ALA B C 1
ATOM 6499 O O . ALA B 1 263 ? -19.547 -26.188 6.164 1 95.69 263 ALA B O 1
ATOM 6500 N N . HIS B 1 264 ? -17.312 -25.672 6.422 1 96.56 264 HIS B N 1
ATOM 6501 C CA . HIS B 1 264 ? -17.562 -24.234 6.434 1 96.56 264 HIS B CA 1
ATOM 6502 C C . HIS B 1 264 ? -18.297 -23.797 5.176 1 96.56 264 HIS B C 1
ATOM 6504 O O . HIS B 1 264 ? -18 -24.25 4.074 1 96.56 264 HIS B O 1
ATOM 6510 N N . PRO B 1 265 ? -19.297 -22.891 5.285 1 96 265 PRO B N 1
ATOM 6511 C CA . PRO B 1 265 ? -20.141 -22.547 4.141 1 96 265 PRO B CA 1
ATOM 6512 C C . PRO B 1 265 ? -19.328 -22.062 2.936 1 96 265 PRO B C 1
ATOM 6514 O O . PRO B 1 265 ? -19.625 -22.438 1.8 1 96 265 PRO B O 1
ATOM 6517 N N . LEU B 1 266 ? -18.375 -21.25 3.096 1 96.62 266 LEU B N 1
ATOM 6518 C CA . LEU B 1 266 ? -17.578 -20.75 1.981 1 96.62 266 LEU B CA 1
ATOM 6519 C C . LEU B 1 266 ? -16.688 -21.859 1.415 1 96.62 266 LEU B C 1
ATOM 6521 O O . LEU B 1 266 ? -16.438 -21.906 0.207 1 96.62 266 LEU B O 1
ATOM 6525 N N . PHE B 1 267 ? -16.141 -22.688 2.307 1 97.5 267 PHE B N 1
ATOM 6526 C CA . PHE B 1 267 ? -15.383 -23.828 1.822 1 97.5 267 PHE B CA 1
ATOM 6527 C C . PHE B 1 267 ? -16.25 -24.734 0.967 1 97.5 267 PHE B C 1
ATOM 6529 O O . PHE B 1 267 ? -15.82 -25.219 -0.084 1 97.5 267 PHE B O 1
ATOM 6536 N N . LYS B 1 268 ? -17.484 -24.953 1.386 1 97 268 LYS B N 1
ATOM 6537 C CA . LYS B 1 268 ? -18.453 -25.734 0.609 1 97 268 LYS B CA 1
ATOM 6538 C C . LYS B 1 268 ? -18.688 -25.094 -0.759 1 97 268 LYS B C 1
ATOM 6540 O O . LYS B 1 268 ? -18.781 -25.812 -1.766 1 97 268 LYS B O 1
ATOM 6545 N N . ALA B 1 269 ? -18.797 -23.781 -0.752 1 96.81 269 ALA B N 1
ATOM 6546 C CA . ALA B 1 269 ? -19 -23.078 -2.018 1 96.81 269 ALA B CA 1
ATOM 6547 C C . ALA B 1 269 ? -17.844 -23.375 -2.982 1 96.81 269 ALA B C 1
ATOM 6549 O O . ALA B 1 269 ? -18.062 -23.5 -4.191 1 96.81 269 ALA B O 1
ATOM 6550 N N . PHE B 1 270 ? -16.656 -23.453 -2.475 1 96.62 270 PHE B N 1
ATOM 6551 C CA . PHE B 1 270 ? -15.492 -23.766 -3.301 1 96.62 270 PHE B CA 1
ATOM 6552 C C . PHE B 1 270 ? -15.523 -25.219 -3.762 1 96.62 270 PHE B C 1
ATOM 6554 O O . PHE B 1 270 ? -15.195 -25.516 -4.91 1 96.62 270 PHE B O 1
ATOM 6561 N N . MET B 1 271 ? -15.953 -26.156 -2.852 1 96.88 271 MET B N 1
ATOM 6562 C CA . MET B 1 271 ? -16.109 -27.562 -3.209 1 96.88 271 MET B CA 1
ATOM 6563 C C . MET B 1 271 ? -17.109 -27.719 -4.344 1 96.88 271 MET B C 1
ATOM 6565 O O . MET B 1 271 ? -16.953 -28.578 -5.207 1 96.88 271 MET B O 1
ATOM 6569 N N . ASP B 1 272 ? -18.062 -26.828 -4.371 1 95.56 272 ASP B N 1
ATOM 6570 C CA . ASP B 1 272 ? -19.219 -27 -5.25 1 95.56 272 ASP B CA 1
ATOM 6571 C C . ASP B 1 272 ? -19 -26.297 -6.586 1 95.56 272 ASP B C 1
ATOM 6573 O O . ASP B 1 272 ? -19.922 -26.219 -7.406 1 95.56 272 ASP B O 1
ATOM 6577 N N . THR B 1 273 ? -17.844 -25.781 -6.797 1 93.81 273 THR B N 1
ATOM 6578 C CA . THR B 1 273 ? -17.516 -25.281 -8.125 1 93.81 273 THR B CA 1
ATOM 6579 C C . THR B 1 273 ? -17.5 -26.422 -9.148 1 93.81 273 THR B C 1
ATOM 6581 O O . THR B 1 273 ? -17.422 -27.594 -8.773 1 93.81 273 THR B O 1
ATOM 6584 N N . LYS B 1 274 ? -17.516 -26.016 -10.438 1 92.06 274 LYS B N 1
ATOM 6585 C CA . LYS B 1 274 ? -17.516 -27.031 -11.492 1 92.06 274 LYS B CA 1
ATOM 6586 C C . LYS B 1 274 ? -16.25 -27.891 -11.422 1 92.06 274 LYS B C 1
ATOM 6588 O O . LYS B 1 274 ? -16.297 -29.094 -11.648 1 92.06 274 LYS B O 1
ATOM 6593 N N . VAL B 1 275 ? -15.203 -27.266 -11.133 1 94.75 275 VAL B N 1
ATOM 6594 C CA . VAL B 1 275 ? -13.938 -28 -11.055 1 94.75 275 VAL B CA 1
ATOM 6595 C C . VAL B 1 275 ? -13.93 -28.906 -9.828 1 94.75 275 VAL B C 1
ATOM 6597 O O . VAL B 1 275 ? -13.461 -30.047 -9.898 1 94.75 275 VAL B O 1
ATOM 6600 N N . GLY B 1 276 ? -14.414 -28.359 -8.711 1 95.44 276 GLY B N 1
ATOM 6601 C CA . GLY B 1 276 ? -14.531 -29.172 -7.52 1 95.44 276 GLY B CA 1
ATOM 6602 C C . GLY B 1 276 ? -15.406 -30.391 -7.723 1 95.44 276 GLY B C 1
ATOM 6603 O O . GLY B 1 276 ? -15.039 -31.5 -7.332 1 95.44 276 GLY B O 1
ATOM 6604 N N . GLU B 1 277 ? -16.5 -30.203 -8.344 1 95.62 277 GLU B N 1
ATOM 6605 C CA . GLU B 1 277 ? -17.422 -31.297 -8.633 1 95.62 277 GLU B CA 1
ATOM 6606 C C . GLU B 1 277 ? -16.766 -32.344 -9.547 1 95.62 277 GLU B C 1
ATOM 6608 O O . GLU B 1 277 ? -16.875 -33.531 -9.305 1 95.62 277 GLU B O 1
ATOM 6613 N N . ALA B 1 278 ? -16.094 -31.828 -10.531 1 96.75 278 ALA B N 1
ATOM 6614 C CA . ALA B 1 278 ? -15.469 -32.75 -11.492 1 96.75 278 ALA B CA 1
ATOM 6615 C C . ALA B 1 278 ? -14.398 -33.594 -10.82 1 96.75 278 ALA B C 1
ATOM 6617 O O . ALA B 1 278 ? -14.438 -34.812 -10.914 1 96.75 278 ALA B O 1
ATOM 6618 N N . PHE B 1 279 ? -13.547 -33.031 -10.047 1 97.5 279 PHE B N 1
ATOM 6619 C CA . PHE B 1 279 ? -12.398 -33.719 -9.484 1 97.5 279 PHE B CA 1
ATOM 6620 C C . PHE B 1 279 ? -12.82 -34.562 -8.266 1 97.5 279 PHE B C 1
ATOM 6622 O O . PHE B 1 279 ? -12.039 -35.344 -7.75 1 97.5 279 PHE B O 1
ATOM 6629 N N . SER B 1 280 ? -14.016 -34.344 -7.828 1 96.44 280 SER B N 1
ATOM 6630 C CA . SER B 1 280 ? -14.562 -35.219 -6.793 1 96.44 280 SER B CA 1
ATOM 6631 C C . SER B 1 280 ? -14.906 -36.594 -7.348 1 96.44 280 SER B C 1
ATOM 6633 O O . SER B 1 280 ? -15.086 -37.562 -6.59 1 96.44 280 SER B O 1
ATOM 6635 N N . ARG B 1 281 ? -14.992 -36.719 -8.648 1 97.19 281 ARG B N 1
ATOM 6636 C CA . ARG B 1 281 ? -15.305 -37.969 -9.32 1 97.19 281 ARG B CA 1
ATOM 6637 C C . ARG B 1 281 ? -14.039 -38.781 -9.547 1 97.19 281 ARG B C 1
ATOM 6639 O O . ARG B 1 281 ? -13.031 -38.281 -10.039 1 97.19 281 ARG B O 1
ATOM 6646 N N . GLN B 1 282 ? -14.18 -40.062 -9.227 1 97.12 282 GLN B N 1
ATOM 6647 C CA . GLN B 1 282 ? -13.008 -40.938 -9.344 1 97.12 282 GLN B CA 1
ATOM 6648 C C . GLN B 1 282 ? -12.578 -41.062 -10.805 1 97.12 282 GLN B C 1
ATOM 6650 O O . GLN B 1 282 ? -11.383 -41.156 -11.102 1 97.12 282 GLN B O 1
ATOM 6655 N N . GLU B 1 283 ? -13.492 -41.156 -11.719 1 96.88 283 GLU B N 1
ATOM 6656 C CA . GLU B 1 283 ? -13.148 -41.344 -13.125 1 96.88 283 GLU B CA 1
ATOM 6657 C C . GLU B 1 283 ? -12.336 -40.156 -13.641 1 96.88 283 GLU B C 1
ATOM 6659 O O . GLU B 1 283 ? -11.5 -40.312 -14.531 1 96.88 283 GLU B O 1
ATOM 6664 N N . VAL B 1 284 ? -12.664 -38.938 -13.141 1 97.94 284 VAL B N 1
ATOM 6665 C CA . VAL B 1 284 ? -11.906 -37.75 -13.531 1 97.94 284 VAL B CA 1
ATOM 6666 C C . VAL B 1 284 ? -10.469 -37.875 -13.031 1 97.94 284 VAL B C 1
ATOM 6668 O O . VAL B 1 284 ? -9.523 -37.625 -13.781 1 97.94 284 VAL B O 1
ATOM 6671 N N . ARG B 1 285 ? -10.25 -38.219 -11.766 1 98.19 285 ARG B N 1
ATOM 6672 C CA . ARG B 1 285 ? -8.914 -38.406 -11.211 1 98.19 285 ARG B CA 1
ATOM 6673 C C . ARG B 1 285 ? -8.141 -39.469 -11.992 1 98.19 285 ARG B C 1
ATOM 6675 O O . ARG B 1 285 ? -6.961 -39.281 -12.297 1 98.19 285 ARG B O 1
ATOM 6682 N N . ASP B 1 286 ? -8.859 -40.562 -12.352 1 97.88 286 ASP B N 1
ATOM 6683 C CA . ASP B 1 286 ? -8.25 -41.688 -13.078 1 97.88 286 ASP B CA 1
ATOM 6684 C C . ASP B 1 286 ? -7.785 -41.25 -14.461 1 97.88 286 ASP B C 1
ATOM 6686 O O . ASP B 1 286 ? -6.816 -41.781 -15 1 97.88 286 ASP B O 1
ATOM 6690 N N . ALA B 1 287 ? -8.5 -40.312 -15.016 1 97.75 287 ALA B N 1
ATOM 6691 C CA . ALA B 1 287 ? -8.172 -39.844 -16.359 1 97.75 287 ALA B CA 1
ATOM 6692 C C . ALA B 1 287 ? -7.078 -38.781 -16.297 1 97.75 287 ALA B C 1
ATOM 6694 O O . ALA B 1 287 ? -6.113 -38.844 -17.078 1 97.75 287 ALA B O 1
ATOM 6695 N N . VAL B 1 288 ? -7.176 -37.844 -15.422 1 98.38 288 VAL B N 1
ATOM 6696 C CA . VAL B 1 288 ? -6.414 -36.594 -15.461 1 98.38 288 VAL B CA 1
ATOM 6697 C C . VAL B 1 288 ? -5.059 -36.781 -14.781 1 98.38 288 VAL B C 1
ATOM 6699 O O . VAL B 1 288 ? -4.035 -36.344 -15.289 1 98.38 288 VAL B O 1
ATOM 6702 N N . ILE B 1 289 ? -4.977 -37.438 -13.617 1 98.62 289 ILE B N 1
ATOM 6703 C CA . ILE B 1 289 ? -3.789 -37.406 -12.773 1 98.62 289 ILE B CA 1
ATOM 6704 C C . ILE B 1 289 ? -2.656 -38.156 -13.461 1 98.62 289 ILE B C 1
ATOM 6706 O O . ILE B 1 289 ? -1.497 -37.75 -13.406 1 98.62 289 ILE B O 1
ATOM 6710 N N . PRO B 1 290 ? -2.92 -39.312 -14.156 1 98.69 290 PRO B N 1
ATOM 6711 C CA . PRO B 1 290 ? -1.839 -39.969 -14.906 1 98.69 290 PRO B CA 1
ATOM 6712 C C . PRO B 1 290 ? -1.22 -39.031 -15.953 1 98.69 290 PRO B C 1
ATOM 6714 O O . PRO B 1 290 ? -0.001 -39.031 -16.141 1 98.69 290 PRO B O 1
ATOM 6717 N N . ALA B 1 291 ? -2.043 -38.281 -16.688 1 98.62 291 ALA B N 1
ATOM 6718 C CA . ALA B 1 291 ? -1.525 -37.312 -17.641 1 98.62 291 ALA B CA 1
ATOM 6719 C C . ALA B 1 291 ? -0.691 -36.25 -16.938 1 98.62 291 ALA B C 1
ATOM 6721 O O . ALA B 1 291 ? 0.353 -35.812 -17.438 1 98.62 291 ALA B O 1
ATOM 6722 N N . TYR B 1 292 ? -1.201 -35.75 -15.789 1 98.5 292 TYR B N 1
ATOM 6723 C CA . TYR B 1 292 ? -0.468 -34.812 -14.953 1 98.5 292 TYR B CA 1
ATOM 6724 C C . TYR B 1 292 ? 0.901 -35.344 -14.578 1 98.5 292 TYR B C 1
ATOM 6726 O O . TYR B 1 292 ? 1.908 -34.656 -14.672 1 98.5 292 TYR B O 1
ATOM 6734 N N . MET B 1 293 ? 0.958 -36.594 -14.156 1 98.81 293 MET B N 1
ATOM 6735 C CA . MET B 1 293 ? 2.209 -37.281 -13.828 1 98.81 293 MET B CA 1
ATOM 6736 C C . MET B 1 293 ? 3.121 -37.375 -15.047 1 98.81 293 MET B C 1
ATOM 6738 O O . MET B 1 293 ? 4.332 -37.188 -14.938 1 98.81 293 MET B O 1
ATOM 6742 N N . GLY B 1 294 ? 2.539 -37.656 -16.203 1 98.81 294 GLY B N 1
ATOM 6743 C CA . GLY B 1 294 ? 3.311 -37.656 -17.438 1 98.81 294 GLY B CA 1
ATOM 6744 C C . GLY B 1 294 ? 3.934 -36.281 -17.75 1 98.81 294 GLY B C 1
ATOM 6745 O O . GLY B 1 294 ? 5.09 -36.219 -18.172 1 98.81 294 GLY B O 1
ATOM 6746 N N . LEU B 1 295 ? 3.168 -35.25 -17.578 1 98.81 295 LEU B N 1
ATOM 6747 C CA . LEU B 1 295 ? 3.672 -33.906 -17.781 1 98.81 295 LEU B CA 1
ATOM 6748 C C . LEU B 1 295 ? 4.844 -33.594 -16.844 1 98.81 295 LEU B C 1
ATOM 6750 O O . LEU B 1 295 ? 5.84 -33 -17.266 1 98.81 295 LEU B O 1
ATOM 6754 N N . ILE B 1 296 ? 4.754 -34 -15.57 1 98.88 296 ILE B N 1
ATOM 6755 C CA . ILE B 1 296 ? 5.816 -33.781 -14.586 1 98.88 296 ILE B CA 1
ATOM 6756 C C . ILE B 1 296 ? 7.051 -34.594 -14.984 1 98.88 296 ILE B C 1
ATOM 6758 O O . ILE B 1 296 ? 8.18 -34.094 -14.875 1 98.88 296 ILE B O 1
ATOM 6762 N N . LYS B 1 297 ? 6.848 -35.812 -15.445 1 98.88 297 LYS B N 1
ATOM 6763 C CA . LYS B 1 297 ? 7.973 -36.625 -15.883 1 98.88 297 LYS B CA 1
ATOM 6764 C C . LYS B 1 297 ? 8.688 -36 -17.078 1 98.88 297 LYS B C 1
ATOM 6766 O O . LYS B 1 297 ? 9.922 -36 -17.125 1 98.88 297 LYS B O 1
ATOM 6771 N N . GLN B 1 298 ? 7.934 -35.5 -18.016 1 98.81 298 GLN B N 1
ATOM 6772 C CA . GLN B 1 298 ? 8.547 -34.781 -19.141 1 98.81 298 GLN B CA 1
ATOM 6773 C C . GLN B 1 298 ? 9.359 -33.562 -18.641 1 98.81 298 GLN B C 1
ATOM 6775 O O . GLN B 1 298 ? 10.477 -33.344 -19.109 1 98.81 298 GLN B O 1
ATOM 6780 N N . ALA B 1 299 ? 8.758 -32.812 -17.75 1 98.81 299 ALA B N 1
ATOM 6781 C CA . ALA B 1 299 ? 9.469 -31.688 -17.156 1 98.81 299 ALA B CA 1
ATOM 6782 C C . ALA B 1 299 ? 10.781 -32.125 -16.531 1 98.81 299 ALA B C 1
ATOM 6784 O O . ALA B 1 299 ? 11.82 -31.5 -16.719 1 98.81 299 ALA B O 1
ATOM 6785 N N . ASP B 1 300 ? 10.734 -33.188 -15.758 1 98.88 300 ASP B N 1
ATOM 6786 C CA . ASP B 1 300 ? 11.938 -33.719 -15.117 1 98.88 300 ASP B CA 1
ATOM 6787 C C . ASP B 1 300 ? 13 -34.094 -16.156 1 98.88 300 ASP B C 1
ATOM 6789 O O . ASP B 1 300 ? 14.18 -33.781 -15.977 1 98.88 300 ASP B O 1
ATOM 6793 N N . ASP B 1 301 ? 12.594 -34.781 -17.203 1 98.88 301 ASP B N 1
ATOM 6794 C CA . ASP B 1 301 ? 13.539 -35.188 -18.25 1 98.88 301 ASP B CA 1
ATOM 6795 C C . ASP B 1 301 ? 14.148 -33.969 -18.922 1 98.88 301 ASP B C 1
ATOM 6797 O O . ASP B 1 301 ? 15.328 -33.969 -19.266 1 98.88 301 ASP B O 1
ATOM 6801 N N . GLN B 1 302 ? 13.367 -32.938 -19.125 1 98.81 302 GLN B N 1
ATOM 6802 C CA . GLN B 1 302 ? 13.891 -31.703 -19.688 1 98.81 302 GLN B CA 1
ATOM 6803 C C . GLN B 1 302 ? 14.844 -31 -18.719 1 98.81 302 GLN B C 1
ATOM 6805 O O . GLN B 1 302 ? 15.812 -30.375 -19.141 1 98.81 302 GLN B O 1
ATOM 6810 N N . MET B 1 303 ? 14.586 -31.062 -17.406 1 98.81 303 MET B N 1
ATOM 6811 C CA . MET B 1 303 ? 15.578 -30.609 -16.438 1 98.81 303 MET B CA 1
ATOM 6812 C C . MET B 1 303 ? 16.891 -31.375 -16.594 1 98.81 303 MET B C 1
ATOM 6814 O O . MET B 1 303 ? 17.969 -30.797 -16.5 1 98.81 303 MET B O 1
ATOM 6818 N N . GLY B 1 304 ? 16.75 -32.688 -16.828 1 98.81 304 GLY B N 1
ATOM 6819 C CA . GLY B 1 304 ? 17.938 -33.469 -17.094 1 98.81 304 GLY B CA 1
ATOM 6820 C C . GLY B 1 304 ? 18.734 -32.969 -18.281 1 98.81 304 GLY B C 1
ATOM 6821 O O . GLY B 1 304 ? 19.969 -32.844 -18.203 1 98.81 304 GLY B O 1
ATOM 6822 N N . ARG B 1 305 ? 18.016 -32.688 -19.375 1 98.75 305 ARG B N 1
ATOM 6823 C CA . ARG B 1 305 ? 18.641 -32.156 -20.562 1 98.75 305 ARG B CA 1
ATOM 6824 C C . ARG B 1 305 ? 19.344 -30.828 -20.266 1 98.75 305 ARG B C 1
ATOM 6826 O O . ARG B 1 305 ? 20.5 -30.625 -20.609 1 98.75 305 ARG B O 1
ATOM 6833 N N . LEU B 1 306 ? 18.688 -29.969 -19.594 1 98.81 306 LEU B N 1
ATOM 6834 C CA . LEU B 1 306 ? 19.188 -28.641 -19.281 1 98.81 306 LEU B CA 1
ATOM 6835 C C . LEU B 1 306 ? 20.391 -28.719 -18.344 1 98.81 306 LEU B C 1
ATOM 6837 O O . LEU B 1 306 ? 21.422 -28.078 -18.594 1 98.81 306 LEU B O 1
ATOM 6841 N N . PHE B 1 307 ? 20.312 -29.5 -17.25 1 98.69 307 PHE B N 1
ATOM 6842 C CA . PHE B 1 307 ? 21.375 -29.578 -16.266 1 98.69 307 PHE B CA 1
ATOM 6843 C C . PHE B 1 307 ? 22.609 -30.234 -16.859 1 98.69 307 PHE B C 1
ATOM 6845 O O . PHE B 1 307 ? 23.734 -29.797 -16.609 1 98.69 307 PHE B O 1
ATOM 6852 N N . LYS B 1 308 ? 22.406 -31.266 -17.641 1 98.56 308 LYS B N 1
ATOM 6853 C CA . LYS B 1 308 ? 23.547 -31.891 -18.312 1 98.56 308 LYS B CA 1
ATOM 6854 C C . LYS B 1 308 ? 24.25 -30.906 -19.219 1 98.56 308 LYS B C 1
ATOM 6856 O O . LYS B 1 308 ? 25.484 -30.844 -19.234 1 98.56 308 LYS B O 1
ATOM 6861 N N . TRP B 1 309 ? 23.469 -30.188 -19.953 1 98.44 309 TRP B N 1
ATOM 6862 C CA . TRP B 1 309 ? 24.031 -29.188 -20.859 1 98.44 309 TRP B CA 1
ATOM 6863 C C . TRP B 1 309 ? 24.797 -28.125 -20.062 1 98.44 309 TRP B C 1
ATOM 6865 O O . TRP B 1 309 ? 25.891 -27.719 -20.469 1 98.44 309 TRP B O 1
ATOM 6875 N N . LEU B 1 310 ? 24.312 -27.625 -18.953 1 98.25 310 LEU B N 1
ATOM 6876 C CA . LEU B 1 310 ? 25 -26.656 -18.094 1 98.25 310 LEU B CA 1
ATOM 6877 C C . LEU B 1 310 ? 26.312 -27.234 -17.578 1 98.25 310 LEU B C 1
ATOM 6879 O O . LEU B 1 310 ? 27.312 -26.516 -17.5 1 98.25 310 LEU B O 1
ATOM 6883 N N . GLU B 1 311 ? 26.266 -28.516 -17.188 1 98 311 GLU B N 1
ATOM 6884 C CA . GLU B 1 311 ? 27.469 -29.188 -16.734 1 98 311 GLU B CA 1
ATOM 6885 C C . GLU B 1 311 ? 28.5 -29.297 -17.859 1 98 311 GLU B C 1
ATOM 6887 O O . GLU B 1 311 ? 29.672 -28.969 -17.672 1 98 311 GLU B O 1
ATOM 6892 N N . ASP B 1 312 ? 28.031 -29.719 -18.984 1 98 312 ASP B N 1
ATOM 6893 C CA . ASP B 1 312 ? 28.922 -29.953 -20.125 1 98 312 ASP B CA 1
ATOM 6894 C C . ASP B 1 312 ? 29.562 -28.656 -20.594 1 98 312 ASP B C 1
ATOM 6896 O O . ASP B 1 312 ? 30.688 -28.656 -21.094 1 98 312 ASP B O 1
ATOM 6900 N N . THR B 1 313 ? 28.922 -27.609 -20.438 1 96.06 313 THR B N 1
ATOM 6901 C CA . THR B 1 313 ? 29.422 -26.328 -20.922 1 96.06 313 THR B CA 1
ATOM 6902 C C . THR B 1 313 ? 30.141 -25.578 -19.797 1 96.06 313 THR B C 1
ATOM 6904 O O . THR B 1 313 ? 30.625 -24.453 -20 1 96.06 313 THR B O 1
ATOM 6907 N N . GLY B 1 314 ? 30.156 -26.125 -18.609 1 95 314 GLY B N 1
ATOM 6908 C CA . GLY B 1 314 ? 30.844 -25.531 -17.469 1 95 314 GLY B CA 1
ATOM 6909 C C . GLY B 1 314 ? 30.062 -24.422 -16.828 1 95 314 GLY B C 1
ATOM 6910 O O . GLY B 1 314 ? 30.531 -23.781 -15.867 1 95 314 GLY B O 1
ATOM 6911 N N . ARG B 1 315 ? 28.875 -24.219 -17.25 1 95.19 315 ARG B N 1
ATOM 6912 C CA . ARG B 1 315 ? 28.062 -23.094 -16.797 1 95.19 315 ARG B CA 1
ATOM 6913 C C . ARG B 1 315 ? 27.406 -23.391 -15.445 1 95.19 315 ARG B C 1
ATOM 6915 O O . ARG B 1 315 ? 27.047 -22.469 -14.711 1 95.19 315 ARG B O 1
ATOM 6922 N N . MET B 1 316 ? 27.266 -24.609 -15.102 1 96.31 316 MET B N 1
ATOM 6923 C CA . MET B 1 316 ? 26.594 -24.969 -13.852 1 96.31 316 MET B CA 1
ATOM 6924 C C . MET B 1 316 ? 27.406 -24.484 -12.648 1 96.31 316 MET B C 1
ATOM 6926 O O . MET B 1 316 ? 26.828 -24.172 -11.602 1 96.31 316 MET B O 1
ATOM 6930 N N . GLN B 1 317 ? 28.75 -24.312 -12.789 1 95.25 317 GLN B N 1
ATOM 6931 C CA . GLN B 1 317 ? 29.656 -24 -11.688 1 95.25 317 GLN B CA 1
ATOM 6932 C C . GLN B 1 317 ? 29.5 -22.547 -11.25 1 95.25 317 GLN B C 1
ATOM 6934 O O . GLN B 1 317 ? 29.938 -22.172 -10.164 1 95.25 317 GLN B O 1
ATOM 6939 N N . ASP B 1 318 ? 28.906 -21.812 -12.102 1 95.25 318 ASP B N 1
ATOM 6940 C CA . ASP B 1 318 ? 28.766 -20.406 -11.75 1 95.25 318 ASP B CA 1
ATOM 6941 C C . ASP B 1 318 ? 27.297 -19.969 -11.781 1 95.25 318 ASP B C 1
ATOM 6943 O O . ASP B 1 318 ? 27 -18.797 -11.984 1 95.25 318 ASP B O 1
ATOM 6947 N N . THR B 1 319 ? 26.344 -20.906 -11.727 1 98.06 319 THR B N 1
ATOM 6948 C CA . THR B 1 319 ? 24.922 -20.578 -11.828 1 98.06 319 THR B CA 1
ATOM 6949 C C . THR B 1 319 ? 24.156 -21.109 -10.617 1 98.06 319 THR B C 1
ATOM 6951 O O . THR B 1 319 ? 24.141 -22.328 -10.375 1 98.06 319 THR B O 1
ATOM 6954 N N . MET B 1 320 ? 23.625 -20.172 -9.797 1 98.69 320 MET B N 1
ATOM 6955 C CA . MET B 1 320 ? 22.609 -20.578 -8.828 1 98.69 320 MET B CA 1
ATOM 6956 C C . MET B 1 320 ? 21.344 -21.062 -9.523 1 98.69 320 MET B C 1
ATOM 6958 O O . MET B 1 320 ? 20.859 -20.391 -10.438 1 98.69 320 MET B O 1
ATOM 6962 N N . ILE B 1 321 ? 20.844 -22.234 -9.141 1 98.88 321 ILE B N 1
ATOM 6963 C CA . ILE B 1 321 ? 19.609 -22.766 -9.734 1 98.88 321 ILE B CA 1
ATOM 6964 C C . ILE B 1 321 ? 18.516 -22.844 -8.672 1 98.88 321 ILE B C 1
ATOM 6966 O O . ILE B 1 321 ? 18.734 -23.422 -7.598 1 98.88 321 ILE B O 1
ATOM 6970 N N . VAL B 1 322 ? 17.438 -22.234 -8.938 1 98.94 322 VAL B N 1
ATOM 6971 C CA . VAL B 1 322 ? 16.25 -22.25 -8.078 1 98.94 322 VAL B CA 1
ATOM 6972 C C . VAL B 1 322 ? 15.102 -22.922 -8.812 1 98.94 322 VAL B C 1
ATOM 6974 O O . VAL B 1 322 ? 14.789 -22.578 -9.953 1 98.94 322 VAL B O 1
ATOM 6977 N N . LEU B 1 323 ? 14.508 -23.891 -8.203 1 98.94 323 LEU B N 1
ATOM 6978 C CA . LEU B 1 323 ? 13.375 -24.609 -8.773 1 98.94 323 LEU B CA 1
ATOM 6979 C C . LEU B 1 323 ? 12.164 -24.547 -7.848 1 98.94 323 LEU B C 1
ATOM 6981 O O . LEU B 1 323 ? 12.258 -24.906 -6.676 1 98.94 323 LEU B O 1
ATOM 6985 N N . THR B 1 324 ? 11.047 -24.031 -8.344 1 98.88 324 THR B N 1
ATOM 6986 C CA . THR B 1 324 ? 9.844 -23.906 -7.535 1 98.88 324 THR B CA 1
ATOM 6987 C C . THR B 1 324 ? 8.602 -23.922 -8.422 1 98.88 324 THR B C 1
ATOM 6989 O O . THR B 1 324 ? 8.664 -24.281 -9.594 1 98.88 324 THR B O 1
ATOM 6992 N N . SER B 1 325 ? 7.438 -23.719 -7.82 1 98.81 325 SER B N 1
ATOM 6993 C CA . SER B 1 325 ? 6.141 -23.594 -8.477 1 98.81 325 SER B CA 1
ATOM 6994 C C . SER B 1 325 ? 5.418 -22.328 -8.039 1 98.81 325 SER B C 1
ATOM 6996 O O . SER B 1 325 ? 5.77 -21.719 -7.027 1 98.81 325 SER B O 1
ATOM 6998 N N . ASP B 1 326 ? 4.516 -21.875 -8.875 1 98.44 326 ASP B N 1
ATOM 6999 C CA . ASP B 1 326 ? 3.742 -20.703 -8.492 1 98.44 326 ASP B CA 1
ATOM 7000 C C . ASP B 1 326 ? 2.582 -21.078 -7.574 1 98.44 326 ASP B C 1
ATOM 7002 O O . ASP B 1 326 ? 2.07 -20.25 -6.828 1 98.44 326 ASP B O 1
ATOM 7006 N N . HIS B 1 327 ? 2.08 -22.266 -7.617 1 98.38 327 HIS B N 1
ATOM 7007 C CA . HIS B 1 327 ? 1.063 -22.828 -6.73 1 98.38 327 HIS B CA 1
ATOM 7008 C C . HIS B 1 327 ? 0.895 -24.328 -6.953 1 98.38 327 HIS B C 1
ATOM 7010 O O . HIS B 1 327 ? 1.53 -24.906 -7.844 1 98.38 327 HIS B O 1
ATOM 7016 N N . GLY B 1 328 ? 0.13 -24.969 -6.078 1 98.19 328 GLY B N 1
ATOM 7017 C CA . GLY B 1 328 ? -0.173 -26.391 -6.219 1 98.19 328 GLY B CA 1
ATOM 7018 C C . GLY B 1 328 ? -1.511 -26.656 -6.887 1 98.19 328 GLY B C 1
ATOM 7019 O O . GLY B 1 328 ? -1.938 -25.891 -7.754 1 98.19 328 GLY B O 1
ATOM 7020 N N . ASP B 1 329 ? -2.053 -27.828 -6.652 1 97.81 329 ASP B N 1
ATOM 7021 C CA . ASP B 1 329 ? -3.322 -28.297 -7.195 1 97.81 329 ASP B CA 1
ATOM 7022 C C . ASP B 1 329 ? -4.004 -29.266 -6.234 1 97.81 329 ASP B C 1
ATOM 7024 O O . ASP B 1 329 ? -3.338 -30.078 -5.594 1 97.81 329 ASP B O 1
ATOM 7028 N N . PHE B 1 330 ? -5.289 -29.188 -6.156 1 98.19 330 PHE B N 1
ATOM 7029 C CA . PHE B 1 330 ? -6.02 -30.078 -5.266 1 98.19 330 PHE B CA 1
ATOM 7030 C C . PHE B 1 330 ? -6.145 -31.469 -5.879 1 98.19 330 PHE B C 1
ATOM 7032 O O . PHE B 1 330 ? -6.105 -32.469 -5.164 1 98.19 330 PHE B O 1
ATOM 7039 N N . LEU B 1 331 ? -6.41 -31.594 -7.211 1 97.75 331 LEU B N 1
ATOM 7040 C CA . LEU B 1 331 ? -6.5 -32.875 -7.926 1 97.75 331 LEU B CA 1
ATOM 7041 C C . LEU B 1 331 ? -7.504 -33.812 -7.254 1 97.75 331 LEU B C 1
ATOM 7043 O O . LEU B 1 331 ? -7.305 -35.031 -7.227 1 97.75 331 LEU B O 1
ATOM 7047 N N . GLY B 1 332 ? -8.453 -33.25 -6.633 1 98 332 GLY B N 1
ATOM 7048 C CA . GLY B 1 332 ? -9.492 -34.031 -5.98 1 98 332 GLY B CA 1
ATOM 7049 C C . GLY B 1 332 ? -9.375 -34.031 -4.465 1 98 332 GLY B C 1
ATOM 7050 O O . GLY B 1 332 ? -10.32 -34.375 -3.764 1 98 332 GLY B O 1
ATOM 7051 N N . ASP B 1 333 ? -8.164 -33.719 -3.91 1 98.25 333 ASP B N 1
ATOM 7052 C CA . ASP B 1 333 ? -8.016 -33.594 -2.463 1 98.25 333 ASP B CA 1
ATOM 7053 C C . ASP B 1 333 ? -9.008 -32.594 -1.885 1 98.25 333 ASP B C 1
ATOM 7055 O O . ASP B 1 333 ? -9.336 -31.594 -2.527 1 98.25 333 ASP B O 1
ATOM 7059 N N . HIS B 1 334 ? -9.562 -32.938 -0.663 1 98.31 334 HIS B N 1
ATOM 7060 C CA . HIS B 1 334 ? -10.492 -32.062 0.056 1 98.31 334 HIS B CA 1
ATOM 7061 C C . HIS B 1 334 ? -11.719 -31.734 -0.794 1 98.31 334 HIS B C 1
ATOM 7063 O O . HIS B 1 334 ? -12.266 -30.625 -0.71 1 98.31 334 HIS B O 1
ATOM 7069 N N . TRP B 1 335 ? -12.07 -32.656 -1.749 1 97.88 335 TRP B N 1
ATOM 7070 C CA . TRP B 1 335 ? -13.25 -32.562 -2.604 1 97.88 335 TRP B CA 1
ATOM 7071 C C . TRP B 1 335 ? -13.148 -31.375 -3.559 1 97.88 335 TRP B C 1
ATOM 7073 O O . TRP B 1 335 ? -14.164 -30.812 -3.973 1 97.88 335 TRP B O 1
ATOM 7083 N N . MET B 1 336 ? -11.945 -30.938 -3.805 1 97.44 336 MET B N 1
ATOM 7084 C CA . MET B 1 336 ? -11.727 -29.766 -4.637 1 97.44 336 MET B CA 1
ATOM 7085 C C . MET B 1 336 ? -10.859 -30.109 -5.848 1 97.44 336 MET B C 1
ATOM 7087 O O . MET B 1 336 ? -10.398 -31.234 -5.984 1 97.44 336 MET B O 1
ATOM 7091 N N . GLY B 1 337 ? -10.766 -29.188 -6.746 1 95.75 337 GLY B N 1
ATOM 7092 C CA . GLY B 1 337 ? -9.859 -29.188 -7.883 1 95.75 337 GLY B CA 1
ATOM 7093 C C . GLY B 1 337 ? -9.195 -27.859 -8.133 1 95.75 337 GLY B C 1
ATOM 7094 O O . GLY B 1 337 ? -9.617 -26.828 -7.578 1 95.75 337 GLY B O 1
ATOM 7095 N N . GLU B 1 338 ? -8.164 -27.953 -8.844 1 92.88 338 GLU B N 1
ATOM 7096 C CA . GLU B 1 338 ? -7.422 -26.734 -9.148 1 92.88 338 GLU B CA 1
ATOM 7097 C C . GLU B 1 338 ? -6.844 -26.109 -7.883 1 92.88 338 GLU B C 1
ATOM 7099 O O . GLU B 1 338 ? -6.383 -26.828 -6.988 1 92.88 338 GLU B O 1
ATOM 7104 N N . LYS B 1 339 ? -6.773 -24.859 -7.918 1 93.19 339 LYS B N 1
ATOM 7105 C CA . LYS B 1 339 ? -6.215 -24.078 -6.82 1 93.19 339 LYS B CA 1
ATOM 7106 C C . LYS B 1 339 ? -7.266 -23.156 -6.211 1 93.19 339 LYS B C 1
ATOM 7108 O O . LYS B 1 339 ? -8.461 -23.453 -6.242 1 93.19 339 LYS B O 1
ATOM 7113 N N . THR B 1 340 ? -7.148 -22.25 -5.426 1 93.25 340 THR B N 1
ATOM 7114 C CA . THR B 1 340 ? -8.008 -21.156 -4.988 1 93.25 340 THR B CA 1
ATOM 7115 C C . THR B 1 340 ? -8.406 -21.344 -3.525 1 93.25 340 THR B C 1
ATOM 7117 O O . THR B 1 340 ? -9.43 -20.797 -3.086 1 93.25 340 THR B O 1
ATOM 7120 N N . PHE B 1 341 ? -7.82 -22.203 -2.824 1 97.69 341 PHE B N 1
ATOM 7121 C CA . PHE B 1 341 ? -8.008 -22.312 -1.382 1 97.69 341 PHE B CA 1
ATOM 7122 C C . PHE B 1 341 ? -6.684 -22.562 -0.677 1 97.69 341 PHE B C 1
ATOM 7124 O O . PHE B 1 341 ? -5.621 -22.469 -1.294 1 97.69 341 PHE B O 1
ATOM 7131 N N . PHE B 1 342 ? -6.684 -22.828 0.661 1 98.62 342 PHE B N 1
ATOM 7132 C CA . PHE B 1 342 ? -5.453 -22.578 1.399 1 98.62 342 PHE B CA 1
ATOM 7133 C C . PHE B 1 342 ? -4.859 -23.875 1.933 1 98.62 342 PHE B C 1
ATOM 7135 O O . PHE B 1 342 ? -3.895 -23.844 2.701 1 98.62 342 PHE B O 1
ATOM 7142 N N . HIS B 1 343 ? -5.402 -25.078 1.607 1 98.56 343 HIS B N 1
ATOM 7143 C CA . HIS B 1 343 ? -4.75 -26.328 2.014 1 98.56 343 HIS B CA 1
ATOM 7144 C C . HIS B 1 343 ? -3.369 -26.453 1.377 1 98.56 343 HIS B C 1
ATOM 7146 O O . HIS B 1 343 ? -3.1 -25.844 0.341 1 98.56 343 HIS B O 1
ATOM 7152 N N . ASP B 1 344 ? -2.527 -27.25 1.948 1 98 344 ASP B N 1
ATOM 7153 C CA . ASP B 1 344 ? -1.146 -27.406 1.502 1 98 344 ASP B CA 1
ATOM 7154 C C . ASP B 1 344 ? -1.088 -27.891 0.054 1 98 344 ASP B C 1
ATOM 7156 O O . ASP B 1 344 ? -0.132 -27.594 -0.666 1 98 344 ASP B O 1
ATOM 7160 N N . ALA B 1 345 ? -2.133 -28.562 -0.388 1 97.81 345 ALA B N 1
ATOM 7161 C CA . ALA B 1 345 ? -2.197 -29.016 -1.772 1 97.81 345 ALA B CA 1
ATOM 7162 C C . ALA B 1 345 ? -2.092 -27.844 -2.746 1 97.81 345 ALA B C 1
ATOM 7164 O O . ALA B 1 345 ? -1.598 -28 -3.865 1 97.81 345 ALA B O 1
ATOM 7165 N N . SER B 1 346 ? -2.52 -26.734 -2.27 1 98 346 SER B N 1
ATOM 7166 C CA . SER B 1 346 ? -2.598 -25.547 -3.119 1 98 346 SER B CA 1
ATOM 7167 C C . SER B 1 346 ? -1.518 -24.547 -2.756 1 98 346 SER B C 1
ATOM 7169 O O . SER B 1 346 ? -0.927 -23.906 -3.637 1 98 346 SER B O 1
ATOM 7171 N N . THR B 1 347 ? -1.15 -24.391 -1.499 1 98.5 347 THR B N 1
ATOM 7172 C CA . THR B 1 347 ? -0.381 -23.234 -1.061 1 98.5 347 THR B CA 1
ATOM 7173 C C . THR B 1 347 ? 1.075 -23.609 -0.809 1 98.5 347 THR B C 1
ATOM 7175 O O . THR B 1 347 ? 1.956 -22.75 -0.806 1 98.5 347 THR B O 1
ATOM 7178 N N . ARG B 1 348 ? 1.387 -24.875 -0.461 1 98.5 348 ARG B N 1
ATOM 7179 C CA . ARG B 1 348 ? 2.758 -25.344 -0.311 1 98.5 348 ARG B CA 1
ATOM 7180 C C . ARG B 1 348 ? 3.352 -25.75 -1.659 1 98.5 348 ARG B C 1
ATOM 7182 O O . ARG B 1 348 ? 2.674 -26.359 -2.484 1 98.5 348 ARG B O 1
ATOM 7189 N N . VAL B 1 349 ? 4.613 -25.312 -1.909 1 98.81 349 VAL B N 1
ATOM 7190 C CA . VAL B 1 349 ? 5.223 -25.594 -3.205 1 98.81 349 VAL B CA 1
ATOM 7191 C C . VAL B 1 349 ? 6.617 -26.188 -3.006 1 98.81 349 VAL B C 1
ATOM 7193 O O . VAL B 1 349 ? 7.203 -26.047 -1.931 1 98.81 349 VAL B O 1
ATOM 7196 N N . PRO B 1 350 ? 7.133 -26.922 -4.008 1 98.88 350 PRO B N 1
ATOM 7197 C CA . PRO B 1 350 ? 8.539 -27.312 -3.938 1 98.88 350 PRO B CA 1
ATOM 7198 C C . PRO B 1 350 ? 9.492 -26.125 -4.016 1 98.88 350 PRO B C 1
ATOM 7200 O O . PRO B 1 350 ? 9.203 -25.141 -4.715 1 98.88 350 PRO B O 1
ATOM 7203 N N . LEU B 1 351 ? 10.492 -26.172 -3.311 1 98.94 351 LEU B N 1
ATOM 7204 C CA . LEU B 1 351 ? 11.586 -25.203 -3.41 1 98.94 351 LEU B CA 1
ATOM 7205 C C . LEU B 1 351 ? 12.938 -25.875 -3.207 1 98.94 351 LEU B C 1
ATOM 7207 O O . LEU B 1 351 ? 13.203 -26.422 -2.133 1 98.94 351 LEU B O 1
ATOM 7211 N N . ILE B 1 352 ? 13.703 -25.938 -4.238 1 98.94 352 ILE B N 1
ATOM 7212 C CA . ILE B 1 352 ? 15.062 -26.469 -4.238 1 98.94 352 ILE B CA 1
ATOM 7213 C C . ILE B 1 352 ? 16.031 -25.406 -4.73 1 98.94 352 ILE B C 1
ATOM 7215 O O . ILE B 1 352 ? 15.828 -24.797 -5.785 1 98.94 352 ILE B O 1
ATOM 7219 N N . ILE B 1 353 ? 17.094 -25.109 -3.949 1 98.94 353 ILE B N 1
ATOM 7220 C CA . ILE B 1 353 ? 18.062 -24.094 -4.336 1 98.94 353 ILE B CA 1
ATOM 7221 C C . ILE B 1 353 ? 19.469 -24.688 -4.344 1 98.94 353 ILE B C 1
ATOM 7223 O O . ILE B 1 353 ? 19.953 -25.172 -3.312 1 98.94 353 ILE B O 1
ATOM 7227 N N . TYR B 1 354 ? 20.078 -24.703 -5.52 1 98.81 354 TYR B N 1
ATOM 7228 C CA . TYR B 1 354 ? 21.484 -25.047 -5.691 1 98.81 354 TYR B CA 1
ATOM 7229 C C . TYR B 1 354 ? 22.344 -23.797 -5.777 1 98.81 354 TYR B C 1
ATOM 7231 O O . TYR B 1 354 ? 22.188 -23 -6.703 1 98.81 354 TYR B O 1
ATOM 7239 N N . ASP B 1 355 ? 23.125 -23.531 -4.793 1 98.5 355 ASP B N 1
ATOM 7240 C CA . ASP B 1 355 ? 24.125 -22.469 -4.773 1 98.5 355 ASP B CA 1
ATOM 7241 C C . ASP B 1 355 ? 25.516 -23.016 -5.086 1 98.5 355 ASP B C 1
ATOM 7243 O O . ASP B 1 355 ? 26.078 -23.781 -4.297 1 98.5 355 ASP B O 1
ATOM 7247 N N . PRO B 1 356 ? 26.062 -22.594 -6.25 1 97.69 356 PRO B N 1
ATOM 7248 C CA . PRO B 1 356 ? 27.328 -23.188 -6.676 1 97.69 356 PRO B CA 1
ATOM 7249 C C . PRO B 1 356 ? 28.516 -22.719 -5.844 1 97.69 356 PRO B C 1
ATOM 7251 O O . PRO B 1 356 ? 29.609 -23.297 -5.934 1 97.69 356 PRO B O 1
ATOM 7254 N N . ARG B 1 357 ? 28.438 -21.797 -5.031 1 97.5 357 ARG B N 1
ATOM 7255 C CA . ARG B 1 357 ? 29.547 -21.203 -4.289 1 97.5 357 ARG B CA 1
ATOM 7256 C C . ARG B 1 357 ? 30.031 -22.141 -3.182 1 97.5 357 ARG B C 1
ATOM 7258 O O . ARG B 1 357 ? 29.219 -22.844 -2.566 1 97.5 357 ARG B O 1
ATOM 7265 N N . PRO B 1 358 ? 31.266 -22.031 -2.871 1 97.56 358 PRO B N 1
ATOM 7266 C CA . PRO B 1 358 ? 31.828 -22.938 -1.862 1 97.56 358 PRO B CA 1
ATOM 7267 C C . PRO B 1 358 ? 31.203 -22.734 -0.479 1 97.56 358 PRO B C 1
ATOM 7269 O O . PRO B 1 358 ? 31.141 -23.672 0.316 1 97.56 358 PRO B O 1
ATOM 7272 N N . GLU B 1 359 ? 30.75 -21.578 -0.188 1 97.62 359 GLU B N 1
ATOM 7273 C CA . GLU B 1 359 ? 30.125 -21.266 1.099 1 97.62 359 GLU B CA 1
ATOM 7274 C C . GLU B 1 359 ? 28.891 -22.125 1.343 1 97.62 359 GLU B C 1
ATOM 7276 O O . GLU B 1 359 ? 28.453 -22.266 2.482 1 97.62 359 GLU B O 1
ATOM 7281 N N . ALA B 1 360 ? 28.375 -22.766 0.247 1 98.06 360 ALA B N 1
ATOM 7282 C CA . ALA B 1 360 ? 27.156 -23.562 0.355 1 98.06 360 ALA B CA 1
ATOM 7283 C C . ALA B 1 360 ? 27.484 -25.047 0.47 1 98.06 360 ALA B C 1
ATOM 7285 O O . ALA B 1 360 ? 26.594 -25.891 0.548 1 98.06 360 ALA B O 1
ATOM 7286 N N . ASP B 1 361 ? 28.75 -25.406 0.532 1 97.75 361 ASP B N 1
ATOM 7287 C CA . ASP B 1 361 ? 29.172 -26.812 0.538 1 97.75 361 ASP B CA 1
ATOM 7288 C C . ASP B 1 361 ? 28.594 -27.547 1.746 1 97.75 361 ASP B C 1
ATOM 7290 O O . ASP B 1 361 ? 28.188 -28.703 1.635 1 97.75 361 ASP B O 1
ATOM 7294 N N . ALA B 1 362 ? 28.516 -26.875 2.775 1 96.88 362 ALA B N 1
ATOM 7295 C CA . ALA B 1 362 ? 28.141 -27.516 4.031 1 96.88 362 ALA B CA 1
ATOM 7296 C C . ALA B 1 362 ? 26.656 -27.906 4.027 1 96.88 362 ALA B C 1
ATOM 7298 O O . ALA B 1 362 ? 26.234 -28.766 4.805 1 96.88 362 ALA B O 1
ATOM 7299 N N . THR B 1 363 ? 25.875 -27.266 3.168 1 97.81 363 THR B N 1
ATOM 7300 C CA . THR B 1 363 ? 24.438 -27.484 3.213 1 97.81 363 THR B CA 1
ATOM 7301 C C . THR B 1 363 ? 23.969 -28.312 2.014 1 97.81 363 THR B C 1
ATOM 7303 O O . THR B 1 363 ? 22.797 -28.656 1.906 1 97.81 363 THR B O 1
ATOM 7306 N N . ARG B 1 364 ? 24.844 -28.734 1.157 1 96.69 364 ARG B N 1
ATOM 7307 C CA . ARG B 1 364 ? 24.469 -29.484 -0.033 1 96.69 364 ARG B CA 1
ATOM 7308 C C . ARG B 1 364 ? 23.844 -30.828 0.344 1 96.69 364 ARG B C 1
ATOM 7310 O O . ARG B 1 364 ? 24.312 -31.5 1.251 1 96.69 364 ARG B O 1
ATOM 7317 N N . GLY B 1 365 ? 22.703 -31.078 -0.32 1 98.06 365 GLY B N 1
ATOM 7318 C CA . GLY B 1 365 ? 22 -32.344 -0.124 1 98.06 365 GLY B CA 1
ATOM 7319 C C . GLY B 1 365 ? 21.141 -32.375 1.125 1 98.06 365 GLY B C 1
ATOM 7320 O O . GLY B 1 365 ? 20.594 -33.406 1.483 1 98.06 365 GLY B O 1
ATOM 7321 N N . SER B 1 366 ? 21 -31.234 1.771 1 98.25 366 SER B N 1
ATOM 7322 C CA . SER B 1 366 ? 20.25 -31.188 3.021 1 98.25 366 SER B CA 1
ATOM 7323 C C . SER B 1 366 ? 18.781 -30.844 2.779 1 98.25 366 SER B C 1
ATOM 7325 O O . SER B 1 366 ? 18.422 -30.406 1.687 1 98.25 366 SER B O 1
ATOM 7327 N N . VAL B 1 367 ? 17.922 -31.188 3.754 1 98.25 367 VAL B N 1
ATOM 7328 C CA . VAL B 1 367 ? 16.531 -30.797 3.816 1 98.25 367 VAL B CA 1
ATOM 7329 C C . VAL B 1 367 ? 16.328 -29.766 4.934 1 98.25 367 VAL B C 1
ATOM 7331 O O . VAL B 1 367 ? 16.828 -29.953 6.047 1 98.25 367 VAL B O 1
ATOM 7334 N N . CYS B 1 368 ? 15.711 -28.656 4.617 1 98.44 368 CYS B N 1
ATOM 7335 C CA . CYS B 1 368 ? 15.461 -27.594 5.586 1 98.44 368 CYS B CA 1
ATOM 7336 C C . CYS B 1 368 ? 13.969 -27.438 5.848 1 98.44 368 CYS B C 1
ATOM 7338 O O . CYS B 1 368 ? 13.18 -27.328 4.906 1 98.44 368 CYS B O 1
ATOM 7340 N N . ASP B 1 369 ? 13.484 -27.391 7.078 1 97.31 369 ASP B N 1
ATOM 7341 C CA . ASP B 1 369 ? 12.07 -27.281 7.41 1 97.31 369 ASP B CA 1
ATOM 7342 C C . ASP B 1 369 ? 11.703 -25.859 7.844 1 97.31 369 ASP B C 1
ATOM 7344 O O . ASP B 1 369 ? 10.68 -25.641 8.484 1 97.31 369 ASP B O 1
ATOM 7348 N N . ALA B 1 370 ? 12.594 -24.891 7.555 1 98.25 370 ALA B N 1
ATOM 7349 C CA . ALA B 1 370 ? 12.297 -23.484 7.848 1 98.25 370 ALA B CA 1
ATOM 7350 C C . ALA B 1 370 ? 11.031 -23.031 7.137 1 98.25 370 ALA B C 1
ATOM 7352 O O . ALA B 1 370 ? 10.695 -23.531 6.059 1 98.25 370 ALA B O 1
ATOM 7353 N N . LEU B 1 371 ? 10.234 -22.078 7.801 1 98.5 371 LEU B N 1
ATOM 7354 C CA . LEU B 1 371 ? 9.102 -21.438 7.141 1 98.5 371 LEU B CA 1
ATOM 7355 C C . LEU B 1 371 ? 9.586 -20.453 6.078 1 98.5 371 LEU B C 1
ATOM 7357 O O . LEU B 1 371 ? 10.023 -19.344 6.406 1 98.5 371 LEU B O 1
ATOM 7361 N N . VAL B 1 372 ? 9.492 -20.891 4.84 1 98.69 372 VAL B N 1
ATOM 7362 C CA . VAL B 1 372 ? 9.938 -20.062 3.721 1 98.69 372 VAL B CA 1
ATOM 7363 C C . VAL B 1 372 ? 8.734 -19.609 2.896 1 98.69 372 VAL B C 1
ATOM 7365 O O . VAL B 1 372 ? 7.695 -20.281 2.887 1 98.69 372 VAL B O 1
ATOM 7368 N N . GLU B 1 373 ? 8.812 -18.438 2.365 1 98.88 373 GLU B N 1
ATOM 7369 C CA . GLU B 1 373 ? 7.785 -17.891 1.48 1 98.88 373 GLU B CA 1
ATOM 7370 C C . GLU B 1 373 ? 8.367 -17.547 0.108 1 98.88 373 GLU B C 1
ATOM 7372 O O . GLU B 1 373 ? 9.562 -17.297 -0.019 1 98.88 373 GLU B O 1
ATOM 7377 N N . SER B 1 374 ? 7.512 -17.547 -0.901 1 98.88 374 SER B N 1
ATOM 7378 C CA . SER B 1 374 ? 7.957 -17.188 -2.246 1 98.88 374 SER B CA 1
ATOM 7379 C C . SER B 1 374 ? 8.57 -15.797 -2.283 1 98.88 374 SER B C 1
ATOM 7381 O O . SER B 1 374 ? 9.469 -15.531 -3.084 1 98.88 374 SER B O 1
ATOM 7383 N N . ILE B 1 375 ? 8.211 -14.898 -1.404 1 98.88 375 ILE B N 1
ATOM 7384 C CA . ILE B 1 375 ? 8.688 -13.516 -1.383 1 98.88 375 ILE B CA 1
ATOM 7385 C C . ILE B 1 375 ? 10.133 -13.484 -0.885 1 98.88 375 ILE B C 1
ATOM 7387 O O . ILE B 1 375 ? 10.797 -12.453 -0.972 1 98.88 375 ILE B O 1
ATOM 7391 N N . ASP B 1 376 ? 10.695 -14.57 -0.377 1 98.94 376 ASP B N 1
ATOM 7392 C CA . ASP B 1 376 ? 12.078 -14.641 0.084 1 98.94 376 ASP B CA 1
ATOM 7393 C C . ASP B 1 376 ? 13.047 -14.711 -1.095 1 98.94 376 ASP B C 1
ATOM 7395 O O . ASP B 1 376 ? 14.25 -14.477 -0.933 1 98.94 376 ASP B O 1
ATOM 7399 N N . LEU B 1 377 ? 12.562 -15.031 -2.277 1 98.94 377 LEU B N 1
ATOM 7400 C CA . LEU B 1 377 ? 13.438 -15.266 -3.422 1 98.94 377 LEU B CA 1
ATOM 7401 C C . LEU B 1 377 ? 14.062 -13.961 -3.91 1 98.94 377 LEU B C 1
ATOM 7403 O O . LEU B 1 377 ? 15.258 -13.914 -4.215 1 98.94 377 LEU B O 1
ATOM 7407 N N . ALA B 1 378 ? 13.305 -12.875 -3.926 1 98.88 378 ALA B N 1
ATOM 7408 C CA . ALA B 1 378 ? 13.828 -11.602 -4.422 1 98.88 378 ALA B CA 1
ATOM 7409 C C . ALA B 1 378 ? 15.016 -11.133 -3.592 1 98.88 378 ALA B C 1
ATOM 7411 O O . ALA B 1 378 ? 16.094 -10.883 -4.129 1 98.88 378 ALA B O 1
ATOM 7412 N N . PRO B 1 379 ? 14.859 -11.023 -2.246 1 98.81 379 PRO B N 1
ATOM 7413 C CA . PRO B 1 379 ? 16.031 -10.617 -1.473 1 98.81 379 PRO B CA 1
ATOM 7414 C C . PRO B 1 379 ? 17.172 -11.617 -1.56 1 98.81 379 PRO B C 1
ATOM 7416 O O . PRO B 1 379 ? 18.344 -11.234 -1.499 1 98.81 379 PRO B O 1
ATOM 7419 N N . THR B 1 380 ? 16.891 -12.914 -1.7 1 98.88 380 THR B N 1
ATOM 7420 C CA . THR B 1 380 ? 17.922 -13.93 -1.88 1 98.88 380 THR B CA 1
ATOM 7421 C C . THR B 1 380 ? 18.719 -13.672 -3.16 1 98.88 380 THR B C 1
ATOM 7423 O O . THR B 1 380 ? 19.938 -13.727 -3.156 1 98.88 380 THR B O 1
ATOM 7426 N N . PHE B 1 381 ? 18.031 -13.383 -4.262 1 98.94 381 PHE B N 1
ATOM 7427 C CA . PHE B 1 381 ? 18.656 -13.133 -5.551 1 98.94 381 PHE B CA 1
ATOM 7428 C C . PHE B 1 381 ? 19.516 -11.875 -5.504 1 98.94 381 PHE B C 1
ATOM 7430 O O . PHE B 1 381 ? 20.625 -11.852 -6.047 1 98.94 381 PHE B O 1
ATOM 7437 N N . VAL B 1 382 ? 19 -10.828 -4.867 1 98.75 382 VAL B N 1
ATOM 7438 C CA . VAL B 1 382 ? 19.75 -9.586 -4.754 1 98.75 382 VAL B CA 1
ATOM 7439 C C . VAL B 1 382 ? 21.062 -9.836 -4.02 1 98.75 382 VAL B C 1
ATOM 7441 O O . VAL B 1 382 ? 22.125 -9.414 -4.469 1 98.75 382 VAL B O 1
ATOM 7444 N N . GLU B 1 383 ? 20.938 -10.555 -2.896 1 98.62 383 GLU B N 1
ATOM 7445 C CA . GLU B 1 383 ? 22.156 -10.859 -2.133 1 98.62 383 GLU B CA 1
ATOM 7446 C C . GLU B 1 383 ? 23.094 -11.75 -2.932 1 98.62 383 GLU B C 1
ATOM 7448 O O . GLU B 1 383 ? 24.312 -11.539 -2.912 1 98.62 383 GLU B O 1
ATOM 7453 N N . ALA B 1 384 ? 22.594 -12.695 -3.639 1 98.25 384 ALA B N 1
ATOM 7454 C CA . ALA B 1 384 ? 23.406 -13.578 -4.477 1 98.25 384 ALA B CA 1
ATOM 7455 C C . ALA B 1 384 ? 24.125 -12.797 -5.566 1 98.25 384 ALA B C 1
ATOM 7457 O O . ALA B 1 384 ? 25.25 -13.148 -5.957 1 98.25 384 ALA B O 1
ATOM 7458 N N . ALA B 1 385 ? 23.516 -11.742 -6.039 1 98 385 ALA B N 1
ATOM 7459 C CA . ALA B 1 385 ? 24.094 -10.898 -7.09 1 98 385 ALA B CA 1
ATOM 7460 C C . ALA B 1 385 ? 25.125 -9.938 -6.52 1 98 385 ALA B C 1
ATOM 7462 O O . ALA B 1 385 ? 25.75 -9.172 -7.258 1 98 385 ALA B O 1
ATOM 7463 N N . GLY B 1 386 ? 25.297 -9.945 -5.258 1 97.5 386 GLY B N 1
ATOM 7464 C CA . GLY B 1 386 ? 26.266 -9.086 -4.613 1 97.5 386 GLY B CA 1
ATOM 7465 C C . GLY B 1 386 ? 25.688 -7.762 -4.152 1 97.5 386 GLY B C 1
ATOM 7466 O O . GLY B 1 386 ? 26.422 -6.879 -3.705 1 97.5 386 GLY B O 1
ATOM 7467 N N . GLY B 1 387 ? 24.375 -7.684 -4.27 1 97.81 387 GLY B N 1
ATOM 7468 C CA . GLY B 1 387 ? 23.734 -6.461 -3.826 1 97.81 387 GLY B CA 1
ATOM 7469 C C . GLY B 1 387 ? 23.234 -6.531 -2.395 1 97.81 387 GLY B C 1
ATOM 7470 O O . GLY B 1 387 ? 23.25 -7.602 -1.78 1 97.81 387 GLY B O 1
ATOM 7471 N N . LYS B 1 388 ? 22.891 -5.402 -1.833 1 97.25 388 LYS B N 1
ATOM 7472 C CA . LYS B 1 388 ? 22.219 -5.32 -0.543 1 97.25 388 LYS B CA 1
ATOM 7473 C C . LYS B 1 388 ? 20.703 -5.242 -0.722 1 97.25 388 LYS B C 1
ATOM 7475 O O . LYS B 1 388 ? 20.188 -4.305 -1.335 1 97.25 388 LYS B O 1
ATOM 7480 N N . PRO B 1 389 ? 20 -6.242 -0.193 1 98.06 389 PRO B N 1
ATOM 7481 C CA . PRO B 1 389 ? 18.547 -6.18 -0.333 1 98.06 389 PRO B CA 1
ATOM 7482 C C . PRO B 1 389 ? 17.938 -4.941 0.32 1 98.06 389 PRO B C 1
ATOM 7484 O O . PRO B 1 389 ? 18.297 -4.598 1.45 1 98.06 389 PRO B O 1
ATOM 7487 N N . ALA B 1 390 ? 17.062 -4.227 -0.384 1 97.81 390 ALA B N 1
ATOM 7488 C CA . ALA B 1 390 ? 16.344 -3.078 0.153 1 97.81 390 ALA B CA 1
ATOM 7489 C C . ALA B 1 390 ? 15.172 -3.523 1.031 1 97.81 390 ALA B C 1
ATOM 7491 O O . ALA B 1 390 ? 14.023 -3.553 0.583 1 97.81 390 ALA B O 1
ATOM 7492 N N . MET B 1 391 ? 15.383 -3.709 2.264 1 96.88 391 MET B N 1
ATOM 7493 C CA . MET B 1 391 ? 14.445 -4.391 3.15 1 96.88 391 MET B CA 1
ATOM 7494 C C . MET B 1 391 ? 13.273 -3.477 3.512 1 96.88 391 MET B C 1
ATOM 7496 O O . MET B 1 391 ? 12.266 -3.936 4.055 1 96.88 391 MET B O 1
ATOM 7500 N N . HIS B 1 392 ? 13.344 -2.127 3.225 1 96.75 392 HIS B N 1
ATOM 7501 C CA . HIS B 1 392 ? 12.203 -1.242 3.41 1 96.75 392 HIS B CA 1
ATOM 7502 C C . HIS B 1 392 ? 11.18 -1.422 2.293 1 96.75 392 HIS B C 1
ATOM 7504 O O . HIS B 1 392 ? 10.039 -0.974 2.414 1 96.75 392 HIS B O 1
ATOM 7510 N N . ILE B 1 393 ? 11.633 -2.061 1.232 1 98.25 393 ILE B N 1
ATOM 7511 C CA . ILE B 1 393 ? 10.727 -2.35 0.122 1 98.25 393 ILE B CA 1
ATOM 7512 C C . ILE B 1 393 ? 10.391 -3.84 0.104 1 98.25 393 ILE B C 1
ATOM 7514 O O . ILE B 1 393 ? 9.219 -4.219 0.087 1 98.25 393 ILE B O 1
ATOM 7518 N N . LEU B 1 394 ? 11.422 -4.707 0.092 1 98.69 394 LEU B N 1
ATOM 7519 C CA . LEU B 1 394 ? 11.258 -6.156 0.067 1 98.69 394 LEU B CA 1
ATOM 7520 C C . LEU B 1 394 ? 10.727 -6.668 1.404 1 98.69 394 LEU B C 1
ATOM 7522 O O . LEU B 1 394 ? 11.211 -6.258 2.463 1 98.69 394 LEU B O 1
ATOM 7526 N N . GLU B 1 395 ? 9.766 -7.547 1.378 1 98.56 395 GLU B N 1
ATOM 7527 C CA . GLU B 1 395 ? 9.094 -7.977 2.605 1 98.56 395 GLU B CA 1
ATOM 7528 C C . GLU B 1 395 ? 9.531 -9.383 3.008 1 98.56 395 GLU B C 1
ATOM 7530 O O . GLU B 1 395 ? 9.281 -9.82 4.133 1 98.56 395 GLU B O 1
ATOM 7535 N N . GLY B 1 396 ? 10.219 -10.148 2.07 1 98.44 396 GLY B N 1
ATOM 7536 C CA . GLY B 1 396 ? 10.805 -11.43 2.424 1 98.44 396 GLY B CA 1
ATOM 7537 C C . GLY B 1 396 ? 12.164 -11.297 3.088 1 98.44 396 GLY B C 1
ATOM 7538 O O . GLY B 1 396 ? 12.57 -10.195 3.465 1 98.44 396 GLY B O 1
ATOM 7539 N N . GLU B 1 397 ? 12.812 -12.375 3.404 1 98.19 397 GLU B N 1
ATOM 7540 C CA . GLU B 1 397 ? 14.188 -12.383 3.9 1 98.19 397 GLU B CA 1
ATOM 7541 C C . GLU B 1 397 ? 15.086 -13.242 3.018 1 98.19 397 GLU B C 1
ATOM 7543 O O . GLU B 1 397 ? 14.617 -14.18 2.367 1 98.19 397 GLU B O 1
ATOM 7548 N N . SER B 1 398 ? 16.375 -12.883 2.955 1 98.75 398 SER B N 1
ATOM 7549 C CA . SER B 1 398 ? 17.328 -13.664 2.172 1 98.75 398 SER B CA 1
ATOM 7550 C C . SER B 1 398 ? 17.547 -15.047 2.779 1 98.75 398 SER B C 1
ATOM 7552 O O . SER B 1 398 ? 17.703 -15.172 3.996 1 98.75 398 SER B O 1
ATOM 7554 N N . LEU B 1 399 ? 17.578 -16.047 1.94 1 98.81 399 LEU B N 1
ATOM 7555 C CA . LEU B 1 399 ? 17.781 -17.422 2.383 1 98.81 399 LEU B CA 1
ATOM 7556 C C . LEU B 1 399 ? 19.266 -17.781 2.344 1 98.81 399 LEU B C 1
ATOM 7558 O O . LEU B 1 399 ? 19.641 -18.906 2.688 1 98.81 399 LEU B O 1
ATOM 7562 N N . ILE B 1 400 ? 20.156 -16.844 1.981 1 98.69 400 ILE B N 1
ATOM 7563 C CA . ILE B 1 400 ? 21.594 -17.094 1.851 1 98.69 400 ILE B CA 1
ATOM 7564 C C . ILE B 1 400 ? 22.156 -17.594 3.18 1 98.69 400 ILE B C 1
ATOM 7566 O O . ILE B 1 400 ? 22.906 -18.562 3.211 1 98.69 400 ILE B O 1
ATOM 7570 N N . PRO B 1 401 ? 21.734 -16.984 4.324 1 98.56 401 PRO B N 1
ATOM 7571 C CA . PRO B 1 401 ? 22.266 -17.5 5.586 1 98.56 401 PRO B CA 1
ATOM 7572 C C . PRO B 1 401 ? 21.938 -18.984 5.805 1 98.56 401 PRO B C 1
ATOM 7574 O O . PRO B 1 401 ? 22.75 -19.719 6.371 1 98.56 401 PRO B O 1
ATOM 7577 N N . ILE B 1 402 ? 20.75 -19.391 5.371 1 98.69 402 ILE B N 1
ATOM 7578 C CA . ILE B 1 402 ? 20.375 -20.797 5.492 1 98.69 402 ILE B CA 1
ATOM 7579 C C . ILE B 1 402 ? 21.172 -21.625 4.492 1 98.69 402 ILE B C 1
ATOM 7581 O O . ILE B 1 402 ? 21.703 -22.688 4.84 1 98.69 402 ILE B O 1
ATOM 7585 N N . LEU B 1 403 ? 21.328 -21.141 3.252 1 98.69 403 LEU B N 1
ATOM 7586 C CA . LEU B 1 403 ? 22.031 -21.859 2.193 1 98.69 403 LEU B CA 1
ATOM 7587 C C . LEU B 1 403 ? 23.5 -22.031 2.549 1 98.69 403 LEU B C 1
ATOM 7589 O O . LEU B 1 403 ? 24.125 -23.016 2.146 1 98.69 403 LEU B O 1
ATOM 7593 N N . HIS B 1 404 ? 24.062 -21.109 3.297 1 98.44 404 HIS B N 1
ATOM 7594 C CA . HIS B 1 404 ? 25.469 -21.141 3.65 1 98.44 404 HIS B CA 1
ATOM 7595 C C . HIS B 1 404 ? 25.688 -21.75 5.035 1 98.44 404 HIS B C 1
ATOM 7597 O O . HIS B 1 404 ? 26.781 -21.688 5.582 1 98.44 404 HIS B O 1
ATOM 7603 N N . GLY B 1 405 ? 24.672 -22.172 5.664 1 98.06 405 GLY B N 1
ATOM 7604 C CA . GLY B 1 405 ? 24.797 -22.938 6.902 1 98.06 405 GLY B CA 1
ATOM 7605 C C . GLY B 1 405 ? 24.922 -22.047 8.125 1 98.06 405 GLY B C 1
ATOM 7606 O O . GLY B 1 405 ? 25.234 -22.531 9.219 1 98.06 405 GLY B O 1
ATOM 7607 N N . ALA B 1 406 ? 24.703 -20.75 8 1 97.5 406 ALA B N 1
ATOM 7608 C CA . ALA B 1 406 ? 24.797 -19.828 9.125 1 97.5 406 ALA B CA 1
ATOM 7609 C C . ALA B 1 406 ? 23.562 -19.938 10.023 1 97.5 406 ALA B C 1
ATOM 7611 O O . ALA B 1 406 ? 23.641 -19.625 11.219 1 97.5 406 ALA B O 1
ATOM 7612 N N . ARG B 1 407 ? 22.406 -20.297 9.469 1 96.38 407 ARG B N 1
ATOM 7613 C CA . ARG B 1 407 ? 21.141 -20.516 10.172 1 96.38 407 ARG B CA 1
ATOM 7614 C C . ARG B 1 407 ? 20.391 -21.719 9.609 1 96.38 407 ARG B C 1
ATOM 7616 O O . ARG B 1 407 ? 20.641 -22.125 8.469 1 96.38 407 ARG B O 1
ATOM 7623 N N . ASP B 1 408 ? 19.5 -22.266 10.43 1 96.5 408 ASP B N 1
ATOM 7624 C CA . ASP B 1 408 ? 18.672 -23.359 9.961 1 96.5 408 ASP B CA 1
ATOM 7625 C C . ASP B 1 408 ? 17.203 -23 10.008 1 96.5 408 ASP B C 1
ATOM 7627 O O . ASP B 1 408 ? 16.328 -23.875 9.898 1 96.5 408 ASP B O 1
ATOM 7631 N N . HIS B 1 409 ? 16.844 -21.734 10.297 1 97.31 409 HIS B N 1
ATOM 7632 C CA . HIS B 1 409 ? 15.484 -21.219 10.375 1 97.31 409 HIS B CA 1
ATOM 7633 C C . HIS B 1 409 ? 15.398 -19.797 9.828 1 97.31 409 HIS B C 1
ATOM 7635 O O . HIS B 1 409 ? 16.406 -19.109 9.719 1 97.31 409 HIS B O 1
ATOM 7641 N N . THR B 1 410 ? 14.234 -19.438 9.367 1 97.75 410 THR B N 1
ATOM 7642 C CA . THR B 1 410 ? 13.977 -18.031 9.055 1 97.75 410 THR B CA 1
ATOM 7643 C C . THR B 1 410 ? 13.664 -17.25 10.328 1 97.75 410 THR B C 1
ATOM 7645 O O . THR B 1 410 ? 13.5 -17.844 11.406 1 97.75 410 THR B O 1
ATOM 7648 N N . LEU B 1 411 ? 13.602 -15.953 10.203 1 95.94 411 LEU B N 1
ATOM 7649 C CA . LEU B 1 411 ? 13.344 -15.102 11.359 1 95.94 411 LEU B CA 1
ATOM 7650 C C . LEU B 1 411 ? 11.844 -14.969 11.609 1 95.94 411 LEU B C 1
ATOM 7652 O O . LEU B 1 411 ? 11.43 -14.547 12.695 1 95.94 411 LEU B O 1
ATOM 7656 N N . ARG B 1 412 ? 11.008 -15.383 10.695 1 97.69 412 ARG B N 1
ATOM 7657 C CA . ARG B 1 412 ? 9.555 -15.273 10.844 1 97.69 412 ARG B CA 1
ATOM 7658 C C . ARG B 1 412 ? 8.992 -16.453 11.617 1 97.69 412 ARG B C 1
ATOM 7660 O O . ARG B 1 412 ? 9.594 -17.531 11.641 1 97.69 412 ARG B O 1
ATOM 7667 N N . ASP B 1 413 ? 7.812 -16.25 12.227 1 97.38 413 ASP B N 1
ATOM 7668 C CA . ASP B 1 413 ? 7.184 -17.312 13.008 1 97.38 413 ASP B CA 1
ATOM 7669 C C . ASP B 1 413 ? 5.863 -17.75 12.375 1 97.38 413 ASP B C 1
ATOM 7671 O O . ASP B 1 413 ? 5.133 -18.562 12.945 1 97.38 413 ASP B O 1
ATOM 7675 N N . HIS B 1 414 ? 5.559 -17.219 11.289 1 98.62 414 HIS B N 1
ATOM 7676 C CA . HIS B 1 414 ? 4.352 -17.594 10.562 1 98.62 414 HIS B CA 1
ATOM 7677 C C . HIS B 1 414 ? 4.453 -17.234 9.086 1 98.62 414 HIS B C 1
ATOM 7679 O O . HIS B 1 414 ? 5.348 -16.484 8.695 1 98.62 414 HIS B O 1
ATOM 7685 N N . VAL B 1 415 ? 3.695 -17.812 8.242 1 98.81 415 VAL B N 1
ATOM 7686 C CA . VAL B 1 415 ? 3.57 -17.484 6.824 1 98.81 415 VAL B CA 1
ATOM 7687 C C . VAL B 1 415 ? 2.154 -17 6.527 1 98.81 415 VAL B C 1
ATOM 7689 O O . VAL B 1 415 ? 1.217 -17.297 7.266 1 98.81 415 VAL B O 1
ATOM 7692 N N . ILE B 1 416 ? 2.006 -16.156 5.5 1 98.88 416 ILE B N 1
ATOM 7693 C CA . ILE B 1 416 ? 0.736 -15.539 5.141 1 98.88 416 ILE B CA 1
ATOM 7694 C C . ILE B 1 416 ? 0.401 -15.859 3.684 1 98.88 416 ILE B C 1
ATOM 7696 O O . ILE B 1 416 ? 1.276 -15.828 2.816 1 98.88 416 ILE B O 1
ATOM 7700 N N . CYS B 1 417 ? -0.784 -16.188 3.396 1 98.81 417 CYS B N 1
ATOM 7701 C CA . CYS B 1 417 ? -1.358 -16.312 2.061 1 98.81 417 CYS B CA 1
ATOM 7702 C C . CYS B 1 417 ? -2.707 -15.602 1.985 1 98.81 417 CYS B C 1
ATOM 7704 O O . CYS B 1 417 ? -3.43 -15.531 2.98 1 98.81 417 CYS B O 1
ATOM 7706 N N . GLU B 1 418 ? -3.025 -15 0.883 1 98.69 418 GLU B N 1
ATOM 7707 C CA . GLU B 1 418 ? -4.234 -14.219 0.665 1 98.69 418 GLU B CA 1
ATOM 7708 C C . GLU B 1 418 ? -4.973 -14.68 -0.592 1 98.69 418 GLU B C 1
ATOM 7710 O O . GLU B 1 418 ? -4.344 -15 -1.601 1 98.69 418 GLU B O 1
ATOM 7715 N N . TYR B 1 419 ? -6.25 -14.68 -0.547 1 98.19 419 TYR B N 1
ATOM 7716 C CA . TYR B 1 419 ? -7.023 -14.969 -1.749 1 98.19 419 TYR B CA 1
ATOM 7717 C C . TYR B 1 419 ? -8.172 -13.977 -1.91 1 98.19 419 TYR B C 1
ATOM 7719 O O . TYR B 1 419 ? -9.062 -13.914 -1.062 1 98.19 419 TYR B O 1
ATOM 7727 N N . ASP B 1 420 ? -8.086 -13.164 -2.908 1 98 420 ASP B N 1
ATOM 7728 C CA . ASP B 1 420 ? -9.125 -12.234 -3.34 1 98 420 ASP B CA 1
ATOM 7729 C C . ASP B 1 420 ? -10.008 -12.852 -4.422 1 98 420 ASP B C 1
ATOM 7731 O O . ASP B 1 420 ? -9.617 -12.906 -5.59 1 98 420 ASP B O 1
ATOM 7735 N N . PHE B 1 421 ? -11.195 -13.312 -4.055 1 97.19 421 PHE B N 1
ATOM 7736 C CA . PHE B 1 421 ? -12.047 -13.984 -5.031 1 97.19 421 PHE B CA 1
ATOM 7737 C C . PHE B 1 421 ? -13.18 -13.07 -5.484 1 97.19 421 PHE B C 1
ATOM 7739 O O . PHE B 1 421 ? -14.25 -13.547 -5.867 1 97.19 421 PHE B O 1
ATOM 7746 N N . SER B 1 422 ? -12.961 -11.75 -5.391 1 96.62 422 SER B N 1
ATOM 7747 C CA . SER B 1 422 ? -13.953 -10.734 -5.707 1 96.62 422 SER B CA 1
ATOM 7748 C C . SER B 1 422 ? -14.383 -10.812 -7.168 1 96.62 422 SER B C 1
ATOM 7750 O O . SER B 1 422 ? -15.508 -10.445 -7.508 1 96.62 422 SER B O 1
ATOM 7752 N N . ALA B 1 423 ? -13.484 -11.312 -7.992 1 94.75 423 ALA B N 1
ATOM 7753 C CA . ALA B 1 423 ? -13.781 -11.367 -9.422 1 94.75 423 ALA B CA 1
ATOM 7754 C C . ALA B 1 423 ? -14.273 -12.758 -9.828 1 94.75 423 ALA B C 1
ATOM 7756 O O . ALA B 1 423 ? -14.516 -13.016 -11.008 1 94.75 423 ALA B O 1
ATOM 7757 N N . SER B 1 424 ? -14.414 -13.625 -8.906 1 93.69 424 SER B N 1
ATOM 7758 C CA . SER B 1 424 ? -14.75 -15.016 -9.203 1 93.69 424 SER B CA 1
ATOM 7759 C C . SER B 1 424 ? -16.266 -15.227 -9.203 1 93.69 424 SER B C 1
ATOM 7761 O O . SER B 1 424 ? -17 -14.5 -8.523 1 93.69 424 SER B O 1
ATOM 7763 N N . PRO B 1 425 ? -16.734 -16.266 -9.891 1 92.12 425 PRO B N 1
ATOM 7764 C CA . PRO B 1 425 ? -18.156 -16.609 -9.867 1 92.12 425 PRO B CA 1
ATOM 7765 C C . PRO B 1 425 ? -18.656 -16.969 -8.461 1 92.12 425 PRO B C 1
ATOM 7767 O O . PRO B 1 425 ? -19.844 -16.828 -8.164 1 92.12 425 PRO B O 1
ATOM 7770 N N . ILE B 1 426 ? -17.766 -17.391 -7.594 1 94.5 426 ILE B N 1
ATOM 7771 C CA . ILE B 1 426 ? -18.141 -17.766 -6.238 1 94.5 426 ILE B CA 1
ATOM 7772 C C . ILE B 1 426 ? -18.75 -16.562 -5.523 1 94.5 426 ILE B C 1
ATOM 7774 O O . ILE B 1 426 ? -19.766 -16.672 -4.832 1 94.5 426 ILE B O 1
ATOM 7778 N N . ALA B 1 427 ? -18.062 -15.406 -5.688 1 96.12 427 ALA B N 1
ATOM 7779 C CA . ALA B 1 427 ? -18.578 -14.188 -5.066 1 96.12 427 ALA B CA 1
ATOM 7780 C C . ALA B 1 427 ? -19.969 -13.828 -5.613 1 96.12 427 ALA B C 1
ATOM 7782 O O . ALA B 1 427 ? -20.844 -13.398 -4.863 1 96.12 427 ALA B O 1
ATOM 7783 N N . HIS B 1 428 ? -20.125 -14.055 -6.906 1 93.25 428 HIS B N 1
ATOM 7784 C CA . HIS B 1 428 ? -21.391 -13.773 -7.566 1 93.25 428 HIS B CA 1
ATOM 7785 C C . HIS B 1 428 ? -22.484 -14.711 -7.062 1 93.25 428 HIS B C 1
ATOM 7787 O O . HIS B 1 428 ? -23.562 -14.25 -6.656 1 93.25 428 HIS B O 1
ATOM 7793 N N . LEU B 1 429 ? -22.234 -15.969 -7.047 1 93.38 429 LEU B N 1
ATOM 7794 C CA . LEU B 1 429 ? -23.203 -17.016 -6.738 1 93.38 429 LEU B CA 1
ATOM 7795 C C . LEU B 1 429 ? -23.609 -16.953 -5.27 1 93.38 429 LEU B C 1
ATOM 7797 O O . LEU B 1 429 ? -24.688 -17.422 -4.898 1 93.38 429 LEU B O 1
ATOM 7801 N N . ASN B 1 430 ? -22.797 -16.422 -4.449 1 95.62 430 ASN B N 1
ATOM 7802 C CA . ASN B 1 430 ? -23.094 -16.375 -3.02 1 95.62 430 ASN B CA 1
ATOM 7803 C C . ASN B 1 430 ? -23.391 -14.961 -2.547 1 95.62 430 ASN B C 1
ATOM 7805 O O . ASN B 1 430 ? -23.406 -14.695 -1.343 1 95.62 430 ASN B O 1
ATOM 7809 N N . ASP B 1 431 ? -23.547 -14.039 -3.461 1 95.69 431 ASP B N 1
ATOM 7810 C CA . ASP B 1 431 ? -23.938 -12.656 -3.193 1 95.69 431 ASP B CA 1
ATOM 7811 C C . ASP B 1 431 ? -22.969 -12 -2.197 1 95.69 431 ASP B C 1
ATOM 7813 O O . ASP B 1 431 ? -23.406 -11.43 -1.197 1 95.69 431 ASP B O 1
ATOM 7817 N N . ILE B 1 432 ? -21.734 -12.227 -2.408 1 97.38 432 ILE B N 1
ATOM 7818 C CA . ILE B 1 432 ? -20.703 -11.633 -1.557 1 97.38 432 ILE B CA 1
ATOM 7819 C C . ILE B 1 432 ? -20.172 -10.359 -2.199 1 97.38 432 ILE B C 1
ATOM 7821 O O . ILE B 1 432 ? -19.812 -10.352 -3.377 1 97.38 432 ILE B O 1
ATOM 7825 N N . SER B 1 433 ? -20.109 -9.25 -1.454 1 97.25 433 SER B N 1
ATOM 7826 C CA . SER B 1 433 ? -19.609 -7.98 -1.973 1 97.25 433 SER B CA 1
ATOM 7827 C C . SER B 1 433 ? -18.125 -8.047 -2.271 1 97.25 433 SER B C 1
ATOM 7829 O O . SER B 1 433 ? -17.422 -8.938 -1.783 1 97.25 433 SER B O 1
ATOM 7831 N N . VAL B 1 434 ? -17.625 -7.141 -3.105 1 97.25 434 VAL B N 1
ATOM 7832 C CA . VAL B 1 434 ? -16.234 -7.082 -3.525 1 97.25 434 VAL B CA 1
ATOM 7833 C C . VAL B 1 434 ? -15.32 -7 -2.299 1 97.25 434 VAL B C 1
ATOM 7835 O O . VAL B 1 434 ? -14.328 -7.723 -2.203 1 97.25 434 VAL B O 1
ATOM 7838 N N . ARG B 1 435 ? -15.656 -6.234 -1.323 1 95.5 435 ARG B N 1
ATOM 7839 C CA . ARG B 1 435 ? -14.812 -5.988 -0.159 1 95.5 435 ARG B CA 1
ATOM 7840 C C . ARG B 1 435 ? -14.836 -7.18 0.794 1 95.5 435 ARG B C 1
ATOM 7842 O O . ARG B 1 435 ? -13.883 -7.398 1.549 1 95.5 435 ARG B O 1
ATOM 7849 N N . GLN B 1 436 ? -15.891 -7.941 0.725 1 97 436 GLN B N 1
ATOM 7850 C CA . GLN B 1 436 ? -16.031 -9.094 1.606 1 97 436 GLN B CA 1
ATOM 7851 C C . GLN B 1 436 ? -15.492 -10.359 0.953 1 97 436 GLN B C 1
ATOM 7853 O O . GLN B 1 436 ? -15.289 -11.375 1.623 1 97 436 GLN B O 1
ATOM 7858 N N . ALA B 1 437 ? -15.172 -10.305 -0.331 1 98.06 437 ALA B N 1
ATOM 7859 C CA . ALA B 1 437 ? -14.719 -11.477 -1.071 1 98.06 437 ALA B CA 1
ATOM 7860 C C . ALA B 1 437 ? -13.203 -11.641 -0.962 1 98.06 437 ALA B C 1
ATOM 7862 O O . ALA B 1 437 ? -12.508 -11.773 -1.975 1 98.06 437 ALA B O 1
ATOM 7863 N N . VAL B 1 438 ? -12.742 -11.656 0.304 1 98 438 VAL B N 1
ATOM 7864 C CA . VAL B 1 438 ? -11.312 -11.781 0.594 1 98 438 VAL B CA 1
ATOM 7865 C C . VAL B 1 438 ? -11.109 -12.75 1.758 1 98 438 VAL B C 1
ATOM 7867 O O . VAL B 1 438 ? -11.906 -12.781 2.699 1 98 438 VAL B O 1
ATOM 7870 N N . MET B 1 439 ? -10.086 -13.555 1.64 1 98.38 439 MET B N 1
ATOM 7871 C CA . MET B 1 439 ? -9.695 -14.5 2.68 1 98.38 439 MET B CA 1
ATOM 7872 C C . MET B 1 439 ? -8.203 -14.391 2.992 1 98.38 439 MET B C 1
ATOM 7874 O O . MET B 1 439 ? -7.414 -14 2.131 1 98.38 439 MET B O 1
ATOM 7878 N N . PHE B 1 440 ? -7.824 -14.711 4.227 1 98.75 440 PHE B N 1
ATOM 7879 C CA . PHE B 1 440 ? -6.438 -14.742 4.672 1 98.75 440 PHE B CA 1
ATOM 7880 C C . PHE B 1 440 ? -6.109 -16.094 5.312 1 98.75 440 PHE B C 1
ATOM 7882 O O . PHE B 1 440 ? -6.938 -16.672 6.02 1 98.75 440 PHE B O 1
ATOM 7889 N N . MET B 1 441 ? -4.945 -16.562 5.055 1 98.88 441 MET B N 1
ATOM 7890 C CA . MET B 1 441 ? -4.367 -17.703 5.758 1 98.88 441 MET B CA 1
ATOM 7891 C C . MET B 1 441 ? -3.162 -17.281 6.59 1 98.88 441 MET B C 1
ATOM 7893 O O . MET B 1 441 ? -2.297 -16.547 6.105 1 98.88 441 MET B O 1
ATOM 7897 N N . VAL B 1 442 ? -3.086 -17.609 7.812 1 98.88 442 VAL B N 1
ATOM 7898 C CA . VAL B 1 442 ? -1.897 -17.531 8.656 1 98.88 442 VAL B CA 1
ATOM 7899 C C . VAL B 1 442 ? -1.543 -18.906 9.195 1 98.88 442 VAL B C 1
ATOM 7901 O O . VAL B 1 442 ? -2.412 -19.625 9.695 1 98.88 442 VAL B O 1
ATOM 7904 N N . ALA B 1 443 ? -0.272 -19.312 9.023 1 98.88 443 ALA B N 1
ATOM 7905 C CA . ALA B 1 443 ? 0.144 -20.641 9.477 1 98.88 443 ALA B CA 1
ATOM 7906 C C . ALA B 1 443 ? 1.52 -20.578 10.141 1 98.88 443 ALA B C 1
ATOM 7908 O O . ALA B 1 443 ? 2.387 -19.812 9.711 1 98.88 443 ALA B O 1
ATOM 7909 N N . ASP B 1 444 ? 1.671 -21.25 11.195 1 98.31 444 ASP B N 1
ATOM 7910 C CA . ASP B 1 444 ? 2.984 -21.609 11.727 1 98.31 444 ASP B CA 1
ATOM 7911 C C . ASP B 1 444 ? 3.246 -23.109 11.609 1 98.31 444 ASP B C 1
ATOM 7913 O O . ASP B 1 444 ? 2.643 -23.781 10.773 1 98.31 444 ASP B O 1
ATOM 7917 N N . LYS B 1 445 ? 4.262 -23.641 12.242 1 97.25 445 LYS B N 1
ATOM 7918 C CA . LYS B 1 445 ? 4.629 -25.047 12.047 1 97.25 445 LYS B CA 1
ATOM 7919 C C . LYS B 1 445 ? 3.572 -25.984 12.633 1 97.25 445 LYS B C 1
ATOM 7921 O O . LYS B 1 445 ? 3.486 -27.141 12.258 1 97.25 445 LYS B O 1
ATOM 7926 N N . ASN B 1 446 ? 2.654 -25.438 13.523 1 98.12 446 ASN B N 1
ATOM 7927 C CA . ASN B 1 446 ? 1.741 -26.297 14.266 1 98.12 446 ASN B CA 1
ATOM 7928 C C . ASN B 1 446 ? 0.291 -26.062 13.852 1 98.12 446 ASN B C 1
ATOM 7930 O O . ASN B 1 446 ? -0.542 -26.969 13.953 1 98.12 446 ASN B O 1
ATOM 7934 N N . TRP B 1 447 ? -0.002 -24.828 13.445 1 98.81 447 TRP B N 1
ATOM 7935 C CA . TRP B 1 447 ? -1.396 -24.453 13.234 1 98.81 447 TRP B CA 1
ATOM 7936 C C . TRP B 1 447 ? -1.558 -23.672 11.938 1 98.81 447 TRP B C 1
ATOM 7938 O O . TRP B 1 447 ? -0.639 -22.969 11.508 1 98.81 447 TRP B O 1
ATOM 7948 N N . LYS B 1 448 ? -2.697 -23.797 11.32 1 98.88 448 LYS B N 1
ATOM 7949 C CA . LYS B 1 448 ? -3.121 -22.984 10.18 1 98.88 448 LYS B CA 1
ATOM 7950 C C . LYS B 1 448 ? -4.523 -22.422 10.391 1 98.88 448 LYS B C 1
ATOM 7952 O O . LYS B 1 448 ? -5.461 -23.172 10.672 1 98.88 448 LYS B O 1
ATOM 7957 N N . LEU B 1 449 ? -4.668 -21.141 10.367 1 98.88 449 LEU B N 1
ATOM 7958 C CA . LEU B 1 449 ? -5.949 -20.453 10.484 1 98.88 449 LEU B CA 1
ATOM 7959 C C . LEU B 1 449 ? -6.328 -19.766 9.18 1 98.88 449 LEU B C 1
ATOM 7961 O O . LEU B 1 449 ? -5.48 -19.141 8.539 1 98.88 449 LEU B O 1
ATOM 7965 N N . ILE B 1 450 ? -7.586 -19.922 8.75 1 98.81 450 ILE B N 1
ATOM 7966 C CA . ILE B 1 450 ? -8.148 -19.234 7.594 1 98.81 450 ILE B CA 1
ATOM 7967 C C . ILE B 1 450 ? -9.219 -18.234 8.047 1 98.81 450 ILE B C 1
ATOM 7969 O O . ILE B 1 450 ? -10.18 -18.625 8.727 1 98.81 450 ILE B O 1
ATOM 7973 N N . HIS B 1 451 ? -9.016 -17 7.73 1 98.75 451 HIS B N 1
ATOM 7974 C CA . HIS B 1 451 ? -9.977 -15.945 8.008 1 98.75 451 HIS B CA 1
ATOM 7975 C C . HIS B 1 451 ? -10.805 -15.617 6.766 1 98.75 451 HIS B C 1
ATOM 7977 O O . HIS B 1 451 ? -10.266 -15.508 5.664 1 98.75 451 HIS B O 1
ATOM 7983 N N . PHE B 1 452 ? -12.109 -15.492 6.969 1 98.5 452 PHE B N 1
ATOM 7984 C CA . PHE B 1 452 ? -13.023 -15.07 5.918 1 98.5 452 PHE B CA 1
ATOM 7985 C C . PHE B 1 452 ? -13.617 -13.703 6.234 1 98.5 452 PHE B C 1
ATOM 7987 O O . PHE B 1 452 ? -14.234 -13.516 7.281 1 98.5 452 PHE B O 1
ATOM 7994 N N . GLU B 1 453 ? -13.492 -12.719 5.34 1 98 453 GLU B N 1
ATOM 7995 C CA . GLU B 1 453 ? -14.109 -11.414 5.578 1 98 453 GLU B CA 1
ATOM 7996 C C . GLU B 1 453 ? -15.625 -11.516 5.586 1 98 453 GLU B C 1
ATOM 7998 O O . GLU B 1 453 ? -16.297 -10.797 6.324 1 98 453 GLU B O 1
ATOM 8003 N N . ALA B 1 454 ? -16.125 -12.43 4.801 1 96.31 454 ALA B N 1
ATOM 8004 C CA . ALA B 1 454 ? -17.578 -12.555 4.609 1 96.31 454 ALA B CA 1
ATOM 8005 C C . ALA B 1 454 ? -18.219 -13.312 5.762 1 96.31 454 ALA B C 1
ATOM 8007 O O . ALA B 1 454 ? -19.438 -13.344 5.887 1 96.31 454 ALA B O 1
ATOM 8008 N N . ASP B 1 455 ? -17.391 -13.984 6.617 1 89.5 455 ASP B N 1
ATOM 8009 C CA . ASP B 1 455 ? -17.891 -14.82 7.707 1 89.5 455 ASP B CA 1
ATOM 8010 C C . ASP B 1 455 ? -17.031 -14.656 8.961 1 89.5 455 ASP B C 1
ATOM 8012 O O . ASP B 1 455 ? -15.805 -14.711 8.883 1 89.5 455 ASP B O 1
ATOM 8016 N N . PRO B 1 456 ? -17.641 -14.578 10.07 1 87.56 456 PRO B N 1
ATOM 8017 C CA . PRO B 1 456 ? -16.875 -14.375 11.297 1 87.56 456 PRO B CA 1
ATOM 8018 C C . PRO B 1 456 ? -16.203 -15.664 11.789 1 87.56 456 PRO B C 1
ATOM 8020 O O . PRO B 1 456 ? -15.234 -15.609 12.539 1 87.56 456 PRO B O 1
ATOM 8023 N N . ARG B 1 457 ? -16.734 -16.828 11.461 1 95.38 457 ARG B N 1
ATOM 8024 C CA . ARG B 1 457 ? -16.125 -18.062 11.914 1 95.38 457 ARG B CA 1
ATOM 8025 C C . ARG B 1 457 ? -14.938 -18.453 11.047 1 95.38 457 ARG B C 1
ATOM 8027 O O . ARG B 1 457 ? -15.078 -18.641 9.836 1 95.38 457 ARG B O 1
ATOM 8034 N N . PRO B 1 458 ? -13.758 -18.609 11.68 1 98.31 458 PRO B N 1
ATOM 8035 C CA . PRO B 1 458 ? -12.594 -19.062 10.914 1 98.31 458 PRO B CA 1
ATOM 8036 C C . PRO B 1 458 ? -12.555 -20.578 10.734 1 98.31 458 PRO B C 1
ATOM 8038 O O . PRO B 1 458 ? -13.398 -21.281 11.281 1 98.31 458 PRO B O 1
ATOM 8041 N N . MET B 1 459 ? -11.719 -21.047 9.875 1 98.62 459 MET B N 1
ATOM 8042 C CA . MET B 1 459 ? -11.266 -22.422 9.875 1 98.62 459 MET B CA 1
ATOM 8043 C C . MET B 1 459 ? -9.922 -22.562 10.578 1 98.62 459 MET B C 1
ATOM 8045 O O . MET B 1 459 ? -9.117 -21.625 10.57 1 98.62 459 MET B O 1
ATOM 8049 N N . LEU B 1 460 ? -9.68 -23.672 11.281 1 98.81 460 LEU B N 1
ATOM 8050 C CA . LEU B 1 460 ? -8.438 -23.938 12.016 1 98.81 460 LEU B CA 1
ATOM 8051 C C . LEU B 1 460 ? -8.016 -25.406 11.844 1 98.81 460 LEU B C 1
ATOM 8053 O O . LEU B 1 460 ? -8.82 -26.312 12.031 1 98.81 460 LEU B O 1
ATOM 8057 N N . PHE B 1 461 ? -6.758 -25.625 11.508 1 98.81 461 PHE B N 1
ATOM 8058 C CA . PHE B 1 461 ? -6.219 -26.969 11.352 1 98.81 461 PHE B CA 1
ATOM 8059 C C . PHE B 1 461 ? -5.02 -27.172 12.273 1 98.81 461 PHE B C 1
ATOM 8061 O O . PHE B 1 461 ? -4.156 -26.297 12.383 1 98.81 461 PHE B O 1
ATOM 8068 N N . ASP B 1 462 ? -4.984 -28.312 12.969 1 98.75 462 ASP B N 1
ATOM 8069 C CA . ASP B 1 462 ? -3.842 -28.797 13.742 1 98.75 462 ASP B CA 1
ATOM 8070 C C . ASP B 1 462 ? -2.846 -29.531 12.844 1 98.75 462 ASP B C 1
ATOM 8072 O O . ASP B 1 462 ? -2.977 -30.734 12.625 1 98.75 462 ASP B O 1
ATOM 8076 N N . LEU B 1 463 ? -1.824 -28.844 12.445 1 98.19 463 LEU B N 1
ATOM 8077 C CA . LEU B 1 463 ? -0.926 -29.391 11.43 1 98.19 463 LEU B CA 1
ATOM 8078 C C . LEU B 1 463 ? -0.065 -30.5 12.008 1 98.19 463 LEU B C 1
ATOM 8080 O O . LEU B 1 463 ? 0.473 -31.328 11.266 1 98.19 463 LEU B O 1
ATOM 8084 N N . LYS B 1 464 ? 0.134 -30.5 13.25 1 97.44 464 LYS B N 1
ATOM 8085 C CA . LYS B 1 464 ? 0.925 -31.547 13.906 1 97.44 464 LYS B CA 1
ATOM 8086 C C . LYS B 1 464 ? 0.153 -32.844 13.984 1 97.44 464 LYS B C 1
ATOM 8088 O O . LYS B 1 464 ? 0.677 -33.906 13.617 1 97.44 464 LYS B O 1
ATOM 8093 N N . ASN B 1 465 ? -1.062 -32.781 14.391 1 97.75 465 ASN B N 1
ATOM 8094 C CA . ASN B 1 465 ? -1.857 -33.969 14.625 1 97.75 465 ASN B CA 1
ATOM 8095 C C . ASN B 1 465 ? -2.76 -34.281 13.438 1 97.75 465 ASN B C 1
ATOM 8097 O O . ASN B 1 465 ? -3.281 -35.406 13.336 1 97.75 465 ASN B O 1
ATOM 8101 N N . ASP B 1 466 ? -2.947 -33.406 12.586 1 97.75 466 ASP B N 1
ATOM 8102 C CA . ASP B 1 466 ? -3.734 -33.562 11.367 1 97.75 466 ASP B CA 1
ATOM 8103 C C . ASP B 1 466 ? -3.012 -32.938 10.172 1 97.75 466 ASP B C 1
ATOM 8105 O O . ASP B 1 466 ? -3.516 -31.984 9.555 1 97.75 466 ASP B O 1
ATOM 8109 N N . PRO B 1 467 ? -1.874 -33.531 9.812 1 96.94 467 PRO B N 1
ATOM 8110 C CA . PRO B 1 467 ? -1.05 -32.938 8.758 1 96.94 467 PRO B CA 1
ATOM 8111 C C . PRO B 1 467 ? -1.756 -32.875 7.406 1 96.94 467 PRO B C 1
ATOM 8113 O O . PRO B 1 467 ? -1.339 -32.156 6.508 1 96.94 467 PRO B O 1
ATOM 8116 N N . GLN B 1 468 ? -2.861 -33.656 7.25 1 97.56 468 GLN B N 1
ATOM 8117 C CA . GLN B 1 468 ? -3.584 -33.656 5.98 1 97.56 468 GLN B CA 1
ATOM 8118 C C . GLN B 1 468 ? -4.719 -32.656 5.984 1 97.56 468 GLN B C 1
ATOM 8120 O O . GLN B 1 468 ? -5.441 -32.5 4.996 1 97.56 468 GLN B O 1
ATOM 8125 N N . GLU B 1 469 ? -4.918 -31.906 7.062 1 98.38 469 GLU B N 1
ATOM 8126 C CA . GLU B 1 469 ? -5.859 -30.797 7.188 1 98.38 469 GLU B CA 1
ATOM 8127 C C . GLU B 1 469 ? -7.293 -31.25 6.934 1 98.38 469 GLU B C 1
ATOM 8129 O O . GLU B 1 469 ? -8.023 -30.625 6.164 1 98.38 469 GLU B O 1
ATOM 8134 N N . LEU B 1 470 ? -7.695 -32.344 7.609 1 98.25 470 LEU B N 1
ATOM 8135 C CA . LEU B 1 470 ? -8.992 -32.969 7.344 1 98.25 470 LEU B CA 1
ATOM 8136 C C . LEU B 1 470 ? -10.031 -32.531 8.359 1 98.25 470 LEU B C 1
ATOM 8138 O O . LEU B 1 470 ? -11.234 -32.656 8.133 1 98.25 470 LEU B O 1
ATOM 8142 N N . VAL B 1 471 ? -9.586 -32 9.508 1 97.94 471 VAL B N 1
ATOM 8143 C CA . VAL B 1 471 ? -10.5 -31.656 10.594 1 97.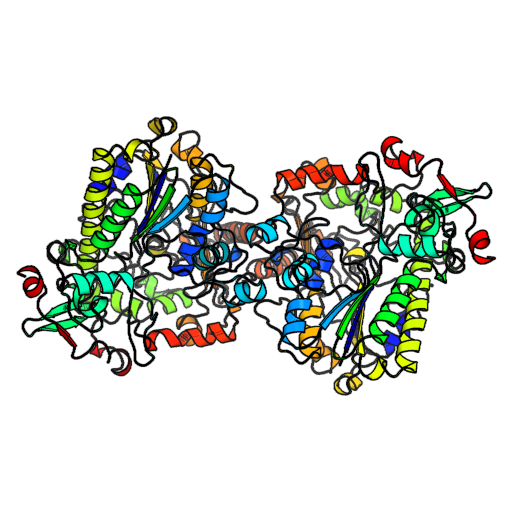94 471 VAL B CA 1
ATOM 8144 C C . VAL B 1 471 ? -10.453 -30.156 10.867 1 97.94 471 VAL B C 1
ATOM 8146 O O . VAL B 1 471 ? -9.445 -29.641 11.367 1 97.94 471 VAL B O 1
ATOM 8149 N N . ASP B 1 472 ? -11.547 -29.484 10.586 1 98.31 472 ASP B N 1
ATOM 8150 C CA . ASP B 1 472 ? -11.68 -28.062 10.898 1 98.31 472 ASP B CA 1
ATOM 8151 C C . ASP B 1 472 ? -12.055 -27.859 12.367 1 98.31 472 ASP B C 1
ATOM 8153 O O . ASP B 1 472 ? -13.164 -28.203 12.781 1 98.31 472 ASP B O 1
ATOM 8157 N N . LEU B 1 473 ? -11.164 -27.219 13.062 1 98.31 473 LEU B N 1
ATOM 8158 C CA . LEU B 1 473 ? -11.375 -27 14.492 1 98.31 473 LEU B CA 1
ATOM 8159 C C . LEU B 1 473 ? -11.859 -25.578 14.758 1 98.31 473 LEU B C 1
ATOM 8161 O O . LEU B 1 473 ? -11.953 -25.156 15.914 1 98.31 473 LEU B O 1
ATOM 8165 N N . GLY B 1 474 ? -12.234 -24.781 13.742 1 97.69 474 GLY B N 1
ATOM 8166 C CA . GLY B 1 474 ? -12.555 -23.375 13.844 1 97.69 474 GLY B CA 1
ATOM 8167 C C . GLY B 1 474 ? -13.812 -23.109 14.648 1 97.69 474 GLY B C 1
ATOM 8168 O O . GLY B 1 474 ? -13.977 -22.031 15.219 1 97.69 474 GLY B O 1
ATOM 8169 N N . GLY B 1 475 ? -14.703 -24.078 14.734 1 95.69 475 GLY B N 1
ATOM 8170 C CA . GLY B 1 475 ? -15.945 -23.906 15.461 1 95.69 475 GLY B CA 1
ATOM 8171 C C . GLY B 1 475 ? -15.898 -24.484 16.859 1 95.69 475 GLY B C 1
ATOM 8172 O O . GLY B 1 475 ? -16.891 -24.422 17.609 1 95.69 475 GLY B O 1
ATOM 8173 N N . ASP B 1 476 ? -14.805 -25.031 17.281 1 96.06 476 ASP B N 1
ATOM 8174 C CA . ASP B 1 476 ? -14.664 -25.688 18.578 1 96.06 476 ASP B CA 1
ATOM 8175 C C . ASP B 1 476 ? -14.227 -24.688 19.641 1 96.06 476 ASP B C 1
ATOM 8177 O O . ASP B 1 476 ? -13.094 -24.203 19.625 1 96.06 476 ASP B O 1
ATOM 8181 N N . PRO B 1 477 ? -15.047 -24.422 20.609 1 96.75 477 PRO B N 1
ATOM 8182 C CA . PRO B 1 477 ? -14.703 -23.453 21.656 1 96.75 477 PRO B CA 1
ATOM 8183 C C . PRO B 1 477 ? -13.445 -23.828 22.422 1 96.75 477 PRO B C 1
ATOM 8185 O O . PRO B 1 477 ? -12.773 -22.969 22.984 1 96.75 477 PRO B O 1
ATOM 8188 N N . ALA B 1 478 ? -13.141 -25.125 22.406 1 97.88 478 ALA B N 1
ATOM 8189 C CA . ALA B 1 478 ? -11.953 -25.594 23.125 1 97.88 478 ALA B CA 1
ATOM 8190 C C . ALA B 1 478 ? -10.68 -25.031 22.5 1 97.88 478 ALA B C 1
ATOM 8192 O O . ALA B 1 478 ? -9.617 -25.047 23.125 1 97.88 478 ALA B O 1
ATOM 8193 N N . HIS B 1 479 ? -10.781 -24.453 21.312 1 98.19 479 HIS B N 1
ATOM 8194 C CA . HIS B 1 479 ? -9.602 -23.953 20.609 1 98.19 479 HIS B CA 1
ATOM 8195 C C . HIS B 1 479 ? -9.625 -22.438 20.516 1 98.19 479 HIS B C 1
ATOM 8197 O O . HIS B 1 479 ? -8.898 -21.844 19.719 1 98.19 479 HIS B O 1
ATOM 8203 N N . ALA B 1 480 ? -10.406 -21.797 21.359 1 97.5 480 ALA B N 1
ATOM 8204 C CA . ALA B 1 480 ? -10.555 -20.344 21.328 1 97.5 480 ALA B CA 1
ATOM 8205 C C . ALA B 1 480 ? -9.219 -19.641 21.562 1 97.5 480 ALA B C 1
ATOM 8207 O O . ALA B 1 480 ? -8.93 -18.625 20.922 1 97.5 480 ALA B O 1
ATOM 8208 N N . ASP B 1 481 ? -8.391 -20.156 22.453 1 97.94 481 ASP B N 1
ATOM 8209 C CA . ASP B 1 481 ? -7.098 -19.547 22.75 1 97.94 481 ASP B CA 1
ATOM 8210 C C . ASP B 1 481 ? -6.152 -19.656 21.562 1 97.94 481 ASP B C 1
ATOM 8212 O O . ASP B 1 481 ? -5.402 -18.719 21.266 1 97.94 481 ASP B O 1
ATOM 8216 N N . VAL B 1 482 ? -6.125 -20.828 20.891 1 98.5 482 VAL B N 1
ATOM 8217 C CA . VAL B 1 482 ? -5.293 -21.016 19.703 1 98.5 482 VAL B CA 1
ATOM 8218 C C . VAL B 1 482 ? -5.738 -20.062 18.609 1 98.5 482 VAL B C 1
ATOM 8220 O O . VAL B 1 482 ? -4.906 -19.422 17.953 1 98.5 482 VAL B O 1
ATOM 8223 N N . ILE B 1 483 ? -7.055 -19.938 18.453 1 98.56 483 ILE B N 1
ATOM 8224 C CA . ILE B 1 483 ? -7.625 -19.047 17.453 1 98.56 483 ILE B CA 1
ATOM 8225 C C . ILE B 1 483 ? -7.199 -17.609 17.719 1 98.56 483 ILE B C 1
ATOM 8227 O O . ILE B 1 483 ? -6.746 -16.906 16.828 1 98.56 483 ILE B O 1
ATOM 8231 N N . ALA B 1 484 ? -7.309 -17.188 18.969 1 97.69 484 ALA B N 1
ATOM 8232 C CA . ALA B 1 484 ? -6.902 -15.844 19.359 1 97.69 484 ALA B CA 1
ATOM 8233 C C . ALA B 1 484 ? -5.418 -15.617 19.062 1 97.69 484 ALA B C 1
ATOM 8235 O O . ALA B 1 484 ? -5.031 -14.547 18.578 1 97.69 484 ALA B O 1
ATOM 8236 N N . GLY B 1 485 ? -4.598 -16.609 19.406 1 98.19 485 GLY B N 1
ATOM 8237 C CA . GLY B 1 485 ? -3.17 -16.516 19.141 1 98.19 485 GLY B CA 1
ATOM 8238 C C . GLY B 1 485 ? -2.846 -16.391 17.656 1 98.19 485 GLY B C 1
ATOM 8239 O O . GLY B 1 485 ? -1.97 -15.609 17.281 1 98.19 485 GLY B O 1
ATOM 8240 N N . MET B 1 486 ? -3.539 -17.094 16.812 1 98.75 486 MET B N 1
ATOM 8241 C CA . MET B 1 486 ? -3.318 -17.031 15.375 1 98.75 486 MET B CA 1
ATOM 8242 C C . MET B 1 486 ? -3.797 -15.695 14.812 1 98.75 486 MET B C 1
ATOM 8244 O O . MET B 1 486 ? -3.15 -15.117 13.938 1 98.75 486 MET B O 1
ATOM 8248 N N . TYR B 1 487 ? -4.926 -15.195 15.32 1 98.38 487 TYR B N 1
ATOM 8249 C CA . TYR B 1 487 ? -5.398 -13.883 14.906 1 98.38 487 TYR B CA 1
ATOM 8250 C C . TYR B 1 487 ? -4.43 -12.789 15.336 1 98.38 487 TYR B C 1
ATOM 8252 O O . TYR B 1 487 ? -4.262 -11.789 14.633 1 98.38 487 TYR B O 1
ATOM 8260 N N . ASP B 1 488 ? -3.795 -12.961 16.484 1 97.81 488 ASP B N 1
ATOM 8261 C CA . ASP B 1 488 ? -2.775 -12.008 16.906 1 97.81 488 ASP B CA 1
ATOM 8262 C C . ASP B 1 488 ? -1.647 -11.922 15.875 1 97.81 488 ASP B C 1
ATOM 8264 O O . ASP B 1 488 ? -1.157 -10.836 15.57 1 97.81 488 ASP B O 1
ATOM 8268 N N . LYS B 1 489 ? -1.231 -13.078 15.344 1 98.38 489 LYS B N 1
ATOM 8269 C CA . LYS B 1 489 ? -0.217 -13.094 14.297 1 98.38 489 LYS B CA 1
ATOM 8270 C C . LYS B 1 489 ? -0.701 -12.367 13.047 1 98.38 489 LYS B C 1
ATOM 8272 O O . LYS B 1 489 ? 0.03 -11.555 12.477 1 98.38 489 LYS B O 1
ATOM 8277 N N . LEU B 1 490 ? -1.933 -12.625 12.688 1 98.69 490 LEU B N 1
ATOM 8278 C CA . LEU B 1 490 ? -2.496 -11.977 11.508 1 98.69 490 LEU B CA 1
ATOM 8279 C C . LEU B 1 490 ? -2.625 -10.469 11.727 1 98.69 490 LEU B C 1
ATOM 8281 O O . LEU B 1 490 ? -2.318 -9.68 10.836 1 98.69 490 LEU B O 1
ATOM 8285 N N . PHE B 1 491 ? -3.098 -10.086 12.898 1 98.12 491 PHE B N 1
ATOM 8286 C CA . PHE B 1 491 ? -3.285 -8.672 13.219 1 98.12 491 PHE B CA 1
ATOM 8287 C C . PHE B 1 491 ? -1.953 -7.934 13.219 1 98.12 491 PHE B C 1
ATOM 8289 O O . PHE B 1 491 ? -1.844 -6.844 12.648 1 98.12 491 PHE B O 1
ATOM 8296 N N . ARG B 1 492 ? -0.925 -8.523 13.773 1 97.44 492 ARG B N 1
ATOM 8297 C CA . ARG B 1 492 ? 0.413 -7.941 13.734 1 97.44 492 ARG B CA 1
ATOM 8298 C C . ARG B 1 492 ? 0.895 -7.77 12.305 1 97.44 492 ARG B C 1
ATOM 8300 O O . ARG B 1 492 ? 1.457 -6.73 11.953 1 97.44 492 ARG B O 1
ATOM 8307 N N . TRP B 1 493 ? 0.651 -8.766 11.531 1 98.38 493 TRP B N 1
ATOM 8308 C CA . TRP B 1 493 ? 1.065 -8.727 10.133 1 98.38 493 TRP B CA 1
ATOM 8309 C C . TRP B 1 493 ? 0.34 -7.613 9.383 1 98.38 493 TRP B C 1
ATOM 8311 O O . TRP B 1 493 ? 0.952 -6.879 8.602 1 98.38 493 TRP B O 1
ATOM 8321 N N . THR B 1 494 ? -0.966 -7.445 9.609 1 98.19 494 THR B N 1
ATOM 8322 C CA . THR B 1 494 ? -1.761 -6.488 8.844 1 98.19 494 THR B CA 1
ATOM 8323 C C . THR B 1 494 ? -1.439 -5.059 9.273 1 98.19 494 THR B C 1
ATOM 8325 O O . THR B 1 494 ? -1.789 -4.105 8.57 1 98.19 494 THR B O 1
ATOM 8328 N N . ARG B 1 495 ? -0.742 -4.805 10.391 1 97.5 495 ARG B N 1
ATOM 8329 C CA . ARG B 1 495 ? -0.391 -3.473 10.867 1 97.5 495 ARG B CA 1
ATOM 8330 C C . ARG B 1 495 ? 0.992 -3.061 10.383 1 97.5 495 ARG B C 1
ATOM 8332 O O . ARG B 1 495 ? 1.435 -1.936 10.625 1 97.5 495 ARG B O 1
ATOM 8339 N N . ARG B 1 496 ? 1.664 -3.918 9.664 1 96.44 496 ARG B N 1
ATOM 8340 C CA . ARG B 1 496 ? 3.025 -3.607 9.242 1 96.44 496 ARG B CA 1
ATOM 8341 C C . ARG B 1 496 ? 3.049 -2.389 8.32 1 96.44 496 ARG B C 1
ATOM 8343 O O . ARG B 1 496 ? 2.125 -2.182 7.531 1 96.44 496 ARG B O 1
ATOM 8350 N N . GLN B 1 497 ? 4.125 -1.606 8.391 1 95.69 497 GLN B N 1
ATOM 8351 C CA . GLN B 1 497 ? 4.289 -0.417 7.566 1 95.69 497 GLN B CA 1
ATOM 8352 C C . GLN B 1 497 ? 4.832 -0.779 6.184 1 95.69 497 GLN B C 1
ATOM 8354 O O . GLN B 1 497 ? 5.867 -0.259 5.762 1 95.69 497 GLN B O 1
ATOM 8359 N N . SER B 1 498 ? 4.035 -1.491 5.461 1 96.94 498 SER B N 1
ATOM 8360 C CA . SER B 1 498 ? 4.5 -2.08 4.207 1 96.94 498 SER B CA 1
ATOM 8361 C C . SER B 1 498 ? 4.574 -1.036 3.1 1 96.94 498 SER B C 1
ATOM 8363 O O . SER B 1 498 ? 5.184 -1.273 2.055 1 96.94 498 SER B O 1
ATOM 8365 N N . GLN B 1 499 ? 3.996 0.14 3.357 1 97.12 499 GLN B N 1
ATOM 8366 C CA . GLN B 1 499 ? 3.932 1.114 2.273 1 97.12 499 GLN B CA 1
ATOM 8367 C C . GLN B 1 499 ? 4.93 2.246 2.49 1 97.12 499 GLN B C 1
ATOM 8369 O O . GLN B 1 499 ? 5.031 3.16 1.667 1 97.12 499 GLN B O 1
ATOM 8374 N N . ARG B 1 500 ? 5.648 2.244 3.598 1 96 500 ARG B N 1
ATOM 8375 C CA . ARG B 1 500 ? 6.742 3.186 3.811 1 96 500 ARG B CA 1
ATOM 8376 C C . ARG B 1 500 ? 7.988 2.758 3.041 1 96 500 ARG B C 1
ATOM 8378 O O . ARG B 1 500 ? 8.977 2.324 3.639 1 96 500 ARG B O 1
ATOM 8385 N N . THR B 1 501 ? 7.988 2.957 1.726 1 97.25 501 THR B N 1
ATOM 8386 C CA . THR B 1 501 ? 8.969 2.301 0.87 1 97.25 501 THR B CA 1
ATOM 8387 C C . THR B 1 501 ? 9.969 3.312 0.322 1 97.25 501 THR B C 1
ATOM 8389 O O . THR B 1 501 ? 10.875 2.949 -0.433 1 97.25 501 THR B O 1
ATOM 8392 N N . THR B 1 502 ? 9.891 4.609 0.714 1 97.81 502 THR B N 1
ATOM 8393 C CA . THR B 1 502 ? 10.711 5.617 0.047 1 97.81 502 THR B CA 1
ATOM 8394 C C . THR B 1 502 ? 11.906 6 0.915 1 97.81 502 THR B C 1
ATOM 8396 O O . THR B 1 502 ? 12.758 6.781 0.493 1 97.81 502 THR B O 1
ATOM 8399 N N . ARG B 1 503 ? 11.953 5.5 2.164 1 97 503 ARG B N 1
ATOM 8400 C CA . ARG B 1 503 ? 13.094 5.707 3.053 1 97 503 ARG B CA 1
ATOM 8401 C C . ARG B 1 503 ? 13.508 4.402 3.723 1 97 503 ARG B C 1
ATOM 8403 O O . ARG B 1 503 ? 12.68 3.701 4.301 1 97 503 ARG B O 1
ATOM 8410 N N . SER B 1 504 ? 14.758 4.113 3.65 1 96.88 504 SER B N 1
ATOM 8411 C CA . SER B 1 504 ? 15.273 2.916 4.305 1 96.88 504 SER B CA 1
ATOM 8412 C C . SER B 1 504 ? 15.297 3.082 5.82 1 96.88 504 SER B C 1
ATOM 8414 O O . SER B 1 504 ? 15.18 4.199 6.332 1 96.88 504 SER B O 1
ATOM 8416 N N . GLU B 1 505 ? 15.398 2.012 6.535 1 96.19 505 GLU B N 1
ATOM 8417 C CA . GLU B 1 505 ? 15.492 2.055 7.992 1 96.19 505 GLU B CA 1
ATOM 8418 C C . GLU B 1 505 ? 16.734 2.828 8.438 1 96.19 505 GLU B C 1
ATOM 8420 O O . GLU B 1 505 ? 16.688 3.586 9.406 1 96.19 505 GLU B O 1
ATOM 8425 N N . GLU B 1 506 ? 17.828 2.637 7.68 1 96.38 506 GLU B N 1
ATOM 8426 C CA . GLU B 1 506 ? 19.062 3.361 7.988 1 96.38 506 GLU B CA 1
ATOM 8427 C C . GLU B 1 506 ? 18.859 4.867 7.844 1 96.38 506 GLU B C 1
ATOM 8429 O O . GLU B 1 506 ? 19.344 5.645 8.672 1 96.38 506 GLU B O 1
ATOM 8434 N N . GLN B 1 507 ? 18.172 5.242 6.805 1 95.94 507 GLN B N 1
ATOM 8435 C CA . GLN B 1 507 ? 17.891 6.66 6.594 1 95.94 507 GLN B CA 1
ATOM 8436 C C . GLN B 1 507 ? 17.016 7.223 7.703 1 95.94 507 GLN B C 1
ATOM 8438 O O . GLN B 1 507 ? 17.219 8.352 8.156 1 95.94 507 GLN B O 1
ATOM 8443 N N . LEU B 1 508 ? 16.016 6.469 8.133 1 96.88 508 LEU B N 1
ATOM 8444 C CA . LEU B 1 508 ? 15.125 6.898 9.203 1 96.88 508 LEU B CA 1
ATOM 8445 C C . LEU B 1 508 ? 15.898 7.07 10.508 1 96.88 508 LEU B C 1
ATOM 8447 O O . LEU B 1 508 ? 15.695 8.055 11.227 1 96.88 508 LEU B O 1
ATOM 8451 N N . ILE B 1 509 ? 16.734 6.113 10.82 1 96.44 509 ILE B N 1
ATOM 8452 C CA . ILE B 1 509 ? 17.547 6.191 12.023 1 96.44 509 ILE B CA 1
ATOM 8453 C C . ILE B 1 509 ? 18.438 7.434 11.953 1 96.44 509 ILE B C 1
ATOM 8455 O O . ILE B 1 509 ? 18.578 8.156 12.945 1 96.44 509 ILE B O 1
ATOM 8459 N N . ALA B 1 510 ? 18.984 7.738 10.758 1 93.81 510 ALA B N 1
ATOM 8460 C CA . ALA B 1 510 ? 19.828 8.906 10.57 1 93.81 510 ALA B CA 1
ATOM 8461 C C . ALA B 1 510 ? 19.047 10.203 10.781 1 93.81 510 ALA B C 1
ATOM 8463 O O . ALA B 1 510 ? 19.594 11.195 11.25 1 93.81 510 ALA B O 1
ATOM 8464 N N . MET B 1 511 ? 17.797 10.203 10.484 1 92.44 511 MET B N 1
ATOM 8465 C CA . MET B 1 511 ? 16.938 11.383 10.578 1 92.44 511 MET B CA 1
ATOM 8466 C C . MET B 1 511 ? 16.656 11.734 12.039 1 92.44 511 MET B C 1
ATOM 8468 O O . MET B 1 511 ? 16.234 12.852 12.336 1 92.44 511 MET B O 1
ATOM 8472 N N . ARG B 1 512 ? 16.859 10.828 12.977 1 91.5 512 ARG B N 1
ATOM 8473 C CA . ARG B 1 512 ? 16.469 10.992 14.367 1 91.5 512 ARG B CA 1
ATOM 8474 C C . ARG B 1 512 ? 17.219 12.156 15.016 1 91.5 512 ARG B C 1
ATOM 8476 O O . ARG B 1 512 ? 16.719 12.773 15.953 1 91.5 512 ARG B O 1
ATOM 8483 N N . THR B 1 513 ? 18.359 12.617 14.445 1 82.19 513 THR B N 1
ATOM 8484 C CA . THR B 1 513 ? 19.203 13.594 15.141 1 82.19 513 THR B CA 1
ATOM 8485 C C . THR B 1 513 ? 19.578 14.734 14.211 1 82.19 513 THR B C 1
ATOM 8487 O O . THR B 1 513 ? 20.281 15.672 14.625 1 82.19 513 THR B O 1
ATOM 8490 N N . LYS B 1 514 ? 19.031 14.859 13.031 1 79.25 514 LYS B N 1
ATOM 8491 C CA . LYS B 1 514 ? 19.562 15.758 12.008 1 79.25 514 LYS B CA 1
ATOM 8492 C C . LYS B 1 514 ? 18.859 17.109 12.047 1 79.25 514 LYS B C 1
ATOM 8494 O O . LYS B 1 514 ? 19.438 18.141 11.703 1 79.25 514 LYS B O 1
ATOM 8499 N N . SER B 1 515 ? 17.719 17.266 12.438 1 76.06 515 SER B N 1
ATOM 8500 C CA . SER B 1 515 ? 16.922 18.469 12.281 1 76.06 515 SER B CA 1
ATOM 8501 C C . SER B 1 515 ? 17.453 19.609 13.148 1 76.06 515 SER B C 1
ATOM 8503 O O . SER B 1 515 ? 17.516 20.75 12.711 1 76.06 515 SER B O 1
ATOM 8505 N N . ARG B 1 516 ? 17.953 19.391 14.211 1 82.19 516 ARG B N 1
ATOM 8506 C CA . ARG B 1 516 ? 18.406 20.438 15.125 1 82.19 516 ARG B CA 1
ATOM 8507 C C . ARG B 1 516 ? 19.641 21.156 14.578 1 82.19 516 ARG B C 1
ATOM 8509 O O . ARG B 1 516 ? 19.781 22.359 14.727 1 82.19 516 ARG B O 1
ATOM 8516 N N . LYS B 1 517 ? 20.297 20.469 13.828 1 89.62 517 LYS B N 1
ATOM 8517 C CA . LYS B 1 517 ? 21.531 21.062 13.305 1 89.62 517 LYS B CA 1
ATOM 8518 C C . LYS B 1 517 ? 21.266 21.844 12.023 1 89.62 517 LYS B C 1
ATOM 8520 O O . LYS B 1 517 ? 22.141 22.562 11.539 1 89.62 517 LYS B O 1
ATOM 8525 N N . ARG B 1 518 ? 20.016 21.797 11.672 1 91.19 518 ARG B N 1
ATOM 8526 C CA . ARG B 1 518 ? 19.641 22.562 10.484 1 91.19 518 ARG B CA 1
ATOM 8527 C C . ARG B 1 518 ? 18.766 23.75 10.852 1 91.19 518 ARG B C 1
ATOM 8529 O O . ARG B 1 518 ? 18.203 24.406 9.977 1 91.19 518 ARG B O 1
ATOM 8536 N N . GLY B 1 519 ? 18.688 23.938 12.141 1 90.5 519 GLY B N 1
ATOM 8537 C CA . GLY B 1 519 ? 18.188 25.234 12.562 1 90.5 519 GLY B CA 1
ATOM 8538 C C . GLY B 1 519 ? 16.781 25.156 13.141 1 90.5 519 GLY B C 1
ATOM 8539 O O . GLY B 1 519 ? 16.234 26.172 13.578 1 90.5 519 GLY B O 1
ATOM 8540 N N . ILE B 1 520 ? 16.125 24.031 13.164 1 89.69 520 ILE B N 1
ATOM 8541 C CA . ILE B 1 520 ? 14.812 23.922 13.773 1 89.69 520 ILE B CA 1
ATOM 8542 C C . ILE B 1 520 ? 14.945 23.953 15.297 1 89.69 520 ILE B C 1
ATOM 8544 O O . ILE B 1 520 ? 15.602 23.094 15.891 1 89.69 520 ILE B O 1
ATOM 8548 N N . VAL B 1 521 ? 14.398 24.938 15.922 1 90.69 521 VAL B N 1
ATOM 8549 C CA . VAL B 1 521 ? 14.477 25.125 17.375 1 90.69 521 VAL B CA 1
ATOM 8550 C C . VAL B 1 521 ? 13.078 25.062 17.984 1 90.69 521 VAL B C 1
ATOM 8552 O O . VAL B 1 521 ? 12.328 26.047 17.938 1 90.69 521 VAL B O 1
ATOM 8555 N N . LEU B 1 522 ? 12.742 23.953 18.562 1 90 522 LEU B N 1
ATOM 8556 C CA . LEU B 1 522 ? 11.398 23.781 19.094 1 90 522 LEU B CA 1
ATOM 8557 C C . LEU B 1 522 ? 11.422 23.703 20.609 1 90 522 LEU B C 1
ATOM 8559 O O . LEU B 1 522 ? 12.289 23.047 21.203 1 90 522 LEU B O 1
ATOM 8563 N N . GLY B 1 523 ? 10.578 24.406 21.156 1 91.38 523 GLY B N 1
ATOM 8564 C CA . GLY B 1 523 ? 10.344 24.25 22.594 1 91.38 523 GLY B CA 1
ATOM 8565 C C . GLY B 1 523 ? 11.375 24.969 23.453 1 91.38 523 GLY B C 1
ATOM 8566 O O . GLY B 1 523 ? 11.523 24.656 24.625 1 91.38 523 GLY B O 1
ATOM 8567 N N . ILE B 1 524 ? 12.109 25.875 22.891 1 94.62 524 ILE B N 1
ATOM 8568 C CA . ILE B 1 524 ? 13.125 26.609 23.625 1 94.62 524 ILE B CA 1
ATOM 8569 C C . ILE B 1 524 ? 12.562 27.969 24.078 1 94.62 524 ILE B C 1
ATOM 8571 O O . ILE B 1 524 ? 12.172 28.781 23.25 1 94.62 524 ILE B O 1
ATOM 8575 N N . TYR B 1 525 ? 12.477 28.141 25.359 1 96.12 525 TYR B N 1
ATOM 8576 C CA . TYR B 1 525 ? 11.945 29.406 25.891 1 96.12 525 TYR B CA 1
ATOM 8577 C C . TYR B 1 525 ? 12.969 30.516 25.766 1 96.12 525 TYR B C 1
ATOM 8579 O O . TYR B 1 525 ? 12.656 31.594 25.234 1 96.12 525 TYR B O 1
ATOM 8587 N N . ASP B 1 526 ? 14.125 30.203 26.234 1 95.19 526 ASP B N 1
ATOM 8588 C CA . ASP B 1 526 ? 15.266 31.094 26.172 1 95.19 526 ASP B CA 1
ATOM 8589 C C . ASP B 1 526 ? 16.438 30.469 25.422 1 95.19 526 ASP B C 1
ATOM 8591 O O . ASP B 1 526 ? 16.703 29.266 25.578 1 95.19 526 ASP B O 1
ATOM 8595 N N . GLU B 1 527 ? 17.125 31.281 24.547 1 93.19 527 GLU B N 1
ATOM 8596 C CA . GLU B 1 527 ? 18.203 30.75 23.719 1 93.19 527 GLU B CA 1
ATOM 8597 C C . GLU B 1 527 ? 19.297 30.094 24.562 1 93.19 527 GLU B C 1
ATOM 8599 O O . GLU B 1 527 ? 20.031 29.234 24.094 1 93.19 527 GLU B O 1
ATOM 8604 N N . ASN B 1 528 ? 19.359 30.438 25.812 1 92.75 528 ASN B N 1
ATOM 8605 C CA . ASN B 1 528 ? 20.406 29.922 26.688 1 92.75 528 ASN B CA 1
ATOM 8606 C C . ASN B 1 528 ? 20.031 28.547 27.25 1 92.75 528 ASN B C 1
ATOM 8608 O O . ASN B 1 528 ? 20.844 27.891 27.891 1 92.75 528 ASN B O 1
ATOM 8612 N N . GLU B 1 529 ? 18.828 28.016 26.969 1 92.88 529 GLU B N 1
ATOM 8613 C CA . GLU B 1 529 ? 18.359 26.703 27.453 1 92.88 529 GLU B CA 1
ATOM 8614 C C . GLU B 1 529 ? 18.797 25.594 26.516 1 92.88 529 GLU B C 1
ATOM 8616 O O . GLU B 1 529 ? 18.406 24.438 26.672 1 92.88 529 GLU B O 1
ATOM 8621 N N . THR B 1 530 ? 19.562 25.906 25.469 1 91.56 530 THR B N 1
ATOM 8622 C CA . THR B 1 530 ? 20.062 24.938 24.516 1 91.56 530 THR B CA 1
ATOM 8623 C C . THR B 1 530 ? 21.516 25.219 24.156 1 91.56 530 THR B C 1
ATOM 8625 O O . THR B 1 530 ? 22.016 26.328 24.375 1 91.56 530 THR B O 1
ATOM 8628 N N . PRO B 1 531 ? 22.25 24.172 23.75 1 91.12 531 PRO B N 1
ATOM 8629 C CA . PRO B 1 531 ? 23.641 24.422 23.375 1 91.12 531 PRO B CA 1
ATOM 8630 C C . PRO B 1 531 ? 23.797 25.547 22.359 1 91.12 531 PRO B C 1
ATOM 8632 O O . PRO B 1 531 ? 23.016 25.641 21.406 1 91.12 531 PRO B O 1
ATOM 8635 N N . LEU B 1 532 ? 24.797 26.312 22.562 1 92.12 532 LEU B N 1
ATOM 8636 C CA . LEU B 1 532 ? 25.047 27.516 21.766 1 92.12 532 LEU B CA 1
ATOM 8637 C C . LEU B 1 532 ? 25.156 27.156 20.297 1 92.12 532 LEU B C 1
ATOM 8639 O O . LEU B 1 532 ? 24.688 27.906 19.438 1 92.12 532 LEU B O 1
ATOM 8643 N N . GLU B 1 533 ? 25.734 26.047 20.016 1 92.19 533 GLU B N 1
ATOM 8644 C CA . GLU B 1 533 ? 25.984 25.656 18.641 1 92.19 533 GLU B CA 1
ATOM 8645 C C . GLU B 1 533 ? 24.688 25.5 17.859 1 92.19 533 GLU B C 1
ATOM 8647 O O . GLU B 1 533 ? 24.656 25.734 16.656 1 92.19 533 GLU B O 1
ATOM 8652 N N . LEU B 1 534 ? 23.594 25.25 18.531 1 91.94 534 LEU B N 1
ATOM 8653 C CA . LEU B 1 534 ? 22.344 24.953 17.875 1 91.94 534 LEU B CA 1
ATOM 8654 C C . LEU B 1 534 ? 21.562 26.234 17.578 1 91.94 534 LEU B C 1
ATOM 8656 O O . LEU B 1 534 ? 20.609 26.234 16.797 1 91.94 534 LEU B O 1
ATOM 8660 N N . THR B 1 535 ? 22.016 27.391 18.156 1 93.25 535 THR B N 1
ATOM 8661 C CA . THR B 1 535 ? 21.25 28.625 18 1 93.25 535 THR B CA 1
ATOM 8662 C C . THR B 1 535 ? 22.141 29.75 17.5 1 93.25 535 THR B C 1
ATOM 8664 O O . THR B 1 535 ? 21.734 30.922 17.5 1 93.25 535 THR B O 1
ATOM 8667 N N . VAL B 1 536 ? 23.359 29.422 17.062 1 92.94 536 VAL B N 1
ATOM 8668 C CA . VAL B 1 536 ? 24.375 30.422 16.734 1 92.94 536 VAL B CA 1
ATOM 8669 C C . VAL B 1 536 ? 23.891 31.312 15.602 1 92.94 536 VAL B C 1
ATOM 8671 O O . VAL B 1 536 ? 24.172 32.531 15.578 1 92.94 536 VAL B O 1
ATOM 8674 N N . LYS B 1 537 ? 23.094 30.766 14.734 1 94.06 537 LYS B N 1
ATOM 8675 C CA . LYS B 1 537 ? 22.656 31.516 13.555 1 94.06 537 LYS B CA 1
ATOM 8676 C C . LYS B 1 537 ? 21.531 32.469 13.898 1 94.06 537 LYS B C 1
ATOM 8678 O O . LYS B 1 537 ? 21.188 33.344 13.094 1 94.06 537 LYS B O 1
ATOM 8683 N N . TYR B 1 538 ? 21 32.438 15.133 1 94 538 TYR B N 1
ATOM 8684 C CA . TYR B 1 538 ? 19.891 33.281 15.547 1 94 538 TYR B CA 1
ATOM 8685 C C . TYR B 1 538 ? 20.344 34.281 16.594 1 94 538 TYR B C 1
ATOM 8687 O O . TYR B 1 538 ? 19.531 35.062 17.109 1 94 538 TYR B O 1
ATOM 8695 N N . ARG B 1 539 ? 21.641 34.25 16.859 1 91.94 539 ARG B N 1
ATOM 8696 C CA . ARG B 1 539 ? 22.203 35.156 17.859 1 91.94 539 ARG B CA 1
ATOM 8697 C C . ARG B 1 539 ? 22.906 36.344 17.188 1 91.94 539 ARG B C 1
ATOM 8699 O O . ARG B 1 539 ? 23.422 36.219 16.078 1 91.94 539 ARG B O 1
ATOM 8706 N N . ASP B 1 540 ? 22.906 37.438 17.875 1 91.94 540 ASP B N 1
ATOM 8707 C CA . ASP B 1 540 ? 23.672 38.656 17.531 1 91.94 540 ASP B CA 1
ATOM 8708 C C . ASP B 1 540 ? 23.297 39.156 16.141 1 91.94 540 ASP B C 1
ATOM 8710 O O . ASP B 1 540 ? 24.172 39.531 15.352 1 91.94 540 ASP B O 1
ATOM 8714 N N . ARG B 1 541 ? 22.078 39.062 15.805 1 95.19 541 ARG B N 1
ATOM 8715 C CA . ARG B 1 541 ? 21.562 39.625 14.555 1 95.19 541 ARG B CA 1
ATOM 8716 C C . ARG B 1 541 ? 20.953 41 14.781 1 95.19 541 ARG B C 1
ATOM 8718 O O . ARG B 1 541 ? 20.344 41.25 15.828 1 95.19 541 ARG B O 1
ATOM 8725 N N . LYS B 1 542 ? 21.078 41.875 13.773 1 95.38 542 LYS B N 1
ATOM 8726 C CA . LYS B 1 542 ? 20.5 43.219 13.805 1 95.38 542 LYS B CA 1
ATOM 8727 C C . LYS B 1 542 ? 19.625 43.469 12.586 1 95.38 542 LYS B C 1
ATOM 8729 O O . LYS B 1 542 ? 19.875 42.938 11.508 1 95.38 542 LYS B O 1
ATOM 8734 N N . ALA B 1 543 ? 18.609 44.219 12.75 1 95.19 543 ALA B N 1
ATOM 8735 C CA . ALA B 1 543 ? 17.734 44.656 11.664 1 95.19 543 ALA B CA 1
ATOM 8736 C C . ALA B 1 543 ? 17.188 46.031 11.945 1 95.19 543 ALA B C 1
ATOM 8738 O O . ALA B 1 543 ? 17.125 46.469 13.102 1 95.19 543 ALA B O 1
ATOM 8739 N N . ARG B 1 544 ? 16.844 46.75 10.906 1 93.25 544 ARG B N 1
ATOM 8740 C CA . ARG B 1 544 ? 16.219 48.062 11.047 1 93.25 544 ARG B CA 1
ATOM 8741 C C . ARG B 1 544 ? 14.727 47.938 11.312 1 93.25 544 ARG B C 1
ATOM 8743 O O . ARG B 1 544 ? 14.086 47 10.836 1 93.25 544 ARG B O 1
ATOM 8750 N N . PRO B 1 545 ? 14.156 48.938 12.141 1 94.25 545 PRO B N 1
ATOM 8751 C CA . PRO B 1 545 ? 12.703 48.938 12.273 1 94.25 545 PRO B CA 1
ATOM 8752 C C . PRO B 1 545 ? 11.984 49.031 10.922 1 94.25 545 PRO B C 1
ATOM 8754 O O . PRO B 1 545 ? 12.391 49.812 10.062 1 94.25 545 PRO B O 1
ATOM 8757 N N . TYR B 1 546 ? 10.977 48.219 10.75 1 91.94 546 TYR B N 1
ATOM 8758 C CA . TYR B 1 546 ? 10.312 48.094 9.453 1 91.94 546 TYR B CA 1
ATOM 8759 C C . TYR B 1 546 ? 9.742 49.438 9.023 1 91.94 546 TYR B C 1
ATOM 8761 O O . TYR B 1 546 ? 9.648 49.75 7.824 1 91.94 546 TYR B O 1
ATOM 8769 N N . LYS B 1 547 ? 9.305 50.375 9.883 1 91.38 547 LYS B N 1
ATOM 8770 C CA . LYS B 1 547 ? 8.711 51.656 9.578 1 91.38 547 LYS B CA 1
ATOM 8771 C C . LYS B 1 547 ? 9.664 52.531 8.758 1 91.38 547 LYS B C 1
ATOM 8773 O O . LYS B 1 547 ? 9.227 53.406 8.016 1 91.38 547 LYS B O 1
ATOM 8778 N N . ASP B 1 548 ? 10.922 52.219 8.961 1 87.38 548 ASP B N 1
ATOM 8779 C CA . ASP B 1 548 ? 11.922 52.969 8.211 1 87.38 548 ASP B CA 1
ATOM 8780 C C . ASP B 1 548 ? 11.883 52.625 6.727 1 87.38 548 ASP B C 1
ATOM 8782 O O . ASP B 1 548 ? 12.383 53.375 5.891 1 87.38 548 ASP B O 1
ATOM 8786 N N . TYR B 1 549 ? 11.344 51.5 6.371 1 80.69 549 TYR B N 1
ATOM 8787 C CA . TYR B 1 549 ? 11.281 51.062 4.984 1 80.69 549 TYR B CA 1
ATOM 8788 C C . TYR B 1 549 ? 10 51.531 4.316 1 80.69 549 TYR B C 1
ATOM 8790 O O . TYR B 1 549 ? 9.891 51.531 3.086 1 80.69 549 TYR B O 1
ATOM 8798 N N . LEU B 1 550 ? 8.898 51.812 5.039 1 75.38 550 LEU B N 1
ATOM 8799 C CA . LEU B 1 550 ? 7.613 52.219 4.504 1 75.38 550 LEU B CA 1
ATOM 8800 C C . LEU B 1 550 ? 7.684 53.688 4.027 1 75.38 550 LEU B C 1
ATOM 8802 O O . LEU B 1 550 ? 6.848 54.125 3.236 1 75.38 550 LEU B O 1
ATOM 8806 N N . LYS B 1 551 ? 8.414 54.656 4.641 1 63.31 551 LYS B N 1
ATOM 8807 C CA . LYS B 1 551 ? 8.5 56.094 4.332 1 63.31 551 LYS B CA 1
ATOM 8808 C C . LYS B 1 551 ? 9.141 56.312 2.969 1 63.31 551 LYS B C 1
ATOM 8810 O O . LYS B 1 551 ? 9.031 57.406 2.4 1 63.31 551 LYS B O 1
ATOM 8815 N N . GLY B 1 552 ? 9.734 55.312 2.285 1 47.97 552 GLY B N 1
ATOM 8816 C CA . GLY B 1 552 ? 10.273 55.688 0.995 1 47.97 552 GLY B CA 1
ATOM 8817 C C . GLY B 1 552 ? 9.359 55.344 -0.165 1 47.97 552 GLY B C 1
ATOM 8818 O O . GLY B 1 552 ? 8.547 54.438 -0.066 1 47.97 552 GLY B O 1
#

pLDDT: mean 96.43, std 3.94, range [47.53, 98.94]

Solvent-accessible surface area (backbone atoms only — not comparable to full-atom values): 54184 Å² total; per-residue (Å²): 104,28,36,41,40,35,32,27,27,40,34,39,34,59,66,33,33,80,61,61,26,91,63,50,71,29,67,44,54,37,50,48,30,52,54,5,35,28,38,74,35,26,30,34,39,14,30,44,65,22,19,13,36,49,17,33,39,36,5,29,52,41,79,60,55,18,22,48,34,72,73,41,24,42,51,61,62,64,66,22,41,23,52,54,26,44,74,38,67,24,48,33,32,30,36,30,41,63,60,72,32,49,27,60,67,52,26,54,71,67,67,41,47,62,86,39,75,61,23,36,19,58,50,47,67,32,26,47,75,81,35,77,35,68,37,65,62,34,45,20,80,73,32,53,65,37,86,70,27,30,48,66,59,38,52,53,40,45,73,61,53,51,78,62,99,47,39,57,51,56,17,53,29,7,15,62,50,97,85,28,38,39,34,43,13,55,23,37,64,34,10,64,34,39,17,34,37,56,50,75,72,27,73,67,47,42,52,54,52,52,46,52,54,49,58,71,67,59,80,78,44,38,32,39,37,41,20,43,62,56,43,32,77,51,34,33,20,29,56,71,34,32,74,69,45,44,56,87,55,54,77,82,78,55,62,54,70,64,42,66,76,69,39,55,70,69,59,43,55,54,29,66,31,58,31,6,52,36,28,54,32,66,69,47,38,44,25,31,49,23,12,37,51,18,33,47,42,51,50,23,52,48,46,36,53,51,50,50,50,28,53,75,70,56,49,43,66,45,28,29,38,36,42,35,32,41,23,13,37,28,74,20,27,68,38,17,27,52,51,69,50,79,53,59,47,11,27,29,21,39,36,30,41,26,56,51,52,74,66,21,59,86,28,41,47,36,77,38,75,29,73,40,46,45,22,18,50,30,34,26,51,22,42,68,54,72,26,79,57,58,66,38,58,32,68,41,55,56,50,55,47,43,48,44,57,77,35,78,59,54,93,65,78,58,51,59,30,42,44,50,42,34,37,31,48,66,20,62,78,64,74,44,53,61,87,32,23,35,35,40,36,40,30,45,90,49,39,36,38,36,44,40,64,74,40,90,69,39,44,26,26,47,38,71,86,33,73,83,61,63,57,74,46,40,82,41,74,92,41,48,66,59,51,51,54,50,48,50,53,48,46,56,60,42,65,52,72,66,35,34,53,75,54,44,63,68,55,31,56,57,46,29,72,47,54,44,39,14,22,60,60,70,44,34,51,47,74,83,80,45,65,62,70,49,46,53,73,64,48,97,43,73,45,75,67,40,69,73,43,67,79,106,104,29,34,40,39,35,32,25,27,40,34,41,35,60,64,32,32,80,63,59,26,90,64,52,72,30,68,42,54,34,49,47,30,51,54,5,36,28,38,75,36,27,31,34,37,17,31,46,65,20,18,13,37,47,16,33,41,35,4,28,53,41,79,59,54,18,21,50,33,74,74,41,23,42,52,61,61,63,65,22,41,23,52,55,26,44,76,39,69,24,48,32,34,31,37,29,40,62,58,74,32,49,29,60,68,53,27,55,70,67,68,40,47,62,87,39,78,59,25,35,21,57,50,47,67,33,26,46,74,81,36,77,38,67,38,64,63,35,45,18,80,74,33,53,66,37,85,70,27,30,48,67,58,38,51,53,40,45,74,59,53,49,78,62,98,47,38,57,50,56,18,55,29,6,15,61,50,97,86,28,40,41,34,46,13,53,23,38,65,34,10,64,35,39,16,35,39,56,51,72,72,28,73,69,46,42,53,53,52,51,47,52,54,50,60,70,69,59,76,79,42,38,33,38,37,41,20,41,62,56,42,32,77,51,33,32,21,29,56,71,34,33,73,69,46,45,57,89,55,54,76,82,77,56,65,53,69,63,43,66,76,68,37,55,68,68,57,42,54,55,28,65,31,57,30,6,50,37,28,54,33,67,70,47,39,44,25,30,49,23,14,37,50,19,34,48,41,52,51,24,52,48,46,38,55,52,51,49,51,28,52,75,70,57,49,42,66,45,29,28,38,35,41,37,33,38,24,13,37,28,74,18,24,67,39,17,28,52,50,69,52,79,54,60,46,11,27,30,21,39,36,30,42,28,56,52,52,75,65,22,59,86,29,43,45,37,78,40,75,28,74,40,46,45,22,19,50,30,34,27,50,20,41,69,54,71,28,77,57,58,66,38,58,33,68,42,54,55,50,54,48,42,48,44,57,76,36,79,58,54,93,64,78,60,50,60,30,41,44,51,41,33,37,32,50,66,19,62,78,64,74,43,52,61,86,32,22,36,36,40,35,39,30,45,90,48,38,37,38,37,43,39,64,74,40,90,70,39,44,26,27,47,39,72,87,34,72,80,61,64,58,73,45,39,84,41,73,92,40,49,65,60,52,52,52,50,48,50,54,47,46,56,59,42,64,52,73,68,35,36,52,76,53,44,64,68,55,30,56,57,45,30,71,48,54,43,39,15,21,59,59,69,44,35,51,46,76,82,79,46,67,62,70,51,46,54,74,62,49,95,41,73,46,75,67,40,72,72,41,67,80,108

Sequence (1104 aa):
MNILFIMFDQLRWDYLSCYGHKTLNTPHIDRLAAKGVRFDRAYIQSPICGSSRMSTYTGRYVHSHGASWNGIPLKVGEMTMGDHLRAAGMGCWLVGKTHMRADEEGMARLGLEPDSLIGARVAECGFDVFERDDGMLPEGPDGYYDPDGAKEYNKFLRAKGYESDNPWHDFANSGLDDEGNVQSGWFLKNATRPANIAEEDSETPYLTSRAMEFIEQQTGPWCCHLSYIKPHWPYIVPEPYASMFGPEHVQDVVRSDSERQNAHPLFKAFMDTKVGEAFSRQEVRDAVIPAYMGLIKQADDQMGRLFKWLEDTGRMQDTMIVLTSDHGDFLGDHWMGEKTFFHDASTRVPLIIYDPRPEADATRGSVCDALVESIDLAPTFVEAAGGKPAMHILEGESLIPILHGARDHTLRDHVICEYDFSASPIAHLNDISVRQAVMFMVADKNWKLIHFEADPRPMLFDLKNDPQELVDLGGDPAHADVIAGMYDKLFRWTRRQSQRTTRSEEQLIAMRTKSRKRGIVLGIYDENETPLELTVKYRDRKARPYKDYLKGMNILFIMFDQLRWDYLSCYGHKTLNTPHIDRLAAKGVRFDRAYIQSPICGSSRMSTYTGRYVHSHGASWNGIPLKVGEMTMGDHLRAAGMGCWLVGKTHMRADEEGMARLGLEPDSLIGARVAECGFDVFERDDGMLPEGPDGYYDPDGAKEYNKFLRAKGYESDNPWHDFANSGLDDEGNVQSGWFLKNATRPANIAEEDSETPYLTSRAMEFIEQQTGPWCCHLSYIKPHWPYIVPEPYASMFGPEHVQDVVRSDSERQNAHPLFKAFMDTKVGEAFSRQEVRDAVIPAYMGLIKQADDQMGRLFKWLEDTGRMQDTMIVLTSDHGDFLGDHWMGEKTFFHDASTRVPLIIYDPRPEADATRGSVCDALVESIDLAPTFVEAAGGKPAMHILEGESLIPILHGARDHTLRDHVICEYDFSASPIAHLNDISVRQAVMFMVADKNWKLIHFEADPRPMLFDLKNDPQELVDLGGDPAHADVIAGMYDKLFRWTRRQSQRTTRSEEQLIAMRTKSRKRGIVLGIYDENETPLELTVKYRDRKARPYKDYLKG

Nearest PDB structures (foldseek):
  4upl-assembly1_C  TM=9.979E-01  e=0.000E+00  Ruegeria pomeroyi DSS-3
  4upi-assembly1_A  TM=9.523E-01  e=4.032E-72  Ruegeria pomeroyi DSS-3
  2vqr-assembly1_A  TM=8.759E-01  e=1.584E-40  Rhizobium johnstonii 3841
  6pt6-assembly1_B  TM=7.689E-01  e=3.316E-28  Pseudoalteromonas fuliginea
  6ptk-assembly2_D-3  TM=7.277E-01  e=1.061E-28  Pseudoalteromonas fuliginea

InterPro domains:
  IPR000917 Sulfatase, N-terminal [PF00884] (2-386)
  IPR017850 Alkaline-phosphatase-like, core domain superfamily [G3DSA:3.40.720.10] (1-501)
  IPR017850 Alkaline-phosphatase-like, core domain superfamily [SSF53649] (2-513)